Protein 8ITN (pdb70)

InterPro domains:
  IPR001394 Peptidase C19, ubiquitin carboxyl-terminal hydrolase [PF00443] (88-472)
  IPR018200 Ubiquitin specific protease, conserved site [PS00972] (89-104)
  IPR018200 Ubiquitin specific protease, conserved site [PS00973] (404-421)
  IPR028889 Ubiquitin specific protease UPS, catalytic domain [PS50235] (88-475)
  IPR038765 Papain-like cysteine peptidase superfamily [SSF54001] (84-478)
  IPR045578 Ubiquitin carboxyl-terminal hydrolase 47, C-terminal [PF19718] (1084-1318)
  IPR050164 Ubiquitin carboxyl-terminal hydrolases [PTHR24006] (61-478)

Solvent-accessible surface area: 49089 Å² total; per-residue (Å²): 230,46,66,22,6,4,23,3,5,13,59,18,3,1,1,30,105,28,82,88,20,8,6,0,8,2,0,0,5,0,2,4,0,1,0,21,0,3,35,6,8,26,137,261,147,76,73,99,37,16,6,66,31,0,55,121,11,0,40,58,1,2,55,20,43,94,91,42,14,113,8,138,73,4,26,78,12,14,50,31,116,68,109,84,5,8,47,135,49,74,11,68,89,0,21,135,61,0,12,58,23,0,60,134,107,7,136,68,70,168,46,78,109,30,4,50,80,8,7,58,0,21,12,38,28,16,23,16,4,90,147,51,52,160,81,61,78,124,90,44,126,22,56,35,0,50,2,30,0,77,41,209,65,36,162,150,29,47,133,13,0,53,74,3,1,69,41,46,32,115,52,87,91,19,54,63,112,79,62,61,110,5,124,80,31,150,45,106,37,51,0,61,94,14,46,78,5,66,100,6,1,9,5,1,10,0,10,6,109,0,52,87,79,42,167,142,77,112,101,41,75,29,44,25,19,120,0,20,6,22,4,39,2,66,0,28,142,31,91,114,97,17,12,55,68,28,115,84,60,63,15,81,107,25,78,123,81,27,85,23,0,0,24,6,2,1,0,1,0,0,19,23,77,8,55,25,40,70,8,20,0,15,0,0,1,18,35,16,26,64,17,7,21,7,28,16,47,153,17,72,53,11,60,58,118,63,3,51,132,0,7,24,28,126,47,112,29,238,123,41,106,20,49,2,0,14,0,0,11,0,16,39,28,33,106,184,123,31,34,119,6,68,31,26,38,88,35,105,143,200,262,89,113,18,48,8,44,30,56,55,114,20,3,1,0,29,109,32,91,85,10,8,6,0,5,1,0,0,2,0,2,3,1,1,0,21,1,6,34,8,10,48,153,264,163,77,88,114,32,20,7,49,27,1,75,106,11,0,51,71,1,3,52,24,89,97,91,47,14,107,10,142,74,4,30,122,17,15,55,37,126,58,105,81,3,9,48,125,58,32,6,22,49,0,13,86,59,2,8,65,30,1,51,128,111,12,132,65,71,167,39,63,114,30,6,52,82,9,7,87,0,25,14,31,41,35,62,18,45,116,204,97,60,192,101,74,79,130,72,66,98,2,29,8,0,51,0,6,0,67,12,48,28,22,79,94,13,24,102,15,0,57,78,0,2,66,16,30,32,81,46,38,135,54,83,75,10,50,138,2,60,110,6,2,8,5,1,10,0,14,5,110,0,31,62,106,36,61,31,79,69,108,40,80,22,32,20,0,53,0,17,4,25,5,40,1,63,0,24,140,37,84,147,121,15,5,50,111,45,130,69,70,65,11,81,109,29,68,122,84,25,93,16,0,0,19,0,3,0,0,0,1,0,17,43,103,17,39,30,40,69,8,24,0,17,0,3,0,22,51,57,44,120,18,4,18,4,54,10,42,168,19,69,70,17,77,49,118,66,1,74,139,1,10,20,15,9,42,94,138,29,61,2,0,15,0,0,10,0,17,40,31,32,107,188,114,32,34,182,7,56,80,44,141,137,32,108,140,182,171,41,82,25,3,2,24,21,3,10,116,20,3,1,1,33,103,25,77,86,19,7,10,1,6,1,1,1,5,0,6,5,0,2,0,21,0,4,28,5,3,43,130,220,69,106,97,42,13,1,54,22,4,62,110,10,1,55,77,3,7,72,18,51,100,97,37,12,118,8,141,63,5,24,103,18,19,54,30,128,67,101,86,5,6,33,133,56,50,15,22,53,0,22,77,69,3,12,66,28,0,57,148,84,8,150,71,74,162,43,55,121,33,10,52,87,9,15,79,0,31,12,31,37,19,23,25,7,99,148,43,58,142,88,55,76,125,90,60,110,1,29,16,1,51,0,6,0,64,10,55,28,26,93,88,9,27,130,24,2,59,77,0,8,60,16,28,28,75,47,6,47,0,42,55,35,10,52,14,87,5,110,69,28,141,49,86,44,53,0,69,46,10,52,85,5,66,99,5,2,6,4,1,15,1,14,7,111,2,41,66,87,50,68,38,81,65,109,57,94,20,41,35,17,123,1,24,2,21,2,41,6,60,4,24,133,48,100,107,105,11,1,47,61,28,126,62,71,60,8,74,109,28,70,116,86,21,100,18,0,0,13,0,4,0,0,0,0,0,20,46,102,8,45,34,42,60,6,23,0,14,0,1,0,19,40,2,20,63,19,1,20,8,54,14,52,168,16,59,63,10,61,49,116,67,0,61,144,1,6,18,24,111,63,166,140,37,49,1,0,13,0,0,15,0,15,50,31,40,103,186,114,29,37,121,6,71,30,50,34,92,38,107,147,191

Secondary structure (DSSP, 8-state):
----B-TTS-B--EE---SS-TTHHHHHHHHHT-HHHHHHTT----TT-HHHHHHHHHHHHHH--SSEE--HHHHHHHT--STTTTTSS-HHHHHHHHHHHHHHHSTTSTTTTHHHHHH-EEEEEEEEETTT--EEEEEEEES-EEEESS-TT-SS--SBHHHHHHHHTPPEEE-GGG-EEETTTTEEE-EEEEEEEEE--SEEEEEEETEEE-TTT-SEEE-----B--SEEE-GGG----SSPPPHHHHHHHHHT-S-EEEEEEEEEEES-SSS-EEEEEEEETTTTEEEEEETTEEEE--HHHHHGGG----SSSS---EEEEEEEEEE--TTTPPPPPPGGG----/----B-TTS-B--EE---SS-TTHHHHHHHHHT-HHHHHHTT----TTSHHHHHHHHHHHHHH--SSEE--HHHHHHHT--STTTTTTS-HHHHHHHHHHHHHHHTTTSTTTTHHHHHH-EEEEEEEEETTTTEEEEEEEEESSEEEESS-TT-SS--SBHHHHHHHHTPPB--EEEEEEEE--SEEEEEEE-EEE-SSS-SEEE-----B--SEEE-GGG----SS---HHHHHHHHHT-S-EEEEEEEEEEES-SSS-EEEEEEEETTTTEEEEE-SS-EEE--HHHHHGGG-------EEEEEEEEEE--TTTPPP---GGG-S--/----B-TTS-B--EE---SS-TTHHHHHHHHHT-HHHHHHT---TTTSHHHHHHHHHHHHHH--SSEE--HHHHHHHT--STTSTTSS-HHHHHHHHHHHHHHHSTTSSSTTHHHHHT-EEEEEEEEETTT--EEEEEEEES-EEEESS-TT-SS--SBHHHHHHHHTPPEEE-TTS-EE-TTT-SEE-EEEEEEEEE--SEEEEEEE-EEE-TTT-SEEE-----B--SEEE-STT----SSPPPHHHHHHHHHT-S-EEEEEEEEEEES-SSS-EEEEEEEETTTTEEEEEETTEEEE--HHHHHGGG-------EEEEEEEEEE--TTT-PPP--TTS----

GO terms:
  GO:0005737 cytoplasm (C, IDA)
  GO:0008595 anterior/posterior axis specification, embryo (P, IGI)

B-factor: mean 77.66, std 33.51, range [14.38, 316.51]

Structure (mmCIF, N/CA/C/O backbone):
data_8ITN
#
_entry.id   8ITN
#
_cell.length_a   94.077
_cell.length_b   58.908
_cell.length_c   251.932
_cell.angle_alpha   90.00
_cell.angle_beta   96.69
_cell.angle_gamma   90.00
#
_symmetry.space_group_name_H-M   'C 1 2 1'
#
loop_
_entity.id
_entity.type
_entity.pdbx_description
1 polymer 'Ubiquitin carboxyl-terminal hydrolase 47'
2 non-polymer 'ZINC ION'
3 water water
#
loop_
_atom_site.group_PDB
_atom_site.id
_atom_site.type_symbol
_atom_site.label_atom_id
_atom_site.label_alt_id
_atom_site.label_comp_id
_atom_site.label_asym_id
_atom_site.label_entity_id
_atom_site.label_seq_id
_atom_site.pdbx_PDB_ins_code
_atom_site.Cartn_x
_atom_site.Cartn_y
_atom_site.Cartn_z
_atom_site.occupancy
_atom_site.B_iso_or_equiv
_atom_site.auth_seq_id
_atom_site.auth_comp_id
_atom_site.auth_asym_id
_atom_site.auth_atom_id
_atom_site.pdbx_PDB_model_num
ATOM 1 N N . TYR A 1 76 ? 11.595 0.102 88.039 1.00 118.15 76 TYR A N 1
ATOM 2 C CA . TYR A 1 76 ? 11.937 1.467 87.654 1.00 128.03 76 TYR A CA 1
ATOM 3 C C . TYR A 1 76 ? 10.680 2.324 87.536 1.00 118.78 76 TYR A C 1
ATOM 4 O O . TYR A 1 76 ? 10.758 3.528 87.291 1.00 114.46 76 TYR A O 1
ATOM 13 N N . ALA A 1 77 ? 9.522 1.694 87.712 1.00 112.94 77 ALA A N 1
ATOM 14 C CA . ALA A 1 77 ? 8.248 2.371 87.532 1.00 102.63 77 ALA A CA 1
ATOM 15 C C . ALA A 1 77 ? 7.882 3.182 88.775 1.00 97.90 77 ALA A C 1
ATOM 16 O O . ALA A 1 77 ? 8.530 3.103 89.823 1.00 96.55 77 ALA A O 1
ATOM 18 N N . ILE A 1 78 ? 6.821 3.974 88.645 1.00 73.84 78 ILE A N 1
ATOM 19 C CA . ILE A 1 78 ? 6.341 4.826 89.731 1.00 71.93 78 ILE A CA 1
ATOM 20 C C . ILE A 1 78 ? 4.836 4.635 89.894 1.00 66.46 78 ILE A C 1
ATOM 21 O O . ILE A 1 78 ? 4.133 4.379 88.905 1.00 66.29 78 ILE A O 1
ATOM 26 N N . PRO A 1 79 ? 4.301 4.742 91.112 1.00 68.93 79 PRO A N 1
ATOM 27 C CA . PRO A 1 79 ? 2.848 4.595 91.304 1.00 61.59 79 PRO A CA 1
ATOM 28 C C . PRO A 1 79 ? 2.100 5.760 90.674 1.00 60.31 79 PRO A C 1
ATOM 29 O O . PRO A 1 79 ? 2.342 6.923 91.004 1.00 59.35 79 PRO A O 1
ATOM 33 N N . VAL A 1 80 ? 1.183 5.440 89.761 1.00 53.51 80 VAL A N 1
ATOM 34 C CA . VAL A 1 80 ? 0.374 6.441 89.083 1.00 53.85 80 VAL A CA 1
ATOM 35 C C . VAL A 1 80 ? -1.094 6.057 89.207 1.00 52.85 80 VAL A C 1
ATOM 36 O O . VAL A 1 80 ? -1.444 4.898 89.444 1.00 52.21 80 VAL A O 1
ATOM 40 N N . ASP A 1 81 ? -1.957 7.052 89.038 1.00 54.36 81 ASP A N 1
ATOM 41 C CA . ASP A 1 81 ? -3.395 6.839 89.099 1.00 53.61 81 ASP A CA 1
ATOM 42 C C . ASP A 1 81 ? -3.931 6.391 87.745 1.00 55.39 81 ASP A C 1
ATOM 43 O O . ASP A 1 81 ? -3.230 6.456 86.735 1.00 57.13 81 ASP A O 1
ATOM 48 N N . GLU A 1 82 ? -5.174 5.921 87.741 1.00 52.12 82 GLU A N 1
ATOM 49 C CA . GLU A 1 82 ? -5.820 5.472 86.515 1.00 52.40 82 GLU A CA 1
ATOM 50 C C . GLU A 1 82 ? -5.651 6.525 85.431 1.00 55.31 82 GLU A C 1
ATOM 51 O O . GLU A 1 82 ? -5.552 6.203 84.247 1.00 56.99 82 GLU A O 1
ATOM 57 N N . ASN A 1 83 ? -5.614 7.786 85.847 1.00 55.90 83 ASN A N 1
ATOM 58 C CA . ASN A 1 83 ? -5.407 8.886 84.916 1.00 57.73 83 ASN A CA 1
ATOM 59 C C . ASN A 1 83 ? -3.964 8.995 84.445 1.00 59.53 83 ASN A C 1
ATOM 60 O O . ASN A 1 83 ? -3.664 9.863 83.622 1.00 64.81 83 ASN A O 1
ATOM 65 N N . GLY A 1 84 ? -3.069 8.149 84.942 1.00 59.71 84 GLY A N 1
ATOM 66 C CA . GLY A 1 84 ? -1.659 8.325 84.653 1.00 60.68 84 GLY A CA 1
ATOM 67 C C . GLY A 1 84 ? -1.048 9.460 85.444 1.00 60.37 84 GLY A C 1
ATOM 68 O O . GLY A 1 84 ? -0.179 10.176 84.932 1.00 70.08 84 GLY A O 1
ATOM 69 N N . HIS A 1 85 ? -1.491 9.642 86.685 1.00 63.63 85 HIS A N 1
ATOM 70 C CA . HIS A 1 85 ? -1.067 10.737 87.542 1.00 64.07 85 HIS A CA 1
ATOM 71 C C . HIS A 1 85 ? -0.535 10.165 88.847 1.00 63.98 85 HIS A C 1
ATOM 72 O O . HIS A 1 85 ? -1.103 9.215 89.392 1.00 60.09 85 HIS A O 1
ATOM 79 N N . ARG A 1 86 ? 0.559 10.738 89.342 1.00 58.23 86 ARG A N 1
ATOM 80 C CA . ARG A 1 86 ? 1.233 10.176 90.506 1.00 57.74 86 ARG A CA 1
ATOM 81 C C . ARG A 1 86 ? 0.369 10.301 91.756 1.00 56.93 86 ARG A C 1
ATOM 82 O O . ARG A 1 86 ? -0.275 11.327 91.988 1.00 55.12 86 ARG A O 1
ATOM 90 N N . TYR A 1 87 ? 0.352 9.237 92.561 1.00 48.46 87 TYR A N 1
ATOM 91 C CA . TYR A 1 87 ? -0.407 9.249 93.805 1.00 46.59 87 TYR A CA 1
ATOM 92 C C . TYR A 1 87 ? 0.143 10.303 94.756 1.00 46.39 87 TYR A C 1
ATOM 93 O O . TYR A 1 87 ? 1.357 10.496 94.864 1.00 47.20 87 TYR A O 1
ATOM 102 N N . VAL A 1 88 ? -0.760 10.985 95.454 1.00 51.00 88 VAL A N 1
ATOM 103 C CA . VAL A 1 88 ? -0.409 12.078 96.352 1.00 53.01 88 VAL A CA 1
ATOM 104 C C . VAL A 1 88 ? -0.628 11.627 97.789 1.00 48.87 88 VAL A C 1
ATOM 105 O O . VAL A 1 88 ? -1.651 11.012 98.110 1.00 45.29 88 VAL A O 1
ATOM 109 N N . GLY A 1 89 ? 0.339 11.937 98.655 1.00 47.40 89 GLY A N 1
ATOM 110 C CA . GLY A 1 89 ? 0.272 11.580 100.054 1.00 46.18 89 GLY A CA 1
ATOM 111 C C . GLY A 1 89 ? -0.254 12.713 100.920 1.00 46.04 89 GLY A C 1
ATOM 112 O O . GLY A 1 89 ? -0.667 13.770 100.441 1.00 47.03 89 GLY A O 1
ATOM 113 N N . LEU A 1 90 ? -0.234 12.472 102.229 1.00 42.93 90 LEU A N 1
ATOM 114 C CA . LEU A 1 90 ? -0.723 13.416 103.226 1.00 42.63 90 LEU A CA 1
ATOM 115 C C . LEU A 1 90 ? 0.411 13.808 104.165 1.00 44.17 90 LEU A C 1
ATOM 116 O O . LEU A 1 90 ? 1.482 13.201 104.170 1.00 43.40 90 LEU A O 1
ATOM 121 N N . VAL A 1 91 ? 0.163 14.836 104.976 1.00 50.17 91 VAL A N 1
ATOM 122 C CA . VAL A 1 91 ? 1.175 15.345 105.896 1.00 51.22 91 VAL A CA 1
ATOM 123 C C . VAL A 1 91 ? 1.462 14.319 106.983 1.00 49.97 91 VAL A C 1
ATOM 124 O O . VAL A 1 91 ? 0.752 13.314 107.109 1.00 45.54 91 VAL A O 1
ATOM 128 N N . ASN A 1 92 ? 2.507 14.567 107.770 1.00 52.48 92 ASN A N 1
ATOM 129 C CA . ASN A 1 92 ? 2.877 13.653 108.842 1.00 51.85 92 ASN A CA 1
ATOM 130 C C . ASN A 1 92 ? 1.779 13.589 109.896 1.00 51.37 92 ASN A C 1
ATOM 131 O O . ASN A 1 92 ? 1.130 14.592 110.207 1.00 51.18 92 ASN A O 1
ATOM 136 N N . GLN A 1 93 ? 1.578 12.394 110.452 1.00 56.57 93 GLN A N 1
ATOM 137 C CA . GLN A 1 93 ? 0.509 12.146 111.420 1.00 51.39 93 GLN A CA 1
ATOM 138 C C . GLN A 1 93 ? 0.903 12.700 112.791 1.00 57.17 93 GLN A C 1
ATOM 139 O O . GLN A 1 93 ? 1.186 11.975 113.747 1.00 58.83 93 GLN A O 1
ATOM 145 N N . ALA A 1 94 ? 0.913 14.031 112.877 1.00 56.63 94 ALA A N 1
ATOM 146 C CA . ALA A 1 94 ? 1.189 14.727 114.133 1.00 58.88 94 ALA A CA 1
ATOM 147 C C . ALA A 1 94 ? -0.006 14.525 115.064 1.00 61.30 94 ALA A C 1
ATOM 148 O O . ALA A 1 94 ? -0.900 15.366 115.182 1.00 58.65 94 ALA A O 1
ATOM 150 N N . MET A 1 95 ? -0.017 13.364 115.723 1.00 49.16 95 MET A N 1
ATOM 151 C CA . MET A 1 95 ? -1.047 12.901 116.655 1.00 48.39 95 MET A CA 1
ATOM 152 C C . MET A 1 95 ? -2.418 12.728 116.007 1.00 46.21 95 MET A C 1
ATOM 153 O O . MET A 1 95 ? -3.418 12.595 116.723 1.00 41.98 95 MET A O 1
ATOM 158 N N . THR A 1 96 ? -2.501 12.716 114.674 1.00 39.21 96 THR A N 1
ATOM 159 C CA . THR A 1 96 ? -3.777 12.506 114.000 1.00 37.16 96 THR A CA 1
ATOM 160 C C . THR A 1 96 ? -4.159 11.036 113.901 1.00 35.79 96 THR A C 1
ATOM 161 O O . THR A 1 96 ? -5.322 10.739 113.608 1.00 35.29 96 THR A O 1
ATOM 165 N N . CYS A 1 97 ? -3.211 10.124 114.118 1.00 35.98 97 CYS A N 1
ATOM 166 C CA . CYS A 1 97 ? -3.468 8.685 114.237 1.00 31.97 97 CYS A CA 1
ATOM 167 C C . CYS A 1 97 ? -4.107 8.180 112.949 1.00 32.10 97 CYS A C 1
ATOM 168 O O . CYS A 1 97 ? -3.490 8.304 111.877 1.00 32.86 97 CYS A O 1
ATOM 171 N N . TYR A 1 98 ? -5.314 7.621 112.995 1.00 29.96 98 TYR A N 1
ATOM 172 C CA . TYR A 1 98 ? -5.932 6.949 111.862 1.00 29.72 98 TYR A CA 1
ATOM 173 C C . TYR A 1 98 ? -6.399 7.904 110.776 1.00 30.32 98 TYR A C 1
ATOM 174 O O . TYR A 1 98 ? -6.854 7.430 109.729 1.00 30.74 98 TYR A O 1
ATOM 183 N N . LEU A 1 99 ? -6.294 9.218 110.997 1.00 28.18 99 LEU A N 1
ATOM 184 C CA . LEU A 1 99 ? -6.908 10.195 110.102 1.00 28.83 99 LEU A CA 1
ATOM 185 C C . LEU A 1 99 ? -6.475 9.989 108.653 1.00 29.69 99 LEU A C 1
ATOM 186 O O . LEU A 1 99 ? -7.311 9.807 107.761 1.00 29.62 99 LEU A O 1
ATOM 191 N N . ASN A 1 100 ? -5.164 10.011 108.402 1.00 30.96 100 ASN A N 1
ATOM 192 C CA . ASN A 1 100 ? -4.661 9.869 107.038 1.00 31.84 100 ASN A CA 1
ATOM 193 C C . ASN A 1 100 ? -5.097 8.545 106.421 1.00 31.38 100 ASN A C 1
ATOM 194 O O . ASN A 1 100 ? -5.567 8.505 105.278 1.00 31.84 100 ASN A O 1
ATOM 199 N N . SER A 1 101 ? -4.944 7.445 107.165 1.00 32.81 101 SER A N 1
ATOM 200 C CA . SER A 1 101 ? -5.351 6.141 106.652 1.00 33.50 101 SER A CA 1
ATOM 201 C C . SER A 1 101 ? -6.841 6.103 106.342 1.00 32.66 101 SER A C 1
ATOM 202 O O . SER A 1 101 ? -7.264 5.418 105.403 1.00 32.71 101 SER A O 1
ATOM 205 N N . LEU A 1 102 ? -7.650 6.837 107.108 1.00 30.18 102 LEU A N 1
ATOM 206 C CA . LEU A 1 102 ? -9.086 6.865 106.850 1.00 29.21 102 LEU A CA 1
ATOM 207 C C . LEU A 1 102 ? -9.405 7.703 105.619 1.00 30.12 102 LEU A C 1
ATOM 208 O O . LEU A 1 102 ? -10.230 7.311 104.784 1.00 29.58 102 LEU A O 1
ATOM 213 N N . VAL A 1 103 ? -8.751 8.858 105.487 1.00 30.21 103 VAL A N 1
ATOM 214 C CA . VAL A 1 103 ? -9.004 9.736 104.347 1.00 31.57 103 VAL A CA 1
ATOM 215 C C . VAL A 1 103 ? -8.655 9.028 103.044 1.00 31.63 103 VAL A C 1
ATOM 216 O O . VAL A 1 103 ? -9.450 9.006 102.097 1.00 31.68 103 VAL A O 1
ATOM 220 N N . GLN A 1 104 ? -7.462 8.430 102.982 1.00 32.88 104 GLN A N 1
ATOM 221 C CA . GLN A 1 104 ? -7.033 7.758 101.759 1.00 33.07 104 GLN A CA 1
ATOM 222 C C . GLN A 1 104 ? -7.934 6.575 101.431 1.00 31.52 104 GLN A C 1
ATOM 223 O O . GLN A 1 104 ? -8.275 6.351 100.263 1.00 32.15 104 GLN A O 1
ATOM 229 N N . SER A 1 105 ? -8.336 5.811 102.450 1.00 33.98 105 SER A N 1
ATOM 230 C CA . SER A 1 105 ? -9.212 4.667 102.219 1.00 35.57 105 SER A CA 1
ATOM 231 C C . SER A 1 105 ? -10.554 5.105 101.647 1.00 36.11 105 SER A C 1
ATOM 232 O O . SER A 1 105 ? -11.122 4.422 100.787 1.00 36.64 105 SER A O 1
ATOM 235 N N . LEU A 1 106 ? -11.079 6.239 102.114 1.00 31.40 106 LEU A N 1
ATOM 236 C CA . LEU A 1 106 ? -12.311 6.769 101.539 1.00 31.67 106 LEU A CA 1
ATOM 237 C C . LEU A 1 106 ? -12.062 7.357 100.157 1.00 34.02 106 LEU A C 1
ATOM 238 O O . LEU A 1 106 ? -12.900 7.221 99.258 1.00 34.83 106 LEU A O 1
ATOM 243 N N . TYR A 1 107 ? -10.916 8.016 99.970 1.00 31.28 107 TYR A N 1
ATOM 244 C CA . TYR A 1 107 ? -10.583 8.565 98.660 1.00 33.82 107 TYR A CA 1
ATOM 245 C C . TYR A 1 107 ? -10.391 7.467 97.622 1.00 36.02 107 TYR A C 1
ATOM 246 O O . TYR A 1 107 ? -10.638 7.692 96.431 1.00 39.93 107 TYR A O 1
ATOM 255 N N . MET A 1 108 ? -9.959 6.282 98.046 1.00 36.28 108 MET A N 1
ATOM 256 C CA . MET A 1 108 ? -9.762 5.154 97.148 1.00 36.61 108 MET A CA 1
ATOM 257 C C . MET A 1 108 ? -10.997 4.270 97.032 1.00 37.33 108 MET A C 1
ATOM 258 O O . MET A 1 108 ? -10.899 3.156 96.506 1.00 36.80 108 MET A O 1
ATOM 263 N N . THR A 1 109 ? -12.146 4.730 97.519 1.00 32.86 109 THR A N 1
ATOM 264 C CA . THR A 1 109 ? -13.400 4.023 97.307 1.00 32.63 109 THR A CA 1
ATOM 265 C C . THR A 1 109 ? -14.097 4.608 96.086 1.00 32.91 109 THR A C 1
ATOM 266 O O . THR A 1 109 ? -14.424 5.803 96.090 1.00 33.56 109 THR A O 1
ATOM 270 N N . PRO A 1 110 ? -14.332 3.822 95.031 1.00 38.93 110 PRO A N 1
ATOM 271 C CA . PRO A 1 110 ? -14.864 4.413 93.786 1.00 40.72 110 PRO A CA 1
ATOM 272 C C . PRO A 1 110 ? -16.208 5.101 93.957 1.00 41.72 110 PRO A C 1
ATOM 273 O O . PRO A 1 110 ? -16.361 6.260 93.549 1.00 44.84 110 PRO A O 1
ATOM 277 N N . GLU A 1 111 ? -17.191 4.420 94.551 1.00 39.57 111 GLU A N 1
ATOM 278 C CA . GLU A 1 111 ? -18.508 5.025 94.723 1.00 38.56 111 GLU A CA 1
ATOM 279 C C . GLU A 1 111 ? -18.442 6.263 95.610 1.00 39.18 111 GLU A C 1
ATOM 280 O O . GLU A 1 111 ? -19.153 7.246 95.369 1.00 40.11 111 GLU A O 1
ATOM 286 N N . PHE A 1 112 ? -17.595 6.236 96.639 1.00 38.08 112 PHE A N 1
ATOM 287 C CA . PHE A 1 112 ? -17.510 7.371 97.553 1.00 38.41 112 PHE A CA 1
ATOM 288 C C . PHE A 1 112 ? -16.903 8.586 96.864 1.00 39.98 112 PHE A C 1
ATOM 289 O O . PHE A 1 112 ? -17.464 9.686 96.917 1.00 41.33 112 PHE A O 1
ATOM 297 N N . ARG A 1 113 ? -15.758 8.403 96.199 1.00 40.78 113 ARG A N 1
ATOM 298 C CA . ARG A 1 113 ? -15.109 9.525 95.527 1.00 42.46 113 ARG A CA 1
ATOM 299 C C . ARG A 1 113 ? -15.965 10.054 94.384 1.00 43.25 113 ARG A C 1
ATOM 300 O O . ARG A 1 113 ? -16.007 11.266 94.140 1.00 45.00 113 ARG A O 1
ATOM 308 N N . ASN A 1 114 ? -16.653 9.160 93.669 1.00 42.38 114 ASN A N 1
ATOM 309 C CA . ASN A 1 114 ? -17.512 9.598 92.573 1.00 44.30 114 ASN A CA 1
ATOM 310 C C . ASN A 1 114 ? -18.680 10.431 93.083 1.00 45.66 114 ASN A C 1
ATOM 311 O O . ASN A 1 114 ? -19.120 11.371 92.410 1.00 47.63 114 ASN A O 1
ATOM 316 N N . ALA A 1 115 ? -19.198 10.103 94.268 1.00 47.71 115 ALA A N 1
ATOM 317 C CA . ALA A 1 115 ? -20.302 10.865 94.835 1.00 47.85 115 ALA A CA 1
ATOM 318 C C . ALA A 1 115 ? -19.850 12.181 95.453 1.00 49.15 115 ALA A C 1
ATOM 319 O O . ALA A 1 115 ? -20.689 13.055 95.693 1.00 49.81 115 ALA A O 1
ATOM 321 N N . MET A 1 116 ? -18.552 12.346 95.709 1.00 50.35 116 MET A N 1
ATOM 322 C CA . MET A 1 116 ? -18.049 13.554 96.355 1.00 53.42 116 MET A CA 1
ATOM 323 C C . MET A 1 116 ? -17.973 14.751 95.418 1.00 56.73 116 MET A C 1
ATOM 324 O O . MET A 1 116 ? -17.634 15.847 95.877 1.00 56.39 116 MET A O 1
ATOM 329 N N . TYR A 1 117 ? -18.276 14.580 94.134 1.00 77.09 117 TYR A N 1
ATOM 330 C CA . TYR A 1 117 ? -18.150 15.673 93.162 1.00 80.63 117 TYR A CA 1
ATOM 331 C C . TYR A 1 117 ? -19.434 16.497 93.110 1.00 88.77 117 TYR A C 1
ATOM 332 O O . TYR A 1 117 ? -19.460 17.650 93.549 1.00 93.51 117 TYR A O 1
ATOM 341 N N . ASP A 1 118 ? -20.501 15.917 92.572 1.00 75.57 118 ASP A N 1
ATOM 342 C CA . ASP A 1 118 ? -21.781 16.612 92.492 1.00 79.94 118 ASP A CA 1
ATOM 343 C C . ASP A 1 118 ? -22.749 16.100 93.555 1.00 84.79 118 ASP A C 1
ATOM 344 O O . ASP A 1 118 ? -22.411 16.034 94.737 1.00 79.78 118 ASP A O 1
ATOM 349 N N . LYS A 1 133 ? -22.479 34.584 104.153 1.00 89.52 133 LYS A N 1
ATOM 350 C CA . LYS A 1 133 ? -21.770 33.764 105.127 1.00 86.29 133 LYS A CA 1
ATOM 351 C C . LYS A 1 133 ? -20.855 32.774 104.412 1.00 85.82 133 LYS A C 1
ATOM 352 O O . LYS A 1 133 ? -20.985 32.559 103.207 1.00 90.79 133 LYS A O 1
ATOM 358 N N . LYS A 1 134 ? -19.927 32.174 105.155 1.00 94.36 134 LYS A N 1
ATOM 359 C CA . LYS A 1 134 ? -18.976 31.212 104.607 1.00 97.60 134 LYS A CA 1
ATOM 360 C C . LYS A 1 134 ? -19.188 29.871 105.296 1.00 95.41 134 LYS A C 1
ATOM 361 O O . LYS A 1 134 ? -18.959 29.745 106.505 1.00 90.44 134 LYS A O 1
ATOM 367 N N . ALA A 1 135 ? -19.620 28.873 104.529 1.00 86.80 135 ALA A N 1
ATOM 368 C CA . ALA A 1 135 ? -19.820 27.518 105.040 1.00 82.14 135 ALA A CA 1
ATOM 369 C C . ALA A 1 135 ? -18.553 26.680 104.958 1.00 79.66 135 ALA A C 1
ATOM 370 O O . ALA A 1 135 ? -18.612 25.483 104.658 1.00 80.40 135 ALA A O 1
ATOM 372 N N . GLU A 1 136 ? -17.390 27.283 105.219 1.00 77.98 136 GLU A N 1
ATOM 373 C CA . GLU A 1 136 ? -16.137 26.538 105.183 1.00 75.31 136 GLU A CA 1
ATOM 374 C C . GLU A 1 136 ? -16.046 25.509 106.300 1.00 73.04 136 GLU A C 1
ATOM 375 O O . GLU A 1 136 ? -15.222 24.592 106.215 1.00 72.22 136 GLU A O 1
ATOM 381 N N . GLN A 1 137 ? -16.867 25.640 107.342 1.00 71.96 137 GLN A N 1
ATOM 382 C CA . GLN A 1 137 ? -16.873 24.672 108.429 1.00 68.75 137 GLN A CA 1
ATOM 383 C C . GLN A 1 137 ? -17.580 23.376 108.059 1.00 59.53 137 GLN A C 1
ATOM 384 O O . GLN A 1 137 ? -17.576 22.439 108.863 1.00 54.35 137 GLN A O 1
ATOM 390 N N . SER A 1 138 ? -18.179 23.296 106.875 1.00 60.67 138 SER A N 1
ATOM 391 C CA . SER A 1 138 ? -18.870 22.081 106.472 1.00 54.95 138 SER A CA 1
ATOM 392 C C . SER A 1 138 ? -17.867 20.964 106.216 1.00 53.18 138 SER A C 1
ATOM 393 O O . SER A 1 138 ? -16.898 21.140 105.470 1.00 56.04 138 SER A O 1
ATOM 396 N N . ILE A 1 139 ? -18.105 19.812 106.850 1.00 46.87 139 ILE A N 1
ATOM 397 C CA . ILE A 1 139 ? -17.279 18.636 106.571 1.00 45.80 139 ILE A CA 1
ATOM 398 C C . ILE A 1 139 ? -17.313 18.252 105.096 1.00 45.87 139 ILE A C 1
ATOM 399 O O . ILE A 1 139 ? -16.244 17.963 104.536 1.00 45.78 139 ILE A O 1
ATOM 404 N N . PRO A 1 140 ? -18.462 18.238 104.399 1.00 47.96 140 PRO A N 1
ATOM 405 C CA . PRO A 1 140 ? -18.422 17.823 102.982 1.00 46.61 140 PRO A CA 1
ATOM 406 C C . PRO A 1 140 ? -17.542 18.689 102.094 1.00 49.09 140 PRO A C 1
ATOM 407 O O . PRO A 1 140 ? -16.858 18.153 101.212 1.00 50.18 140 PRO A O 1
ATOM 411 N N . CYS A 1 141 ? -17.538 20.009 102.289 1.00 54.01 141 CYS A N 1
ATOM 412 C CA . CYS A 1 141 ? -16.782 20.879 101.391 1.00 54.00 141 CYS A CA 1
ATOM 413 C C . CYS A 1 141 ? -15.279 20.695 101.568 1.00 51.36 141 CYS A C 1
ATOM 414 O O . CYS A 1 141 ? -14.526 20.724 100.587 1.00 50.90 141 CYS A O 1
ATOM 417 N N . GLN A 1 142 ? -14.822 20.504 102.808 1.00 53.36 142 GLN A N 1
ATOM 418 C CA . GLN A 1 142 ? -13.401 20.256 103.035 1.00 49.91 142 GLN A CA 1
ATOM 419 C C . GLN A 1 142 ? -12.988 18.893 102.495 1.00 49.68 142 GLN A C 1
ATOM 420 O O . GLN A 1 142 ? -11.886 18.740 101.956 1.00 52.69 142 GLN A O 1
ATOM 426 N N . LEU A 1 143 ? -13.860 17.892 102.629 1.00 46.56 143 LEU A N 1
ATOM 427 C CA . LEU A 1 143 ? -13.570 16.579 102.062 1.00 45.76 143 LEU A CA 1
ATOM 428 C C . LEU A 1 143 ? -13.553 16.633 100.540 1.00 47.28 143 LEU A C 1
ATOM 429 O O . LEU A 1 143 ? -12.773 15.921 99.896 1.00 48.42 143 LEU A O 1
ATOM 434 N N . GLN A 1 144 ? -14.402 17.476 99.949 1.00 49.94 144 GLN A N 1
ATOM 435 C CA . GLN A 1 144 ? -14.425 17.610 98.496 1.00 50.11 144 GLN A CA 1
ATOM 436 C C . GLN A 1 144 ? -13.181 18.330 97.988 1.00 49.68 144 GLN A C 1
ATOM 437 O O . GLN A 1 144 ? -12.611 17.945 96.960 1.00 50.56 144 GLN A O 1
ATOM 443 N N . LYS A 1 145 ? -12.747 19.376 98.695 1.00 48.86 145 LYS A N 1
ATOM 444 C CA . LYS A 1 145 ? -11.531 20.082 98.306 1.00 49.76 145 LYS A CA 1
ATOM 445 C C . LYS A 1 145 ? -10.312 19.175 98.408 1.00 49.27 145 LYS A C 1
ATOM 446 O O . LYS A 1 145 ? -9.447 19.181 97.524 1.00 49.96 145 LYS A O 1
ATOM 452 N N . LEU A 1 146 ? -10.232 18.377 99.476 1.00 47.16 146 LEU A N 1
ATOM 453 C CA . LEU A 1 146 ? -9.084 17.495 99.655 1.00 46.75 146 LEU A CA 1
ATOM 454 C C . LEU A 1 146 ? -9.083 16.372 98.624 1.00 46.51 146 LEU A C 1
ATOM 455 O O . LEU A 1 146 ? -8.018 15.966 98.145 1.00 46.80 146 LEU A O 1
ATOM 460 N N . PHE A 1 147 ? -10.265 15.859 98.270 1.00 48.13 147 PHE A N 1
ATOM 461 C CA . PHE A 1 147 ? -10.337 14.800 97.268 1.00 48.13 147 PHE A CA 1
ATOM 462 C C . PHE A 1 147 ? -9.932 15.311 95.891 1.00 49.90 147 PHE A C 1
ATOM 463 O O . PHE A 1 147 ? -9.202 14.630 95.160 1.00 50.12 147 PHE A O 1
ATOM 471 N N . LEU A 1 148 ? -10.399 16.505 95.516 1.00 51.36 148 LEU A N 1
ATOM 472 C CA . LEU A 1 148 ? -10.027 17.068 94.222 1.00 51.91 148 LEU A CA 1
ATOM 473 C C . LEU A 1 148 ? -8.531 17.343 94.158 1.00 53.62 148 LEU A C 1
ATOM 474 O O . LEU A 1 148 ? -7.893 17.109 93.124 1.00 55.30 148 LEU A O 1
ATOM 479 N N . LEU A 1 149 ? -7.951 17.838 95.254 1.00 51.91 149 LEU A N 1
ATOM 480 C CA . LEU A 1 149 ? -6.509 18.053 95.290 1.00 52.49 149 LEU A CA 1
ATOM 481 C C . LEU A 1 149 ? -5.756 16.731 95.190 1.00 52.02 149 LEU A C 1
ATOM 482 O O . LEU A 1 149 ? -4.788 16.612 94.432 1.00 52.89 149 LEU A O 1
ATOM 487 N N . LEU A 1 150 ? -6.201 15.718 95.934 1.00 49.21 150 LEU A N 1
ATOM 488 C CA . LEU A 1 150 ? -5.561 14.408 95.873 1.00 48.77 150 LEU A CA 1
ATOM 489 C C . LEU A 1 150 ? -5.633 13.790 94.483 1.00 49.32 150 LEU A C 1
ATOM 490 O O . LEU A 1 150 ? -4.802 12.937 94.148 1.00 49.48 150 LEU A O 1
ATOM 495 N N . GLN A 1 151 ? -6.593 14.210 93.662 1.00 51.63 151 GLN A N 1
ATOM 496 C CA . GLN A 1 151 ? -6.760 13.624 92.339 1.00 51.76 151 GLN A CA 1
ATOM 497 C C . GLN A 1 151 ? -6.047 14.408 91.248 1.00 57.58 151 GLN A C 1
ATOM 498 O O . GLN A 1 151 ? -5.631 13.815 90.244 1.00 53.50 151 GLN A O 1
ATOM 504 N N . THR A 1 152 ? -5.883 15.720 91.421 1.00 64.41 152 THR A N 1
ATOM 505 C CA . THR A 1 152 ? -5.332 16.573 90.376 1.00 68.93 152 THR A CA 1
ATOM 506 C C . THR A 1 152 ? -3.974 17.171 90.709 1.00 68.06 152 THR A C 1
ATOM 507 O O . THR A 1 152 ? -3.196 17.436 89.790 1.00 70.71 152 THR A O 1
ATOM 511 N N . SER A 1 153 ? -3.664 17.390 91.986 1.00 69.98 153 SER A N 1
ATOM 512 C CA . SER A 1 153 ? -2.409 18.040 92.341 1.00 70.18 153 SER A CA 1
ATOM 513 C C . SER A 1 153 ? -1.220 17.138 92.026 1.00 73.55 153 SER A C 1
ATOM 514 O O . SER A 1 153 ? -1.314 15.909 92.052 1.00 73.21 153 SER A O 1
ATOM 517 N N . GLU A 1 154 ? -0.090 17.767 91.718 1.00 90.53 154 GLU A N 1
ATOM 518 C CA . GLU A 1 154 ? 1.142 17.058 91.413 1.00 92.31 154 GLU A CA 1
ATOM 519 C C . GLU A 1 154 ? 2.126 17.070 92.572 1.00 92.97 154 GLU A C 1
ATOM 520 O O . GLU A 1 154 ? 3.228 16.526 92.438 1.00 97.30 154 GLU A O 1
ATOM 526 N N . ASN A 1 155 ? 1.761 17.680 93.697 1.00 86.03 155 ASN A N 1
ATOM 527 C CA . ASN A 1 155 ? 2.630 17.707 94.861 1.00 91.27 155 ASN A CA 1
ATOM 528 C C . ASN A 1 155 ? 2.765 16.302 95.445 1.00 90.61 155 ASN A C 1
ATOM 529 O O . ASN A 1 155 ? 2.177 15.336 94.961 1.00 88.72 155 ASN A O 1
ATOM 534 N N . ASP A 1 156 ? 3.563 16.185 96.502 1.00 68.55 156 ASP A N 1
ATOM 535 C CA . ASP A 1 156 ? 3.798 14.912 97.175 1.00 63.93 156 ASP A CA 1
ATOM 536 C C . ASP A 1 156 ? 2.933 14.726 98.415 1.00 61.91 156 ASP A C 1
ATOM 537 O O . ASP A 1 156 ? 2.433 13.623 98.651 1.00 58.46 156 ASP A O 1
ATOM 542 N N . SER A 1 157 ? 2.741 15.776 99.210 1.00 59.76 157 SER A N 1
ATOM 543 C CA . SER A 1 157 ? 1.968 15.688 100.439 1.00 56.97 157 SER A CA 1
ATOM 544 C C . SER A 1 157 ? 0.958 16.824 100.509 1.00 59.88 157 SER A C 1
ATOM 545 O O . SER A 1 157 ? 1.177 17.910 99.963 1.00 57.08 157 SER A O 1
ATOM 548 N N . LEU A 1 158 ? -0.151 16.562 101.198 1.00 54.34 158 LEU A N 1
ATOM 549 C CA . LEU A 1 158 ? -1.237 17.517 101.358 1.00 52.80 158 LEU A CA 1
ATOM 550 C C . LEU A 1 158 ? -1.516 17.754 102.836 1.00 51.58 158 LEU A C 1
ATOM 551 O O . LEU A 1 158 ? -1.300 16.875 103.675 1.00 53.62 158 LEU A O 1
ATOM 556 N N . GLU A 1 159 ? -2.014 18.950 103.142 1.00 52.98 159 GLU A N 1
ATOM 557 C CA . GLU A 1 159 ? -2.324 19.337 104.509 1.00 54.24 159 GLU A CA 1
ATOM 558 C C . GLU A 1 159 ? -3.720 18.867 104.903 1.00 50.29 159 GLU A C 1
ATOM 559 O O . GLU A 1 159 ? -4.633 18.805 104.075 1.00 53.19 159 GLU A O 1
ATOM 565 N N . THR A 1 160 ? -3.875 18.535 106.187 1.00 49.83 160 THR A N 1
ATOM 566 C CA . THR A 1 160 ? -5.157 18.116 106.743 1.00 49.03 160 THR A CA 1
ATOM 567 C C . THR A 1 160 ? -5.604 19.017 107.889 1.00 49.79 160 THR A C 1
ATOM 568 O O . THR A 1 160 ? -6.385 18.586 108.743 1.00 48.98 160 THR A O 1
ATOM 572 N N . LYS A 1 161 ? -5.125 20.262 107.927 1.00 56.11 161 LYS A N 1
ATOM 573 C CA . LYS A 1 161 ? -5.501 21.165 109.011 1.00 55.48 161 LYS A CA 1
ATOM 574 C C . LYS A 1 161 ? -6.930 21.669 108.844 1.00 57.08 161 LYS A C 1
ATOM 575 O O . LYS A 1 161 ? -7.648 21.852 109.834 1.00 56.29 161 LYS A O 1
ATOM 581 N N . ASP A 1 162 ? -7.360 21.903 107.603 1.00 63.06 162 ASP A N 1
ATOM 582 C CA . ASP A 1 162 ? -8.715 22.392 107.378 1.00 60.84 162 ASP A CA 1
ATOM 583 C C . ASP A 1 162 ? -9.747 21.289 107.565 1.00 62.39 162 ASP A C 1
ATOM 584 O O . ASP A 1 162 ? -10.887 21.567 107.954 1.00 63.30 162 ASP A O 1
ATOM 589 N N . LEU A 1 163 ? -9.370 20.037 107.298 1.00 51.62 163 LEU A N 1
ATOM 590 C CA . LEU A 1 163 ? -10.299 18.930 107.493 1.00 49.85 163 LEU A CA 1
ATOM 591 C C . LEU A 1 163 ? -10.547 18.681 108.976 1.00 49.87 163 LEU A C 1
ATOM 592 O O . LEU A 1 163 ? -11.697 18.547 109.409 1.00 49.47 163 LEU A O 1
ATOM 597 N N . THR A 1 164 ? -9.476 18.618 109.773 1.00 56.71 164 THR A N 1
ATOM 598 C CA . THR A 1 164 ? -9.639 18.464 111.214 1.00 55.19 164 THR A CA 1
ATOM 599 C C . THR A 1 164 ? -10.279 19.692 111.847 1.00 57.34 164 THR A C 1
ATOM 600 O O . THR A 1 164 ? -10.870 19.581 112.927 1.00 55.80 164 THR A O 1
ATOM 604 N N . GLN A 1 165 ? -10.179 20.854 111.198 1.00 53.76 165 GLN A N 1
ATOM 605 C CA . GLN A 1 165 ? -10.912 22.026 111.662 1.00 56.24 165 GLN A CA 1
ATOM 606 C C . GLN A 1 165 ? -12.403 21.879 111.385 1.00 55.28 165 GLN A C 1
ATOM 607 O O . GLN A 1 165 ? -13.236 22.252 112.219 1.00 51.06 165 GLN A O 1
ATOM 613 N N . SER A 1 166 ? -12.758 21.337 110.216 1.00 51.77 166 SER A N 1
ATOM 614 C CA . SER A 1 166 ? -14.164 21.110 109.899 1.00 46.10 166 SER A CA 1
ATOM 615 C C . SER A 1 166 ? -14.788 20.077 110.827 1.00 49.77 166 SER A C 1
ATOM 616 O O . SER A 1 166 ? -15.994 20.130 111.089 1.00 53.39 166 SER A O 1
ATOM 619 N N . PHE A 1 167 ? -13.992 19.129 111.329 1.00 46.04 167 PHE A N 1
ATOM 620 C CA . PHE A 1 167 ? -14.499 18.187 112.318 1.00 44.89 167 PHE A CA 1
ATOM 621 C C . PHE A 1 167 ? -14.797 18.863 113.648 1.00 45.64 167 PHE A C 1
ATOM 622 O O . PHE A 1 167 ? -15.611 18.351 114.424 1.00 45.94 167 PHE A O 1
ATOM 630 N N . GLY A 1 168 ? -14.167 20.004 113.920 1.00 46.05 168 GLY A N 1
ATOM 631 C CA . GLY A 1 168 ? -14.217 20.600 115.236 1.00 46.68 168 GLY A CA 1
ATOM 632 C C . GLY A 1 168 ? -13.237 20.019 116.228 1.00 46.65 168 GLY A C 1
ATOM 633 O O . GLY A 1 168 ? -13.316 20.347 117.417 1.00 47.03 168 GLY A O 1
ATOM 634 N N . TRP A 1 169 ? -12.315 19.167 115.780 1.00 51.69 169 TRP A N 1
ATOM 635 C CA . TRP A 1 169 ? -11.361 18.508 116.674 1.00 50.97 169 TRP A CA 1
ATOM 636 C C . TRP A 1 169 ? -10.075 19.334 116.742 1.00 51.94 169 TRP A C 1
ATOM 637 O O . TRP A 1 169 ? -9.023 18.973 116.212 1.00 53.44 169 TRP A O 1
ATOM 648 N N . THR A 1 170 ? -10.185 20.478 117.421 1.00 67.94 170 THR A N 1
ATOM 649 C CA . THR A 1 170 ? -9.061 21.402 117.518 1.00 68.37 170 THR A CA 1
ATOM 650 C C . THR A 1 170 ? -8.016 20.934 118.522 1.00 64.99 170 THR A C 1
ATOM 651 O O . THR A 1 170 ? -6.841 21.299 118.401 1.00 68.36 170 THR A O 1
ATOM 655 N N . SER A 1 171 ? -8.420 20.138 119.510 1.00 57.64 171 SER A N 1
ATOM 656 C CA . SER A 1 171 ? -7.496 19.698 120.546 1.00 57.36 171 SER A CA 1
ATOM 657 C C . SER A 1 171 ? -6.383 18.843 119.951 1.00 55.29 171 SER A C 1
ATOM 658 O O . SER A 1 171 ? -6.567 18.153 118.944 1.00 54.60 171 SER A O 1
ATOM 661 N N . ASN A 1 172 ? -5.209 18.902 120.584 1.00 51.51 172 ASN A N 1
ATOM 662 C CA . ASN A 1 172 ? -4.081 18.103 120.116 1.00 53.61 172 ASN A CA 1
ATOM 663 C C . ASN A 1 172 ? -4.315 16.616 120.353 1.00 50.00 172 ASN A C 1
ATOM 664 O O . ASN A 1 172 ? -3.908 15.782 119.537 1.00 49.46 172 ASN A O 1
ATOM 669 N N . GLU A 1 173 ? -4.976 16.265 121.458 1.00 49.19 173 GLU A N 1
ATOM 670 C CA . GLU A 1 173 ? -5.299 14.880 121.784 1.00 53.82 173 GLU A CA 1
ATOM 671 C C . GLU A 1 173 ? -6.671 14.462 121.266 1.00 50.81 173 GLU A C 1
ATOM 672 O O . GLU A 1 173 ? -7.297 13.557 121.834 1.00 46.52 173 GLU A O 1
ATOM 678 N N . ALA A 1 174 ? -7.154 15.094 120.195 1.00 48.43 174 ALA A N 1
ATOM 679 C CA . ALA A 1 174 ? -8.500 14.812 119.709 1.00 47.83 174 ALA A CA 1
ATOM 680 C C . ALA A 1 174 ? -8.608 13.393 119.169 1.00 43.62 174 ALA A C 1
ATOM 681 O O . ALA A 1 174 ? -9.516 12.643 119.545 1.00 44.30 174 ALA A O 1
ATOM 683 N N . TYR A 1 175 ? -7.684 13.004 118.289 1.00 43.16 175 TYR A N 1
ATOM 684 C CA . TYR A 1 175 ? -7.701 11.668 117.708 1.00 43.35 175 TYR A CA 1
ATOM 685 C C . TYR A 1 175 ? -7.250 10.592 118.686 1.00 41.99 175 TYR A C 1
ATOM 686 O O . TYR A 1 175 ? -7.543 9.412 118.464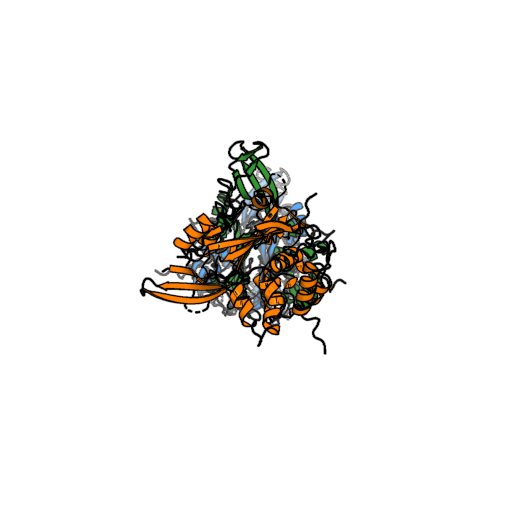 1.00 43.04 175 TYR A O 1
ATOM 695 N N . ASP A 1 176 ? -6.541 10.964 119.754 1.00 39.92 176 ASP A N 1
ATOM 696 C CA . ASP A 1 176 ? -6.189 9.984 120.776 1.00 39.34 176 ASP A CA 1
ATOM 697 C C . ASP A 1 176 ? -7.393 9.604 121.627 1.00 39.44 176 ASP A C 1
ATOM 698 O O . ASP A 1 176 ? -7.437 8.497 122.177 1.00 38.94 176 ASP A O 1
ATOM 703 N N . GLN A 1 177 ? -8.373 10.498 121.745 1.00 42.22 177 GLN A N 1
ATOM 704 C CA . GLN A 1 177 ? -9.539 10.282 122.589 1.00 40.12 177 GLN A CA 1
ATOM 705 C C . GLN A 1 177 ? -10.767 9.833 121.809 1.00 39.01 177 GLN A C 1
ATOM 706 O O . GLN A 1 177 ? -11.839 9.680 122.403 1.00 42.66 177 GLN A O 1
ATOM 712 N N . HIS A 1 178 ? -10.643 9.621 120.503 1.00 37.75 178 HIS A N 1
ATOM 713 C CA . HIS A 1 178 ? -11.747 9.166 119.671 1.00 37.44 178 HIS A CA 1
ATOM 714 C C . HIS A 1 178 ? -11.354 7.891 118.942 1.00 36.19 178 HIS A C 1
ATOM 715 O O . HIS A 1 178 ? -10.216 7.754 118.481 1.00 35.69 178 HIS A O 1
ATOM 722 N N . ASP A 1 179 ? -12.297 6.960 118.841 1.00 37.54 179 ASP A N 1
ATOM 723 C CA . ASP A 1 179 ? -12.107 5.822 117.960 1.00 38.75 179 ASP A CA 1
ATOM 724 C C . ASP A 1 179 ? -12.344 6.244 116.514 1.00 37.11 179 ASP A C 1
ATOM 725 O O . ASP A 1 179 ? -13.035 7.226 116.230 1.00 38.76 179 ASP A O 1
ATOM 730 N N . VAL A 1 180 ? -11.745 5.489 115.592 1.00 32.36 180 VAL A N 1
ATOM 731 C CA . VAL A 1 180 ? -11.899 5.793 114.172 1.00 32.32 180 VAL A CA 1
ATOM 732 C C . VAL A 1 180 ? -13.355 5.663 113.748 1.00 32.12 180 VAL A C 1
ATOM 733 O O . VAL A 1 180 ? -13.817 6.380 112.850 1.00 32.40 180 VAL A O 1
ATOM 737 N N . GLN A 1 181 ? -14.107 4.770 114.396 1.00 34.79 181 GLN A N 1
ATOM 738 C CA . GLN A 1 181 ? -15.520 4.607 114.073 1.00 37.54 181 GLN A CA 1
ATOM 739 C C . GLN A 1 181 ? -16.313 5.868 114.384 1.00 35.30 181 GLN A C 1
ATOM 740 O O . GLN A 1 181 ? -17.303 6.161 113.704 1.00 34.51 181 GLN A O 1
ATOM 746 N N . GLU A 1 182 ? -15.896 6.626 115.401 1.00 34.90 182 GLU A N 1
ATOM 747 C CA . GLU A 1 182 ? -16.562 7.890 115.696 1.00 35.77 182 GLU A CA 1
ATOM 748 C C . GLU A 1 182 ? -16.309 8.914 114.596 1.00 35.95 182 GLU A C 1
ATOM 749 O O . GLU A 1 182 ? -17.205 9.691 114.245 1.00 35.89 182 GLU A O 1
ATOM 755 N N . LEU A 1 183 ? -15.094 8.930 114.042 1.00 37.47 183 LEU A N 1
ATOM 756 C CA . LEU A 1 183 ? -14.791 9.860 112.959 1.00 38.35 183 LEU A CA 1
ATOM 757 C C . LEU A 1 183 ? -15.537 9.483 111.685 1.00 37.47 183 LEU A C 1
ATOM 758 O O . LEU A 1 183 ? -16.016 10.361 110.958 1.00 40.43 183 LEU A O 1
ATOM 763 N N . CYS A 1 184 ? -15.645 8.182 111.399 1.00 35.87 184 CYS A N 1
ATOM 764 C CA . CYS A 1 184 ? -16.432 7.739 110.252 1.00 36.48 184 CYS A CA 1
ATOM 765 C C . CYS A 1 184 ? -17.890 8.153 110.398 1.00 35.34 184 CYS A C 1
ATOM 766 O O . CYS A 1 184 ? -18.531 8.556 109.421 1.00 36.89 184 CYS A O 1
ATOM 769 N N . ARG A 1 185 ? -18.428 8.064 111.616 1.00 36.05 185 ARG A N 1
ATOM 770 C CA . ARG A 1 185 ? -19.818 8.448 111.839 1.00 37.71 185 ARG A CA 1
ATOM 771 C C . ARG A 1 185 ? -20.002 9.956 111.712 1.00 37.54 185 ARG A C 1
ATOM 772 O O . ARG A 1 185 ? -21.020 10.419 111.186 1.00 36.53 185 ARG A O 1
ATOM 780 N N . LEU A 1 186 ? -19.026 10.737 112.182 1.00 35.30 186 LEU A N 1
ATOM 781 C CA . LEU A 1 186 ? -19.127 12.189 112.070 1.00 36.89 186 LEU A CA 1
ATOM 782 C C . LEU A 1 186 ? -19.110 12.630 110.612 1.00 37.85 186 LEU A C 1
ATOM 783 O O . LEU A 1 186 ? -19.871 13.519 110.213 1.00 38.30 186 LEU A O 1
ATOM 788 N N . MET A 1 187 ? -18.246 12.018 109.800 1.00 37.52 187 MET A N 1
ATOM 789 C CA . MET A 1 187 ? -18.189 12.373 108.386 1.00 38.10 187 MET A CA 1
ATOM 790 C C . MET A 1 187 ? -19.449 11.925 107.654 1.00 38.00 187 MET A C 1
ATOM 791 O O . MET A 1 187 ? -19.985 12.665 106.821 1.00 38.83 187 MET A O 1
ATOM 796 N N . PHE A 1 188 ? -19.938 10.721 107.956 1.00 37.53 188 PHE A N 1
ATOM 797 C CA . PHE A 1 188 ? -21.129 10.218 107.278 1.00 37.65 188 PHE A CA 1
ATOM 798 C C . PHE A 1 188 ? -22.377 10.987 107.693 1.00 38.21 188 PHE A C 1
ATOM 799 O O . PHE A 1 188 ? -23.285 11.174 106.874 1.00 38.83 188 PHE A O 1
ATOM 807 N N . ASP A 1 189 ? -22.446 11.436 108.949 1.00 39.47 189 ASP A N 1
ATOM 808 C CA . ASP A 1 189 ? -23.595 12.226 109.381 1.00 40.24 189 ASP A CA 1
ATOM 809 C C . ASP A 1 189 ? -23.642 13.567 108.661 1.00 43.24 189 ASP A C 1
ATOM 810 O O . ASP A 1 189 ? -24.716 14.026 108.254 1.00 49.50 189 ASP A O 1
ATOM 815 N N . ALA A 1 190 ? -22.483 14.208 108.490 1.00 43.29 190 ALA A N 1
ATOM 816 C CA . ALA A 1 190 ? -22.433 15.489 107.795 1.00 44.14 190 ALA A CA 1
ATOM 817 C C . ALA A 1 190 ? -22.777 15.330 106.321 1.00 45.46 190 ALA A C 1
ATOM 818 O O . ALA A 1 190 ? -23.492 16.162 105.751 1.00 48.45 190 ALA A O 1
ATOM 820 N N . LEU A 1 191 ? -22.279 14.266 105.688 1.00 46.18 191 LEU A N 1
ATOM 821 C CA . LEU A 1 191 ? -22.583 14.034 104.280 1.00 46.23 191 LEU A CA 1
ATOM 822 C C . LEU A 1 191 ? -24.060 13.719 104.080 1.00 46.78 191 LEU A C 1
ATOM 823 O O . LEU A 1 191 ? -24.684 14.218 103.136 1.00 50.32 191 LEU A O 1
ATOM 828 N N . GLU A 1 192 ? -24.636 12.889 104.955 1.00 46.24 192 GLU A N 1
ATOM 829 C CA . GLU A 1 192 ? -26.066 12.608 104.868 1.00 47.68 192 GLU A CA 1
ATOM 830 C C . GLU A 1 192 ? -26.893 13.866 105.101 1.00 47.12 192 GLU A C 1
ATOM 831 O O . GLU A 1 192 ? -27.923 14.073 104.447 1.00 47.33 192 GLU A O 1
ATOM 837 N N . HIS A 1 193 ? -26.458 14.720 106.030 1.00 44.68 193 HIS A N 1
ATOM 838 C CA . HIS A 1 193 ? -27.217 15.929 106.331 1.00 51.16 193 HIS A CA 1
ATOM 839 C C . HIS A 1 193 ? -27.192 16.909 105.166 1.00 52.96 193 HIS A C 1
ATOM 840 O O . HIS A 1 193 ? -28.173 17.627 104.941 1.00 57.48 193 HIS A O 1
ATOM 847 N N . LYS A 1 194 ? -26.091 16.950 104.413 1.00 52.30 194 LYS A N 1
ATOM 848 C CA . LYS A 1 194 ? -26.026 17.830 103.253 1.00 53.95 194 LYS A CA 1
ATOM 849 C C . LYS A 1 194 ? -26.719 17.212 102.046 1.00 56.25 194 LYS A C 1
ATOM 850 O O . LYS A 1 194 ? -27.345 17.925 101.255 1.00 66.02 194 LYS A O 1
ATOM 856 N N . TRP A 1 195 ? -26.614 15.894 101.886 1.00 52.44 195 TRP A N 1
ATOM 857 C CA . TRP A 1 195 ? -27.206 15.197 100.752 1.00 53.03 195 TRP A CA 1
ATOM 858 C C . TRP A 1 195 ? -28.707 14.987 100.892 1.00 53.53 195 TRP A C 1
ATOM 859 O O . TRP A 1 195 ? -29.312 14.384 100.000 1.00 54.19 195 TRP A O 1
ATOM 870 N N . LYS A 1 196 ? -29.318 15.464 101.974 1.00 60.02 196 LYS A N 1
ATOM 871 C CA . LYS A 1 196 ? -30.748 15.275 102.181 1.00 62.83 196 LYS A CA 1
ATOM 872 C C . LYS A 1 196 ? -31.541 15.968 101.080 1.00 68.03 196 LYS A C 1
ATOM 873 O O . LYS A 1 196 ? -31.408 17.179 100.874 1.00 66.40 196 LYS A O 1
ATOM 879 N N . GLY A 1 197 ? -32.361 15.197 100.369 1.00 58.73 197 GLY A N 1
ATOM 880 C CA . GLY A 1 197 ? -33.168 15.726 99.292 1.00 61.29 197 GLY A CA 1
ATOM 881 C C . GLY A 1 197 ? -32.538 15.662 97.918 1.00 62.55 197 GLY A C 1
ATOM 882 O O . GLY A 1 197 ? -33.207 16.001 96.933 1.00 64.39 197 GLY A O 1
ATOM 883 N N . THR A 1 198 ? -31.280 15.248 97.816 1.00 66.07 198 THR A N 1
ATOM 884 C CA . THR A 1 198 ? -30.600 15.120 96.540 1.00 65.99 198 THR A CA 1
ATOM 885 C C . THR A 1 198 ? -30.701 13.676 96.054 1.00 64.42 198 THR A C 1
ATOM 886 O O . THR A 1 198 ? -31.487 12.876 96.568 1.00 63.69 198 THR A O 1
ATOM 890 N N . GLU A 1 199 ? -29.898 13.334 95.050 1.00 65.39 199 GLU A N 1
ATOM 891 C CA . GLU A 1 199 ? -29.789 11.961 94.579 1.00 70.41 199 GLU A CA 1
ATOM 892 C C . GLU A 1 199 ? -28.727 11.173 95.335 1.00 67.82 199 GLU A C 1
ATOM 893 O O . GLU A 1 199 ? -28.364 10.072 94.907 1.00 66.34 199 GLU A O 1
ATOM 899 N N . HIS A 1 200 ? -28.224 11.715 96.446 1.00 68.57 200 HIS A N 1
ATOM 900 C CA . HIS A 1 200 ? -27.260 11.032 97.300 1.00 62.69 200 HIS A CA 1
ATOM 901 C C . HIS A 1 200 ? -27.758 10.912 98.738 1.00 59.34 200 HIS A C 1
ATOM 902 O O . HIS A 1 200 ? -26.966 10.621 99.640 1.00 58.90 200 HIS A O 1
ATOM 909 N N . GLU A 1 201 ? -29.055 11.137 98.975 1.00 64.16 201 GLU A N 1
ATOM 910 C CA . GLU A 1 201 ? -29.562 11.108 100.345 1.00 63.82 201 GLU A CA 1
ATOM 911 C C . GLU A 1 201 ? -29.602 9.692 100.904 1.00 58.34 201 GLU A C 1
ATOM 912 O O . GLU A 1 201 ? -29.521 9.508 102.124 1.00 57.18 201 GLU A O 1
ATOM 918 N N . LYS A 1 202 ? -29.729 8.687 100.041 1.00 54.76 202 LYS A N 1
ATOM 919 C CA . LYS A 1 202 ? -29.651 7.292 100.447 1.00 49.16 202 LYS A CA 1
ATOM 920 C C . LYS A 1 202 ? -28.310 6.664 100.095 1.00 49.63 202 LYS A C 1
ATOM 921 O O . LYS A 1 202 ? -28.144 5.451 100.253 1.00 47.87 202 LYS A O 1
ATOM 927 N N . LEU A 1 203 ? -27.349 7.470 99.634 1.00 44.01 203 LEU A N 1
ATOM 928 C CA . LEU A 1 203 ? -26.077 6.932 99.164 1.00 43.51 203 LEU A CA 1
ATOM 929 C C . LEU A 1 203 ? -25.286 6.295 100.300 1.00 41.27 203 LEU A C 1
ATOM 930 O O . LEU A 1 203 ? -24.724 5.206 100.135 1.00 40.40 203 LEU A O 1
ATOM 935 N N . ILE A 1 204 ? -25.232 6.955 101.460 1.00 39.83 204 ILE A N 1
ATOM 936 C CA . ILE A 1 204 ? -24.416 6.451 102.564 1.00 38.04 204 ILE A CA 1
ATOM 937 C C . ILE A 1 204 ? -24.951 5.110 103.055 1.00 36.62 204 ILE A C 1
ATOM 938 O O . ILE A 1 204 ? -24.189 4.159 103.272 1.00 35.49 204 ILE A O 1
ATOM 943 N N . GLN A 1 205 ? -26.270 5.006 103.227 1.00 44.68 205 GLN A N 1
ATOM 944 C CA . GLN A 1 205 ? -26.852 3.763 103.715 1.00 39.92 205 GLN A CA 1
ATOM 945 C C . GLN A 1 205 ? -26.964 2.700 102.629 1.00 40.84 205 GLN A C 1
ATOM 946 O O . GLN A 1 205 ? -27.024 1.510 102.954 1.00 42.26 205 GLN A O 1
ATOM 952 N N . ASP A 1 206 ? -26.989 3.093 101.353 1.00 40.10 206 ASP A N 1
ATOM 953 C CA . ASP A 1 206 ? -26.966 2.094 100.290 1.00 38.71 206 ASP A CA 1
ATOM 954 C C . ASP A 1 206 ? -25.600 1.435 100.174 1.00 38.42 206 ASP A C 1
ATOM 955 O O . ASP A 1 206 ? -25.504 0.287 99.724 1.00 37.20 206 ASP A O 1
ATOM 960 N N . LEU A 1 207 ? -24.540 2.134 100.577 1.00 36.11 207 LEU A N 1
ATOM 961 C CA . LEU A 1 207 ? -23.186 1.618 100.429 1.00 36.90 207 LEU A CA 1
ATOM 962 C C . LEU A 1 207 ? -22.689 0.904 101.682 1.00 33.50 207 LEU A C 1
ATOM 963 O O . LEU A 1 207 ? -22.122 -0.188 101.590 1.00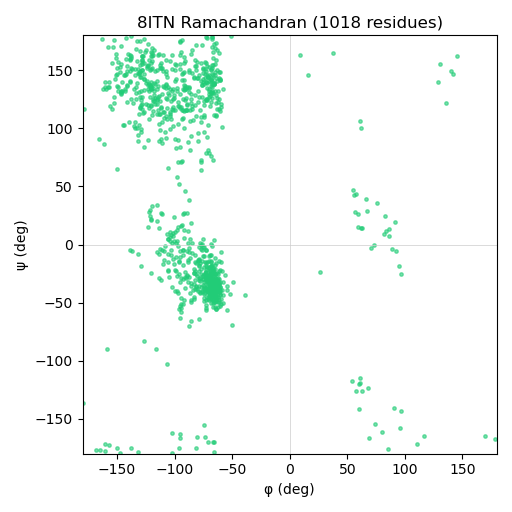 32.30 207 LEU A O 1
ATOM 968 N N . TYR A 1 208 ? -22.895 1.501 102.856 1.00 31.82 208 TYR A N 1
ATOM 969 C CA . TYR A 1 208 ? -22.210 1.078 104.070 1.00 29.99 208 TYR A CA 1
ATOM 970 C C . TYR A 1 208 ? -23.102 0.376 105.085 1.00 29.08 208 TYR A C 1
ATOM 971 O O . TYR A 1 208 ? -22.588 -0.107 106.099 1.00 27.77 208 TYR A O 1
ATOM 980 N N . ARG A 1 209 ? -24.410 0.304 104.860 1.00 37.03 209 ARG A N 1
ATOM 981 C CA . ARG A 1 209 ? -25.332 -0.200 105.871 1.00 33.01 209 ARG A CA 1
ATOM 982 C C . ARG A 1 209 ? -25.721 -1.640 105.559 1.00 31.90 209 ARG A C 1
ATOM 983 O O . ARG A 1 209 ? -26.201 -1.937 104.461 1.00 31.44 209 ARG A O 1
ATOM 991 N N . GLY A 1 210 ? -25.511 -2.525 106.529 1.00 32.36 210 GLY A N 1
ATOM 992 C CA . GLY A 1 210 ? -26.029 -3.875 106.461 1.00 30.64 210 GLY A CA 1
ATOM 993 C C . GLY A 1 210 ? -27.134 -4.070 107.477 1.00 32.29 210 GLY A C 1
ATOM 994 O O . GLY A 1 210 ? -27.266 -3.269 108.407 1.00 32.83 210 GLY A O 1
ATOM 995 N N . THR A 1 211 ? -27.937 -5.117 107.320 1.00 30.27 211 THR A N 1
ATOM 996 C CA . THR A 1 211 ? -29.044 -5.388 108.226 1.00 29.95 211 THR A CA 1
ATOM 997 C C . THR A 1 211 ? -28.859 -6.756 108.863 1.00 28.95 211 THR A C 1
ATOM 998 O O . THR A 1 211 ? -28.552 -7.733 108.173 1.00 28.77 211 THR A O 1
ATOM 1002 N N . MET A 1 212 ? -29.047 -6.818 110.177 1.00 33.94 212 MET A N 1
ATOM 1003 C CA . MET A 1 212 ? -29.078 -8.066 110.923 1.00 33.95 212 MET A CA 1
ATOM 1004 C C . MET A 1 212 ? -30.306 -8.059 111.822 1.00 32.82 212 MET A C 1
ATOM 1005 O O . MET A 1 212 ? -31.102 -7.115 111.818 1.00 36.15 212 MET A O 1
ATOM 1010 N N . GLU A 1 213 ? -30.461 -9.127 112.599 1.00 30.34 213 GLU A N 1
ATOM 1011 C CA . GLU A 1 213 ? -31.537 -9.203 113.576 1.00 30.59 213 GLU A CA 1
ATOM 1012 C C . GLU A 1 213 ? -31.048 -9.994 114.779 1.00 28.61 213 GLU A C 1
ATOM 1013 O O . GLU A 1 213 ? -30.442 -11.059 114.620 1.00 28.38 213 GLU A O 1
ATOM 1019 N N . ASP A 1 214 ? -31.279 -9.456 115.973 1.00 30.04 214 ASP A N 1
ATOM 1020 C CA . ASP A 1 214 ? -30.972 -10.160 117.209 1.00 30.17 214 ASP A CA 1
ATOM 1021 C C . ASP A 1 214 ? -32.253 -10.738 117.787 1.00 30.93 214 ASP A C 1
ATOM 1022 O O . ASP A 1 214 ? -33.282 -10.060 117.855 1.00 32.98 214 ASP A O 1
ATOM 1027 N N . PHE A 1 215 ? -32.179 -11.998 118.202 1.00 27.23 215 PHE A N 1
ATOM 1028 C CA . PHE A 1 215 ? -33.351 -12.785 118.536 1.00 29.34 215 PHE A CA 1
ATOM 1029 C C . PHE A 1 215 ? -33.191 -13.413 119.912 1.00 28.79 215 PHE A C 1
ATOM 1030 O O . PHE A 1 215 ? -32.086 -13.519 120.451 1.00 29.46 215 PHE A O 1
ATOM 1038 N N . VAL A 1 216 ? -34.322 -13.830 120.474 1.00 27.91 216 VAL A N 1
ATOM 1039 C CA . VAL A 1 216 ? -34.362 -14.712 121.633 1.00 29.10 216 VAL A CA 1
ATOM 1040 C C . VAL A 1 216 ? -35.338 -15.828 121.291 1.00 29.87 216 VAL A C 1
ATOM 1041 O O . VAL A 1 216 ? -36.540 -15.579 121.144 1.00 30.05 216 VAL A O 1
ATOM 1045 N N . ALA A 1 217 ? -34.828 -17.046 121.142 1.00 30.30 217 ALA A N 1
ATOM 1046 C CA . ALA A 1 217 ? -35.632 -18.197 120.747 1.00 31.05 217 ALA A CA 1
ATOM 1047 C C . ALA A 1 217 ? -35.754 -19.135 121.940 1.00 31.37 217 ALA A C 1
ATOM 1048 O O . ALA A 1 217 ? -34.758 -19.720 122.378 1.00 31.36 217 ALA A O 1
ATOM 1050 N N . CYS A 1 218 ? -36.973 -19.284 122.456 1.00 40.60 218 CYS A N 1
ATOM 1051 C CA . CYS A 1 218 ? -37.214 -20.230 123.537 1.00 40.04 218 CYS A CA 1
ATOM 1052 C C . CYS A 1 218 ? -37.036 -21.654 123.027 1.00 41.48 218 CYS A C 1
ATOM 1053 O O . CYS A 1 218 ? -37.597 -22.028 121.992 1.00 40.55 218 CYS A O 1
ATOM 1056 N N . LEU A 1 219 ? -36.251 -22.449 123.752 1.00 32.28 219 LEU A N 1
ATOM 1057 C CA . LEU A 1 219 ? -35.987 -23.821 123.337 1.00 30.99 219 LEU A CA 1
ATOM 1058 C C . LEU A 1 219 ? -37.122 -24.780 123.669 1.00 34.81 219 LEU A C 1
ATOM 1059 O O . LEU A 1 219 ? -37.125 -25.904 123.156 1.00 34.62 219 LEU A O 1
ATOM 1064 N N . LYS A 1 220 ? -38.074 -24.381 124.511 1.00 33.01 220 LYS A N 1
ATOM 1065 C CA . LYS A 1 220 ? -39.201 -25.267 124.805 1.00 34.18 220 LYS A CA 1
ATOM 1066 C C . LYS A 1 220 ? -40.307 -25.098 123.768 1.00 34.72 220 LYS A C 1
ATOM 1067 O O . LYS A 1 220 ? -40.591 -26.015 122.993 1.00 36.35 220 LYS A O 1
ATOM 1073 N N . CYS A 1 221 ? -40.929 -23.916 123.725 1.00 33.99 221 CYS A N 1
ATOM 1074 C CA . CYS A 1 221 ? -42.062 -23.693 122.834 1.00 32.72 221 CYS A CA 1
ATOM 1075 C C . CYS A 1 221 ? -41.645 -23.354 121.409 1.00 34.25 221 CYS A C 1
ATOM 1076 O O . CYS A 1 221 ? -42.446 -23.542 120.488 1.00 34.14 221 CYS A O 1
ATOM 1079 N N . GLY A 1 222 ? -40.426 -22.856 121.205 1.00 31.58 222 GLY A N 1
ATOM 1080 C CA . GLY A 1 222 ? -39.950 -22.522 119.879 1.00 30.64 222 GLY A CA 1
ATOM 1081 C C . GLY A 1 222 ? -40.250 -21.113 119.414 1.00 30.42 222 GLY A C 1
ATOM 1082 O O . GLY A 1 222 ? -39.806 -20.732 118.323 1.00 30.43 222 GLY A O 1
ATOM 1083 N N . ARG A 1 223 ? -40.985 -20.330 120.199 1.00 33.64 223 ARG A N 1
ATOM 1084 C CA . ARG A 1 223 ? -41.324 -18.972 119.799 1.00 33.43 223 ARG A CA 1
ATOM 1085 C C . ARG A 1 223 ? -40.108 -18.059 119.893 1.00 32.57 223 ARG A C 1
ATOM 1086 O O . ARG A 1 223 ? -39.217 -18.252 120.726 1.00 32.27 223 ARG A O 1
ATOM 1094 N N . GLU A 1 224 ? -40.081 -17.051 119.026 1.00 34.03 224 GLU A N 1
ATOM 1095 C CA . GLU A 1 224 ? -38.981 -16.104 118.948 1.00 34.58 224 GLU A CA 1
ATOM 1096 C C . GLU A 1 224 ? -39.475 -14.687 119.198 1.00 31.88 224 GLU A C 1
ATOM 1097 O O . GLU A 1 224 ? -40.628 -14.351 118.913 1.00 35.32 224 GLU A O 1
ATOM 1103 N N . SER A 1 225 ? -38.582 -13.860 119.733 1.00 34.01 225 SER A N 1
ATOM 1104 C CA . SER A 1 225 ? -38.762 -12.414 119.791 1.00 36.05 225 SER A CA 1
ATOM 1105 C C . SER A 1 225 ? -37.571 -11.793 119.073 1.00 34.61 225 SER A C 1
ATOM 1106 O O . SER A 1 225 ? -36.446 -11.830 119.582 1.00 35.03 225 SER A O 1
ATOM 1109 N N . VAL A 1 226 ? -37.812 -11.240 117.889 1.00 32.50 226 VAL A N 1
ATOM 1110 C CA . VAL A 1 226 ? -36.751 -10.708 117.047 1.00 32.42 226 VAL A CA 1
ATOM 1111 C C . VAL A 1 226 ? -36.935 -9.205 116.906 1.00 32.85 226 VAL A C 1
ATOM 1112 O O . VAL A 1 226 ? -38.054 -8.686 116.972 1.00 33.55 226 VAL A O 1
ATOM 1116 N N . LYS A 1 227 ? -35.819 -8.502 116.729 1.00 39.81 227 LYS A N 1
ATOM 1117 C CA . LYS A 1 227 ? -35.849 -7.091 116.372 1.00 40.68 227 LYS A CA 1
ATOM 1118 C C . LYS A 1 227 ? -34.727 -6.822 115.380 1.00 38.31 227 LYS A C 1
ATOM 1119 O O . LYS A 1 227 ? -33.615 -7.334 115.531 1.00 36.48 227 LYS A O 1
ATOM 1125 N N . THR A 1 228 ? -35.040 -6.041 114.350 1.00 43.69 228 THR A N 1
ATOM 1126 C CA . THR A 1 228 ? -34.126 -5.811 113.240 1.00 44.41 228 THR A CA 1
ATOM 1127 C C . THR A 1 228 ? -33.178 -4.664 113.567 1.00 43.94 228 THR A C 1
ATOM 1128 O O . THR A 1 228 ? -33.616 -3.587 113.983 1.00 41.58 228 THR A O 1
ATOM 1132 N N . ASP A 1 229 ? -31.882 -4.902 113.377 1.00 43.92 229 ASP A N 1
ATOM 1133 C CA . ASP A 1 229 ? -30.850 -3.909 113.627 1.00 43.08 229 ASP A CA 1
ATOM 1134 C C . ASP A 1 229 ? -30.085 -3.610 112.344 1.00 43.53 229 ASP A C 1
ATOM 1135 O O . ASP A 1 229 ? -29.975 -4.456 111.451 1.00 42.36 229 ASP A O 1
ATOM 1140 N N . TYR A 1 230 ? -29.559 -2.392 112.265 1.00 43.15 230 TYR A N 1
ATOM 1141 C CA . TYR A 1 230 ? -28.660 -1.977 111.202 1.00 41.47 230 TYR A CA 1
ATOM 1142 C C . TYR A 1 230 ? -27.248 -1.857 111.757 1.00 39.97 230 TYR A C 1
ATOM 1143 O O . TYR A 1 230 ? -27.045 -1.714 112.966 1.00 41.94 230 TYR A O 1
ATOM 1152 N N . PHE A 1 231 ? -26.264 -1.922 110.863 1.00 33.55 231 PHE A N 1
ATOM 1153 C CA . PHE A 1 231 ? -24.876 -1.794 111.281 1.00 33.60 231 PHE A CA 1
ATOM 1154 C C . PHE A 1 231 ? -24.042 -1.225 110.144 1.00 33.96 231 PHE A C 1
ATOM 1155 O O . PHE A 1 231 ? -24.270 -1.540 108.973 1.00 34.08 231 PHE A O 1
ATOM 1163 N N . LEU A 1 232 ? -23.082 -0.372 110.506 1.00 36.85 232 LEU A N 1
ATOM 1164 C CA . LEU A 1 232 ? -22.089 0.143 109.576 1.00 37.99 232 LEU A CA 1
ATOM 1165 C C . LEU A 1 232 ? -20.719 -0.491 109.768 1.00 39.54 232 LEU A C 1
ATOM 1166 O O . LEU A 1 232 ? -19.825 -0.254 108.948 1.00 40.15 232 LEU A O 1
ATOM 1171 N N . ASP A 1 233 ? -20.534 -1.280 110.823 1.00 32.97 233 ASP A N 1
ATOM 1172 C CA . ASP A 1 233 ? -19.281 -1.959 111.103 1.00 32.86 233 ASP A CA 1
ATOM 1173 C C . ASP A 1 233 ? -19.560 -3.418 111.431 1.00 32.28 233 ASP A C 1
ATOM 1174 O O . ASP A 1 233 ? -20.666 -3.791 111.832 1.00 31.12 233 ASP A O 1
ATOM 1179 N N . LEU A 1 234 ? -18.530 -4.246 111.257 1.00 28.83 234 LEU A N 1
ATOM 1180 C CA . LEU A 1 234 ? -18.542 -5.626 111.733 1.00 27.26 234 LEU A CA 1
ATOM 1181 C C . LEU A 1 234 ? -17.522 -5.732 112.860 1.00 26.29 234 LEU A C 1
ATOM 1182 O O . LEU A 1 234 ? -16.334 -5.989 112.613 1.00 25.92 234 LEU A O 1
ATOM 1187 N N . PRO A 1 235 ? -17.927 -5.515 114.113 1.00 25.62 235 PRO A N 1
ATOM 1188 C CA . PRO A 1 235 ? -16.957 -5.477 115.216 1.00 26.51 235 PRO A CA 1
ATOM 1189 C C . PRO A 1 235 ? -16.535 -6.863 115.677 1.00 25.78 235 PRO A C 1
ATOM 1190 O O . PRO A 1 235 ? -17.218 -7.492 116.492 1.00 27.02 235 PRO A O 1
ATOM 1194 N N . LEU A 1 236 ? -15.408 -7.346 115.164 1.00 23.33 236 LEU A N 1
ATOM 1195 C CA . LEU A 1 236 ? -14.918 -8.682 115.469 1.00 23.33 236 LEU A CA 1
ATOM 1196 C C . LEU A 1 236 ? -13.785 -8.597 116.481 1.00 23.32 236 LEU A C 1
ATOM 1197 O O . LEU A 1 236 ? -12.861 -7.791 116.323 1.00 23.40 236 LEU A O 1
ATOM 1202 N N . ALA A 1 237 ? -13.862 -9.426 117.517 1.00 21.32 237 ALA A N 1
ATOM 1203 C CA . ALA A 1 237 ? -12.806 -9.493 118.513 1.00 21.16 237 ALA A CA 1
ATOM 1204 C C . ALA A 1 237 ? -11.664 -10.371 118.019 1.00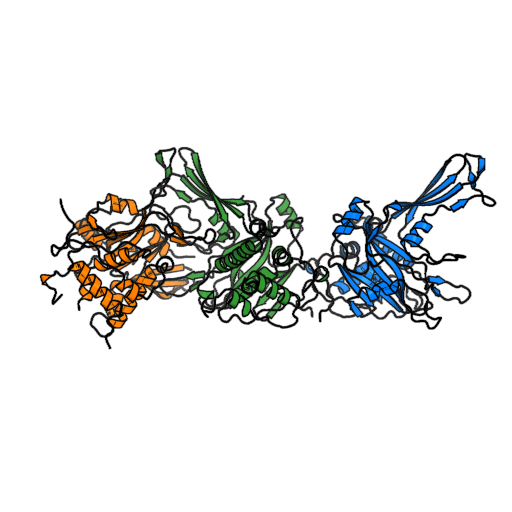 21.52 237 ALA A C 1
ATOM 1205 O O . ALA A 1 237 ? -11.853 -11.269 117.193 1.00 21.59 237 ALA A O 1
ATOM 1207 N N . VAL A 1 238 ? -10.469 -10.096 118.528 1.00 21.53 238 VAL A N 1
ATOM 1208 C CA . VAL A 1 238 ? -9.287 -10.900 118.240 1.00 21.83 238 VAL A CA 1
ATOM 1209 C C . VAL A 1 238 ? -9.051 -11.942 119.324 1.00 22.19 238 VAL A C 1
ATOM 1210 O O . VAL A 1 238 ? -8.919 -13.131 119.035 1.00 22.49 238 VAL A O 1
ATOM 1214 N N . LYS A 1 239 ? -8.999 -11.508 120.581 1.00 21.99 239 LYS A N 1
ATOM 1215 C CA . LYS A 1 239 ? -8.872 -12.407 121.727 1.00 21.79 239 LYS A CA 1
ATOM 1216 C C . LYS A 1 239 ? -9.899 -11.997 122.774 1.00 21.75 239 LYS A C 1
ATOM 1217 O O . LYS A 1 239 ? -9.680 -11.022 123.515 1.00 21.22 239 LYS A O 1
ATOM 1223 N N . PRO A 1 240 ? -11.025 -12.700 122.864 1.00 21.39 240 PRO A N 1
ATOM 1224 C CA . PRO A 1 240 ? -12.044 -12.338 123.852 1.00 21.09 240 PRO A CA 1
ATOM 1225 C C . PRO A 1 240 ? -11.553 -12.553 125.276 1.00 21.52 240 PRO A C 1
ATOM 1226 O O . PRO A 1 240 ? -10.542 -13.212 125.529 1.00 21.88 240 PRO A O 1
ATOM 1230 N N . PHE A 1 241 ? -12.296 -11.968 126.212 1.00 18.87 241 PHE A N 1
ATOM 1231 C CA . PHE A 1 241 ? -12.004 -12.137 127.629 1.00 18.94 241 PHE A CA 1
ATOM 1232 C C . PHE A 1 241 ? -12.036 -13.615 127.999 1.00 19.11 241 PHE A C 1
ATOM 1233 O O . PHE A 1 241 ? -12.950 -14.347 127.608 1.00 19.08 241 PHE A O 1
ATOM 1241 N N . GLY A 1 242 ? -11.029 -14.054 128.750 1.00 17.48 242 GLY A N 1
ATOM 1242 C CA . GLY A 1 242 ? -10.960 -15.424 129.217 1.00 17.75 242 GLY A CA 1
ATOM 1243 C C . GLY A 1 242 ? -10.622 -16.459 128.169 1.00 18.02 242 GLY A C 1
ATOM 1244 O O . GLY A 1 242 ? -10.528 -17.644 128.506 1.00 18.33 242 GLY A O 1
ATOM 1245 N N . ALA A 1 243 ? -10.426 -16.058 126.916 1.00 19.29 243 ALA A N 1
ATOM 1246 C CA . ALA A 1 243 ? -10.179 -17.017 125.849 1.00 19.62 243 ALA A CA 1
ATOM 1247 C C . ALA A 1 243 ? -8.809 -17.664 125.999 1.00 20.13 243 ALA A C 1
ATOM 1248 O O . ALA A 1 243 ? -7.828 -17.011 126.367 1.00 20.16 243 ALA A O 1
ATOM 1250 N N . ILE A 1 244 ? -8.747 -18.962 125.712 1.00 25.33 244 ILE A N 1
ATOM 1251 C CA . ILE A 1 244 ? -7.477 -19.681 125.717 1.00 26.33 244 ILE A CA 1
ATOM 1252 C C . ILE A 1 244 ? -6.764 -19.542 124.378 1.00 26.71 244 ILE A C 1
ATOM 1253 O O . ILE A 1 244 ? -5.535 -19.451 124.328 1.00 27.64 244 ILE A O 1
ATOM 1258 N N . HIS A 1 245 ? -7.517 -19.511 123.284 1.00 23.46 245 HIS A N 1
ATOM 1259 C CA . HIS A 1 245 ? -6.970 -19.294 121.954 1.00 23.65 245 HIS A CA 1
ATOM 1260 C C . HIS A 1 245 ? -7.606 -18.057 121.339 1.00 23.27 245 HIS A C 1
ATOM 1261 O O . HIS A 1 245 ? -8.818 -17.851 121.452 1.00 22.93 245 HIS A O 1
ATOM 1268 N N . ALA A 1 246 ? -6.785 -17.235 120.696 1.00 21.13 246 ALA A N 1
ATOM 1269 C CA . ALA A 1 246 ? -7.300 -16.125 119.915 1.00 20.73 246 ALA A CA 1
ATOM 1270 C C . ALA A 1 246 ? -7.728 -16.619 118.540 1.00 21.04 246 ALA A C 1
ATOM 1271 O O . ALA A 1 246 ? -7.228 -17.629 118.037 1.00 21.67 246 ALA A O 1
ATOM 1273 N N . TYR A 1 247 ? -8.677 -15.904 117.940 1.00 24.61 247 TYR A N 1
ATOM 1274 C CA . TYR A 1 247 ? -9.167 -16.281 116.622 1.00 24.93 247 TYR A CA 1
ATOM 1275 C C . TYR A 1 247 ? -8.049 -16.165 115.595 1.00 25.36 247 TYR A C 1
ATOM 1276 O O . TYR A 1 247 ? -7.376 -15.135 115.501 1.00 25.13 247 TYR A O 1
ATOM 1285 N N . LYS A 1 248 ? -7.845 -17.237 114.830 1.00 29.26 248 LYS A N 1
ATOM 1286 C CA . LYS A 1 248 ? -6.770 -17.278 113.849 1.00 29.59 248 LYS A CA 1
ATOM 1287 C C . LYS A 1 248 ? -7.107 -16.542 112.561 1.00 29.37 248 LYS A C 1
ATOM 1288 O O . LYS A 1 248 ? -6.199 -16.277 111.766 1.00 29.67 248 LYS A O 1
ATOM 1294 N N . SER A 1 249 ? -8.374 -16.199 112.337 1.00 30.29 249 SER A N 1
ATOM 1295 C CA . SER A 1 249 ? -8.773 -15.559 111.094 1.00 30.81 249 SER A CA 1
ATOM 1296 C C . SER A 1 249 ? -9.980 -14.668 111.342 1.00 28.53 249 SER A C 1
ATOM 1297 O O . SER A 1 249 ? -10.655 -14.771 112.370 1.00 28.17 249 SER A O 1
ATOM 1300 N N . VAL A 1 250 ? -10.239 -13.780 110.380 1.00 26.15 250 VAL A N 1
ATOM 1301 C CA . VAL A 1 250 ? -11.446 -12.959 110.429 1.00 25.78 250 VAL A CA 1
ATOM 1302 C C . VAL A 1 250 ? -12.686 -13.836 110.303 1.00 25.82 250 VAL A C 1
ATOM 1303 O O . VAL A 1 250 ? -13.710 -13.588 110.953 1.00 25.27 250 VAL A O 1
ATOM 1307 N N . GLU A 1 251 ? -12.608 -14.885 109.478 1.00 28.07 251 GLU A N 1
ATOM 1308 C CA . GLU A 1 251 ? -13.743 -15.789 109.317 1.00 28.13 251 GLU A CA 1
ATOM 1309 C C . GLU A 1 251 ? -14.102 -16.467 110.632 1.00 27.43 251 GLU A C 1
ATOM 1310 O O . GLU A 1 251 ? -15.285 -16.628 110.954 1.00 27.72 251 GLU A O 1
ATOM 1316 N N . GLU A 1 252 ? -13.093 -16.874 111.405 1.00 26.20 252 GLU A N 1
ATOM 1317 C CA . GLU A 1 252 ? -13.360 -17.542 112.675 1.00 26.81 252 GLU A CA 1
ATOM 1318 C C . GLU A 1 252 ? -14.005 -16.587 113.673 1.00 25.51 252 GLU A C 1
ATOM 1319 O O . GLU A 1 252 ? -14.898 -16.982 114.432 1.00 25.43 252 GLU A O 1
ATOM 1325 N N . ALA A 1 253 ? -13.570 -15.325 113.681 1.00 24.04 253 ALA A N 1
ATOM 1326 C CA . ALA A 1 253 ? -14.176 -14.344 114.573 1.00 23.41 253 ALA A CA 1
ATOM 1327 C C . ALA A 1 253 ? -15.597 -14.008 114.138 1.00 23.17 253 ALA A C 1
ATOM 1328 O O . ALA A 1 253 ? -16.476 -13.787 114.980 1.00 22.84 253 ALA A O 1
ATOM 1330 N N . LEU A 1 254 ? -15.842 -13.965 112.826 1.00 25.01 254 LEU A N 1
ATOM 1331 C CA . LEU A 1 254 ? -17.192 -13.704 112.337 1.00 25.06 254 LEU A CA 1
ATOM 1332 C C . LEU A 1 254 ? -18.126 -14.864 112.655 1.00 25.07 254 LEU A C 1
ATOM 1333 O O . LEU A 1 254 ? -19.309 -14.654 112.949 1.00 24.94 254 LEU A O 1
ATOM 1338 N N . THR A 1 255 ? -17.615 -16.096 112.604 1.00 25.45 255 THR A N 1
ATOM 1339 C CA . THR A 1 255 ? -18.426 -17.251 112.976 1.00 25.75 255 THR A CA 1
ATOM 1340 C C . THR A 1 255 ? -18.822 -17.184 114.446 1.00 25.03 255 THR A C 1
ATOM 1341 O O . THR A 1 255 ? -19.986 -17.403 114.801 1.00 28.47 255 THR A O 1
ATOM 1345 N N . ALA A 1 256 ? -17.860 -16.875 115.319 1.00 24.02 256 ALA A N 1
ATOM 1346 C CA . ALA A 1 256 ? -18.164 -16.666 116.730 1.00 23.60 256 ALA A CA 1
ATOM 1347 C C . ALA A 1 256 ? -19.050 -15.448 116.951 1.00 23.16 256 ALA A C 1
ATOM 1348 O O . ALA A 1 256 ? -19.758 -15.386 117.961 1.00 23.07 256 ALA A O 1
ATOM 1350 N N . PHE A 1 257 ? -19.024 -14.484 116.029 1.00 21.67 257 PHE A N 1
ATOM 1351 C CA . PHE A 1 257 ? -19.862 -13.297 116.159 1.00 21.31 257 PHE A CA 1
ATOM 1352 C C . PHE A 1 257 ? -21.338 -13.632 115.984 1.00 21.62 257 PHE A C 1
ATOM 1353 O O . PHE A 1 257 ? -22.195 -13.006 116.621 1.00 21.49 257 PHE A O 1
ATOM 1361 N N . VAL A 1 258 ? -21.654 -14.613 115.138 1.00 19.33 258 VAL A N 1
ATOM 1362 C CA . VAL A 1 258 ? -23.029 -15.055 114.937 1.00 19.42 258 VAL A CA 1
ATOM 1363 C C . VAL A 1 258 ? -23.348 -16.304 115.755 1.00 19.57 258 VAL A C 1
ATOM 1364 O O . VAL A 1 258 ? -24.379 -16.943 115.525 1.00 19.73 258 VAL A O 1
ATOM 1368 N N . GLN A 1 259 ? -22.485 -16.664 116.708 1.00 22.49 259 GLN A N 1
ATOM 1369 C CA . GLN A 1 259 ? -22.684 -17.849 117.537 1.00 22.65 259 GLN A CA 1
ATOM 1370 C C . GLN A 1 259 ? -23.808 -17.605 118.538 1.00 22.42 259 GLN A C 1
ATOM 1371 O O . GLN A 1 259 ? -23.751 -16.634 119.300 1.00 22.13 259 GLN A O 1
ATOM 1377 N N . PRO A 1 260 ? -24.833 -18.454 118.569 1.00 23.82 260 PRO A N 1
ATOM 1378 C CA . PRO A 1 260 ? -25.933 -18.249 119.521 1.00 23.26 260 PRO A CA 1
ATOM 1379 C C . PRO A 1 260 ? -25.482 -18.524 120.948 1.00 23.44 260 PRO A C 1
ATOM 1380 O O . PRO A 1 260 ? -24.895 -19.567 121.239 1.00 23.65 260 PRO A O 1
ATOM 1384 N N . GLU A 1 261 ? -25.762 -17.577 121.838 1.00 23.12 261 GLU A N 1
ATOM 1385 C CA . GLU A 1 261 ? -25.539 -17.788 123.261 1.00 23.11 261 GLU A CA 1
ATOM 1386 C C . GLU A 1 261 ? -26.634 -18.682 123.829 1.00 23.44 261 GLU A C 1
ATOM 1387 O O . GLU A 1 261 ? -27.815 -18.519 123.512 1.00 23.39 261 GLU A O 1
ATOM 1393 N N . LEU A 1 262 ? -26.235 -19.634 124.666 1.00 24.21 262 LEU A N 1
ATOM 1394 C CA . LEU A 1 262 ? -27.164 -20.571 125.282 1.00 24.56 262 LEU A CA 1
ATOM 1395 C C . LEU A 1 262 ? -27.549 -20.054 126.663 1.00 24.82 262 LEU A C 1
ATOM 1396 O O . LEU A 1 262 ? -26.691 -19.926 127.544 1.00 24.55 262 LEU A O 1
ATOM 1401 N N . LEU A 1 263 ? -28.834 -19.757 126.846 1.00 28.02 263 LEU A N 1
ATOM 1402 C CA . LEU A 1 263 ? -29.354 -19.236 128.111 1.00 29.42 263 LEU A CA 1
ATOM 1403 C C . LEU A 1 263 ? -29.995 -20.390 128.877 1.00 29.21 263 LEU A C 1
ATOM 1404 O O . LEU A 1 263 ? -31.184 -20.673 128.729 1.00 29.62 263 LEU A O 1
ATOM 1409 N N . ASP A 1 264 ? -29.197 -21.057 129.712 1.00 36.58 264 ASP A N 1
ATOM 1410 C CA . ASP A 1 264 ? -29.671 -22.166 130.530 1.00 37.59 264 ASP A CA 1
ATOM 1411 C C . ASP A 1 264 ? -29.078 -22.039 131.931 1.00 37.77 264 ASP A C 1
ATOM 1412 O O . ASP A 1 264 ? -28.401 -21.057 132.255 1.00 38.38 264 ASP A O 1
ATOM 1417 N N . GLY A 1 265 ? -29.346 -23.044 132.768 1.00 31.28 265 GLY A N 1
ATOM 1418 C CA . GLY A 1 265 ? -28.852 -23.075 134.134 1.00 31.34 265 GLY A CA 1
ATOM 1419 C C . GLY A 1 265 ? -29.318 -21.922 135.006 1.00 32.14 265 GLY A C 1
ATOM 1420 O O . GLY A 1 265 ? -30.505 -21.788 135.320 1.00 31.92 265 GLY A O 1
ATOM 1421 N N . SER A 1 266 ? -28.363 -21.085 135.419 1.00 33.11 266 SER A N 1
ATOM 1422 C CA . SER A 1 266 ? -28.650 -19.957 136.296 1.00 31.13 266 SER A CA 1
ATOM 1423 C C . SER A 1 266 ? -29.307 -18.799 135.544 1.00 32.16 266 SER A C 1
ATOM 1424 O O . SER A 1 266 ? -30.227 -18.170 136.078 1.00 31.75 266 SER A O 1
ATOM 1427 N N . ASN A 1 267 ? -28.884 -18.488 134.314 1.00 34.38 267 ASN A N 1
ATOM 1428 C CA . ASN A 1 267 ? -29.563 -17.382 133.637 1.00 36.10 267 ASN A CA 1
ATOM 1429 C C . ASN A 1 267 ? -30.502 -17.878 132.541 1.00 36.24 267 ASN A C 1
ATOM 1430 O O . ASN A 1 267 ? -30.276 -17.609 131.360 1.00 34.44 267 ASN A O 1
ATOM 1435 N N . GLN A 1 268 ? -31.567 -18.588 132.903 1.00 40.78 268 GLN A N 1
ATOM 1436 C CA . GLN A 1 268 ? -32.571 -18.968 131.916 1.00 41.97 268 GLN A CA 1
ATOM 1437 C C . GLN A 1 268 ? -33.299 -17.722 131.416 1.00 41.49 268 GLN A C 1
ATOM 1438 O O . GLN A 1 268 ? -33.064 -16.601 131.873 1.00 40.85 268 GLN A O 1
ATOM 1444 N N . TYR A 1 269 ? -34.197 -17.924 130.460 1.00 31.74 269 TYR A N 1
ATOM 1445 C CA . TYR A 1 269 ? -34.931 -16.837 129.830 1.00 32.96 269 TYR A CA 1
ATOM 1446 C C . TYR A 1 269 ? -36.396 -16.906 130.233 1.00 35.52 269 TYR A C 1
ATOM 1447 O O . TYR A 1 269 ? -37.021 -17.966 130.130 1.00 35.31 269 TYR A O 1
ATOM 1456 N N . MET A 1 270 ? -36.935 -15.780 130.695 1.00 31.64 270 MET A N 1
ATOM 1457 C CA . MET A 1 270 ? -38.346 -15.687 131.066 1.00 32.18 270 MET A CA 1
ATOM 1458 C C . MET A 1 270 ? -39.181 -15.653 129.794 1.00 32.44 270 MET A C 1
ATOM 1459 O O . MET A 1 270 ? -39.350 -14.601 129.174 1.00 32.02 270 MET A O 1
ATOM 1464 N N . CYS A 1 271 ? -39.692 -16.810 129.386 1.00 32.81 271 CYS A N 1
ATOM 1465 C CA . CYS A 1 271 ? -40.523 -16.887 128.195 1.00 33.18 271 CYS A CA 1
ATOM 1466 C C . CYS A 1 271 ? -41.937 -16.434 128.525 1.00 33.97 271 CYS A C 1
ATOM 1467 O O . CYS A 1 271 ? -42.516 -16.858 129.530 1.00 34.45 271 CYS A O 1
ATOM 1470 N N . GLU A 1 272 ? -42.486 -15.558 127.683 1.00 36.83 272 GLU A N 1
ATOM 1471 C CA . GLU A 1 272 ? -43.846 -15.082 127.903 1.00 38.69 272 GLU A CA 1
ATOM 1472 C C . GLU A 1 272 ? -44.877 -16.108 127.445 1.00 41.82 272 GLU A C 1
ATOM 1473 O O . GLU A 1 272 ? -45.931 -16.254 128.074 1.00 43.39 272 GLU A O 1
ATOM 1479 N N . ASN A 1 273 ? -44.584 -16.836 126.366 1.00 36.21 273 ASN A N 1
ATOM 1480 C CA . ASN A 1 273 ? -45.487 -17.889 125.920 1.00 37.58 273 ASN A CA 1
ATOM 1481 C C . ASN A 1 273 ? -45.501 -19.052 126.903 1.00 40.56 273 ASN A C 1
ATOM 1482 O O . ASN A 1 273 ? -46.567 -19.595 127.213 1.00 40.57 273 ASN A O 1
ATOM 1487 N N . CYS A 1 274 ? -44.328 -19.451 127.398 1.00 47.00 274 CYS A N 1
ATOM 1488 C CA . CYS A 1 274 ? -44.247 -20.486 128.419 1.00 48.02 274 CYS A CA 1
ATOM 1489 C C . CYS A 1 274 ? -44.574 -19.968 129.813 1.00 49.98 274 CYS A C 1
ATOM 1490 O O . CYS A 1 274 ? -44.767 -20.780 130.724 1.00 52.67 274 CYS A O 1
ATOM 1493 N N . LYS A 1 275 ? -44.636 -18.646 129.995 1.00 40.22 275 LYS A N 1
ATOM 1494 C CA . LYS A 1 275 ? -44.987 -18.028 131.276 1.00 37.86 275 LYS A CA 1
ATOM 1495 C C . LYS A 1 275 ? -44.057 -18.472 132.402 1.00 39.84 275 LYS A C 1
ATOM 1496 O O . LYS A 1 275 ? -44.448 -18.492 133.572 1.00 43.69 275 LYS A O 1
ATOM 1502 N N . SER A 1 276 ? -42.821 -18.823 132.064 1.00 39.31 276 SER A N 1
ATOM 1503 C CA . SER A 1 276 ? -41.861 -19.304 133.048 1.00 36.94 276 SER A CA 1
ATOM 1504 C C . SER A 1 276 ? -40.465 -19.211 132.447 1.00 36.85 276 SER A C 1
ATOM 1505 O O . SER A 1 276 ? -40.289 -18.855 131.279 1.00 34.85 276 SER A O 1
ATOM 1508 N N . LYS A 1 277 ? -39.470 -19.552 133.262 1.00 41.32 277 LYS A N 1
ATOM 1509 C CA . LYS A 1 277 ? -38.081 -19.536 132.829 1.00 37.40 277 LYS A CA 1
ATOM 1510 C C . LYS A 1 277 ? -37.756 -20.822 132.082 1.00 37.67 277 LYS A C 1
ATOM 1511 O O . LYS A 1 277 ? -38.017 -21.923 132.578 1.00 37.81 277 LYS A O 1
ATOM 1517 N N . GLN A 1 278 ? -37.187 -20.681 130.886 1.00 31.87 278 GLN A N 1
ATOM 1518 C CA . GLN A 1 278 ? -36.847 -21.819 130.045 1.00 31.20 278 GLN A CA 1
ATOM 1519 C C . GLN A 1 278 ? -35.488 -21.583 129.404 1.00 32.29 278 GLN A C 1
ATOM 1520 O O . GLN A 1 278 ? -35.012 -20.449 129.306 1.00 32.62 278 GLN A O 1
ATOM 1526 N N . ASP A 1 279 ? -34.864 -22.673 128.964 1.00 32.00 279 ASP A N 1
ATOM 1527 C CA . ASP A 1 279 ? -33.653 -22.561 128.167 1.00 30.64 279 ASP A CA 1
ATOM 1528 C C . ASP A 1 279 ? -33.970 -21.898 126.832 1.00 30.87 279 ASP A C 1
ATOM 1529 O O . ASP A 1 279 ? -35.053 -22.074 126.269 1.00 31.83 279 ASP A O 1
ATOM 1534 N N . ALA A 1 280 ? -33.018 -21.116 126.326 1.00 29.95 280 ALA A N 1
ATOM 1535 C CA . ALA A 1 280 ? -33.265 -20.335 125.125 1.00 29.36 280 ALA A CA 1
ATOM 1536 C C . ALA A 1 280 ? -31.959 -20.073 124.390 1.00 28.89 280 ALA A C 1
ATOM 1537 O O . ALA A 1 280 ? -30.866 -20.335 124.897 1.00 28.82 280 ALA A O 1
ATOM 1539 N N . HIS A 1 281 ? -32.095 -19.549 123.173 1.00 29.67 281 HIS A N 1
ATOM 1540 C CA . HIS A 1 281 ? -30.974 -19.117 122.351 1.00 29.12 281 HIS A CA 1
ATOM 1541 C C . HIS A 1 281 ? -31.097 -17.622 122.102 1.00 30.45 281 HIS A C 1
ATOM 1542 O O . HIS A 1 281 ? -32.174 -17.136 121.739 1.00 29.92 281 HIS A O 1
ATOM 1549 N N . LYS A 1 282 ? -29.997 -16.900 122.298 1.00 25.03 282 LYS A N 1
ATOM 1550 C CA . LYS A 1 282 ? -29.960 -15.460 122.090 1.00 24.89 282 LYS A CA 1
ATOM 1551 C C . LYS A 1 282 ? -28.696 -15.116 121.322 1.00 24.70 282 LYS A C 1
ATOM 1552 O O . LYS A 1 282 ? -27.615 -15.614 121.650 1.00 24.63 282 LYS A O 1
ATOM 1558 N N . GLY A 1 283 ? -28.829 -14.276 120.302 1.00 22.88 283 GLY A N 1
ATOM 1559 C CA . GLY A 1 283 ? -27.673 -13.893 119.516 1.00 22.68 283 GLY A CA 1
ATOM 1560 C C . GLY A 1 283 ? -28.089 -13.135 118.271 1.00 22.79 283 GLY A C 1
ATOM 1561 O O . GLY A 1 283 ? -29.222 -12.663 118.161 1.00 23.04 283 GLY A O 1
ATOM 1562 N N . LEU A 1 284 ? -27.148 -13.030 117.342 1.00 26.65 284 LEU A N 1
ATOM 1563 C CA . LEU A 1 284 ? -27.328 -12.287 116.107 1.00 27.28 284 LEU A CA 1
ATOM 1564 C C . LEU A 1 284 ? -27.363 -13.241 114.921 1.00 27.22 284 LEU A C 1
ATOM 1565 O O . LEU A 1 284 ? -26.843 -14.358 114.975 1.00 27.85 284 LEU A O 1
ATOM 1570 N N . ARG A 1 285 ? -27.994 -12.783 113.843 1.00 23.42 285 ARG A N 1
ATOM 1571 C CA . ARG A 1 285 ? -27.918 -13.464 112.558 1.00 23.68 285 ARG A CA 1
ATOM 1572 C C . ARG A 1 285 ? -28.030 -12.413 111.465 1.00 24.27 285 ARG A C 1
ATOM 1573 O O . ARG A 1 285 ? -28.908 -11.546 111.519 1.00 24.20 285 ARG A O 1
ATOM 1581 N N . ILE A 1 286 ? -27.127 -12.480 110.497 1.00 25.16 286 ILE A N 1
ATOM 1582 C CA . ILE A 1 286 ? -27.005 -11.456 109.469 1.00 25.90 286 ILE A CA 1
ATOM 1583 C C . ILE A 1 286 ? -27.951 -11.788 108.325 1.00 27.18 286 ILE A C 1
ATOM 1584 O O . ILE A 1 286 ? -27.978 -12.924 107.836 1.00 28.33 286 ILE A O 1
ATOM 1589 N N . THR A 1 287 ? -28.734 -10.796 107.900 1.00 25.52 287 THR A N 1
ATOM 1590 C CA . THR A 1 287 ? -29.654 -10.953 106.783 1.00 26.97 287 THR A CA 1
ATOM 1591 C C . THR A 1 287 ? -29.183 -10.276 105.506 1.00 26.87 287 THR A C 1
ATOM 1592 O O . THR A 1 287 ? -29.543 -10.727 104.417 1.00 27.14 287 THR A O 1
ATOM 1596 N N . GLN A 1 288 ? -28.385 -9.215 105.611 1.00 30.89 288 GLN A N 1
ATOM 1597 C CA . GLN A 1 288 ? -27.877 -8.516 104.435 1.00 30.99 288 GLN A CA 1
ATOM 1598 C C . GLN A 1 288 ? -26.572 -7.828 104.800 1.00 29.95 288 GLN A C 1
ATOM 1599 O O . GLN A 1 288 ? -26.562 -6.931 105.647 1.00 27.76 288 GLN A O 1
ATOM 1605 N N . PHE A 1 289 ? -25.478 -8.248 104.165 1.00 26.56 289 PHE A N 1
ATOM 1606 C CA . PHE A 1 289 ? -24.197 -7.587 104.355 1.00 26.28 289 PHE A CA 1
ATOM 1607 C C . PHE A 1 289 ? -24.166 -6.257 103.603 1.00 26.60 289 PHE A C 1
ATOM 1608 O O . PHE A 1 289 ? -24.842 -6.097 102.584 1.00 26.77 289 PHE A O 1
ATOM 1616 N N . PRO A 1 290 ? -23.395 -5.286 104.088 1.00 25.73 290 PRO A N 1
ATOM 1617 C CA . PRO A 1 290 ? -23.279 -4.014 103.371 1.00 26.35 290 PRO A CA 1
ATOM 1618 C C . PRO A 1 290 ? -22.605 -4.203 102.022 1.00 26.08 290 PRO A C 1
ATOM 1619 O O . PRO A 1 290 ? -21.851 -5.151 101.800 1.00 25.26 290 PRO A O 1
ATOM 1623 N N . TYR A 1 291 ? -22.900 -3.279 101.104 1.00 29.88 291 TYR A N 1
ATOM 1624 C CA . TYR A 1 291 ? -22.190 -3.262 99.829 1.00 29.96 291 TYR A CA 1
ATOM 1625 C C . TYR A 1 291 ? -20.716 -2.937 100.035 1.00 29.25 291 TYR A C 1
ATOM 1626 O O . TYR A 1 291 ? -19.847 -3.487 99.348 1.00 29.40 291 TYR A O 1
ATOM 1635 N N . LEU A 1 292 ? -20.420 -2.044 100.976 1.00 31.22 292 LEU A N 1
ATOM 1636 C CA . LEU A 1 292 ? -19.060 -1.751 101.410 1.00 29.59 292 LEU A CA 1
ATOM 1637 C C . LEU A 1 292 ? -18.910 -2.276 102.833 1.00 29.10 292 LEU A C 1
ATOM 1638 O O . LEU A 1 292 ? -19.439 -1.683 103.779 1.00 28.60 292 LEU A O 1
ATOM 1643 N N . LEU A 1 293 ? -18.198 -3.389 102.978 1.00 32.17 293 LEU A N 1
ATOM 1644 C CA . LEU A 1 293 ? -18.069 -4.074 104.257 1.00 30.08 293 LEU A CA 1
ATOM 1645 C C . LEU A 1 293 ? -16.876 -3.517 105.024 1.00 30.49 293 LEU A C 1
ATOM 1646 O O . LEU A 1 293 ? -15.740 -3.564 104.539 1.00 31.36 293 LEU A O 1
ATOM 1651 N N . THR A 1 294 ? -17.135 -2.991 106.217 1.00 26.78 294 THR A N 1
ATOM 1652 C CA . THR A 1 294 ? -16.096 -2.543 107.134 1.00 26.03 294 THR A CA 1
ATOM 1653 C C . THR A 1 294 ? -15.976 -3.547 108.272 1.00 25.43 294 THR A C 1
ATOM 1654 O O . THR A 1 294 ? -16.983 -3.927 108.878 1.00 25.25 294 THR A O 1
ATOM 1658 N N . ILE A 1 295 ? -14.750 -3.980 108.554 1.00 24.79 295 ILE A N 1
ATOM 1659 C CA . ILE A 1 295 ? -14.473 -4.941 109.615 1.00 24.40 295 ILE A CA 1
ATOM 1660 C C . ILE A 1 295 ? -13.521 -4.290 110.608 1.00 24.67 295 ILE A C 1
ATOM 1661 O O . ILE A 1 295 ? -12.404 -3.900 110.243 1.00 24.50 295 ILE A O 1
ATOM 1666 N N . GLN A 1 296 ? -13.962 -4.170 111.856 1.00 31.80 296 GLN A N 1
ATOM 1667 C CA . GLN A 1 296 ? -13.140 -3.644 112.935 1.00 29.68 296 GLN A CA 1
ATOM 1668 C C . GLN A 1 296 ? -12.534 -4.816 113.694 1.00 30.45 296 GLN A C 1
ATOM 1669 O O . GLN A 1 296 ? -13.264 -5.645 114.247 1.00 29.99 296 GLN A O 1
ATOM 1675 N N . LEU A 1 297 ? -11.207 -4.892 113.706 1.00 23.92 297 LEU A N 1
ATOM 1676 C CA . LEU A 1 297 ? -10.497 -5.895 114.490 1.00 23.77 297 LEU A CA 1
ATOM 1677 C C . LEU A 1 297 ? -10.179 -5.290 115.853 1.00 23.75 297 LEU A C 1
ATOM 1678 O O . LEU A 1 297 ? -9.415 -4.325 115.951 1.00 23.96 297 LEU A O 1
ATOM 1683 N N . LYS A 1 298 ? -10.772 -5.853 116.906 1.00 21.68 298 LYS A N 1
ATOM 1684 C CA . LYS A 1 298 ? -10.649 -5.306 118.258 1.00 21.67 298 LYS A CA 1
ATOM 1685 C C . LYS A 1 298 ? -9.291 -5.657 118.870 1.00 21.77 298 LYS A C 1
ATOM 1686 O O . LYS A 1 298 ? -9.178 -6.384 119.857 1.00 21.71 298 LYS A O 1
ATOM 1692 N N . ARG A 1 299 ? -8.239 -5.123 118.250 1.00 21.63 299 ARG A N 1
ATOM 1693 C CA . ARG A 1 299 ? -6.917 -5.201 118.857 1.00 21.77 299 ARG A CA 1
ATOM 1694 C C . ARG A 1 299 ? -6.735 -4.105 119.897 1.00 21.93 299 ARG A C 1
ATOM 1695 O O . ARG A 1 299 ? -6.123 -4.336 120.945 1.00 22.14 299 ARG A O 1
ATOM 1703 N N . PHE A 1 300 ? -7.263 -2.914 119.624 1.00 21.33 300 PHE A N 1
ATOM 1704 C CA . PHE A 1 300 ? -7.119 -1.782 120.529 1.00 21.79 300 PHE A CA 1
ATOM 1705 C C . PHE A 1 300 ? -8.163 -1.855 121.636 1.00 21.86 300 PHE A C 1
ATOM 1706 O O . PHE A 1 300 ? -9.369 -1.852 121.366 1.00 21.65 300 PHE A O 1
ATOM 1714 N N . ASP A 1 301 ? -7.697 -1.924 122.876 1.00 31.82 301 ASP A N 1
ATOM 1715 C CA . ASP A 1 301 ? -8.524 -1.764 124.059 1.00 33.30 301 ASP A CA 1
ATOM 1716 C C . ASP A 1 301 ? -7.988 -0.583 124.856 1.00 37.15 301 ASP A C 1
ATOM 1717 O O . ASP A 1 301 ? -6.878 -0.100 124.616 1.00 37.20 301 ASP A O 1
ATOM 1722 N N . PHE A 1 302 ? -8.782 -0.101 125.807 1.00 50.05 302 PHE A N 1
ATOM 1723 C CA . PHE A 1 302 ? -8.366 1.007 126.661 1.00 53.22 302 PHE A CA 1
ATOM 1724 C C . PHE A 1 302 ? -8.263 0.510 128.096 1.00 54.07 302 PHE A C 1
ATOM 1725 O O . PHE A 1 302 ? -9.276 0.170 128.717 1.00 54.96 302 PHE A O 1
ATOM 1733 N N . ASP A 1 303 ? -7.040 0.467 128.615 1.00 61.09 303 ASP A N 1
ATOM 1734 C CA . ASP A 1 303 ? -6.809 0.161 130.019 1.00 63.46 303 ASP A CA 1
ATOM 1735 C C . ASP A 1 303 ? -7.078 1.415 130.842 1.00 65.59 303 ASP A C 1
ATOM 1736 O O . ASP A 1 303 ? -6.465 2.460 130.604 1.00 63.00 303 ASP A O 1
ATOM 1741 N N . TYR A 1 304 ? -8.004 1.320 131.796 1.00 66.23 304 TYR A N 1
ATOM 1742 C CA . TYR A 1 304 ? -8.308 2.454 132.659 1.00 65.17 304 TYR A CA 1
ATOM 1743 C C . TYR A 1 304 ? -7.330 2.597 133.816 1.00 68.22 304 TYR A C 1
ATOM 1744 O O . TYR A 1 304 ? -7.369 3.615 134.516 1.00 68.31 304 TYR A O 1
ATOM 1753 N N . ASN A 1 305 ? -6.450 1.619 134.021 1.00 71.37 305 ASN A N 1
ATOM 1754 C CA . ASN A 1 305 ? -5.488 1.676 135.128 1.00 71.12 305 ASN A CA 1
ATOM 1755 C C . ASN A 1 305 ? -4.141 2.298 134.745 1.00 73.32 305 ASN A C 1
ATOM 1756 O O . ASN A 1 305 ? -3.298 2.572 135.598 1.00 69.36 305 ASN A O 1
ATOM 1761 N N . THR A 1 306 ? -3.964 2.512 133.448 1.00 93.50 306 THR A N 1
ATOM 1762 C CA . THR A 1 306 ? -2.765 3.077 132.860 1.00 93.70 306 THR A CA 1
ATOM 1763 C C . THR A 1 306 ? -2.732 4.584 133.023 1.00 92.43 306 THR A C 1
ATOM 1764 O O . THR A 1 306 ? -1.847 5.100 133.706 1.00 102.34 306 THR A O 1
ATOM 1768 N N . MET A 1 307 ? -3.668 5.315 132.416 1.00 65.35 307 MET A N 1
ATOM 1769 C CA . MET A 1 307 ? -4.776 4.852 131.585 1.00 64.48 307 MET A CA 1
ATOM 1770 C C . MET A 1 307 ? -4.520 5.185 130.115 1.00 62.34 307 MET A C 1
ATOM 1771 O O . MET A 1 307 ? -4.870 6.265 129.635 1.00 59.35 307 MET A O 1
ATOM 1776 N N . HIS A 1 308 ? -3.900 4.245 129.407 1.00 48.37 308 HIS A N 1
ATOM 1777 C CA . HIS A 1 308 ? -3.540 4.404 128.007 1.00 46.35 308 HIS A CA 1
ATOM 1778 C C . HIS A 1 308 ? -4.168 3.292 127.177 1.00 43.97 308 HIS A C 1
ATOM 1779 O O . HIS A 1 308 ? -4.755 2.342 127.701 1.00 38.99 308 HIS A O 1
ATOM 1786 N N . ARG A 1 309 ? -4.028 3.421 125.861 1.00 31.84 309 ARG A N 1
ATOM 1787 C CA . ARG A 1 309 ? -4.468 2.371 124.954 1.00 29.84 309 ARG A CA 1
ATOM 1788 C C . ARG A 1 309 ? -3.512 1.184 125.011 1.00 27.83 309 ARG A C 1
ATOM 1789 O O . ARG A 1 309 ? -2.307 1.336 125.225 1.00 27.52 309 ARG A O 1
ATOM 1797 N N . ILE A 1 310 ? -4.069 -0.013 124.826 1.00 25.76 310 ILE A N 1
ATOM 1798 C CA . ILE A 1 310 ? -3.296 -1.242 124.717 1.00 25.55 310 ILE A CA 1
ATOM 1799 C C . ILE A 1 310 ? -3.736 -1.961 123.449 1.00 25.20 310 ILE A C 1
ATOM 1800 O O . ILE A 1 310 ? -4.798 -1.684 122.888 1.00 25.00 310 ILE A O 1
ATOM 1805 N N . LYS A 1 311 ? -2.903 -2.897 122.995 1.00 23.82 311 LYS A N 1
ATOM 1806 C CA . LYS A 1 311 ? -3.156 -3.569 121.727 1.00 23.58 311 LYS A CA 1
ATOM 1807 C C . LYS A 1 311 ? -2.764 -5.036 121.806 1.00 23.64 311 LYS A C 1
ATOM 1808 O O . LYS A 1 311 ? -1.684 -5.369 122.302 1.00 24.16 311 LYS A O 1
ATOM 1814 N N . LEU A 1 312 ? -3.646 -5.906 121.315 1.00 22.04 312 LEU A N 1
ATOM 1815 C CA . LEU A 1 312 ? -3.323 -7.317 121.162 1.00 22.10 312 LEU A CA 1
ATOM 1816 C C . LEU A 1 312 ? -2.497 -7.526 119.900 1.00 22.35 312 LEU A C 1
ATOM 1817 O O . LEU A 1 312 ? -2.722 -6.871 118.877 1.00 22.32 312 LEU A O 1
ATOM 1822 N N . ASN A 1 313 ? -1.540 -8.450 119.974 1.00 22.14 313 ASN A N 1
ATOM 1823 C CA . ASN A 1 313 ? -0.658 -8.755 118.854 1.00 22.48 313 ASN A CA 1
ATOM 1824 C C . ASN A 1 313 ? -0.874 -10.156 118.295 1.00 22.71 313 ASN A C 1
ATOM 1825 O O . ASN A 1 313 ? -0.040 -10.638 117.523 1.00 23.13 313 ASN A O 1
ATOM 1830 N N . ASP A 1 314 ? -1.972 -10.815 118.660 1.00 22.58 314 ASP A N 1
ATOM 1831 C CA . ASP A 1 314 ? -2.245 -12.161 118.173 1.00 22.87 314 ASP A CA 1
ATOM 1832 C C . ASP A 1 314 ? -2.385 -12.171 116.656 1.00 23.05 314 ASP A C 1
ATOM 1833 O O . ASP A 1 314 ? -2.922 -11.234 116.059 1.00 22.94 314 ASP A O 1
ATOM 1838 N N . LYS A 1 315 ? -1.893 -13.238 116.030 1.00 29.40 315 LYS A N 1
ATOM 1839 C CA . LYS A 1 315 ? -1.945 -13.354 114.580 1.00 29.12 315 LYS A CA 1
ATOM 1840 C C . LYS A 1 315 ? -3.352 -13.721 114.128 1.00 29.33 315 LYS A C 1
ATOM 1841 O O . LYS A 1 315 ? -3.933 -14.700 114.605 1.00 30.99 315 LYS A O 1
ATOM 1847 N N . MET A 1 316 ? -3.896 -12.929 113.205 1.00 24.57 316 MET A N 1
ATOM 1848 C CA . MET A 1 316 ? -5.212 -13.180 112.628 1.00 24.38 316 MET A CA 1
ATOM 1849 C C . MET A 1 316 ? -5.142 -12.925 111.131 1.00 24.81 316 MET A C 1
ATOM 1850 O O . MET A 1 316 ? -4.738 -11.840 110.703 1.00 25.00 316 MET A O 1
ATOM 1855 N N . THR A 1 317 ? -5.540 -13.917 110.342 1.00 28.13 317 THR A N 1
ATOM 1856 C CA . THR A 1 317 ? -5.471 -13.822 108.893 1.00 28.42 317 THR A CA 1
ATOM 1857 C C . THR A 1 317 ? -6.777 -13.279 108.321 1.00 27.93 317 THR A C 1
ATOM 1858 O O . THR A 1 317 ? -7.827 -13.298 108.967 1.00 27.20 317 THR A O 1
ATOM 1862 N N . PHE A 1 318 ? -6.692 -12.784 107.083 1.00 28.50 318 PHE A N 1
ATOM 1863 C CA . PHE A 1 318 ? -7.860 -12.327 106.342 1.00 28.35 318 PHE A CA 1
ATOM 1864 C C . PHE A 1 318 ? -7.529 -12.375 104.862 1.00 29.76 318 PHE A C 1
ATOM 1865 O O . PHE A 1 318 ? -6.399 -12.039 104.484 1.00 30.37 318 PHE A O 1
ATOM 1873 N N . PRO A 1 319 ? -8.462 -12.792 104.007 1.00 33.10 319 PRO A N 1
ATOM 1874 C CA . PRO A 1 319 ? -8.137 -12.965 102.586 1.00 34.33 319 PRO A CA 1
ATOM 1875 C C . PRO A 1 319 ? -8.494 -11.759 101.734 1.00 36.50 319 PRO A C 1
ATOM 1876 O O . PRO A 1 319 ? -9.091 -10.791 102.217 1.00 36.78 319 PRO A O 1
ATOM 1880 N N . ASP A 1 320 ? -8.123 -11.813 100.454 1.00 40.77 320 ASP A N 1
ATOM 1881 C CA . ASP A 1 320 ? -8.578 -10.810 99.499 1.00 43.13 320 ASP A CA 1
ATOM 1882 C C . ASP A 1 320 ? -9.983 -11.129 99.006 1.00 39.24 320 ASP A C 1
ATOM 1883 O O . ASP A 1 320 ? -10.788 -10.220 98.778 1.00 40.32 320 ASP A O 1
ATOM 1888 N N . VAL A 1 321 ? -10.289 -12.412 98.843 1.00 33.05 321 VAL A N 1
ATOM 1889 C CA . VAL A 1 321 ? -11.615 -12.877 98.456 1.00 32.80 321 VAL A CA 1
ATOM 1890 C C . VAL A 1 321 ? -12.255 -13.493 99.692 1.00 33.07 321 VAL A C 1
ATOM 1891 O O . VAL A 1 321 ? -11.860 -14.580 100.132 1.00 34.23 321 VAL A O 1
ATOM 1895 N N . LEU A 1 322 ? -13.240 -12.800 100.256 1.00 30.65 322 LEU A N 1
ATOM 1896 C CA . LEU A 1 322 ? -13.930 -13.250 101.457 1.00 30.84 322 LEU A CA 1
ATOM 1897 C C . LEU A 1 322 ? -15.289 -13.814 101.060 1.00 30.69 322 LEU A C 1
ATOM 1898 O O . LEU A 1 322 ? -16.088 -13.124 100.417 1.00 29.07 322 LEU A O 1
ATOM 1903 N N . ASP A 1 323 ? -15.540 -15.067 101.432 1.00 31.47 323 ASP A N 1
ATOM 1904 C CA . ASP A 1 323 ? -16.772 -15.769 101.086 1.00 32.59 323 ASP A CA 1
ATOM 1905 C C . ASP A 1 323 ? -17.674 -15.790 102.316 1.00 31.19 323 ASP A C 1
ATOM 1906 O O . ASP A 1 323 ? -17.410 -16.521 103.276 1.00 29.91 323 ASP A O 1
ATOM 1911 N N . LEU A 1 324 ? -18.744 -14.996 102.278 1.00 32.50 324 LEU A N 1
ATOM 1912 C CA . LEU A 1 324 ? -19.652 -14.837 103.407 1.00 31.28 324 LEU A CA 1
ATOM 1913 C C . LEU A 1 324 ? -21.028 -15.437 103.129 1.00 31.61 324 LEU A C 1
ATOM 1914 O O . LEU A 1 324 ? -22.024 -14.996 103.704 1.00 30.10 324 LEU A O 1
ATOM 1919 N N . ASN A 1 325 ? -21.097 -16.442 102.251 1.00 34.58 325 ASN A N 1
ATOM 1920 C CA . ASN A 1 325 ? -22.378 -17.067 101.930 1.00 34.18 325 ASN A CA 1
ATOM 1921 C C . ASN A 1 325 ? -22.973 -17.769 103.142 1.00 34.29 325 ASN A C 1
ATOM 1922 O O . ASN A 1 325 ? -24.189 -17.723 103.360 1.00 34.36 325 ASN A O 1
ATOM 1927 N N . ASP A 1 326 ? -22.132 -18.431 103.939 1.00 36.70 326 ASP A N 1
ATOM 1928 C CA . ASP A 1 326 ? -22.625 -19.220 105.060 1.00 37.94 326 ASP A CA 1
ATOM 1929 C C . ASP A 1 326 ? -23.223 -18.365 106.169 1.00 34.81 326 ASP A C 1
ATOM 1930 O O . ASP A 1 326 ? -23.930 -18.900 107.030 1.00 37.89 326 ASP A O 1
ATOM 1935 N N . TYR A 1 327 ? -22.965 -17.061 106.168 1.00 44.94 327 TYR A N 1
ATOM 1936 C CA . TYR A 1 327 ? -23.420 -16.183 107.239 1.00 43.51 327 TYR A CA 1
ATOM 1937 C C . TYR A 1 327 ? -24.766 -15.531 106.950 1.00 41.44 327 TYR A C 1
ATOM 1938 O O . TYR A 1 327 ? -25.302 -14.842 107.825 1.00 38.59 327 TYR A O 1
ATOM 1947 N N . VAL A 1 328 ? -25.325 -15.727 105.761 1.00 34.21 328 VAL A N 1
ATOM 1948 C CA . VAL A 1 328 ? -26.625 -15.155 105.434 1.00 36.69 328 VAL A CA 1
ATOM 1949 C C . VAL A 1 328 ? -27.733 -16.156 105.742 1.00 40.09 328 VAL A C 1
ATOM 1950 O O . VAL A 1 328 ? -27.843 -17.195 105.092 1.00 45.77 328 VAL A O 1
ATOM 1954 N N . CYS A 1 382 ? -3.165 -20.093 103.033 1.00 63.05 382 CYS A N 1
ATOM 1955 C CA . CYS A 1 382 ? -3.938 -18.866 103.191 1.00 64.36 382 CYS A CA 1
ATOM 1956 C C . CYS A 1 382 ? -3.133 -17.650 102.741 1.00 64.22 382 CYS A C 1
ATOM 1957 O O . CYS A 1 382 ? -2.461 -17.002 103.545 1.00 62.76 382 CYS A O 1
ATOM 1960 N N . VAL A 1 383 ? -3.199 -17.351 101.444 1.00 72.47 383 VAL A N 1
ATOM 1961 C CA . VAL A 1 383 ? -2.460 -16.243 100.844 1.00 79.74 383 VAL A CA 1
ATOM 1962 C C . VAL A 1 383 ? -3.388 -15.566 99.842 1.00 74.66 383 VAL A C 1
ATOM 1963 O O . VAL A 1 383 ? -3.634 -16.107 98.758 1.00 76.15 383 VAL A O 1
ATOM 1967 N N . GLY A 1 384 ? -3.902 -14.390 100.199 1.00 62.73 384 GLY A N 1
ATOM 1968 C CA . GLY A 1 384 ? -4.772 -13.644 99.312 1.00 63.76 384 GLY A CA 1
ATOM 1969 C C . GLY A 1 384 ? -4.162 -12.340 98.840 1.00 69.18 384 GLY A C 1
ATOM 1970 O O . GLY A 1 384 ? -4.710 -11.669 97.957 1.00 69.27 384 GLY A O 1
ATOM 1971 N N . GLN A 1 385 ? -3.019 -11.978 99.423 1.00 52.71 385 GLN A N 1
ATOM 1972 C CA . GLN A 1 385 ? -2.350 -10.737 99.038 1.00 53.76 385 GLN A CA 1
ATOM 1973 C C . GLN A 1 385 ? -2.065 -10.625 97.540 1.00 64.55 385 GLN A C 1
ATOM 1974 O O . GLN A 1 385 ? -2.213 -9.514 97.000 1.00 60.02 385 GLN A O 1
ATOM 1980 N N . PRO A 1 386 ? -1.663 -11.692 96.807 1.00 61.09 386 PRO A N 1
ATOM 1981 C CA . PRO A 1 386 ? -1.422 -11.516 95.368 1.00 60.23 386 PRO A CA 1
ATOM 1982 C C . PRO A 1 386 ? -2.671 -11.211 94.554 1.00 61.29 386 PRO A C 1
ATOM 1983 O O . PRO A 1 386 ? -3.752 -10.956 95.095 1.00 60.90 386 PRO A O 1
ATOM 1987 N N . ILE A 1 387 ? -2.515 -11.258 93.231 1.00 70.13 387 ILE A N 1
ATOM 1988 C CA . ILE A 1 387 ? -3.552 -10.800 92.316 1.00 69.20 387 ILE A CA 1
ATOM 1989 C C . ILE A 1 387 ? -4.733 -11.767 92.330 1.00 68.94 387 ILE A C 1
ATOM 1990 O O . ILE A 1 387 ? -4.571 -12.989 92.457 1.00 70.71 387 ILE A O 1
ATOM 1995 N N . ASP A 1 388 ? -5.936 -11.206 92.209 1.00 65.49 388 ASP A N 1
ATOM 1996 C CA . ASP A 1 388 ? -7.165 -11.973 92.335 1.00 69.56 388 ASP A CA 1
ATOM 1997 C C . ASP A 1 388 ? -7.371 -12.913 91.154 1.00 69.12 388 ASP A C 1
ATOM 1998 O O . ASP A 1 388 ? -7.013 -12.610 90.013 1.00 72.01 388 ASP A O 1
ATOM 2003 N N . HIS A 1 389 ? -7.970 -14.063 91.447 1.00 71.01 389 HIS A N 1
ATOM 2004 C CA . HIS A 1 389 ? -8.529 -14.921 90.413 1.00 71.42 389 HIS A CA 1
ATOM 2005 C C . HIS A 1 389 ? -9.794 -14.282 89.856 1.00 69.07 389 HIS A C 1
ATOM 2006 O O . HIS A 1 389 ? -10.731 -13.994 90.609 1.00 68.53 389 HIS A O 1
ATOM 2013 N N . ALA A 1 390 ? -9.835 -14.072 88.540 1.00 69.28 390 ALA A N 1
ATOM 2014 C CA . ALA A 1 390 ? -11.110 -13.773 87.902 1.00 68.22 390 ALA A CA 1
ATOM 2015 C C . ALA A 1 390 ? -11.992 -15.011 87.818 1.00 68.42 390 ALA A C 1
ATOM 2016 O O . ALA A 1 390 ? -13.218 -14.884 87.723 1.00 70.36 390 ALA A O 1
ATOM 2018 N N . ALA A 1 391 ? -11.398 -16.202 87.885 1.00 66.85 391 ALA A N 1
ATOM 2019 C CA . ALA A 1 391 ? -12.132 -17.447 87.705 1.00 67.78 391 ALA A CA 1
ATOM 2020 C C . ALA A 1 391 ? -12.636 -18.022 89.025 1.00 65.88 391 ALA A C 1
ATOM 2021 O O . ALA A 1 391 ? -13.807 -18.398 89.127 1.00 66.31 391 ALA A O 1
ATOM 2023 N N . VAL A 1 392 ? -11.771 -18.095 90.042 1.00 70.59 392 VAL A N 1
ATOM 2024 C CA . VAL A 1 392 ? -12.186 -18.656 91.328 1.00 67.41 392 VAL A CA 1
ATOM 2025 C C . VAL A 1 392 ? -13.325 -17.840 91.921 1.00 64.71 392 VAL A C 1
ATOM 2026 O O . VAL A 1 392 ? -14.248 -18.390 92.535 1.00 63.74 392 VAL A O 1
ATOM 2030 N N . ASP A 1 393 ? -13.292 -16.519 91.732 1.00 62.44 393 ASP A N 1
ATOM 2031 C CA . ASP A 1 393 ? -14.409 -15.683 92.157 1.00 61.27 393 ASP A CA 1
ATOM 2032 C C . ASP A 1 393 ? -15.703 -16.102 91.470 1.00 64.58 393 ASP A C 1
ATOM 2033 O O . ASP A 1 393 ? -16.772 -16.107 92.091 1.00 63.61 393 ASP A O 1
ATOM 2038 N N . ASP A 1 394 ? -15.627 -16.459 90.185 1.00 64.14 394 ASP A N 1
ATOM 2039 C CA . ASP A 1 394 ? -16.800 -16.980 89.493 1.00 64.38 394 ASP A CA 1
ATOM 2040 C C . ASP A 1 394 ? -17.218 -18.332 90.053 1.00 61.28 394 ASP A C 1
ATOM 2041 O O . ASP A 1 394 ? -18.414 -18.644 90.089 1.00 63.19 394 ASP A O 1
ATOM 2046 N N . ILE A 1 395 ? -16.253 -19.146 90.488 1.00 58.97 395 ILE A N 1
ATOM 2047 C CA . ILE A 1 395 ? -16.589 -20.419 91.118 1.00 63.39 395 ILE A CA 1
ATOM 2048 C C . ILE A 1 395 ? -17.340 -20.176 92.420 1.00 60.48 395 ILE A C 1
ATOM 2049 O O . ILE A 1 395 ? -18.363 -20.814 92.699 1.00 61.28 395 ILE A O 1
ATOM 2054 N N . VAL A 1 396 ? -16.846 -19.237 93.232 1.00 65.76 396 VAL A N 1
ATOM 2055 C CA . VAL A 1 396 ? -17.532 -18.892 94.470 1.00 65.69 396 VAL A CA 1
ATOM 2056 C C . VAL A 1 396 ? -18.886 -18.262 94.168 1.00 64.40 396 VAL A C 1
ATOM 2057 O O . VAL A 1 396 ? -19.854 -18.470 94.911 1.00 64.92 396 VAL A O 1
ATOM 2061 N N . LYS A 1 397 ? -18.988 -17.495 93.078 1.00 57.15 397 LYS A N 1
ATOM 2062 C CA . LYS A 1 397 ? -20.286 -16.948 92.696 1.00 55.21 397 LYS A CA 1
ATOM 2063 C C . LYS A 1 397 ? -21.266 -18.057 92.335 1.00 57.89 397 LYS A C 1
ATOM 2064 O O . LYS A 1 397 ? -22.464 -17.958 92.623 1.00 56.08 397 LYS A O 1
ATOM 2070 N N . THR A 1 398 ? -20.773 -19.128 91.712 1.00 59.40 398 THR A N 1
ATOM 2071 C CA . THR A 1 398 ? -21.616 -20.285 91.443 1.00 61.42 398 THR A CA 1
ATOM 2072 C C . THR A 1 398 ? -21.967 -21.041 92.719 1.00 59.85 398 THR A C 1
ATOM 2073 O O . THR A 1 398 ? -22.882 -21.868 92.709 1.00 58.55 398 THR A O 1
ATOM 2077 N N . SER A 1 399 ? -21.268 -20.763 93.819 1.00 69.23 399 SER A N 1
ATOM 2078 C CA . SER A 1 399 ? -21.548 -21.358 95.119 1.00 66.27 399 SER A CA 1
ATOM 2079 C C . SER A 1 399 ? -22.004 -20.318 96.140 1.00 61.36 399 SER A C 1
ATOM 2080 O O . SER A 1 399 ? -21.689 -20.427 97.324 1.00 59.44 399 SER A O 1
ATOM 2083 N N . GLY A 1 400 ? -22.735 -19.304 95.695 1.00 52.00 400 GLY A N 1
ATOM 2084 C CA . GLY A 1 400 ? -23.231 -18.257 96.569 1.00 48.96 400 GLY A CA 1
ATOM 2085 C C . GLY A 1 400 ? -22.930 -16.881 96.002 1.00 47.61 400 GLY A C 1
ATOM 2086 O O . GLY A 1 400 ? -21.987 -16.683 95.235 1.00 48.45 400 GLY A O 1
ATOM 2087 N N . ASP A 1 401 ? -23.732 -15.907 96.400 1.00 48.97 401 ASP A N 1
ATOM 2088 C CA . ASP A 1 401 ? -23.691 -14.578 95.802 1.00 49.01 401 ASP A CA 1
ATOM 2089 C C . ASP A 1 401 ? -22.905 -13.552 96.610 1.00 46.48 401 ASP A C 1
ATOM 2090 O O . ASP A 1 401 ? -22.466 -12.548 96.037 1.00 47.97 401 ASP A O 1
ATOM 2095 N N . ASN A 1 402 ? -22.716 -13.772 97.910 1.00 43.39 402 ASN A N 1
ATOM 2096 C CA . ASN A 1 402 ? -22.046 -12.802 98.776 1.00 39.03 402 ASN A CA 1
ATOM 2097 C C . ASN A 1 402 ? -20.545 -13.064 98.761 1.00 39.39 402 ASN A C 1
ATOM 2098 O O . ASN A 1 402 ? -20.011 -13.804 99.589 1.00 35.85 402 ASN A O 1
ATOM 2103 N N . VAL A 1 403 ? -19.854 -12.450 97.803 1.00 42.12 403 VAL A N 1
ATOM 2104 C CA . VAL A 1 403 ? -18.401 -12.513 97.703 1.00 36.55 403 VAL A CA 1
ATOM 2105 C C . VAL A 1 403 ? -17.858 -11.095 97.793 1.00 37.52 403 VAL A C 1
ATOM 2106 O O . VAL A 1 403 ? -18.398 -10.175 97.168 1.00 37.16 403 VAL A O 1
ATOM 2110 N N . TYR A 1 404 ? -16.788 -10.917 98.568 1.00 31.29 404 TYR A N 1
ATOM 2111 C CA . TYR A 1 404 ? -16.251 -9.594 98.847 1.00 29.96 404 TYR A CA 1
ATOM 2112 C C . TYR A 1 404 ? -14.768 -9.534 98.512 1.00 30.83 404 TYR A C 1
ATOM 2113 O O . TYR A 1 404 ? -14.035 -10.514 98.665 1.00 32.25 404 TYR A O 1
ATOM 2122 N N . GLU A 1 405 ? -14.339 -8.360 98.054 1.00 34.51 405 GLU A N 1
ATOM 2123 C CA . GLU A 1 405 ? -12.979 -8.124 97.588 1.00 34.82 405 GLU A CA 1
ATOM 2124 C C . GLU A 1 405 ? -12.300 -7.123 98.513 1.00 35.09 405 GLU A C 1
ATOM 2125 O O . GLU A 1 405 ? -12.777 -5.994 98.669 1.00 35.83 405 GLU A O 1
ATOM 2131 N N . LEU A 1 406 ? -11.190 -7.537 99.119 1.00 29.96 406 LEU A N 1
ATOM 2132 C CA . LEU A 1 406 ? -10.449 -6.669 100.026 1.00 29.92 406 LEU A CA 1
ATOM 2133 C C . LEU A 1 406 ? -9.728 -5.576 99.248 1.00 29.36 406 LEU A C 1
ATOM 2134 O O . LEU A 1 406 ? -9.091 -5.845 98.226 1.00 29.87 406 LEU A O 1
ATOM 2139 N N . PHE A 1 407 ? -9.823 -4.337 99.734 1.00 28.82 407 PHE A N 1
ATOM 2140 C CA . PHE A 1 407 ? -9.092 -3.243 99.104 1.00 29.10 407 PHE A CA 1
ATOM 2141 C C . PHE A 1 407 ? -8.459 -2.260 100.078 1.00 29.35 407 PHE A C 1
ATOM 2142 O O . PHE A 1 407 ? -7.746 -1.362 99.619 1.00 29.84 407 PHE A O 1
ATOM 2150 N N . SER A 1 408 ? -8.678 -2.383 101.387 1.00 26.77 408 SER A N 1
ATOM 2151 C CA . SER A 1 408 ? -8.030 -1.507 102.356 1.00 28.09 408 SER A CA 1
ATOM 2152 C C . SER A 1 408 ? -7.675 -2.294 103.606 1.00 28.53 408 SER A C 1
ATOM 2153 O O . SER A 1 408 ? -8.510 -3.032 104.138 1.00 27.95 408 SER A O 1
ATOM 2156 N N . VAL A 1 409 ? -6.438 -2.128 104.068 1.00 29.53 409 VAL A N 1
ATOM 2157 C CA . VAL A 1 409 ? -5.925 -2.790 105.265 1.00 28.27 409 VAL A CA 1
ATOM 2158 C C . VAL A 1 409 ? -5.243 -1.709 106.097 1.00 28.20 409 VAL A C 1
ATOM 2159 O O . VAL A 1 409 ? -4.066 -1.398 105.877 1.00 29.22 409 VAL A O 1
ATOM 2163 N N . MET A 1 410 ? -5.974 -1.128 107.045 1.00 30.88 410 MET A N 1
ATOM 2164 C CA . MET A 1 410 ? -5.442 -0.073 107.899 1.00 30.67 410 MET A CA 1
ATOM 2165 C C . MET A 1 410 ? -4.719 -0.704 109.083 1.00 29.97 410 MET A C 1
ATOM 2166 O O . MET A 1 410 ? -5.317 -1.470 109.847 1.00 29.61 410 MET A O 1
ATOM 2171 N N . VAL A 1 411 ? -3.433 -0.385 109.229 1.00 22.71 411 VAL A N 1
ATOM 2172 C CA . VAL A 1 411 ? -2.557 -1.056 110.178 1.00 22.67 411 VAL A CA 1
ATOM 2173 C C . VAL A 1 411 ? -1.918 -0.026 111.102 1.00 22.86 411 VAL A C 1
ATOM 2174 O O . VAL A 1 411 ? -1.969 1.181 110.864 1.00 23.17 411 VAL A O 1
ATOM 2178 N N . HIS A 1 412 ? -1.306 -0.531 112.172 1.00 21.37 412 HIS A N 1
ATOM 2179 C CA . HIS A 1 412 ? -0.638 0.297 113.164 1.00 21.59 412 HIS A CA 1
ATOM 2180 C C . HIS A 1 412 ? 0.628 -0.405 113.636 1.00 21.75 412 HIS A C 1
ATOM 2181 O O . HIS A 1 412 ? 0.685 -1.636 113.707 1.00 21.60 412 HIS A O 1
ATOM 2188 N N . SER A 1 413 ? 1.647 0.392 113.951 1.00 23.67 413 SER A N 1
ATOM 2189 C CA . SER A 1 413 ? 2.923 -0.127 114.415 1.00 23.83 413 SER A CA 1
ATOM 2190 C C . SER A 1 413 ? 3.325 0.560 115.710 1.00 23.92 413 SER A C 1
ATOM 2191 O O . SER A 1 413 ? 2.885 1.671 116.013 1.00 24.09 413 SER A O 1
ATOM 2194 N N . GLY A 1 414 ? 4.183 -0.115 116.466 1.00 29.70 414 GLY A N 1
ATOM 2195 C CA . GLY A 1 414 ? 4.708 0.456 117.685 1.00 29.53 414 GLY A CA 1
ATOM 2196 C C . GLY A 1 414 ? 3.742 0.336 118.849 1.00 29.69 414 GLY A C 1
ATOM 2197 O O . GLY A 1 414 ? 2.827 -0.493 118.869 1.00 29.46 414 GLY A O 1
ATOM 2198 N N . ASN A 1 415 ? 3.996 1.169 119.853 1.00 27.65 415 ASN A N 1
ATOM 2199 C CA . ASN A 1 415 ? 3.190 1.201 121.059 1.00 27.48 415 ASN A CA 1
ATOM 2200 C C . ASN A 1 415 ? 1.799 1.719 120.748 1.00 27.21 415 ASN A C 1
ATOM 2201 O O . ASN A 1 415 ? 1.606 2.489 119.807 1.00 27.38 415 ASN A O 1
ATOM 2206 N N . ALA A 1 416 ? 0.830 1.288 121.542 1.00 22.69 416 ALA A N 1
ATOM 2207 C CA . ALA A 1 416 ? -0.535 1.662 121.320 1.00 22.44 416 ALA A CA 1
ATOM 2208 C C . ALA A 1 416 ? -0.879 2.987 121.892 1.00 22.89 416 ALA A C 1
ATOM 2209 O O . ALA A 1 416 ? -1.857 3.540 121.546 1.00 22.91 416 ALA A O 1
ATOM 2211 N N . ALA A 1 417 ? -0.068 3.416 122.855 1.00 27.43 417 ALA A N 1
ATOM 2212 C CA . ALA A 1 417 ? -0.222 4.712 123.484 1.00 27.99 417 ALA A CA 1
ATOM 2213 C C . ALA A 1 417 ? 0.024 5.719 122.389 1.00 28.42 417 ALA A C 1
ATOM 2214 O O . ALA A 1 417 ? -0.477 6.842 122.431 1.00 28.87 417 ALA A O 1
ATOM 2216 N N . GLY A 1 418 ? 0.618 5.274 121.296 1.00 25.73 418 GLY A N 1
ATOM 2217 C CA . GLY A 1 418 ? 0.562 6.069 120.089 1.00 26.12 418 GLY A CA 1
ATOM 2218 C C . GLY A 1 418 ? 0.809 5.221 118.867 1.00 25.70 418 GLY A C 1
ATOM 2219 O O . GLY A 1 418 ? -0.092 4.635 118.268 1.00 25.27 418 GLY A O 1
ATOM 2220 N N . GLY A 1 419 ? 2.086 5.136 118.514 1.00 22.48 419 GLY A N 1
ATOM 2221 C CA . GLY A 1 419 ? 2.517 4.322 117.400 1.00 22.18 419 GLY A CA 1
ATOM 2222 C C . GLY A 1 419 ? 2.415 5.052 116.080 1.00 22.38 419 GLY A C 1
ATOM 2223 O O . GLY A 1 419 ? 2.080 6.235 116.024 1.00 22.89 419 GLY A O 1
ATOM 2224 N N . HIS A 1 420 ? 2.718 4.327 115.008 1.00 23.62 420 HIS A N 1
ATOM 2225 C CA . HIS A 1 420 ? 2.660 4.868 113.658 1.00 23.84 420 HIS A CA 1
ATOM 2226 C C . HIS A 1 420 ? 1.550 4.196 112.857 1.00 23.35 420 HIS A C 1
ATOM 2227 O O . HIS A 1 420 ? 1.522 2.974 112.714 1.00 22.93 420 HIS A O 1
ATOM 2234 N N . TYR A 1 421 ? 0.635 5.009 112.342 1.00 25.74 421 TYR A N 1
ATOM 2235 C CA . TYR A 1 421 ? -0.504 4.520 111.578 1.00 25.37 421 TYR A CA 1
ATOM 2236 C C . TYR A 1 421 ? -0.243 4.673 110.086 1.00 25.64 421 TYR A C 1
ATOM 2237 O O . TYR A 1 421 ? 0.329 5.675 109.646 1.00 26.22 421 TYR A O 1
ATOM 2246 N N . PHE A 1 422 ? -0.673 3.678 109.314 1.00 24.60 422 PHE A N 1
ATOM 2247 C CA . PHE A 1 422 ? -0.680 3.755 107.857 1.00 24.87 422 PHE A CA 1
ATOM 2248 C C . PHE A 1 422 ? -1.573 2.634 107.344 1.00 24.46 422 PHE A C 1
ATOM 2249 O O . PHE A 1 422 ? -2.187 1.902 108.124 1.00 23.99 422 PHE A O 1
ATOM 2257 N N . ALA A 1 423 ? -1.652 2.503 106.021 1.00 28.18 423 ALA A N 1
ATOM 2258 C CA . ALA A 1 423 ? -2.593 1.561 105.435 1.00 28.63 423 ALA A CA 1
ATOM 2259 C C . ALA A 1 423 ? -2.067 1.038 104.108 1.00 30.57 423 ALA A C 1
ATOM 2260 O O . ALA A 1 423 ? -1.302 1.711 103.410 1.00 31.47 423 ALA A O 1
ATOM 2262 N N . TYR A 1 424 ? -2.485 -0.183 103.779 1.00 34.42 424 TYR A N 1
ATOM 2263 C CA . TYR A 1 424 ? -2.286 -0.786 102.467 1.00 36.46 424 TYR A CA 1
ATOM 2264 C C . TYR A 1 424 ? -3.624 -0.732 101.740 1.00 37.77 424 TYR A C 1
ATOM 2265 O O . TYR A 1 424 ? -4.586 -1.387 102.155 1.00 36.04 424 TYR A O 1
ATOM 2274 N N . ILE A 1 425 ? -3.691 0.051 100.668 1.00 32.20 425 ILE A N 1
ATOM 2275 C CA . ILE A 1 425 ? -4.917 0.234 99.903 1.00 32.06 425 ILE A CA 1
ATOM 2276 C C . ILE A 1 425 ? -4.674 -0.221 98.472 1.00 34.19 425 ILE A C 1
ATOM 2277 O O . ILE A 1 425 ? -3.609 0.040 97.900 1.00 34.60 425 ILE A O 1
ATOM 2282 N N . LYS A 1 426 ? -5.660 -0.899 97.893 1.00 39.25 426 LYS A N 1
ATOM 2283 C CA . LYS A 1 426 ? -5.578 -1.394 96.526 1.00 41.10 426 LYS A CA 1
ATOM 2284 C C . LYS A 1 426 ? -6.473 -0.562 95.620 1.00 45.03 426 LYS A C 1
ATOM 2285 O O . LYS A 1 426 ? -7.621 -0.272 95.969 1.00 42.19 426 LYS A O 1
ATOM 2291 N N . ASN A 1 427 ? -5.945 -0.178 94.463 1.00 38.85 427 ASN A N 1
ATOM 2292 C CA . ASN A 1 427 ? -6.754 0.444 93.424 1.00 40.74 427 ASN A CA 1
ATOM 2293 C C . ASN A 1 427 ? -7.543 -0.647 92.710 1.00 42.21 427 ASN A C 1
ATOM 2294 O O . ASN A 1 427 ? -6.954 -1.528 92.071 1.00 43.58 427 ASN A O 1
ATOM 2299 N N . LEU A 1 428 ? -8.872 -0.597 92.830 1.00 35.78 428 LEU A N 1
ATOM 2300 C CA . LEU A 1 428 ? -9.698 -1.694 92.337 1.00 35.95 428 LEU A CA 1
ATOM 2301 C C . LEU A 1 428 ? -9.767 -1.726 90.816 1.00 38.57 428 LEU A C 1
ATOM 2302 O O . LEU A 1 428 ? -9.979 -2.794 90.232 1.00 39.62 428 LEU A O 1
ATOM 2307 N N . ASP A 1 429 ? -9.596 -0.578 90.158 1.00 41.23 429 ASP A N 1
ATOM 2308 C CA . ASP A 1 429 ? -9.655 -0.550 88.700 1.00 45.20 429 ASP A CA 1
ATOM 2309 C C . ASP A 1 429 ? -8.457 -1.262 88.084 1.00 48.65 429 ASP A C 1
ATOM 2310 O O . ASP A 1 429 ? -8.593 -1.940 87.059 1.00 49.65 429 ASP A O 1
ATOM 2315 N N . GLN A 1 430 ? -7.281 -1.128 88.694 1.00 45.43 430 GLN A N 1
ATOM 2316 C CA . GLN A 1 430 ? -6.061 -1.730 88.177 1.00 46.50 430 GLN A CA 1
ATOM 2317 C C . GLN A 1 430 ? -5.571 -2.903 89.016 1.00 45.53 430 GLN A C 1
ATOM 2318 O O . GLN A 1 430 ? -4.554 -3.511 88.664 1.00 48.00 430 GLN A O 1
ATOM 2324 N N . ASP A 1 431 ? -6.263 -3.234 90.107 1.00 48.90 431 ASP A N 1
ATOM 2325 C CA . ASP A 1 431 ? -5.935 -4.391 90.941 1.00 44.73 431 ASP A CA 1
ATOM 2326 C C . ASP A 1 431 ? -4.483 -4.332 91.413 1.00 43.59 431 ASP A C 1
ATOM 2327 O O . ASP A 1 431 ? -3.732 -5.306 91.333 1.00 45.01 431 ASP A O 1
ATOM 2332 N N . ARG A 1 432 ? -4.084 -3.164 91.908 1.00 48.13 432 ARG A N 1
ATOM 2333 C CA . ARG A 1 432 ? -2.705 -2.930 92.309 1.00 49.49 432 ARG A CA 1
ATOM 2334 C C . ARG A 1 432 ? -2.671 -2.411 93.737 1.00 45.30 432 ARG A C 1
ATOM 2335 O O . ARG A 1 432 ? -3.426 -1.499 94.091 1.00 41.59 432 ARG A O 1
ATOM 2343 N N . TRP A 1 433 ? -1.789 -2.990 94.548 1.00 46.88 433 TRP A N 1
ATOM 2344 C CA . TRP A 1 433 ? -1.673 -2.641 95.955 1.00 42.61 433 TRP A CA 1
ATOM 2345 C C . TRP A 1 433 ? -0.614 -1.567 96.160 1.00 44.02 433 TRP A C 1
ATOM 2346 O O . TRP A 1 433 ? 0.433 -1.574 95.507 1.00 49.54 433 TRP A O 1
ATOM 2357 N N . TYR A 1 434 ? -0.896 -0.646 97.080 1.00 36.61 434 TYR A N 1
ATOM 2358 C CA . TYR A 1 434 ? 0.012 0.441 97.408 1.00 36.44 434 TYR A CA 1
ATOM 2359 C C . TYR A 1 434 ? -0.017 0.690 98.909 1.00 35.52 434 TYR A C 1
ATOM 2360 O O . TYR A 1 434 ? -1.042 0.488 99.566 1.00 34.93 434 TYR A O 1
ATOM 2369 N N . VAL A 1 435 ? 1.115 1.134 99.447 1.00 30.99 435 VAL A N 1
ATOM 2370 C CA . VAL A 1 435 ? 1.228 1.463 100.861 1.00 31.80 435 VAL A CA 1
ATOM 2371 C C . VAL A 1 435 ? 1.110 2.975 101.003 1.00 32.81 435 VAL A C 1
ATOM 2372 O O . VAL A 1 435 ? 1.951 3.727 100.494 1.00 33.51 435 VAL A O 1
ATOM 2376 N N . PHE A 1 436 ? 0.056 3.421 101.682 1.00 37.04 436 PHE A N 1
ATOM 2377 C CA . PHE A 1 436 ? -0.174 4.840 101.948 1.00 35.04 436 PHE A CA 1
ATOM 2378 C C . PHE A 1 436 ? 0.346 5.148 103.348 1.00 34.54 436 PHE A C 1
ATOM 2379 O O . PHE A 1 436 ? -0.299 4.821 104.347 1.00 33.34 436 PHE A O 1
ATOM 2387 N N . ASN A 1 437 ? 1.517 5.784 103.419 1.00 37.50 437 ASN A N 1
ATOM 2388 C CA . ASN A 1 437 ? 2.183 6.101 104.685 1.00 35.84 437 ASN A CA 1
ATOM 2389 C C . ASN A 1 437 ? 2.609 7.566 104.660 1.00 37.94 437 ASN A C 1
ATOM 2390 O O . ASN A 1 437 ? 3.725 7.890 104.241 1.00 42.14 437 ASN A O 1
ATOM 2395 N N . ASP A 1 438 ? 1.713 8.440 105.111 1.00 36.44 438 ASP A N 1
ATOM 2396 C CA . ASP A 1 438 ? 1.969 9.880 105.238 1.00 38.04 438 ASP A CA 1
ATOM 2397 C C . ASP A 1 438 ? 2.364 10.419 103.863 1.00 39.50 438 ASP A C 1
ATOM 2398 O O . ASP A 1 438 ? 1.621 10.207 102.891 1.00 38.63 438 ASP A O 1
ATOM 2403 N N . THR A 1 439 ? 3.498 11.102 103.727 1.00 41.06 439 THR A N 1
ATOM 2404 C CA . THR A 1 439 ? 3.918 11.746 102.488 1.00 42.98 439 THR A CA 1
ATOM 2405 C C . THR A 1 439 ? 4.431 10.766 101.436 1.00 43.03 439 THR A C 1
ATOM 2406 O O . THR A 1 439 ? 4.893 11.210 100.379 1.00 44.52 439 THR A O 1
ATOM 2410 N N . ARG A 1 440 ? 4.363 9.460 101.690 1.00 39.63 440 ARG A N 1
ATOM 2411 C CA . ARG A 1 440 ? 4.993 8.456 100.837 1.00 44.38 440 ARG A CA 1
ATOM 2412 C C . ARG A 1 440 ? 3.962 7.414 100.428 1.00 41.08 440 ARG A C 1
ATOM 2413 O O . ARG A 1 440 ? 3.465 6.660 101.272 1.00 40.18 440 ARG A O 1
ATOM 2421 N N . VAL A 1 441 ? 3.650 7.369 99.135 1.00 39.12 441 VAL A N 1
ATOM 2422 C CA . VAL A 1 441 ? 2.826 6.322 98.543 1.00 37.19 441 VAL A CA 1
ATOM 2423 C C . VAL A 1 441 ? 3.728 5.492 97.640 1.00 38.36 441 VAL A C 1
ATOM 2424 O O . VAL A 1 441 ? 4.285 6.010 96.664 1.00 40.36 441 VAL A O 1
ATOM 2428 N N . ASP A 1 442 ? 3.880 4.211 97.967 1.00 39.35 442 ASP A N 1
ATOM 2429 C CA . ASP A 1 442 ? 4.771 3.312 97.248 1.00 40.43 442 ASP A CA 1
ATOM 2430 C C . ASP A 1 442 ? 4.028 2.037 96.876 1.00 40.03 442 ASP A C 1
ATOM 2431 O O . ASP A 1 442 ? 2.933 1.759 97.370 1.00 40.60 442 ASP A O 1
ATOM 2436 N N . PHE A 1 443 ? 4.641 1.258 95.989 1.00 46.09 443 PHE A N 1
ATOM 2437 C CA . PHE A 1 443 ? 4.119 -0.062 95.670 1.00 44.36 443 PHE A CA 1
ATOM 2438 C C . PHE A 1 443 ? 4.215 -0.970 96.888 1.00 44.63 443 PHE A C 1
ATOM 2439 O O . PHE A 1 443 ? 5.210 -0.955 97.617 1.00 46.82 443 PHE A O 1
ATOM 2447 N N . ALA A 1 444 ? 3.175 -1.765 97.110 1.00 42.06 444 ALA A N 1
ATOM 2448 C CA . ALA A 1 444 ? 3.127 -2.695 98.227 1.00 39.55 444 ALA A CA 1
ATOM 2449 C C . ALA A 1 444 ? 3.325 -4.118 97.725 1.00 41.56 444 ALA A C 1
ATOM 2450 O O . ALA A 1 444 ? 2.732 -4.520 96.718 1.00 43.13 444 ALA A O 1
ATOM 2452 N N . THR A 1 445 ? 4.179 -4.887 98.442 1.00 39.90 445 THR A N 1
ATOM 2453 C CA . THR A 1 445 ? 4.420 -6.268 98.074 1.00 40.95 445 THR A CA 1
ATOM 2454 C C . THR A 1 445 ? 3.516 -7.194 98.879 1.00 39.43 445 THR A C 1
ATOM 2455 O O . THR A 1 445 ? 3.058 -6.831 99.968 1.00 37.92 445 THR A O 1
ATOM 2459 N N . PRO A 1 446 ? 3.233 -8.391 98.355 1.00 44.66 446 PRO A N 1
ATOM 2460 C CA . PRO A 1 446 ? 2.412 -9.344 99.119 1.00 45.32 446 PRO A CA 1
ATOM 2461 C C . PRO A 1 446 ? 2.988 -9.694 100.480 1.00 46.42 446 PRO A C 1
ATOM 2462 O O . PRO A 1 446 ? 2.215 -9.943 101.413 1.00 45.71 446 PRO A O 1
ATOM 2466 N N . LEU A 1 447 ? 4.316 -9.718 100.630 1.00 43.49 447 LEU A N 1
ATOM 2467 C CA . LEU A 1 447 ? 4.897 -9.991 101.941 1.00 42.12 447 LEU A CA 1
ATOM 2468 C C . LEU A 1 447 ? 4.644 -8.843 102.910 1.00 41.47 447 LEU A C 1
ATOM 2469 O O . LEU A 1 447 ? 4.372 -9.074 104.093 1.00 44.04 447 LEU A O 1
ATOM 2474 N N . GLU A 1 448 ? 4.734 -7.598 102.430 1.00 44.41 448 GLU A N 1
ATOM 2475 C CA . GLU A 1 448 ? 4.492 -6.451 103.301 1.00 40.58 448 GLU A CA 1
ATOM 2476 C C . GLU A 1 448 ? 3.077 -6.477 103.865 1.00 40.65 448 GLU A C 1
ATOM 2477 O O . GLU A 1 448 ? 2.870 -6.222 105.057 1.00 38.96 448 GLU A O 1
ATOM 2483 N N . ILE A 1 449 ? 2.090 -6.799 103.026 1.00 38.77 449 ILE A N 1
ATOM 2484 C CA . ILE A 1 449 ? 0.706 -6.827 103.487 1.00 36.36 449 ILE A CA 1
ATOM 2485 C C . ILE A 1 449 ? 0.453 -8.056 104.351 1.00 36.79 449 ILE A C 1
ATOM 2486 O O . ILE A 1 449 ? -0.275 -7.989 105.349 1.00 35.48 449 ILE A O 1
ATOM 2491 N N . GLU A 1 450 ? 1.054 -9.194 103.991 1.00 36.80 450 GLU A N 1
ATOM 2492 C CA . GLU A 1 450 ? 0.834 -10.423 104.746 1.00 36.94 450 GLU A CA 1
ATOM 2493 C C . GLU A 1 450 ? 1.380 -10.321 106.165 1.00 38.29 450 GLU A C 1
ATOM 2494 O O . GLU A 1 450 ? 0.867 -10.985 107.073 1.00 36.87 450 GLU A O 1
ATOM 2500 N N . LYS A 1 451 ? 2.410 -9.496 106.378 1.00 38.69 451 LYS A N 1
ATOM 2501 C CA . LYS A 1 451 ? 2.936 -9.316 107.727 1.00 38.90 451 LYS A CA 1
ATOM 2502 C C . LYS A 1 451 ? 1.911 -8.671 108.649 1.00 38.34 451 LYS A C 1
ATOM 2503 O O . LYS A 1 451 ? 1.972 -8.857 109.870 1.00 39.69 451 LYS A O 1
ATOM 2509 N N . SER A 1 452 ? 0.961 -7.916 108.091 1.00 29.25 452 SER A N 1
ATOM 2510 C CA . SER A 1 452 ? -0.054 -7.259 108.907 1.00 28.30 452 SER A CA 1
ATOM 2511 C C . SER A 1 452 ? -1.014 -8.242 109.566 1.00 27.97 452 SER A C 1
ATOM 2512 O O . SER A 1 452 ? -1.910 -7.804 110.295 1.00 27.37 452 SER A O 1
ATOM 2515 N N . PHE A 1 453 ? -0.859 -9.546 109.325 1.00 28.98 453 PHE A N 1
ATOM 2516 C CA . PHE A 1 453 ? -1.630 -10.536 110.063 1.00 28.96 453 PHE A CA 1
ATOM 2517 C C . PHE A 1 453 ? -1.283 -10.542 111.544 1.00 29.05 453 PHE A C 1
ATOM 2518 O O . PHE A 1 453 ? -2.084 -11.020 112.355 1.00 28.94 453 PHE A O 1
ATOM 2526 N N . GLY A 1 454 ? -0.115 -10.030 111.912 1.00 23.78 454 GLY A N 1
ATOM 2527 C CA . GLY A 1 454 ? 0.270 -9.959 113.304 1.00 23.56 454 GLY A CA 1
ATOM 2528 C C . GLY A 1 454 ? 1.132 -11.129 113.736 1.00 24.80 454 GLY A C 1
ATOM 2529 O O . GLY A 1 454 ? 1.780 -11.811 112.937 1.00 26.05 454 GLY A O 1
ATOM 2530 N N . GLY A 1 455 ? 1.122 -11.364 115.043 1.00 24.69 455 GLY A N 1
ATOM 2531 C CA . GLY A 1 455 ? 1.980 -12.363 115.647 1.00 26.11 455 GLY A CA 1
ATOM 2532 C C . GLY A 1 455 ? 2.745 -11.780 116.815 1.00 26.02 455 GLY A C 1
ATOM 2533 O O . GLY A 1 455 ? 3.204 -10.635 116.751 1.00 25.79 455 GLY A O 1
ATOM 2534 N N . HIS A 1 456 ? 2.884 -12.547 117.887 1.00 28.33 456 HIS A N 1
ATOM 2535 C CA . HIS A 1 456 ? 3.518 -12.034 119.093 1.00 28.40 456 HIS A CA 1
ATOM 2536 C C . HIS A 1 456 ? 5.026 -11.939 118.899 1.00 30.36 456 HIS A C 1
ATOM 2537 O O . HIS A 1 456 ? 5.673 -12.960 118.637 1.00 32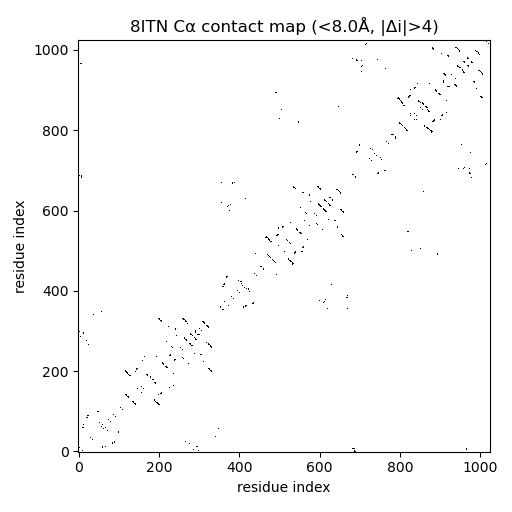.12 456 HIS A O 1
ATOM 2544 N N . PRO A 1 457 ? 5.622 -10.748 119.015 1.00 38.61 457 PRO A N 1
ATOM 2545 C CA . PRO A 1 457 ? 7.082 -10.634 118.898 1.00 40.90 457 PRO A CA 1
ATOM 2546 C C . PRO A 1 457 ? 7.801 -11.167 120.127 1.00 40.66 457 PRO A C 1
ATOM 2547 O O . PRO A 1 457 ? 7.199 -11.857 120.955 1.00 40.62 457 PRO A O 1
ATOM 2551 N N . SER A 1 458 ? 9.090 -10.844 120.258 1.00 47.57 458 SER A N 1
ATOM 2552 C CA . SER A 1 458 ? 9.886 -11.404 121.346 1.00 49.07 458 SER A CA 1
ATOM 2553 C C . SER A 1 458 ? 9.433 -10.893 122.708 1.00 51.79 458 SER A C 1
ATOM 2554 O O . SER A 1 458 ? 9.549 -11.613 123.706 1.00 47.46 458 SER A O 1
ATOM 2557 N N . GLY A 1 459 ? 8.919 -9.669 122.774 1.00 61.82 459 GLY A N 1
ATOM 2558 C CA . GLY A 1 459 ? 8.450 -9.124 124.032 1.00 61.68 459 GLY A CA 1
ATOM 2559 C C . GLY A 1 459 ? 7.886 -7.728 123.885 1.00 60.58 459 GLY A C 1
ATOM 2560 O O . GLY A 1 459 ? 7.135 -7.451 122.944 1.00 59.50 459 GLY A O 1
ATOM 2561 N N . TRP A 1 460 ? 8.233 -6.843 124.811 1.00 74.50 460 TRP A N 1
ATOM 2562 C CA . TRP A 1 460 ? 7.861 -5.431 124.721 1.00 73.81 460 TRP A CA 1
ATOM 2563 C C . TRP A 1 460 ? 8.998 -4.612 124.123 1.00 74.51 460 TRP A C 1
ATOM 2564 O O . TRP A 1 460 ? 9.439 -3.606 124.679 1.00 75.15 460 TRP A O 1
ATOM 2575 N N . ASN A 1 461 ? 9.486 -5.062 122.965 1.00 78.51 461 ASN A N 1
ATOM 2576 C CA . ASN A 1 461 ? 10.607 -4.394 122.310 1.00 79.35 461 ASN A CA 1
ATOM 2577 C C . ASN A 1 461 ? 10.227 -2.997 121.814 1.00 78.93 461 ASN A C 1
ATOM 2578 O O . ASN A 1 461 ? 10.918 -2.021 122.128 1.00 80.02 461 ASN A O 1
ATOM 2583 N N . GLN A 1 462 ? 9.161 -2.866 121.016 1.00 70.41 462 GLN A N 1
ATOM 2584 C CA . GLN A 1 462 ? 8.344 -3.969 120.505 1.00 69.22 462 GLN A CA 1
ATOM 2585 C C . GLN A 1 462 ? 7.742 -3.612 119.130 1.00 68.44 462 GLN A C 1
ATOM 2586 O O . GLN A 1 462 ? 6.527 -3.484 118.977 1.00 67.37 462 GLN A O 1
ATOM 2592 N N . SER A 1 463 ? 8.642 -3.445 118.164 1.00 70.38 463 SER A N 1
ATOM 2593 C CA . SER A 1 463 ? 8.292 -3.090 116.798 1.00 73.60 463 SER A CA 1
ATOM 2594 C C . SER A 1 463 ? 7.501 -4.206 116.140 1.00 81.09 463 SER A C 1
ATOM 2595 O O . SER A 1 463 ? 8.019 -5.293 115.882 1.00 87.37 463 SER A O 1
ATOM 2598 N N . ASN A 1 464 ? 6.228 -3.923 115.881 1.00 62.23 464 ASN A N 1
ATOM 2599 C CA . ASN A 1 464 ? 5.322 -4.880 115.260 1.00 61.20 464 ASN A CA 1
ATOM 2600 C C . ASN A 1 464 ? 4.125 -4.176 114.628 1.00 56.33 464 ASN A C 1
ATOM 2601 O O . ASN A 1 464 ? 3.508 -3.306 115.242 1.00 53.80 464 ASN A O 1
ATOM 2606 N N . THR A 1 465 ? 3.805 -4.559 113.397 1.00 30.12 465 THR A N 1
ATOM 2607 C CA . THR A 1 465 ? 2.713 -3.948 112.653 1.00 29.32 465 THR A CA 1
ATOM 2608 C C . THR A 1 465 ? 1.593 -4.961 112.445 1.00 27.59 465 THR A C 1
ATOM 2609 O O . THR A 1 465 ? 1.833 -6.062 111.937 1.00 27.35 465 THR A O 1
ATOM 2613 N N . ASN A 1 466 ? 0.372 -4.582 112.817 1.00 23.67 466 ASN A N 1
ATOM 2614 C CA . ASN A 1 466 ? -0.797 -5.423 112.595 1.00 22.25 466 ASN A CA 1
ATOM 2615 C C . ASN A 1 466 ? -1.991 -4.553 112.224 1.00 22.02 466 ASN A C 1
ATOM 2616 O O . ASN A 1 466 ? -2.026 -3.352 112.504 1.00 22.78 466 ASN A O 1
ATOM 2621 N N . ALA A 1 467 ? -2.978 -5.181 111.588 1.00 21.88 467 ALA A N 1
ATOM 2622 C CA . ALA A 1 467 ? -4.127 -4.476 111.037 1.00 21.74 467 ALA A CA 1
ATOM 2623 C C . ALA A 1 467 ? -5.263 -4.401 112.047 1.00 21.85 467 ALA A C 1
ATOM 2624 O O . ALA A 1 467 ? -5.592 -5.391 112.706 1.00 21.61 467 ALA A O 1
ATOM 2626 N N . TYR A 1 468 ? -5.878 -3.219 112.149 1.00 20.54 468 TYR A N 1
ATOM 2627 C CA . TYR A 1 468 ? -7.026 -3.022 113.021 1.00 20.39 468 TYR A CA 1
ATOM 2628 C C . TYR A 1 468 ? -8.335 -2.811 112.272 1.00 20.17 468 TYR A C 1
ATOM 2629 O O . TYR A 1 468 ? -9.400 -2.962 112.877 1.00 20.17 468 TYR A O 1
ATOM 2638 N N . MET A 1 469 ? -8.287 -2.482 110.981 1.00 25.63 469 MET A N 1
ATOM 2639 C CA . MET A 1 469 ? -9.498 -2.295 110.195 1.00 25.54 469 MET A CA 1
ATOM 2640 C C . MET A 1 469 ? -9.292 -2.826 108.784 1.00 25.59 469 MET A C 1
ATOM 2641 O O . MET A 1 469 ? -8.198 -2.738 108.221 1.00 25.71 469 MET A O 1
ATOM 2646 N N . LEU A 1 470 ? -10.368 -3.369 108.217 1.00 23.50 470 LEU A N 1
ATOM 2647 C CA . LEU A 1 470 ? -10.386 -3.881 106.856 1.00 22.85 470 LEU A CA 1
ATOM 2648 C C . LEU A 1 470 ? -11.588 -3.308 106.120 1.00 22.58 470 LEU A C 1
ATOM 2649 O O . LEU A 1 470 ? -12.658 -3.127 106.708 1.00 22.94 470 LEU A O 1
ATOM 2654 N N . MET A 1 471 ? -11.411 -3.028 104.832 1.00 29.87 471 MET A N 1
ATOM 2655 C CA . MET A 1 471 ? -12.492 -2.554 103.976 1.00 31.46 471 MET A CA 1
ATOM 2656 C C . MET A 1 471 ? -12.609 -3.475 102.772 1.00 32.74 471 MET A C 1
ATOM 2657 O O . MET A 1 471 ? -11.649 -3.630 102.010 1.00 33.12 471 MET A O 1
ATOM 2662 N N . TYR A 1 472 ? -13.778 -4.082 102.609 1.00 28.91 472 TYR A N 1
ATOM 2663 C CA . TYR A 1 472 ? -14.086 -4.924 101.466 1.00 29.43 472 TYR A CA 1
ATOM 2664 C C . TYR A 1 472 ? -15.164 -4.263 100.619 1.00 29.82 472 TYR A C 1
ATOM 2665 O O . TYR A 1 472 ? -15.967 -3.468 101.116 1.00 29.80 472 TYR A O 1
ATOM 2674 N N . ARG A 1 473 ? -15.179 -4.600 99.332 1.00 33.07 473 ARG A N 1
ATOM 2675 C CA . ARG A 1 473 ? -16.258 -4.210 98.437 1.00 32.20 473 ARG A CA 1
ATOM 2676 C C . ARG A 1 473 ? -16.871 -5.463 97.833 1.00 32.89 473 ARG A C 1
ATOM 2677 O O . ARG A 1 473 ? -16.148 -6.353 97.371 1.00 33.11 473 ARG A O 1
ATOM 2685 N N . ARG A 1 474 ? -18.200 -5.532 97.855 1.00 32.01 474 ARG A N 1
ATOM 2686 C CA . ARG A 1 474 ? -18.908 -6.646 97.243 1.00 32.88 474 ARG A CA 1
ATOM 2687 C C . ARG A 1 474 ? -18.599 -6.710 95.753 1.00 33.49 474 ARG A C 1
ATOM 2688 O O . ARG A 1 474 ? -18.484 -5.682 95.080 1.00 33.52 474 ARG A O 1
ATOM 2696 N N . ILE A 1 475 ? -18.456 -7.929 95.239 1.00 38.17 475 ILE A N 1
ATOM 2697 C CA . ILE A 1 475 ? -18.099 -8.148 93.842 1.00 39.57 475 ILE A CA 1
ATOM 2698 C C . ILE A 1 475 ? -19.395 -8.282 93.051 1.00 41.70 475 ILE A C 1
ATOM 2699 O O . ILE A 1 475 ? -20.025 -9.341 93.034 1.00 43.59 475 ILE A O 1
ATOM 2704 N N . ASP A 1 476 ? -19.792 -7.198 92.388 1.00 51.66 476 ASP A N 1
ATOM 2705 C CA . ASP A 1 476 ? -20.985 -7.183 91.544 1.00 53.37 476 ASP A CA 1
ATOM 2706 C C . ASP A 1 476 ? -20.613 -6.482 90.244 1.00 53.94 476 ASP A C 1
ATOM 2707 O O . ASP A 1 476 ? -20.573 -5.242 90.192 1.00 54.99 476 ASP A O 1
ATOM 2712 N N . PRO A 1 477 ? -20.350 -7.235 89.171 1.00 49.51 477 PRO A N 1
ATOM 2713 C CA . PRO A 1 477 ? -19.933 -6.598 87.908 1.00 49.13 477 PRO A CA 1
ATOM 2714 C C . PRO A 1 477 ? -20.956 -5.621 87.347 1.00 50.99 477 PRO A C 1
ATOM 2715 O O . PRO A 1 477 ? -20.656 -4.939 86.360 1.00 53.02 477 PRO A O 1
ATOM 2719 N N . LYS A 1 478 ? -22.142 -5.528 87.944 1.00 48.51 478 LYS A N 1
ATOM 2720 C CA . LYS A 1 478 ? -23.164 -4.570 87.548 1.00 50.22 478 LYS A CA 1
ATOM 2721 C C . LYS A 1 478 ? -23.190 -3.339 88.442 1.00 48.10 478 LYS A C 1
ATOM 2722 O O . LYS A 1 478 ? -23.343 -2.219 87.944 1.00 52.06 478 LYS A O 1
ATOM 2728 N N . ARG A 1 479 ? -23.023 -3.521 89.754 1.00 52.25 479 ARG A N 1
ATOM 2729 C CA . ARG A 1 479 ? -22.996 -2.392 90.675 1.00 47.50 479 ARG A CA 1
ATOM 2730 C C . ARG A 1 479 ? -21.607 -1.783 90.802 1.00 43.73 479 ARG A C 1
ATOM 2731 O O . ARG A 1 479 ? -21.488 -0.567 90.993 1.00 44.91 479 ARG A O 1
ATOM 2739 N N . ASN A 1 480 ? -20.558 -2.601 90.708 1.00 41.78 480 ASN A N 1
ATOM 2740 C CA . ASN A 1 480 ? -19.201 -2.124 90.952 1.00 39.05 480 ASN A CA 1
ATOM 2741 C C . ASN A 1 480 ? -18.837 -1.012 89.981 1.00 42.27 480 ASN A C 1
ATOM 2742 O O . ASN A 1 480 ? -18.820 -1.215 88.762 1.00 45.86 480 ASN A O 1
ATOM 2747 N N . ALA A 1 481 ? -18.550 0.163 90.527 1.00 42.76 481 ALA A N 1
ATOM 2748 C CA . ALA A 1 481 ? -18.194 1.331 89.741 1.00 43.61 481 ALA A CA 1
ATOM 2749 C C . ALA A 1 481 ? -16.683 1.512 89.715 1.00 43.49 481 ALA A C 1
ATOM 2750 O O . ALA A 1 481 ? -15.966 1.065 90.616 1.00 42.82 481 ALA A O 1
ATOM 2752 N N . ARG A 1 482 ? -16.207 2.167 88.665 1.00 44.51 482 ARG A N 1
ATOM 2753 C CA . ARG A 1 482 ? -14.805 2.523 88.528 1.00 44.30 482 ARG A CA 1
ATOM 2754 C C . ARG A 1 482 ? -14.616 4.006 88.819 1.00 44.40 482 ARG A C 1
ATOM 2755 O O . ARG A 1 482 ? -15.555 4.802 88.743 1.00 44.91 482 ARG A O 1
ATOM 2763 N N . PHE A 1 483 ? -13.386 4.368 89.174 1.00 45.83 483 PHE A N 1
ATOM 2764 C CA . PHE A 1 483 ? -13.049 5.775 89.341 1.00 47.01 483 PHE A CA 1
ATOM 2765 C C . PHE A 1 483 ? -13.280 6.511 88.031 1.00 51.00 483 PHE A C 1
ATOM 2766 O O . PHE A 1 483 ? -12.685 6.164 87.006 1.00 51.02 483 PHE A O 1
ATOM 2774 N N . ILE A 1 484 ? -14.150 7.522 88.052 1.00 47.06 484 ILE A N 1
ATOM 2775 C CA . ILE A 1 484 ? -14.309 8.353 86.869 1.00 48.54 484 ILE A CA 1
ATOM 2776 C C . ILE A 1 484 ? -13.020 9.131 86.646 1.00 50.55 484 ILE A C 1
ATOM 2777 O O . ILE A 1 484 ? -12.373 9.591 87.599 1.00 46.85 484 ILE A O 1
ATOM 2782 N N . LEU A 1 485 ? -12.617 9.247 85.386 1.00 51.66 485 LEU A N 1
ATOM 2783 C CA . LEU A 1 485 ? -11.310 9.799 85.075 1.00 51.11 485 LEU A CA 1
ATOM 2784 C C . LEU A 1 485 ? -11.276 11.300 85.342 1.00 53.21 485 LEU A C 1
ATOM 2785 O O . LEU A 1 485 ? -12.301 11.986 85.307 1.00 56.09 485 LEU A O 1
ATOM 2790 N N . SER A 1 486 ? -10.070 11.806 85.619 1.00 56.04 486 SER A N 1
ATOM 2791 C CA . SER A 1 486 ? -9.918 13.215 85.968 1.00 59.69 486 SER A CA 1
ATOM 2792 C C . SER A 1 486 ? -10.290 14.129 84.810 1.00 64.07 486 SER A C 1
ATOM 2793 O O . SER A 1 486 ? -10.665 15.286 85.031 1.00 65.04 486 SER A O 1
ATOM 2796 N N . ASN A 1 487 ? -10.196 13.638 83.576 1.00 63.17 487 ASN A N 1
ATOM 2797 C CA . ASN A 1 487 ? -10.578 14.434 82.417 1.00 65.12 487 ASN A CA 1
ATOM 2798 C C . ASN A 1 487 ? -12.089 14.530 82.238 1.00 65.30 487 ASN A C 1
ATOM 2799 O O . ASN A 1 487 ? -12.544 15.165 81.280 1.00 67.32 487 ASN A O 1
ATOM 2804 N N . GLN A 1 488 ? -12.870 13.913 83.125 1.00 63.49 488 GLN A N 1
ATOM 2805 C CA . GLN A 1 488 ? -14.320 14.049 83.130 1.00 61.74 488 GLN A CA 1
ATOM 2806 C C . GLN A 1 488 ? -14.811 15.123 84.091 1.00 63.70 488 GLN A C 1
ATOM 2807 O O . GLN A 1 488 ? -16.014 15.403 84.118 1.00 67.83 488 GLN A O 1
ATOM 2813 N N . LEU A 1 489 ? -13.918 15.722 84.874 1.00 77.99 489 LEU A N 1
ATOM 2814 C CA . LEU A 1 489 ? -14.326 16.749 85.821 1.00 78.45 489 LEU A CA 1
ATOM 2815 C C . LEU A 1 489 ? -14.776 18.004 85.075 1.00 87.43 489 LEU A C 1
ATOM 2816 O O . LEU A 1 489 ? -14.180 18.371 84.057 1.00 93.33 489 LEU A O 1
ATOM 2821 N N . PRO A 1 490 ? -15.822 18.680 85.553 1.00 93.63 490 PRO A N 1
ATOM 2822 C CA . PRO A 1 490 ? -16.325 19.861 84.838 1.00 93.85 490 PRO A CA 1
ATOM 2823 C C . PRO A 1 490 ? -15.484 21.108 85.067 1.00 97.79 490 PRO A C 1
ATOM 2824 O O . PRO A 1 490 ? -15.237 21.874 84.130 1.00 98.64 490 PRO A O 1
ATOM 2828 N N . GLN A 1 491 ? -15.038 21.324 86.302 1.00 116.18 491 GLN A N 1
ATOM 2829 C CA . GLN A 1 491 ? -14.317 22.538 86.654 1.00 122.48 491 GLN A CA 1
ATOM 2830 C C . GLN A 1 491 ? -13.301 22.214 87.741 1.00 125.82 49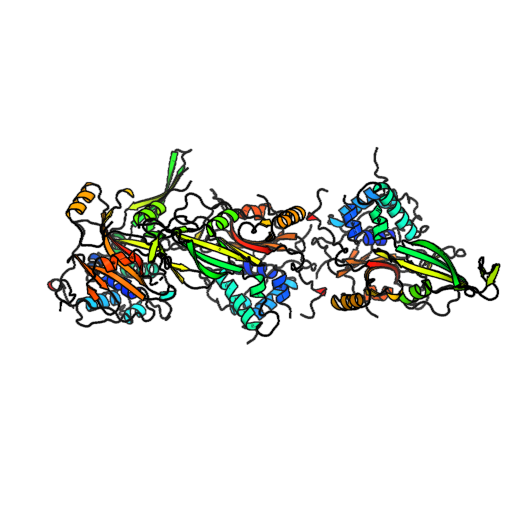1 GLN A C 1
ATOM 2831 O O . GLN A 1 491 ? -13.171 21.068 88.180 1.00 124.21 491 GLN A O 1
ATOM 2837 N N . HIS A 1 492 ? -12.576 23.241 88.173 1.00 118.77 492 HIS A N 1
ATOM 2838 C CA . HIS A 1 492 ? -11.540 23.081 89.186 1.00 117.80 492 HIS A CA 1
ATOM 2839 C C . HIS A 1 492 ? -11.585 24.212 90.211 1.00 113.60 492 HIS A C 1
ATOM 2840 O O . HIS A 1 492 ? -11.443 25.385 89.865 1.00 105.66 492 HIS A O 1
ATOM 2847 N N . TYR B 1 76 ? -9.609 -15.107 1.311 1.00 138.33 76 TYR B N 1
ATOM 2848 C CA . TYR B 1 76 ? -8.404 -15.305 0.515 1.00 137.66 76 TYR B CA 1
ATOM 2849 C C . TYR B 1 76 ? -7.483 -14.094 0.639 1.00 130.96 76 TYR B C 1
ATOM 2850 O O . TYR B 1 76 ? -6.275 -14.191 0.420 1.00 127.85 76 TYR B O 1
ATOM 2859 N N . ALA B 1 77 ? -8.063 -12.950 0.991 1.00 144.04 77 ALA B N 1
ATOM 2860 C CA . ALA B 1 77 ? -7.275 -11.741 1.176 1.00 143.26 77 ALA B CA 1
ATOM 2861 C C . ALA B 1 77 ? -6.381 -11.870 2.403 1.00 138.35 77 ALA B C 1
ATOM 2862 O O . ALA B 1 77 ? -6.703 -12.576 3.363 1.00 139.76 77 ALA B O 1
ATOM 2864 N N . ILE B 1 78 ? -5.246 -11.180 2.365 1.00 106.89 78 ILE B N 1
ATOM 2865 C CA . ILE B 1 78 ? -4.280 -11.229 3.459 1.00 102.28 78 ILE B CA 1
ATOM 2866 C C . ILE B 1 78 ? -3.842 -9.814 3.815 1.00 101.38 78 ILE B C 1
ATOM 2867 O O . ILE B 1 78 ? -3.634 -8.985 2.918 1.00 100.17 78 ILE B O 1
ATOM 2872 N N . PRO B 1 79 ? -3.701 -9.491 5.100 1.00 102.67 79 PRO B N 1
ATOM 2873 C CA . PRO B 1 79 ? -3.177 -8.173 5.478 1.00 99.71 79 PRO B CA 1
ATOM 2874 C C . PRO B 1 79 ? -1.687 -8.088 5.169 1.00 96.01 79 PRO B C 1
ATOM 2875 O O . PRO B 1 79 ? -0.899 -8.928 5.612 1.00 92.55 79 PRO B O 1
ATOM 2879 N N . VAL B 1 80 ? -1.304 -7.064 4.399 1.00 92.66 80 VAL B N 1
ATOM 2880 C CA . VAL B 1 80 ? 0.073 -6.875 3.962 1.00 92.73 80 VAL B CA 1
ATOM 2881 C C . VAL B 1 80 ? 0.449 -5.402 4.054 1.00 92.22 80 VAL B C 1
ATOM 2882 O O . VAL B 1 80 ? -0.405 -4.514 4.039 1.00 91.99 80 VAL B O 1
ATOM 2886 N N . ASP B 1 81 ? 1.757 -5.155 4.107 1.00 90.64 81 ASP B N 1
ATOM 2887 C CA . ASP B 1 81 ? 2.312 -3.820 4.285 1.00 90.66 81 ASP B CA 1
ATOM 2888 C C . ASP B 1 81 ? 1.972 -2.916 3.101 1.00 93.12 81 ASP B C 1
ATOM 2889 O O . ASP B 1 81 ? 1.405 -3.338 2.090 1.00 96.00 81 ASP B O 1
ATOM 2894 N N . GLU B 1 82 ? 2.331 -1.639 3.246 1.00 82.68 82 GLU B N 1
ATOM 2895 C CA . GLU B 1 82 ? 2.355 -0.735 2.104 1.00 83.60 82 GLU B CA 1
ATOM 2896 C C . GLU B 1 82 ? 3.460 -1.104 1.126 1.00 85.27 82 GLU B C 1
ATOM 2897 O O . GLU B 1 82 ? 3.393 -0.718 -0.046 1.00 86.23 82 GLU B O 1
ATOM 2903 N N . ASN B 1 83 ? 4.438 -1.874 1.591 1.00 105.21 83 ASN B N 1
ATOM 2904 C CA . ASN B 1 83 ? 5.504 -2.363 0.727 1.00 105.49 83 ASN B CA 1
ATOM 2905 C C . ASN B 1 83 ? 5.128 -3.674 0.040 1.00 110.66 83 ASN B C 1
ATOM 2906 O O . ASN B 1 83 ? 5.864 -4.171 -0.812 1.00 116.90 83 ASN B O 1
ATOM 2911 N N . GLY B 1 84 ? 3.981 -4.230 0.419 1.00 94.61 84 GLY B N 1
ATOM 2912 C CA . GLY B 1 84 ? 3.512 -5.476 -0.159 1.00 95.12 84 GLY B CA 1
ATOM 2913 C C . GLY B 1 84 ? 3.962 -6.694 0.624 1.00 94.96 84 GLY B C 1
ATOM 2914 O O . GLY B 1 84 ? 3.975 -7.809 0.103 1.00 95.82 84 GLY B O 1
ATOM 2915 N N . HIS B 1 85 ? 4.342 -6.478 1.879 1.00 99.06 85 HIS B N 1
ATOM 2916 C CA . HIS B 1 85 ? 4.789 -7.565 2.742 1.00 99.81 85 HIS B CA 1
ATOM 2917 C C . HIS B 1 85 ? 3.731 -7.888 3.789 1.00 97.52 85 HIS B C 1
ATOM 2918 O O . HIS B 1 85 ? 3.041 -6.995 4.281 1.00 93.72 85 HIS B O 1
ATOM 2925 N N . ARG B 1 86 ? 3.605 -9.167 4.128 1.00 122.15 86 ARG B N 1
ATOM 2926 C CA . ARG B 1 86 ? 2.610 -9.594 5.106 1.00 123.30 86 ARG B CA 1
ATOM 2927 C C . ARG B 1 86 ? 2.923 -9.027 6.488 1.00 122.39 86 ARG B C 1
ATOM 2928 O O . ARG B 1 86 ? 4.078 -9.011 6.922 1.00 124.43 86 ARG B O 1
ATOM 2936 N N . TYR B 1 87 ? 1.904 -8.569 7.200 1.00 111.73 87 TYR B N 1
ATOM 2937 C CA . TYR B 1 87 ? 2.112 -8.090 8.556 1.00 108.53 87 TYR B CA 1
ATOM 2938 C C . TYR B 1 87 ? 2.499 -9.253 9.426 1.00 112.03 87 TYR B C 1
ATOM 2939 O O . TYR B 1 87 ? 1.906 -10.307 9.373 1.00 115.15 87 TYR B O 1
ATOM 2948 N N . VAL B 1 88 ? 3.550 -9.081 10.204 1.00 102.42 88 VAL B N 1
ATOM 2949 C CA . VAL B 1 88 ? 3.874 -10.122 11.153 1.00 103.26 88 VAL B CA 1
ATOM 2950 C C . VAL B 1 88 ? 3.632 -9.659 12.550 1.00 101.03 88 VAL B C 1
ATOM 2951 O O . VAL B 1 88 ? 3.698 -8.483 12.859 1.00 99.10 88 VAL B O 1
ATOM 2955 N N . GLY B 1 89 ? 3.335 -10.616 13.416 1.00 104.16 89 GLY B N 1
ATOM 2956 C CA . GLY B 1 89 ? 3.047 -10.306 14.796 1.00 102.83 89 GLY B CA 1
ATOM 2957 C C . GLY B 1 89 ? 4.204 -10.605 15.721 1.00 104.41 89 GLY B C 1
ATOM 2958 O O . GLY B 1 89 ? 5.352 -10.759 15.303 1.00 105.25 89 GLY B O 1
ATOM 2959 N N . LEU B 1 90 ? 3.871 -10.683 16.999 1.00 99.44 90 LEU B N 1
ATOM 2960 C CA . LEU B 1 90 ? 4.817 -10.955 18.073 1.00 99.74 90 LEU B CA 1
ATOM 2961 C C . LEU B 1 90 ? 4.431 -12.263 18.755 1.00 102.13 90 LEU B C 1
ATOM 2962 O O . LEU B 1 90 ? 3.349 -12.807 18.528 1.00 103.59 90 LEU B O 1
ATOM 2967 N N . VAL B 1 91 ? 5.332 -12.785 19.588 1.00 98.77 91 VAL B N 1
ATOM 2968 C CA . VAL B 1 91 ? 5.082 -14.069 20.237 1.00 103.32 91 VAL B CA 1
ATOM 2969 C C . VAL B 1 91 ? 3.904 -13.955 21.196 1.00 103.55 91 VAL B C 1
ATOM 2970 O O . VAL B 1 91 ? 3.376 -12.860 21.429 1.00 99.43 91 VAL B O 1
ATOM 2974 N N . ASN B 1 92 ? 3.483 -15.096 21.740 1.00 105.42 92 ASN B N 1
ATOM 2975 C CA . ASN B 1 92 ? 2.408 -15.130 22.720 1.00 105.15 92 ASN B CA 1
ATOM 2976 C C . ASN B 1 92 ? 2.789 -14.327 23.957 1.00 104.04 92 ASN B C 1
ATOM 2977 O O . ASN B 1 92 ? 3.960 -14.244 24.338 1.00 99.04 92 ASN B O 1
ATOM 2982 N N . GLN B 1 93 ? 1.782 -13.728 24.593 1.00 103.40 93 GLN B N 1
ATOM 2983 C CA . GLN B 1 93 ? 2.030 -12.859 25.742 1.00 103.52 93 GLN B CA 1
ATOM 2984 C C . GLN B 1 93 ? 2.315 -13.700 26.986 1.00 107.59 93 GLN B C 1
ATOM 2985 O O . GLN B 1 93 ? 1.513 -13.799 27.917 1.00 108.57 93 GLN B O 1
ATOM 2991 N N . ALA B 1 94 ? 3.508 -14.294 27.007 1.00 124.03 94 ALA B N 1
ATOM 2992 C CA . ALA B 1 94 ? 3.944 -15.036 28.186 1.00 126.88 94 ALA B CA 1
ATOM 2993 C C . ALA B 1 94 ? 4.189 -14.077 29.348 1.00 125.31 94 ALA B C 1
ATOM 2994 O O . ALA B 1 94 ? 5.338 -13.765 29.678 1.00 125.28 94 ALA B O 1
ATOM 2996 N N . MET B 1 95 ? 3.106 -13.604 29.969 1.00 113.99 95 MET B N 1
ATOM 2997 C CA . MET B 1 95 ? 3.136 -12.605 31.040 1.00 113.25 95 MET B CA 1
ATOM 2998 C C . MET B 1 95 ? 3.791 -11.297 30.598 1.00 110.67 95 MET B C 1
ATOM 2999 O O . MET B 1 95 ? 4.318 -10.552 31.428 1.00 112.69 95 MET B O 1
ATOM 3004 N N . THR B 1 96 ? 3.757 -10.992 29.301 1.00 120.77 96 THR B N 1
ATOM 3005 C CA . THR B 1 96 ? 4.295 -9.738 28.798 1.00 116.80 96 THR B CA 1
ATOM 3006 C C . THR B 1 96 ? 3.272 -8.610 28.813 1.00 113.46 96 THR B C 1
ATOM 3007 O O . THR B 1 96 ? 3.658 -7.442 28.688 1.00 113.53 96 THR B O 1
ATOM 3011 N N . CYS B 1 97 ? 1.996 -8.944 28.971 1.00 98.35 97 CYS B N 1
ATOM 3012 C CA . CYS B 1 97 ? 0.948 -7.935 29.097 1.00 97.96 97 CYS B CA 1
ATOM 3013 C C . CYS B 1 97 ? 0.826 -7.022 27.877 1.00 92.77 97 CYS B C 1
ATOM 3014 O O . CYS B 1 97 ? 0.537 -7.481 26.772 1.00 93.31 97 CYS B O 1
ATOM 3017 N N . TYR B 1 98 ? 1.037 -5.726 28.091 1.00 89.68 98 TYR B N 1
ATOM 3018 C CA . TYR B 1 98 ? 0.824 -4.726 27.052 1.00 91.61 98 TYR B CA 1
ATOM 3019 C C . TYR B 1 98 ? 2.017 -4.530 26.125 1.00 91.42 98 TYR B C 1
ATOM 3020 O O . TYR B 1 98 ? 1.947 -3.675 25.235 1.00 86.64 98 TYR B O 1
ATOM 3029 N N . LEU B 1 99 ? 3.109 -5.276 26.318 1.00 91.23 99 LEU B N 1
ATOM 3030 C CA . LEU B 1 99 ? 4.328 -5.028 25.552 1.00 89.19 99 LEU B CA 1
ATOM 3031 C C . LEU B 1 99 ? 4.074 -5.129 24.053 1.00 91.80 99 LEU B C 1
ATOM 3032 O O . LEU B 1 99 ? 4.433 -4.227 23.287 1.00 91.80 99 LEU B O 1
ATOM 3037 N N . ASN B 1 100 ? 3.449 -6.224 23.617 1.00 87.23 100 ASN B N 1
ATOM 3038 C CA . ASN B 1 100 ? 3.142 -6.385 22.200 1.00 85.76 100 ASN B CA 1
ATOM 3039 C C . ASN B 1 100 ? 2.232 -5.267 21.709 1.00 83.03 100 ASN B C 1
ATOM 3040 O O . ASN B 1 100 ? 2.451 -4.698 20.633 1.00 83.01 100 ASN B O 1
ATOM 3045 N N . SER B 1 101 ? 1.208 -4.929 22.498 1.00 78.82 101 SER B N 1
ATOM 3046 C CA . SER B 1 101 ? 0.286 -3.868 22.107 1.00 78.21 101 SER B CA 1
ATOM 3047 C C . SER B 1 101 ? 1.010 -2.535 21.951 1.00 77.31 101 SER B C 1
ATOM 3048 O O . SER B 1 101 ? 0.683 -1.742 21.061 1.00 77.31 101 SER B O 1
ATOM 3051 N N . LEU B 1 102 ? 2.004 -2.275 22.801 1.00 77.77 102 LEU B N 1
ATOM 3052 C CA . LEU B 1 102 ? 2.754 -1.028 22.712 1.00 77.44 102 LEU B CA 1
ATOM 3053 C C . LEU B 1 102 ? 3.740 -1.052 21.551 1.00 77.63 102 LEU B C 1
ATOM 3054 O O . LEU B 1 102 ? 3.888 -0.049 20.841 1.00 77.51 102 LEU B O 1
ATOM 3059 N N . VAL B 1 103 ? 4.420 -2.183 21.344 1.00 78.72 103 VAL B N 1
ATOM 3060 C CA . VAL B 1 103 ? 5.415 -2.272 20.275 1.00 79.21 103 VAL B CA 1
ATOM 3061 C C . VAL B 1 103 ? 4.757 -2.050 18.920 1.00 79.08 103 VAL B C 1
ATOM 3062 O O . VAL B 1 103 ? 5.242 -1.267 18.094 1.00 79.13 103 VAL B O 1
ATOM 3066 N N . GLN B 1 104 ? 3.635 -2.730 18.679 1.00 81.20 104 GLN B N 1
ATOM 3067 C CA . GLN B 1 104 ? 2.933 -2.579 17.410 1.00 79.62 104 GLN B CA 1
ATOM 3068 C C . GLN B 1 104 ? 2.420 -1.156 17.229 1.00 80.31 104 GLN B C 1
ATOM 3069 O O . GLN B 1 104 ? 2.506 -0.595 16.131 1.00 81.87 104 GLN B O 1
ATOM 3075 N N . SER B 1 105 ? 1.891 -0.554 18.298 1.00 73.09 105 SER B N 1
ATOM 3076 C CA . SER B 1 105 ? 1.430 0.829 18.217 1.00 72.93 105 SER B CA 1
ATOM 3077 C C . SER B 1 105 ? 2.580 1.776 17.901 1.00 73.14 105 SER B C 1
ATOM 3078 O O . SER B 1 105 ? 2.401 2.763 17.177 1.00 73.39 105 SER B O 1
ATOM 3081 N N . LEU B 1 106 ? 3.768 1.502 18.446 1.00 74.70 106 LEU B N 1
ATOM 3082 C CA . LEU B 1 106 ? 4.950 2.272 18.078 1.00 75.21 106 LEU B CA 1
ATOM 3083 C C . LEU B 1 106 ? 5.504 1.842 16.727 1.00 75.80 106 LEU B C 1
ATOM 3084 O O . LEU B 1 106 ? 6.117 2.653 16.022 1.00 76.42 106 LEU B O 1
ATOM 3089 N N . TYR B 1 107 ? 5.299 0.577 16.351 1.00 75.56 107 TYR B N 1
ATOM 3090 C CA . TYR B 1 107 ? 5.745 0.107 15.045 1.00 76.18 107 TYR B CA 1
ATOM 3091 C C . TYR B 1 107 ? 4.907 0.699 13.921 1.00 76.26 107 TYR B C 1
ATOM 3092 O O . TYR B 1 107 ? 5.409 0.886 12.807 1.00 76.98 107 TYR B O 1
ATOM 3101 N N . MET B 1 108 ? 3.639 1.006 14.192 1.00 75.14 108 MET B N 1
ATOM 3102 C CA . MET B 1 108 ? 2.739 1.574 13.199 1.00 74.09 108 MET B CA 1
ATOM 3103 C C . MET B 1 108 ? 2.688 3.096 13.262 1.00 73.50 108 MET B C 1
ATOM 3104 O O . MET B 1 108 ? 1.766 3.700 12.704 1.00 72.75 108 MET B O 1
ATOM 3109 N N . THR B 1 109 ? 3.655 3.727 13.928 1.00 74.14 109 THR B N 1
ATOM 3110 C CA . THR B 1 109 ? 3.720 5.180 13.979 1.00 73.82 109 THR B CA 1
ATOM 3111 C C . THR B 1 109 ? 4.696 5.672 12.925 1.00 73.84 109 THR B C 1
ATOM 3112 O O . THR B 1 109 ? 5.866 5.257 12.940 1.00 74.49 109 THR B O 1
ATOM 3116 N N . PRO B 1 110 ? 4.276 6.538 12.000 1.00 76.18 110 PRO B N 1
ATOM 3117 C CA . PRO B 1 110 ? 5.153 6.902 10.877 1.00 77.96 110 PRO B CA 1
ATOM 3118 C C . PRO B 1 110 ? 6.421 7.626 11.303 1.00 78.25 110 PRO B C 1
ATOM 3119 O O . PRO B 1 110 ? 7.525 7.182 10.975 1.00 78.70 110 PRO B O 1
ATOM 3123 N N . GLU B 1 111 ? 6.281 8.735 12.035 1.00 76.64 111 GLU B N 1
ATOM 3124 C CA . GLU B 1 111 ? 7.453 9.513 12.428 1.00 77.68 111 GLU B CA 1
ATOM 3125 C C . GLU B 1 111 ? 8.398 8.711 13.315 1.00 78.42 111 GLU B C 1
ATOM 3126 O O . GLU B 1 111 ? 9.616 8.917 13.270 1.00 79.95 111 GLU B O 1
ATOM 3132 N N . PHE B 1 112 ? 7.861 7.791 14.117 1.00 78.92 112 PHE B N 1
ATOM 3133 C CA . PHE B 1 112 ? 8.702 7.020 15.027 1.00 79.68 112 PHE B CA 1
ATOM 3134 C C . PHE B 1 112 ? 9.562 6.017 14.266 1.00 80.09 112 PHE B C 1
ATOM 3135 O O . PHE B 1 112 ? 10.769 5.909 14.510 1.00 81.23 112 PHE B O 1
ATOM 3143 N N . ARG B 1 113 ? 8.957 5.272 13.336 1.00 83.98 113 ARG B N 1
ATOM 3144 C CA . ARG B 1 113 ? 9.729 4.308 12.559 1.00 84.48 113 ARG B CA 1
ATOM 3145 C C . ARG B 1 113 ? 10.642 5.000 11.554 1.00 84.79 113 ARG B C 1
ATOM 3146 O O . ARG B 1 113 ? 11.719 4.481 11.240 1.00 88.08 113 ARG B O 1
ATOM 3154 N N . ASN B 1 114 ? 10.234 6.163 11.040 1.00 88.78 114 ASN B N 1
ATOM 3155 C CA . ASN B 1 114 ? 11.084 6.888 10.100 1.00 89.14 114 ASN B CA 1
ATOM 3156 C C . ASN B 1 114 ? 12.327 7.435 10.789 1.00 92.88 114 ASN B C 1
ATOM 3157 O O . ASN B 1 114 ? 13.420 7.424 10.210 1.00 92.52 114 ASN B O 1
ATOM 3162 N N . ALA B 1 115 ? 12.183 7.918 12.023 1.00 99.37 115 ALA B N 1
ATOM 3163 C CA . ALA B 1 115 ? 13.324 8.406 12.783 1.00 95.97 115 ALA B CA 1
ATOM 3164 C C . ALA B 1 115 ? 14.177 7.282 13.356 1.00 97.50 115 ALA B C 1
ATOM 3165 O O . ALA B 1 115 ? 15.302 7.544 13.793 1.00 102.81 115 ALA B O 1
ATOM 3167 N N . MET B 1 116 ? 13.675 6.048 13.361 1.00 96.31 116 MET B N 1
ATOM 3168 C CA . MET B 1 116 ? 14.414 4.908 13.886 1.00 97.20 116 MET B CA 1
ATOM 3169 C C . MET B 1 116 ? 15.458 4.380 12.909 1.00 102.21 116 MET B C 1
ATOM 3170 O O . MET B 1 116 ? 16.183 3.438 13.249 1.00 100.93 116 MET B O 1
ATOM 3175 N N . TYR B 1 117 ? 15.559 4.961 11.715 1.00 147.86 117 TYR B N 1
ATOM 3176 C CA . TYR B 1 117 ? 16.537 4.545 10.717 1.00 148.54 117 TYR B CA 1
ATOM 3177 C C . TYR B 1 117 ? 17.796 5.400 10.724 1.00 152.72 117 TYR B C 1
ATOM 3178 O O . TYR B 1 117 ? 18.902 4.863 10.612 1.00 156.75 117 TYR B O 1
ATOM 3187 N N . ASP B 1 118 ? 17.655 6.715 10.855 1.00 126.72 118 ASP B N 1
ATOM 3188 C CA . ASP B 1 118 ? 18.799 7.615 10.788 1.00 127.79 118 ASP B CA 1
ATOM 3189 C C . ASP B 1 118 ? 19.057 8.282 12.136 1.00 129.63 118 ASP B C 1
ATOM 3190 O O . ASP B 1 118 ? 19.742 7.724 12.994 1.00 135.63 118 ASP B O 1
ATOM 3195 N N . LYS B 1 133 ? 34.256 -1.464 22.863 1.00 134.38 133 LYS B N 1
ATOM 3196 C CA . LYS B 1 133 ? 33.046 -2.014 23.462 1.00 136.09 133 LYS B CA 1
ATOM 3197 C C . LYS B 1 133 ? 31.831 -1.745 22.581 1.00 137.60 133 LYS B C 1
ATOM 3198 O O . LYS B 1 133 ? 31.743 -0.707 21.925 1.00 135.48 133 LYS B O 1
ATOM 3204 N N . LYS B 1 134 ? 30.895 -2.690 22.570 1.00 172.70 134 LYS B N 1
ATOM 3205 C CA . LYS B 1 134 ? 29.694 -2.610 21.748 1.00 171.28 134 LYS B CA 1
ATOM 3206 C C . LYS B 1 134 ? 28.485 -2.433 22.655 1.00 172.97 134 LYS B C 1
ATOM 3207 O O . LYS B 1 134 ? 28.194 -3.302 23.484 1.00 172.60 134 LYS B O 1
ATOM 3213 N N . ALA B 1 135 ? 27.788 -1.312 22.498 1.00 160.58 135 ALA B N 1
ATOM 3214 C CA . ALA B 1 135 ? 26.589 -1.025 23.286 1.00 157.23 135 ALA B CA 1
ATOM 3215 C C . ALA B 1 135 ? 25.330 -1.528 22.588 1.00 155.72 135 ALA B C 1
ATOM 3216 O O . ALA B 1 135 ? 24.322 -0.829 22.496 1.00 150.18 135 ALA B O 1
ATOM 3218 N N . GLU B 1 136 ? 25.386 -2.763 22.082 1.00 132.26 136 GLU B N 1
ATOM 3219 C CA . GLU B 1 136 ? 24.222 -3.351 21.431 1.00 131.18 136 GLU B CA 1
ATOM 3220 C C . GLU B 1 136 ? 23.112 -3.674 22.420 1.00 130.50 136 GLU B C 1
ATOM 3221 O O . GLU B 1 136 ? 21.954 -3.808 22.011 1.00 128.29 136 GLU B O 1
ATOM 3227 N N . GLN B 1 137 ? 23.436 -3.801 23.709 1.00 135.77 137 GLN B N 1
ATOM 3228 C CA . GLN B 1 137 ? 22.414 -4.017 24.725 1.00 133.33 137 GLN B CA 1
ATOM 3229 C C . GLN B 1 137 ? 21.527 -2.799 24.930 1.00 129.01 137 GLN B C 1
ATOM 3230 O O . GLN B 1 137 ? 20.522 -2.900 25.643 1.00 131.99 137 GLN B O 1
ATOM 3236 N N . SER B 1 138 ? 21.875 -1.659 24.335 1.00 116.59 138 SER B N 1
ATOM 3237 C CA . SER B 1 138 ? 21.021 -0.484 24.414 1.00 112.09 138 SER B CA 1
ATOM 3238 C C . SER B 1 138 ? 19.676 -0.775 23.763 1.00 109.47 138 SER B C 1
ATOM 3239 O O . SER B 1 138 ? 19.611 -1.307 22.650 1.00 108.83 138 SER B O 1
ATOM 3242 N N . ILE B 1 139 ? 18.605 -0.430 24.469 1.00 102.10 139 ILE B N 1
ATOM 3243 C CA . ILE B 1 139 ? 17.233 -0.643 24.014 1.00 100.70 139 ILE B CA 1
ATOM 3244 C C . ILE B 1 139 ? 16.991 -0.018 22.640 1.00 98.50 139 ILE B C 1
ATOM 3245 O O . ILE B 1 139 ? 16.230 -0.591 21.847 1.00 98.98 139 ILE B O 1
ATOM 3250 N N . PRO B 1 140 ? 17.582 1.143 22.305 1.00 102.31 140 PRO B N 1
ATOM 3251 C CA . PRO B 1 140 ? 17.478 1.622 20.914 1.00 101.76 140 PRO B CA 1
ATOM 3252 C C . PRO B 1 140 ? 17.888 0.597 19.865 1.00 104.81 140 PRO B C 1
ATOM 3253 O O . PRO B 1 140 ? 17.209 0.473 18.838 1.00 103.11 140 PRO B O 1
ATOM 3257 N N . CYS B 1 141 ? 18.976 -0.142 20.091 1.00 112.22 141 CYS B N 1
ATOM 3258 C CA . CYS B 1 141 ? 19.421 -1.116 19.098 1.00 113.50 141 CYS B CA 1
ATOM 3259 C C . CYS B 1 141 ? 18.462 -2.297 19.006 1.00 109.80 141 CYS B C 1
ATOM 3260 O O . CYS B 1 141 ? 18.155 -2.768 17.904 1.00 112.64 141 CYS B O 1
ATOM 3263 N N . GLN B 1 142 ? 17.984 -2.793 20.150 1.00 96.15 142 GLN B N 1
ATOM 3264 C CA . GLN B 1 142 ? 17.006 -3.876 20.128 1.00 95.87 142 GLN B CA 1
ATOM 3265 C C . GLN B 1 142 ? 15.692 -3.416 19.512 1.00 93.95 142 GLN B C 1
ATOM 3266 O O . GLN B 1 142 ? 15.011 -4.193 18.832 1.00 92.29 142 GLN B O 1
ATOM 3272 N N . LEU B 1 143 ? 15.320 -2.155 19.739 1.00 93.69 143 LEU B N 1
ATOM 3273 C CA . LEU B 1 143 ? 14.101 -1.624 19.140 1.00 92.07 143 LEU B CA 1
ATOM 3274 C C . LEU B 1 143 ? 14.238 -1.514 17.626 1.00 93.24 143 LEU B C 1
ATOM 3275 O O . LEU B 1 143 ? 13.300 -1.834 16.886 1.00 92.38 143 LEU B O 1
ATOM 3280 N N . GLN B 1 144 ? 15.403 -1.069 17.151 1.00 94.95 144 GLN B N 1
ATOM 3281 C CA . GLN B 1 144 ? 15.624 -0.962 15.713 1.00 92.68 144 GLN B CA 1
ATOM 3282 C C . GLN B 1 144 ? 15.699 -2.338 15.062 1.00 92.67 144 GLN B C 1
ATOM 3283 O O . GLN B 1 144 ? 15.234 -2.522 13.931 1.00 92.93 144 GLN B O 1
ATOM 3289 N N . LYS B 1 145 ? 16.277 -3.316 15.764 1.00 90.36 145 LYS B N 1
ATOM 3290 C CA . LYS B 1 145 ? 16.343 -4.673 15.231 1.00 91.74 145 LYS B CA 1
ATOM 3291 C C . LYS B 1 145 ? 14.950 -5.272 15.090 1.00 91.57 145 LYS B C 1
ATOM 3292 O O . LYS B 1 145 ? 14.622 -5.879 14.064 1.00 92.26 145 LYS B O 1
ATOM 3298 N N . LEU B 1 146 ? 14.111 -5.109 16.116 1.00 98.32 146 LEU B N 1
ATOM 3299 C CA . LEU B 1 146 ? 12.762 -5.660 16.059 1.00 95.47 146 LEU B CA 1
ATOM 3300 C C . LEU B 1 146 ? 11.903 -4.931 15.034 1.00 97.97 146 LEU B C 1
ATOM 3301 O O . LEU B 1 146 ? 11.025 -5.544 14.416 1.00 101.59 146 LEU B O 1
ATOM 3306 N N . PHE B 1 147 ? 12.140 -3.632 14.835 1.00 91.39 147 PHE B N 1
ATOM 3307 C CA . PHE B 1 147 ? 11.399 -2.892 13.817 1.00 90.90 147 PHE B CA 1
ATOM 3308 C C . PHE B 1 147 ? 11.787 -3.348 12.416 1.00 94.59 147 PHE B C 1
ATOM 3309 O O . PHE B 1 147 ? 10.919 -3.582 11.567 1.00 94.50 147 PHE B O 1
ATOM 3317 N N . LEU B 1 148 ? 13.091 -3.469 12.154 1.00 113.67 148 LEU B N 1
ATOM 3318 C CA . LEU B 1 148 ? 13.546 -3.928 10.845 1.00 115.28 148 LEU B CA 1
ATOM 3319 C C . LEU B 1 148 ? 13.046 -5.335 10.552 1.00 116.43 148 LEU B C 1
ATOM 3320 O O . LEU B 1 148 ? 12.683 -5.650 9.412 1.00 118.01 148 LEU B O 1
ATOM 3325 N N . LEU B 1 149 ? 13.014 -6.196 11.570 1.00 110.47 149 LEU B N 1
ATOM 3326 C CA . LEU B 1 149 ? 12.497 -7.545 11.377 1.00 109.19 149 LEU B CA 1
ATOM 3327 C C . LEU B 1 149 ? 10.990 -7.532 11.143 1.00 112.02 149 LEU B C 1
ATOM 3328 O O . LEU B 1 149 ? 10.489 -8.241 10.264 1.00 114.10 149 LEU B O 1
ATOM 3333 N N . LEU B 1 150 ? 10.251 -6.728 11.913 1.00 101.72 150 LEU B N 1
ATOM 3334 C CA . LEU B 1 150 ? 8.805 -6.655 11.723 1.00 101.13 150 LEU B CA 1
ATOM 3335 C C . LEU B 1 150 ? 8.441 -6.130 10.340 1.00 102.45 150 LEU B C 1
ATOM 3336 O O . LEU B 1 150 ? 7.359 -6.436 9.825 1.00 102.76 150 LEU B O 1
ATOM 3341 N N . GLN B 1 151 ? 9.326 -5.348 9.723 1.00 105.42 151 GLN B N 1
ATOM 3342 C CA . GLN B 1 151 ? 9.056 -4.787 8.405 1.00 105.84 151 GLN B CA 1
ATOM 3343 C C . GLN B 1 151 ? 9.552 -5.673 7.271 1.00 110.89 151 GLN B C 1
ATOM 3344 O O . GLN B 1 151 ? 8.976 -5.645 6.177 1.00 110.11 151 GLN B O 1
ATOM 3350 N N . THR B 1 152 ? 10.597 -6.467 7.504 1.00 112.70 152 THR B N 1
ATOM 3351 C CA . THR B 1 152 ? 11.230 -7.238 6.442 1.00 112.49 152 THR B CA 1
ATOM 3352 C C . THR B 1 152 ? 11.033 -8.742 6.557 1.00 112.85 152 THR B C 1
ATOM 3353 O O . THR B 1 152 ? 10.998 -9.419 5.528 1.00 117.96 152 THR B O 1
ATOM 3357 N N . SER B 1 153 ? 10.914 -9.285 7.766 1.00 113.72 153 SER B N 1
ATOM 3358 C CA . SER B 1 153 ? 10.758 -10.725 7.917 1.00 112.35 153 SER B CA 1
ATOM 3359 C C . SER B 1 153 ? 9.425 -11.183 7.340 1.00 114.36 153 SER B C 1
ATOM 3360 O O . SER B 1 153 ? 8.417 -10.478 7.411 1.00 113.01 153 SER B O 1
ATOM 3363 N N . GLU B 1 154 ? 9.422 -12.385 6.773 1.00 117.49 154 GLU B N 1
ATOM 3364 C CA . GLU B 1 154 ? 8.215 -12.951 6.181 1.00 119.70 154 GLU B CA 1
ATOM 3365 C C . GLU B 1 154 ? 7.558 -13.972 7.107 1.00 120.12 154 GLU B C 1
ATOM 3366 O O . GLU B 1 154 ? 6.604 -14.647 6.722 1.00 125.39 154 GLU B O 1
ATOM 3372 N N . ASN B 1 155 ? 8.074 -14.080 8.328 1.00 132.73 155 ASN B N 1
ATOM 3373 C CA . ASN B 1 155 ? 7.533 -15.015 9.308 1.00 135.39 155 ASN B CA 1
ATOM 3374 C C . ASN B 1 155 ? 6.178 -14.565 9.845 1.00 132.83 155 ASN B C 1
ATOM 3375 O O . ASN B 1 155 ? 5.682 -13.498 9.483 1.00 129.93 155 ASN B O 1
ATOM 3380 N N . ASP B 1 156 ? 5.583 -15.382 10.709 1.00 123.05 156 ASP B N 1
ATOM 3381 C CA . ASP B 1 156 ? 4.289 -15.059 11.288 1.00 122.24 156 ASP B CA 1
ATOM 3382 C C . ASP B 1 156 ? 4.370 -14.461 12.684 1.00 118.99 156 ASP B C 1
ATOM 3383 O O . ASP B 1 156 ? 3.433 -13.767 13.090 1.00 115.45 156 ASP B O 1
ATOM 3388 N N . SER B 1 157 ? 5.460 -14.692 13.416 1.00 126.85 157 SER B N 1
ATOM 3389 C CA . SER B 1 157 ? 5.594 -14.171 14.769 1.00 121.79 157 SER B CA 1
ATOM 3390 C C . SER B 1 157 ? 7.062 -13.908 15.075 1.00 120.83 157 SER B C 1
ATOM 3391 O O . SER B 1 157 ? 7.947 -14.619 14.592 1.00 120.96 157 SER B O 1
ATOM 3394 N N . LEU B 1 158 ? 7.310 -12.876 15.884 1.00 119.30 158 LEU B N 1
ATOM 3395 C CA . LEU B 1 158 ? 8.649 -12.506 16.325 1.00 117.44 158 LEU B CA 1
ATOM 3396 C C . LEU B 1 158 ? 8.747 -12.557 17.842 1.00 116.18 158 LEU B C 1
ATOM 3397 O O . LEU B 1 158 ? 7.750 -12.416 18.556 1.00 113.69 158 LEU B O 1
ATOM 3402 N N . GLU B 1 159 ? 9.978 -12.721 18.325 1.00 115.95 159 GLU B N 1
ATOM 3403 C CA . GLU B 1 159 ? 10.257 -12.819 19.751 1.00 110.64 159 GLU B CA 1
ATOM 3404 C C . GLU B 1 159 ? 10.516 -11.438 20.338 1.00 110.11 159 GLU B C 1
ATOM 3405 O O . GLU B 1 159 ? 11.259 -10.639 19.759 1.00 108.04 159 GLU B O 1
ATOM 3411 N N . THR B 1 160 ? 9.885 -11.158 21.478 1.00 117.20 160 THR B N 1
ATOM 3412 C CA . THR B 1 160 ? 10.243 -10.026 22.320 1.00 115.35 160 THR B CA 1
ATOM 3413 C C . THR B 1 160 ? 11.232 -10.420 23.409 1.00 115.25 160 THR B C 1
ATOM 3414 O O . THR B 1 160 ? 11.395 -9.681 24.386 1.00 116.57 160 THR B O 1
ATOM 3418 N N . LYS B 1 161 ? 11.892 -11.570 23.255 1.00 111.14 161 LYS B N 1
ATOM 3419 C CA . LYS B 1 161 ? 12.797 -12.068 24.285 1.00 114.27 161 LYS B CA 1
ATOM 3420 C C . LYS B 1 161 ? 13.981 -11.130 24.480 1.00 115.92 161 LYS B C 1
ATOM 3421 O O . LYS B 1 161 ? 14.326 -10.771 25.611 1.00 119.19 161 LYS B O 1
ATOM 3427 N N . ASP B 1 162 ? 14.624 -10.726 23.381 1.00 112.23 162 ASP B N 1
ATOM 3428 C CA . ASP B 1 162 ? 15.765 -9.825 23.487 1.00 110.99 162 ASP B CA 1
ATOM 3429 C C . ASP B 1 162 ? 15.337 -8.420 23.887 1.00 111.14 162 ASP B C 1
ATOM 3430 O O . ASP B 1 162 ? 16.121 -7.686 24.501 1.00 111.83 162 ASP B O 1
ATOM 3435 N N . LEU B 1 163 ? 14.106 -8.027 23.553 1.00 114.95 163 LEU B N 1
ATOM 3436 C CA . LEU B 1 163 ? 13.628 -6.701 23.928 1.00 113.44 163 LEU B CA 1
ATOM 3437 C C . LEU B 1 163 ? 13.351 -6.623 25.425 1.00 114.91 163 LEU B C 1
ATOM 3438 O O . LEU B 1 163 ? 13.782 -5.679 26.097 1.00 113.03 163 LEU B O 1
ATOM 3443 N N . THR B 1 164 ? 12.633 -7.611 25.968 1.00 117.38 164 THR B N 1
ATOM 3444 C CA . THR B 1 164 ? 12.416 -7.651 27.409 1.00 118.87 164 THR B CA 1
ATOM 3445 C C . THR B 1 164 ? 13.704 -7.940 28.168 1.00 122.98 164 THR B C 1
ATOM 3446 O O . THR B 1 164 ? 13.770 -7.681 29.375 1.00 125.00 164 THR B O 1
ATOM 3450 N N . GLN B 1 165 ? 14.724 -8.471 27.490 1.00 119.48 165 GLN B N 1
ATOM 3451 C CA . GLN B 1 165 ? 16.041 -8.598 28.099 1.00 120.25 165 GLN B CA 1
ATOM 3452 C C . GLN B 1 165 ? 16.765 -7.258 28.121 1.00 118.04 165 GLN B C 1
ATOM 3453 O O . GLN B 1 165 ? 17.479 -6.949 29.082 1.00 119.02 165 GLN B O 1
ATOM 3459 N N . SER B 1 166 ? 16.588 -6.450 27.072 1.00 119.63 166 SER B N 1
ATOM 3460 C CA . SER B 1 166 ? 17.189 -5.121 27.049 1.00 120.14 166 SER B CA 1
ATOM 3461 C C . SER B 1 166 ? 16.536 -4.194 28.066 1.00 117.81 166 SER B C 1
ATOM 3462 O O . SER B 1 166 ? 17.178 -3.253 28.547 1.00 115.46 166 SER B O 1
ATOM 3465 N N . PHE B 1 167 ? 15.267 -4.439 28.401 1.00 128.41 167 PHE B N 1
ATOM 3466 C CA . PHE B 1 167 ? 14.608 -3.648 29.435 1.00 128.27 167 PHE B CA 1
ATOM 3467 C C . PHE B 1 167 ? 15.219 -3.898 30.807 1.00 129.20 167 PHE B C 1
ATOM 3468 O O . PHE B 1 167 ? 15.230 -2.997 31.653 1.00 126.99 167 PHE B O 1
ATOM 3476 N N . GLY B 1 168 ? 15.730 -5.102 31.044 1.00 122.56 168 GLY B N 1
ATOM 3477 C CA . GLY B 1 168 ? 16.237 -5.475 32.345 1.00 125.29 168 GLY B CA 1
ATOM 3478 C C . GLY B 1 168 ? 15.199 -6.018 33.299 1.00 126.22 168 GLY B C 1
ATOM 3479 O O . GLY B 1 168 ? 15.480 -6.125 34.499 1.00 127.62 168 GLY B O 1
ATOM 3480 N N . TRP B 1 169 ? 14.009 -6.365 32.807 1.00 115.44 169 TRP B N 1
ATOM 3481 C CA . TRP B 1 169 ? 12.925 -6.859 33.655 1.00 117.35 169 TRP B CA 1
ATOM 3482 C C . TRP B 1 169 ? 12.965 -8.385 33.643 1.00 118.68 169 TRP B C 1
ATOM 3483 O O . TRP B 1 169 ? 12.256 -9.059 32.892 1.00 115.90 169 TRP B O 1
ATOM 3494 N N . THR B 1 170 ? 13.825 -8.934 34.505 1.00 137.83 170 THR B N 1
ATOM 3495 C CA . THR B 1 170 ? 14.020 -10.380 34.547 1.00 142.94 170 THR B CA 1
ATOM 3496 C C . THR B 1 170 ? 12.814 -11.097 35.142 1.00 142.81 170 THR B C 1
ATOM 3497 O O . THR B 1 170 ? 12.519 -12.234 34.755 1.00 143.51 170 THR B O 1
ATOM 3501 N N . SER B 1 171 ? 12.106 -10.451 36.066 1.00 140.76 171 SER B N 1
ATOM 3502 C CA . SER B 1 171 ? 10.986 -11.090 36.743 1.00 142.09 171 SER B CA 1
ATOM 3503 C C . SER B 1 171 ? 9.905 -11.493 35.749 1.00 142.85 171 SER B C 1
ATOM 3504 O O . SER B 1 171 ? 9.632 -10.784 34.777 1.00 142.20 171 SER B O 1
ATOM 3507 N N . ASN B 1 172 ? 9.292 -12.653 35.995 1.00 153.24 172 ASN B N 1
ATOM 3508 C CA . ASN B 1 172 ? 8.192 -13.095 35.147 1.00 150.87 172 ASN B CA 1
ATOM 3509 C C . ASN B 1 172 ? 6.970 -12.202 35.327 1.00 148.89 172 ASN B C 1
ATOM 3510 O O . ASN B 1 172 ? 6.245 -11.927 34.364 1.00 145.43 172 ASN B O 1
ATOM 3515 N N . GLU B 1 173 ? 6.728 -11.737 36.556 1.00 133.06 173 GLU B N 1
ATOM 3516 C CA . GLU B 1 173 ? 5.623 -10.835 36.862 1.00 129.81 173 GLU B CA 1
ATOM 3517 C C . GLU B 1 173 ? 6.008 -9.368 36.707 1.00 127.64 173 GLU B C 1
ATOM 3518 O O . GLU B 1 173 ? 5.419 -8.503 37.370 1.00 127.70 173 GLU B O 1
ATOM 3524 N N . ALA B 1 174 ? 6.980 -9.063 35.845 1.00 128.97 174 ALA B N 1
ATOM 3525 C CA . ALA B 1 174 ? 7.484 -7.696 35.749 1.00 127.99 174 ALA B CA 1
ATOM 3526 C C . ALA B 1 174 ? 6.452 -6.757 35.138 1.00 123.30 174 ALA B C 1
ATOM 3527 O O . ALA B 1 174 ? 6.348 -5.594 35.545 1.00 120.88 174 ALA B O 1
ATOM 3529 N N . TYR B 1 175 ? 5.684 -7.235 34.159 1.00 105.97 175 TYR B N 1
ATOM 3530 C CA . TYR B 1 175 ? 4.720 -6.375 33.485 1.00 103.63 175 TYR B CA 1
ATOM 3531 C C . TYR B 1 175 ? 3.404 -6.258 34.240 1.00 104.01 175 TYR B C 1
ATOM 3532 O O . TYR B 1 175 ? 2.693 -5.262 34.068 1.00 103.03 175 TYR B O 1
ATOM 3541 N N . ASP B 1 176 ? 3.064 -7.245 35.070 1.00 131.33 176 ASP B N 1
ATOM 3542 C CA . ASP B 1 176 ? 1.902 -7.122 35.942 1.00 132.61 176 ASP B CA 1
ATOM 3543 C C . ASP B 1 176 ? 2.143 -6.173 37.107 1.00 134.43 176 ASP B C 1
ATOM 3544 O O . ASP B 1 176 ? 1.177 -5.751 37.751 1.00 133.31 176 ASP B O 1
ATOM 3549 N N . GLN B 1 177 ? 3.398 -5.828 37.387 1.00 114.30 177 GLN B N 1
ATOM 3550 C CA . GLN B 1 177 ? 3.743 -4.926 38.475 1.00 112.32 177 GLN B CA 1
ATOM 3551 C C . GLN B 1 177 ? 4.146 -3.541 37.992 1.00 111.62 177 GLN B C 1
ATOM 3552 O O . GLN B 1 177 ? 4.557 -2.711 38.811 1.00 111.44 177 GLN B O 1
ATOM 3558 N N . HIS B 1 178 ? 4.046 -3.268 36.693 1.00 110.44 178 HIS B N 1
ATOM 3559 C CA . HIS B 1 178 ? 4.441 -1.985 36.135 1.00 106.34 178 HIS B CA 1
ATOM 3560 C C . HIS B 1 178 ? 3.297 -1.391 35.326 1.00 104.25 178 HIS B C 1
ATOM 3561 O O . HIS B 1 178 ? 2.412 -2.100 34.840 1.00 101.97 178 HIS B O 1
ATOM 3568 N N . ASP B 1 179 ? 3.331 -0.070 35.187 1.00 87.75 179 ASP B N 1
ATOM 3569 C CA . ASP B 1 179 ? 2.407 0.639 34.317 1.00 85.12 179 ASP B CA 1
ATOM 3570 C C . ASP B 1 179 ? 3.022 0.794 32.932 1.00 82.01 179 ASP B C 1
ATOM 3571 O O . ASP B 1 179 ? 4.243 0.900 32.780 1.00 82.13 179 ASP B O 1
ATOM 3576 N N . VAL B 1 180 ? 2.158 0.800 31.915 1.00 95.38 180 VAL B N 1
ATOM 3577 C CA . VAL B 1 180 ? 2.633 0.921 30.542 1.00 91.37 180 VAL B CA 1
ATOM 3578 C C . VAL B 1 180 ? 3.271 2.285 30.305 1.00 91.07 180 VAL B C 1
ATOM 3579 O O . VAL B 1 180 ? 4.228 2.406 29.529 1.00 92.11 180 VAL B O 1
ATOM 3583 N N . GLN B 1 181 ? 2.774 3.326 30.979 1.00 85.62 181 GLN B N 1
ATOM 3584 C CA . GLN B 1 181 ? 3.362 4.653 30.836 1.00 88.04 181 GLN B CA 1
ATOM 3585 C C . GLN B 1 181 ? 4.802 4.682 31.330 1.00 89.07 181 GLN B C 1
ATOM 3586 O O . GLN B 1 181 ? 5.615 5.466 30.825 1.00 86.29 181 GLN B O 1
ATOM 3592 N N . GLU B 1 182 ? 5.136 3.841 32.312 1.00 96.72 182 GLU B N 1
ATOM 3593 C CA . GLU B 1 182 ? 6.518 3.753 32.770 1.00 98.93 182 GLU B CA 1
ATOM 3594 C C . GLU B 1 182 ? 7.415 3.148 31.698 1.00 96.14 182 GLU B C 1
ATOM 3595 O O . GLU B 1 182 ? 8.546 3.606 31.495 1.00 95.22 182 GLU B O 1
ATOM 3601 N N . LEU B 1 183 ? 6.929 2.114 31.006 1.00 85.04 183 LEU B N 1
ATOM 3602 C CA . LEU B 1 183 ? 7.697 1.529 29.912 1.00 84.68 183 LEU B CA 1
ATOM 3603 C C . LEU B 1 183 ? 7.871 2.522 28.771 1.00 84.08 183 LEU B C 1
ATOM 3604 O O . LEU B 1 183 ? 8.917 2.547 28.112 1.00 84.08 183 LEU B O 1
ATOM 3609 N N . CYS B 1 184 ? 6.857 3.356 28.527 1.00 82.25 184 CYS B N 1
ATOM 3610 C CA . CYS B 1 184 ? 6.955 4.358 27.470 1.00 85.08 184 CYS B CA 1
ATOM 3611 C C . CYS B 1 184 ? 8.042 5.378 27.783 1.00 83.94 184 CYS B C 1
ATOM 3612 O O . CYS B 1 184 ? 8.892 5.675 26.936 1.00 88.70 184 CYS B O 1
ATOM 3615 N N . ARG B 1 185 ? 8.031 5.928 29.000 1.00 89.87 185 ARG B N 1
ATOM 3616 C CA . ARG B 1 185 ? 9.052 6.901 29.373 1.00 91.95 185 ARG B CA 1
ATOM 3617 C C . ARG B 1 185 ? 10.430 6.258 29.473 1.00 91.78 185 ARG B C 1
ATOM 3618 O O . ARG B 1 185 ? 11.440 6.917 29.202 1.00 90.45 185 ARG B O 1
ATOM 3626 N N . LEU B 1 186 ? 10.491 4.980 29.850 1.00 86.43 186 LEU B N 1
ATOM 3627 C CA . LEU B 1 186 ? 11.772 4.282 29.905 1.00 86.90 186 LEU B CA 1
ATOM 3628 C C . LEU B 1 186 ? 12.412 4.206 28.524 1.00 86.53 186 LEU B C 1
ATOM 3629 O O . LEU B 1 186 ? 13.591 4.538 28.353 1.00 86.97 186 LEU B O 1
ATOM 3634 N N . MET B 1 187 ? 11.644 3.775 27.520 1.00 95.29 187 MET B N 1
ATOM 3635 C CA . MET B 1 187 ? 12.180 3.686 26.166 1.00 93.20 187 MET B CA 1
ATOM 3636 C C . MET B 1 187 ? 12.417 5.068 25.571 1.00 90.00 187 MET B C 1
ATOM 3637 O O . MET B 1 187 ? 13.401 5.279 24.852 1.00 93.97 187 MET B O 1
ATOM 3642 N N . PHE B 1 188 ? 11.529 6.022 25.860 1.00 87.68 188 PHE B N 1
ATOM 3643 C CA . PHE B 1 188 ? 11.696 7.371 25.327 1.00 88.82 188 PHE B CA 1
ATOM 3644 C C . PHE B 1 188 ? 12.956 8.030 25.874 1.00 93.10 188 PHE B C 1
ATOM 3645 O O . PHE B 1 188 ? 13.678 8.711 25.136 1.00 92.92 188 PHE B O 1
ATOM 3653 N N . ASP B 1 189 ? 13.238 7.839 27.166 1.00 90.69 189 ASP B N 1
ATOM 3654 C CA . ASP B 1 189 ? 14.449 8.410 27.747 1.00 91.02 189 ASP B CA 1
ATOM 3655 C C . ASP B 1 189 ? 15.698 7.756 27.172 1.00 90.55 189 ASP B C 1
ATOM 3656 O O . ASP B 1 189 ? 16.715 8.426 26.961 1.00 91.93 189 ASP B O 1
ATOM 3661 N N . ALA B 1 190 ? 15.640 6.448 26.912 1.00 90.35 190 ALA B N 1
ATOM 3662 C CA . ALA B 1 190 ? 16.779 5.757 26.319 1.00 90.98 190 ALA B CA 1
ATOM 3663 C C . ALA B 1 190 ? 17.048 6.260 24.907 1.00 92.25 190 ALA B C 1
ATOM 3664 O O . ALA B 1 190 ? 18.201 6.498 24.528 1.00 94.32 190 ALA B O 1
ATOM 3666 N N . LEU B 1 191 ? 15.989 6.432 24.111 1.00 90.79 191 LEU B N 1
ATOM 3667 C CA . LEU B 1 191 ? 16.158 6.951 22.757 1.00 91.12 191 LEU B CA 1
ATOM 3668 C C . LEU B 1 191 ? 16.664 8.387 22.779 1.00 91.21 191 LEU B C 1
ATOM 3669 O O . LEU B 1 191 ? 17.568 8.748 22.016 1.00 94.62 191 LEU B O 1
ATOM 3674 N N . GLU B 1 192 ? 16.097 9.220 23.656 1.00 88.37 192 GLU B N 1
ATOM 3675 C CA . GLU B 1 192 ? 16.545 10.605 23.761 1.00 89.78 192 GLU B CA 1
ATOM 3676 C C . GLU B 1 192 ? 18.009 10.695 24.169 1.00 91.91 192 GLU B C 1
ATOM 3677 O O . GLU B 1 192 ? 18.721 11.610 23.734 1.00 90.30 192 GLU B O 1
ATOM 3683 N N . HIS B 1 193 ? 18.479 9.758 24.995 1.00 104.66 193 HIS B N 1
ATOM 3684 C CA . HIS B 1 193 ? 19.860 9.820 25.461 1.00 105.73 193 HIS B CA 1
ATOM 3685 C C . HIS B 1 193 ? 20.834 9.429 24.356 1.00 103.74 193 HIS B C 1
ATOM 3686 O O . HIS B 1 193 ? 21.877 10.072 24.186 1.00 105.13 193 HIS B O 1
ATOM 3693 N N . LYS B 1 194 ? 20.510 8.385 23.589 1.00 102.31 194 LYS B N 1
ATOM 3694 C CA . LYS B 1 194 ? 21.391 7.981 22.499 1.00 95.71 194 LYS B CA 1
ATOM 3695 C C . LYS B 1 194 ? 21.302 8.944 21.323 1.00 98.57 194 LYS B C 1
ATOM 3696 O O . LYS B 1 194 ? 22.296 9.150 20.617 1.00 107.55 194 LYS B O 1
ATOM 3702 N N . TRP B 1 195 ? 20.130 9.534 21.094 1.00 94.74 195 TRP B N 1
ATOM 3703 C CA . TRP B 1 195 ? 19.958 10.529 20.044 1.00 99.69 195 TRP B CA 1
ATOM 3704 C C . TRP B 1 195 ? 20.511 11.895 20.426 1.00 100.76 195 TRP B C 1
ATOM 3705 O O . TRP B 1 195 ? 20.436 12.822 19.611 1.00 99.16 195 TRP B O 1
ATOM 3716 N N . LYS B 1 196 ? 21.059 12.041 21.631 1.00 102.06 196 LYS B N 1
ATOM 3717 C CA . LYS B 1 196 ? 21.588 13.327 22.068 1.00 103.79 196 LYS B CA 1
ATOM 3718 C C . LYS B 1 196 ? 22.758 13.747 21.189 1.00 106.19 196 LYS B C 1
ATOM 3719 O O . LYS B 1 196 ? 23.720 12.996 21.008 1.00 106.24 196 LYS B O 1
ATOM 3725 N N . GLY B 1 197 ? 22.667 14.956 20.633 1.00 115.48 197 GLY B N 1
ATOM 3726 C CA . GLY B 1 197 ? 23.659 15.488 19.734 1.00 114.30 197 GLY B CA 1
ATOM 3727 C C . GLY B 1 197 ? 23.323 15.319 18.264 1.00 115.64 197 GLY B C 1
ATOM 3728 O O . GLY B 1 197 ? 23.807 16.098 17.436 1.00 116.03 197 GLY B O 1
ATOM 3729 N N . THR B 1 198 ? 22.513 14.316 17.921 1.00 141.82 198 THR B N 1
ATOM 3730 C CA . THR B 1 198 ? 22.117 14.088 16.536 1.00 142.80 198 THR B CA 1
ATOM 3731 C C . THR B 1 198 ? 20.986 15.031 16.145 1.00 144.60 198 THR B C 1
ATOM 3732 O O . THR B 1 198 ? 20.713 16.010 16.847 1.00 144.50 198 THR B O 1
ATOM 3736 N N . GLU B 1 199 ? 20.322 14.746 15.031 1.00 126.19 199 GLU B N 1
ATOM 3737 C CA . GLU B 1 199 ? 19.178 15.533 14.596 1.00 129.53 199 GLU B CA 1
ATOM 3738 C C . GLU B 1 199 ? 17.867 15.034 15.184 1.00 125.22 199 GLU B C 1
ATOM 3739 O O . GLU B 1 199 ? 16.810 15.592 14.869 1.00 122.84 199 GLU B O 1
ATOM 3745 N N . HIS B 1 200 ? 17.908 13.998 16.024 1.00 145.13 200 HIS B N 1
ATOM 3746 C CA . HIS B 1 200 ? 16.721 13.453 16.668 1.00 143.08 200 HIS B CA 1
ATOM 3747 C C . HIS B 1 200 ? 16.753 13.626 18.183 1.00 143.78 200 HIS B C 1
ATOM 3748 O O . HIS B 1 200 ? 16.042 12.915 18.899 1.00 143.42 200 HIS B O 1
ATOM 3755 N N . GLU B 1 201 ? 17.567 14.556 18.691 1.00 122.93 201 GLU B N 1
ATOM 3756 C CA . GLU B 1 201 ? 17.644 14.751 20.135 1.00 121.92 201 GLU B CA 1
ATOM 3757 C C . GLU B 1 201 ? 16.429 15.494 20.673 1.00 120.29 201 GLU B C 1
ATOM 3758 O O . GLU B 1 201 ? 16.036 15.280 21.826 1.00 120.98 201 GLU B O 1
ATOM 3764 N N . LYS B 1 202 ? 15.825 16.362 19.862 1.00 117.66 202 LYS B N 1
ATOM 3765 C CA . LYS B 1 202 ? 14.580 17.029 20.212 1.00 112.86 202 LYS B CA 1
ATOM 3766 C C . LYS B 1 202 ? 13.364 16.323 19.623 1.00 111.33 202 LYS B C 1
ATOM 3767 O O . LYS B 1 202 ? 12.273 16.902 19.590 1.00 105.64 202 LYS B O 1
ATOM 3773 N N . LEU B 1 203 ? 13.534 15.079 19.165 1.00 106.81 203 LEU B N 1
ATOM 3774 C CA . LEU B 1 203 ? 12.460 14.370 18.473 1.00 105.19 203 LEU B CA 1
ATOM 3775 C C . LEU B 1 203 ? 11.361 13.949 19.441 1.00 97.71 203 LEU B C 1
ATOM 3776 O O . LEU B 1 203 ? 10.181 14.259 19.233 1.00 98.90 203 LEU B O 1
ATOM 3781 N N . ILE B 1 204 ? 11.730 13.228 20.503 1.00 88.05 204 ILE B N 1
ATOM 3782 C CA . ILE B 1 204 ? 10.730 12.644 21.394 1.00 86.99 204 ILE B CA 1
ATOM 3783 C C . ILE B 1 204 ? 9.883 13.734 22.041 1.00 86.43 204 ILE B C 1
ATOM 3784 O O . ILE B 1 204 ? 8.664 13.587 22.191 1.00 85.93 204 ILE B O 1
ATOM 3789 N N . GLN B 1 205 ? 10.508 14.852 22.418 1.00 81.16 205 GLN B N 1
ATOM 3790 C CA . GLN B 1 205 ? 9.752 15.943 23.025 1.00 80.84 205 GLN B CA 1
ATOM 3791 C C . GLN B 1 205 ? 8.863 16.646 22.006 1.00 82.95 205 GLN B C 1
ATOM 3792 O O . GLN B 1 205 ? 7.765 17.098 22.353 1.00 81.19 205 GLN B O 1
ATOM 3798 N N . ASP B 1 206 ? 9.306 16.744 20.752 1.00 97.42 206 ASP B N 1
ATOM 3799 C CA . ASP B 1 206 ? 8.479 17.377 19.732 1.00 94.75 206 ASP B CA 1
ATOM 3800 C C . ASP B 1 206 ? 7.291 16.513 19.331 1.00 94.31 206 ASP B C 1
ATOM 3801 O O . ASP B 1 206 ? 6.320 17.040 18.776 1.00 94.43 206 ASP B O 1
ATOM 3806 N N . LEU B 1 207 ? 7.344 15.209 19.600 1.00 85.28 207 LEU B N 1
ATOM 3807 C CA . LEU B 1 207 ? 6.265 14.302 19.225 1.00 85.27 207 LEU B CA 1
ATOM 3808 C C . LEU B 1 207 ? 5.286 14.078 20.375 1.00 85.04 207 LEU B C 1
ATOM 3809 O O . LEU B 1 207 ? 4.111 14.444 20.281 1.00 82.99 207 LEU B O 1
ATOM 3814 N N . TYR B 1 208 ? 5.763 13.494 21.475 1.00 82.51 208 TYR B N 1
ATOM 3815 C CA . TYR B 1 208 ? 4.888 12.950 22.505 1.00 77.68 208 TYR B CA 1
ATOM 3816 C C . TYR B 1 208 ? 4.621 13.896 23.669 1.00 78.32 208 TYR B C 1
ATOM 3817 O O . TYR B 1 208 ? 3.739 13.604 24.482 1.00 76.85 208 TYR B O 1
ATOM 3826 N N . ARG B 1 209 ? 5.343 15.006 23.781 1.00 78.38 209 ARG B N 1
ATOM 3827 C CA . ARG B 1 209 ? 5.255 15.860 24.958 1.00 77.35 209 ARG B CA 1
ATOM 3828 C C . ARG B 1 209 ? 4.312 17.029 24.708 1.00 76.37 209 ARG B C 1
ATOM 3829 O O . ARG B 1 209 ? 4.410 17.708 23.681 1.00 77.48 209 ARG B O 1
ATOM 3837 N N . GLY B 1 210 ? 3.403 17.257 25.654 1.00 76.13 210 GLY B N 1
ATOM 3838 C CA . GLY B 1 210 ? 2.528 18.414 25.630 1.00 76.33 210 GLY B CA 1
ATOM 3839 C C . GLY B 1 210 ? 2.715 19.273 26.864 1.00 75.97 210 GLY B C 1
ATOM 3840 O O . GLY B 1 210 ? 3.257 18.806 27.870 1.00 75.45 210 GLY B O 1
ATOM 3841 N N . THR B 1 211 ? 2.267 20.525 26.809 1.00 82.70 211 THR B N 1
ATOM 3842 C CA . THR B 1 211 ? 2.475 21.479 27.889 1.00 82.07 211 THR B CA 1
ATOM 3843 C C . THR B 1 211 ? 1.136 21.909 28.473 1.00 84.91 211 THR B C 1
ATOM 3844 O O . THR B 1 211 ? 0.250 22.362 27.740 1.00 85.25 211 THR B O 1
ATOM 3848 N N . MET B 1 212 ? 0.995 21.763 29.788 1.00 91.25 212 MET B N 1
ATOM 3849 C CA . MET B 1 212 ? -0.152 22.253 30.538 1.00 91.76 212 MET B CA 1
ATOM 3850 C C . MET B 1 212 ? 0.356 23.114 31.687 1.00 91.51 212 MET B C 1
ATOM 3851 O O . MET B 1 212 ? 1.565 23.255 31.895 1.00 92.62 212 MET B O 1
ATOM 3856 N N . GLU B 1 213 ? -0.570 23.695 32.446 1.00 98.14 213 GLU B N 1
ATOM 3857 C CA . GLU B 1 213 ? -0.171 24.516 33.580 1.00 98.92 213 GLU B CA 1
ATOM 3858 C C . GLU B 1 213 ? -1.303 24.589 34.596 1.00 102.19 213 GLU B C 1
ATOM 3859 O O . GLU B 1 213 ? -2.468 24.765 34.230 1.00 103.63 213 GLU B O 1
ATOM 3865 N N . ASP B 1 214 ? -0.942 24.440 35.869 1.00 105.13 214 ASP B N 1
ATOM 3866 C CA . ASP B 1 214 ? -1.867 24.621 36.979 1.00 108.48 214 ASP B CA 1
ATOM 3867 C C . ASP B 1 214 ? -1.781 26.066 37.452 1.00 112.79 214 ASP B C 1
ATOM 3868 O O . ASP B 1 214 ? -0.683 26.604 37.621 1.00 116.06 214 ASP B O 1
ATOM 3873 N N . PHE B 1 215 ? -2.937 26.694 37.661 1.00 110.64 215 PHE B N 1
ATOM 3874 C CA . PHE B 1 215 ? -2.980 28.122 37.937 1.00 112.62 215 PHE B CA 1
ATOM 3875 C C . PHE B 1 215 ? -3.978 28.421 39.046 1.00 118.86 215 PHE B C 1
ATOM 3876 O O . PHE B 1 215 ? -4.956 27.695 39.240 1.00 118.45 215 PHE B O 1
ATOM 3884 N N . VAL B 1 216 ? -3.713 29.506 39.770 1.00 126.06 216 VAL B N 1
ATOM 3885 C CA . VAL B 1 216 ? -4.614 30.040 40.785 1.00 123.69 216 VAL B CA 1
ATOM 3886 C C . VAL B 1 216 ? -4.815 31.518 40.483 1.00 128.80 216 VAL B C 1
ATOM 3887 O O . VAL B 1 216 ? -3.845 32.284 40.446 1.00 131.58 216 VAL B O 1
ATOM 3891 N N . ALA B 1 217 ? -6.064 31.917 40.261 1.00 132.46 217 ALA B N 1
ATOM 3892 C CA . ALA B 1 217 ? -6.406 33.298 39.937 1.00 137.51 217 ALA B CA 1
ATOM 3893 C C . ALA B 1 217 ? -7.134 33.910 41.126 1.00 142.37 217 ALA B C 1
ATOM 3894 O O . ALA B 1 217 ? -8.254 33.501 41.452 1.00 142.15 217 ALA B O 1
ATOM 3896 N N . CYS B 1 218 ? -6.502 34.894 41.763 1.00 146.78 218 CYS B N 1
ATOM 3897 C CA . CYS B 1 218 ? -7.084 35.570 42.917 1.00 155.78 218 CYS B CA 1
ATOM 3898 C C . CYS B 1 218 ? -8.023 36.665 42.426 1.00 156.07 218 CYS B C 1
ATOM 3899 O O . CYS B 1 218 ? -7.573 37.702 41.928 1.00 152.67 218 CYS B O 1
ATOM 3902 N N . LEU B 1 219 ? -9.332 36.434 42.564 1.00 198.74 219 LEU B N 1
ATOM 3903 C CA . LEU B 1 219 ? -10.309 37.425 42.124 1.00 200.86 219 LEU B CA 1
ATOM 3904 C C . LEU B 1 219 ? -10.240 38.695 42.962 1.00 206.45 219 LEU B C 1
ATOM 3905 O O . LEU B 1 219 ? -10.556 39.781 42.464 1.00 206.16 219 LEU B O 1
ATOM 3910 N N . LYS B 1 220 ? -9.836 38.580 44.230 1.00 224.63 220 LYS B N 1
ATOM 3911 C CA . LYS B 1 220 ? -9.661 39.768 45.060 1.00 225.66 220 LYS B CA 1
ATOM 3912 C C . LYS B 1 220 ? -8.507 40.625 44.556 1.00 224.56 220 LYS B C 1
ATOM 3913 O O . LYS B 1 220 ? -8.611 41.856 44.514 1.00 227.71 220 LYS B O 1
ATOM 3919 N N . CYS B 1 221 ? -7.400 39.993 44.169 1.00 193.76 221 CYS B N 1
ATOM 3920 C CA . CYS B 1 221 ? -6.254 40.701 43.620 1.00 190.45 221 CYS B CA 1
ATOM 3921 C C . CYS B 1 221 ? -6.332 40.878 42.109 1.00 189.68 221 CYS B C 1
ATOM 3922 O O . CYS B 1 221 ? -5.555 41.662 41.553 1.00 185.94 221 CYS B O 1
ATOM 3925 N N . GLY B 1 222 ? -7.239 40.172 41.436 1.00 178.44 222 GLY B N 1
ATOM 3926 C CA . GLY B 1 222 ? -7.385 40.281 40.000 1.00 175.66 222 GLY B CA 1
ATOM 3927 C C . GLY B 1 222 ? -6.263 39.683 39.182 1.00 173.02 222 GLY B C 1
ATOM 3928 O O . GLY B 1 222 ? -6.355 39.679 37.949 1.00 163.69 222 GLY B O 1
ATOM 3929 N N . ARG B 1 223 ? -5.213 39.173 39.819 1.00 163.46 223 ARG B N 1
ATOM 3930 C CA . ARG B 1 223 ? -4.057 38.632 39.125 1.00 157.70 223 ARG B CA 1
ATOM 3931 C C . ARG B 1 223 ? -4.111 37.106 39.113 1.00 150.70 223 ARG B C 1
ATOM 3932 O O . ARG B 1 223 ? -5.041 36.482 39.631 1.00 153.12 223 ARG B O 1
ATOM 3940 N N . GLU B 1 224 ? -3.089 36.499 38.513 1.00 124.53 224 GLU B N 1
ATOM 3941 C CA . GLU B 1 224 ? -3.041 35.059 38.317 1.00 119.89 224 GLU B CA 1
ATOM 3942 C C . GLU B 1 224 ? -1.608 34.573 38.482 1.00 118.62 224 GLU B C 1
ATOM 3943 O O . GLU B 1 224 ? -0.654 35.277 38.141 1.00 121.36 224 GLU B O 1
ATOM 3949 N N . SER B 1 225 ? -1.467 33.362 39.019 1.00 122.87 225 SER B N 1
ATOM 3950 C CA . SER B 1 225 ? -0.170 32.720 39.204 1.00 119.90 225 SER B CA 1
ATOM 3951 C C . SER B 1 225 ? -0.237 31.320 38.615 1.00 118.11 225 SER B C 1
ATOM 3952 O O . SER B 1 225 ? -1.098 30.524 39.003 1.00 120.30 225 SER B O 1
ATOM 3955 N N . VAL B 1 226 ? 0.671 31.019 37.686 1.00 119.85 226 VAL B N 1
ATOM 3956 C CA . VAL B 1 226 ? 0.658 29.758 36.957 1.00 117.32 226 VAL B CA 1
ATOM 3957 C C . VAL B 1 226 ? 1.956 29.005 37.222 1.00 115.53 226 VAL B C 1
ATOM 3958 O O . VAL B 1 226 ? 2.955 29.571 37.672 1.00 119.95 226 VAL B O 1
ATOM 3962 N N . LYS B 1 227 ? 1.925 27.703 36.935 1.00 98.96 227 LYS B N 1
ATOM 3963 C CA . LYS B 1 227 ? 3.111 26.856 37.006 1.00 100.56 227 LYS B CA 1
ATOM 3964 C C . LYS B 1 227 ? 3.017 25.800 35.913 1.00 98.19 227 LYS B C 1
ATOM 3965 O O . LYS B 1 227 ? 1.976 25.157 35.759 1.00 95.56 227 LYS B O 1
ATOM 3971 N N . THR B 1 228 ? 4.104 25.624 35.166 1.00 94.51 228 THR B N 1
ATOM 3972 C CA . THR B 1 228 ? 4.093 24.817 33.951 1.00 92.81 228 THR B CA 1
ATOM 3973 C C . THR B 1 228 ? 4.458 23.367 34.251 1.00 89.04 228 THR B C 1
ATOM 3974 O O . THR B 1 228 ? 5.424 23.098 34.973 1.00 88.39 228 THR B O 1
ATOM 3978 N N . ASP B 1 229 ? 3.680 22.440 33.692 1.00 86.42 229 ASP B N 1
ATOM 3979 C CA . ASP B 1 229 ? 3.972 21.015 33.745 1.00 88.48 229 ASP B CA 1
ATOM 3980 C C . ASP B 1 229 ? 3.953 20.443 32.333 1.00 85.49 229 ASP B C 1
ATOM 3981 O O . ASP B 1 229 ? 3.408 21.044 31.403 1.00 83.30 229 ASP B O 1
ATOM 3986 N N . TYR B 1 230 ? 4.558 19.268 32.183 1.00 81.55 230 TYR B N 1
ATOM 3987 C CA . TYR B 1 230 ? 4.614 18.562 30.912 1.00 82.17 230 TYR B CA 1
ATOM 3988 C C . TYR B 1 230 ? 4.009 17.175 31.071 1.00 79.94 230 TYR B C 1
ATOM 3989 O O . TYR B 1 230 ? 4.007 16.604 32.166 1.00 81.26 230 TYR B O 1
ATOM 3998 N N . PHE B 1 231 ? 3.494 16.631 29.970 1.00 74.71 231 PHE B N 1
ATOM 3999 C CA . PHE B 1 231 ? 2.821 15.342 30.025 1.00 73.92 231 PHE B CA 1
ATOM 4000 C C . PHE B 1 231 ? 3.070 14.558 28.746 1.00 73.77 231 PHE B C 1
ATOM 4001 O O . PHE B 1 231 ? 3.080 15.122 27.649 1.00 74.21 231 PHE B O 1
ATOM 4009 N N . LEU B 1 232 ? 3.283 13.252 28.906 1.00 76.50 232 LEU B N 1
ATOM 4010 C CA . LEU B 1 232 ? 3.306 12.309 27.799 1.00 74.26 232 LEU B CA 1
ATOM 4011 C C . LEU B 1 232 ? 1.985 11.572 27.640 1.00 77.17 232 LEU B C 1
ATOM 4012 O O . LEU B 1 232 ? 1.792 10.884 26.633 1.00 77.32 232 LEU B O 1
ATOM 4017 N N . ASP B 1 233 ? 1.082 11.698 28.609 1.00 77.05 233 ASP B N 1
ATOM 4018 C CA . ASP B 1 233 ? -0.212 11.038 28.596 1.00 71.50 233 ASP B CA 1
ATOM 4019 C C . ASP B 1 233 ? -1.292 12.043 28.966 1.00 71.11 233 ASP B C 1
ATOM 4020 O O . ASP B 1 233 ? -1.015 13.152 29.431 1.00 73.65 233 ASP B O 1
ATOM 4025 N N . LEU B 1 234 ? -2.544 11.636 28.757 1.00 67.17 234 LEU B N 1
ATOM 4026 C CA . LEU B 1 234 ? -3.712 12.413 29.167 1.00 67.66 234 LEU B CA 1
ATOM 4027 C C . LEU B 1 234 ? -4.549 11.518 30.071 1.00 67.42 234 LEU B C 1
ATOM 4028 O O . LEU B 1 234 ? -5.423 10.778 29.591 1.00 68.33 234 LEU B O 1
ATOM 4033 N N . PRO B 1 235 ? -4.309 11.542 31.383 1.00 65.38 235 PRO B N 1
ATOM 4034 C CA . PRO B 1 235 ? -4.994 10.623 32.303 1.00 64.86 235 PRO B CA 1
ATOM 4035 C C . PRO B 1 235 ? -6.442 11.030 32.520 1.00 64.11 235 PRO B C 1
ATOM 4036 O O . PRO B 1 235 ? -6.733 12.043 33.167 1.00 63.87 235 PRO B O 1
ATOM 4040 N N . LEU B 1 236 ? -7.361 10.236 31.979 1.00 73.09 236 LEU B N 1
ATOM 4041 C CA . LEU B 1 236 ? -8.791 10.487 32.089 1.00 70.68 236 LEU B CA 1
ATOM 4042 C C . LEU B 1 236 ? -9.453 9.294 32.761 1.00 71.94 236 LEU B C 1
ATOM 4043 O O . LEU B 1 236 ? -9.276 8.153 32.321 1.00 71.16 236 LEU B O 1
ATOM 4048 N N . ALA B 1 237 ? -10.207 9.558 33.823 1.00 66.79 237 ALA B N 1
ATOM 4049 C CA . ALA B 1 237 ? -10.899 8.495 34.529 1.00 65.27 237 ALA B CA 1
ATOM 4050 C C . ALA B 1 237 ? -12.192 8.125 33.808 1.00 62.53 237 ALA B C 1
ATOM 4051 O O . ALA B 1 237 ? -12.757 8.912 33.044 1.00 63.51 237 ALA B O 1
ATOM 4053 N N . VAL B 1 238 ? -12.654 6.904 34.058 1.00 62.60 238 VAL B N 1
ATOM 4054 C CA . VAL B 1 238 ? -13.903 6.425 33.475 1.00 61.31 238 VAL B CA 1
ATOM 4055 C C . VAL B 1 238 ? -15.073 6.643 34.424 1.00 61.22 238 VAL B C 1
ATOM 4056 O O . VAL B 1 238 ? -16.105 7.199 34.039 1.00 63.38 238 VAL B O 1
ATOM 4060 N N . LYS B 1 239 ? -14.932 6.209 35.674 1.00 61.07 239 LYS B N 1
ATOM 4061 C CA . LYS B 1 239 ? -15.939 6.433 36.709 1.00 59.88 239 LYS B CA 1
ATOM 4062 C C . LYS B 1 239 ? -15.232 6.907 37.971 1.00 59.49 239 LYS B C 1
ATOM 4063 O O . LYS B 1 239 ? -14.593 6.099 38.668 1.00 59.60 239 LYS B O 1
ATOM 4069 N N . PRO B 1 240 ? -15.317 8.199 38.299 1.00 59.33 240 PRO B N 1
ATOM 4070 C CA . PRO B 1 240 ? -14.621 8.705 39.491 1.00 60.40 240 PRO B CA 1
ATOM 4071 C C . PRO B 1 240 ? -15.201 8.169 40.790 1.00 60.35 240 PRO B C 1
ATOM 4072 O O . PRO B 1 240 ? -16.182 7.419 40.787 1.00 59.24 240 PRO B O 1
ATOM 4076 N N . PHE B 1 241 ? -14.596 8.560 41.908 1.00 63.53 241 PHE B N 1
ATOM 4077 C CA . PHE B 1 241 ? -15.053 8.115 43.217 1.00 65.19 241 PHE B CA 1
ATOM 4078 C C . PHE B 1 241 ? -16.403 8.746 43.540 1.00 67.31 241 PHE B C 1
ATOM 4079 O O . PHE B 1 241 ? -16.520 9.973 43.617 1.00 69.37 241 PHE B O 1
ATOM 4087 N N . GLY B 1 242 ? -17.417 7.908 43.727 1.00 66.96 242 GLY B N 1
ATOM 4088 C CA . GLY B 1 242 ? -18.731 8.382 44.126 1.00 67.05 242 GLY B CA 1
ATOM 4089 C C . GLY B 1 242 ? -19.444 9.237 43.101 1.00 66.73 242 GLY B C 1
ATOM 4090 O O . GLY B 1 242 ? -20.105 10.216 43.468 1.00 67.02 242 GLY B O 1
ATOM 4091 N N . ALA B 1 243 ? -19.331 8.891 41.823 1.00 71.77 243 ALA B N 1
ATOM 4092 C CA . ALA B 1 243 ? -19.984 9.644 40.765 1.00 70.20 243 ALA B CA 1
ATOM 4093 C C . ALA B 1 243 ? -21.339 9.030 40.432 1.00 68.94 243 ALA B C 1
ATOM 4094 O O . ALA B 1 243 ? -21.527 7.813 40.508 1.00 67.71 243 ALA B O 1
ATOM 4096 N N . ILE B 1 244 ? -22.288 9.893 40.066 1.00 74.62 244 ILE B N 1
ATOM 4097 C CA . ILE B 1 244 ? -23.616 9.419 39.687 1.00 72.43 244 ILE B CA 1
ATOM 4098 C C . ILE B 1 244 ? -23.577 8.778 38.305 1.00 71.00 244 ILE B C 1
ATOM 4099 O O . ILE B 1 244 ? -24.131 7.695 38.087 1.00 72.54 244 ILE B O 1
ATOM 4104 N N . HIS B 1 245 ? -22.925 9.439 37.353 1.00 70.84 245 HIS B N 1
ATOM 4105 C CA . HIS B 1 245 ? -22.809 8.955 35.985 1.00 69.43 245 HIS B CA 1
ATOM 4106 C C . HIS B 1 245 ? -21.339 8.843 35.615 1.00 68.45 245 HIS B C 1
ATOM 4107 O O . HIS B 1 245 ? -20.558 9.764 35.878 1.00 65.86 245 HIS B O 1
ATOM 4114 N N . ALA B 1 246 ? -20.966 7.720 35.011 1.00 72.24 246 ALA B N 1
ATOM 4115 C CA . ALA B 1 246 ? -19.639 7.609 34.434 1.00 69.11 246 ALA B CA 1
ATOM 4116 C C . ALA B 1 246 ? -19.557 8.444 33.160 1.00 67.37 246 ALA B C 1
ATOM 4117 O O . ALA B 1 246 ? -20.565 8.738 32.511 1.00 65.04 246 ALA B O 1
ATOM 4119 N N . TYR B 1 247 ? -18.336 8.839 32.809 1.00 68.38 247 TYR B N 1
ATOM 4120 C CA . TYR B 1 247 ? -18.136 9.635 31.606 1.00 71.26 247 TYR B CA 1
ATOM 4121 C C . TYR B 1 247 ? -18.456 8.803 30.371 1.00 70.38 247 TYR B C 1
ATOM 4122 O O . TYR B 1 247 ? -17.914 7.709 30.185 1.00 69.89 247 TYR B O 1
ATOM 4131 N N . LYS B 1 248 ? -19.349 9.323 29.529 1.00 70.12 248 LYS B N 1
ATOM 4132 C CA . LYS B 1 248 ? -19.777 8.599 28.340 1.00 72.33 248 LYS B CA 1
ATOM 4133 C C . LYS B 1 248 ? -18.767 8.677 27.204 1.00 69.85 248 LYS B C 1
ATOM 4134 O O . LYS B 1 248 ? -18.829 7.854 26.284 1.00 70.81 248 LYS B O 1
ATOM 4140 N N . SER B 1 249 ? -17.845 9.635 27.244 1.00 70.03 249 SER B N 1
ATOM 4141 C CA . SER B 1 249 ? -16.916 9.836 26.143 1.00 71.93 249 SER B CA 1
ATOM 4142 C C . SER B 1 249 ? -15.579 10.315 26.689 1.00 70.52 249 SER B C 1
ATOM 4143 O O . SER B 1 249 ? -15.444 10.644 27.870 1.00 71.55 249 SER B O 1
ATOM 4146 N N . VAL B 1 250 ? -14.583 10.347 25.801 1.00 66.31 250 VAL B N 1
ATOM 4147 C CA . VAL B 1 250 ? -13.283 10.904 26.155 1.00 66.87 250 VAL B CA 1
ATOM 4148 C C . VAL B 1 250 ? -13.377 12.414 26.331 1.00 67.10 250 VAL B C 1
ATOM 4149 O O . VAL B 1 250 ? -12.708 12.989 27.199 1.00 67.87 250 VAL B O 1
ATOM 4153 N N . GLU B 1 251 ? -14.219 13.077 25.532 1.00 62.91 251 GLU B N 1
ATOM 4154 C CA . GLU B 1 251 ? -14.349 14.528 25.632 1.00 65.77 251 GLU B CA 1
ATOM 4155 C C . GLU B 1 251 ? -14.902 14.947 26.989 1.00 68.96 251 GLU B C 1
ATOM 4156 O O . GLU B 1 251 ? -14.474 15.959 27.555 1.00 72.21 251 GLU B O 1
ATOM 4162 N N . GLU B 1 252 ? -15.857 14.184 27.526 1.00 69.26 252 GLU B N 1
ATOM 4163 C CA . GLU B 1 252 ? -16.429 14.534 28.823 1.00 69.83 252 GLU B CA 1
ATOM 4164 C C . GLU B 1 252 ? -15.407 14.362 29.940 1.00 71.34 252 GLU B C 1
ATOM 4165 O O . GLU B 1 252 ? -15.356 15.173 30.872 1.00 74.77 252 GLU B O 1
ATOM 4171 N N . ALA B 1 253 ? -14.583 13.314 29.863 1.00 74.16 253 ALA B N 1
ATOM 4172 C CA . ALA B 1 253 ? -13.539 13.126 30.865 1.00 74.74 253 ALA B CA 1
ATOM 4173 C C . ALA B 1 253 ? -12.452 14.185 30.733 1.00 76.14 253 ALA B C 1
ATOM 4174 O O . ALA B 1 253 ? -11.892 14.636 31.739 1.00 82.05 253 ALA B O 1
ATOM 4176 N N . LEU B 1 254 ? -12.139 14.593 29.501 1.00 76.26 254 LEU B N 1
ATOM 4177 C CA . LEU B 1 254 ? -11.165 15.661 29.304 1.00 74.06 254 LEU B CA 1
ATOM 4178 C C . LEU B 1 254 ? -11.706 16.994 29.803 1.00 77.57 254 LEU B C 1
ATOM 4179 O O . LEU B 1 254 ? -10.950 17.823 30.323 1.00 82.27 254 LEU B O 1
ATOM 4184 N N . THR B 1 255 ? -13.013 17.219 29.652 1.00 76.84 255 THR B N 1
ATOM 4185 C CA . THR B 1 255 ? -13.618 18.438 30.178 1.00 80.15 255 THR B CA 1
ATOM 4186 C C . THR B 1 255 ? -13.564 18.463 31.701 1.00 81.04 255 THR B C 1
ATOM 4187 O O . THR B 1 255 ? -13.309 19.514 32.302 1.00 82.65 255 THR B O 1
ATOM 4191 N N . ALA B 1 256 ? -13.790 17.313 32.340 1.00 78.40 256 ALA B N 1
ATOM 4192 C CA . ALA B 1 256 ? -13.707 17.247 33.795 1.00 82.27 256 ALA B CA 1
ATOM 4193 C C . ALA B 1 256 ? -12.266 17.321 34.280 1.00 82.75 256 ALA B C 1
ATOM 4194 O O . ALA B 1 256 ? -12.012 17.779 35.400 1.00 85.55 256 ALA B O 1
ATOM 4196 N N . PHE B 1 257 ? -11.313 16.877 33.456 1.00 76.71 257 PHE B N 1
ATOM 4197 C CA . PHE B 1 257 ? -9.907 16.940 33.840 1.00 76.32 257 PHE B CA 1
ATOM 4198 C C . PHE B 1 257 ? -9.405 18.377 33.912 1.00 80.55 257 PHE B C 1
ATOM 4199 O O . PHE B 1 257 ? -8.464 18.667 34.659 1.00 83.97 257 PHE B O 1
ATOM 4207 N N . VAL B 1 258 ? -10.014 19.285 33.152 1.00 84.67 258 VAL B N 1
ATOM 4208 C CA . VAL B 1 258 ? -9.621 20.688 33.136 1.00 85.51 258 VAL B CA 1
ATOM 4209 C C . VAL B 1 258 ? -10.628 21.567 33.866 1.00 87.63 258 VAL B C 1
ATOM 4210 O O . VAL B 1 258 ? -10.533 22.797 33.803 1.00 90.59 258 VAL B O 1
ATOM 4214 N N . GLN B 1 259 ? -11.589 20.968 34.561 1.00 85.30 259 GLN B N 1
ATOM 4215 C CA . GLN B 1 259 ? -12.595 21.748 35.274 1.00 90.53 259 GLN B CA 1
ATOM 4216 C C . GLN B 1 259 ? -11.958 22.457 36.465 1.00 93.00 259 GLN B C 1
ATOM 4217 O O . GLN B 1 259 ? -11.213 21.829 37.228 1.00 95.67 259 GLN B O 1
ATOM 4223 N N . PRO B 1 260 ? -12.212 23.748 36.655 1.00 110.63 260 PRO B N 1
ATOM 4224 C CA . PRO B 1 260 ? -11.610 24.460 37.784 1.00 114.74 260 PRO B CA 1
ATOM 4225 C C . PRO B 1 260 ? -12.329 24.179 39.095 1.00 119.48 260 PRO B C 1
ATOM 4226 O O . PRO B 1 260 ? -13.547 24.002 39.146 1.00 117.81 260 PRO B O 1
ATOM 4230 N N . GLU B 1 261 ? -11.543 24.148 40.167 1.00 113.95 261 GLU B N 1
ATOM 4231 C CA . GLU B 1 261 ? -12.039 23.959 41.522 1.00 113.57 261 GLU B CA 1
ATOM 4232 C C . GLU B 1 261 ? -12.230 25.309 42.206 1.00 115.89 261 GLU B C 1
ATOM 4233 O O . GLU B 1 261 ? -11.543 26.285 41.892 1.00 118.70 261 GLU B O 1
ATOM 4239 N N . LEU B 1 262 ? -13.183 25.354 43.136 1.00 118.49 262 LEU B N 1
ATOM 4240 C CA . LEU B 1 262 ? -13.469 26.551 43.926 1.00 124.15 262 LEU B CA 1
ATOM 4241 C C . LEU B 1 262 ? -13.875 27.724 43.039 1.00 123.30 262 LEU B C 1
ATOM 4242 O O . LEU B 1 262 ? -14.775 28.492 43.380 1.00 119.42 262 LEU B O 1
ATOM 4247 N N . ALA B 1 280 ? -12.031 32.655 44.491 1.00 139.05 280 ALA B N 1
ATOM 4248 C CA . ALA B 1 280 ? -10.930 32.508 43.547 1.00 136.93 280 ALA B CA 1
ATOM 4249 C C . ALA B 1 280 ? -11.124 31.276 42.670 1.00 132.61 280 ALA B C 1
ATOM 4250 O O . ALA B 1 280 ? -11.926 30.398 42.986 1.00 130.76 280 ALA B O 1
ATOM 4252 N N . HIS B 1 281 ? -10.388 31.221 41.564 1.00 137.73 281 HIS B N 1
ATOM 4253 C CA . HIS B 1 281 ? -10.428 30.096 40.643 1.00 131.35 281 HIS B CA 1
ATOM 4254 C C . HIS B 1 281 ? -9.097 29.357 40.660 1.00 128.39 281 HIS B C 1
ATOM 4255 O O . HIS B 1 281 ? -8.045 29.941 40.937 1.00 127.09 281 HIS B O 1
ATOM 4262 N N . LYS B 1 282 ? -9.155 28.060 40.360 1.00 120.69 282 LYS B N 1
ATOM 4263 C CA . LYS B 1 282 ? -7.963 27.221 40.350 1.00 117.59 282 LYS B CA 1
ATOM 4264 C C . LYS B 1 282 ? -8.254 25.956 39.558 1.00 115.20 282 LYS B C 1
ATOM 4265 O O . LYS B 1 282 ? -9.299 25.331 39.755 1.00 111.72 282 LYS B O 1
ATOM 4271 N N . GLY B 1 283 ? -7.332 25.582 38.679 1.00 110.40 283 GLY B N 1
ATOM 4272 C CA . GLY B 1 283 ? -7.503 24.370 37.904 1.00 105.37 283 GLY B CA 1
ATOM 4273 C C . GLY B 1 283 ? -6.347 24.171 36.951 1.00 104.09 283 GLY B C 1
ATOM 4274 O O . GLY B 1 283 ? -5.310 24.830 37.052 1.00 103.05 283 GLY B O 1
ATOM 4275 N N . LEU B 1 284 ? -6.540 23.243 36.021 1.00 100.77 284 LEU B N 1
ATOM 4276 C CA . LEU B 1 284 ? -5.555 22.945 34.994 1.00 95.55 284 LEU B CA 1
ATOM 4277 C C . LEU B 1 284 ? -5.969 23.574 33.670 1.00 95.25 284 LEU B C 1
ATOM 4278 O O . LEU B 1 284 ? -7.156 23.766 33.395 1.00 91.22 284 LEU B O 1
ATOM 4283 N N . ARG B 1 285 ? -4.971 23.899 32.851 1.00 100.55 285 ARG B N 1
ATOM 4284 C CA . ARG B 1 285 ? -5.220 24.405 31.508 1.00 98.62 285 ARG B CA 1
ATOM 4285 C C . ARG B 1 285 ? -4.105 23.925 30.593 1.00 96.45 285 ARG B C 1
ATOM 4286 O O . ARG B 1 285 ? -2.925 24.055 30.930 1.00 94.57 285 ARG B O 1
ATOM 4294 N N . ILE B 1 286 ? -4.485 23.377 29.445 1.00 104.84 286 ILE B N 1
ATOM 4295 C CA . ILE B 1 286 ? -3.532 22.831 28.486 1.00 102.90 286 ILE B CA 1
ATOM 4296 C C . ILE B 1 286 ? -3.125 23.938 27.522 1.00 103.09 286 ILE B C 1
ATOM 4297 O O . ILE B 1 286 ? -3.957 24.454 26.767 1.00 102.77 286 ILE B O 1
ATOM 4302 N N . THR B 1 287 ? -1.845 24.305 27.549 1.00 89.75 287 THR B N 1
ATOM 4303 C CA . THR B 1 287 ? -1.340 25.379 26.703 1.00 96.15 287 THR B CA 1
ATOM 4304 C C . THR B 1 287 ? -0.871 24.888 25.341 1.00 94.05 287 THR B C 1
ATOM 4305 O O . THR B 1 287 ? -0.879 25.663 24.378 1.00 94.62 287 THR B O 1
ATOM 4309 N N . GLN B 1 288 ? -0.459 23.627 25.238 1.00 84.76 288 GLN B N 1
ATOM 4310 C CA . GLN B 1 288 ? -0.021 23.067 23.963 1.00 86.34 288 GLN B CA 1
ATOM 4311 C C . GLN B 1 288 ? -0.267 21.569 23.982 1.00 83.64 288 GLN B C 1
ATOM 4312 O O . GLN B 1 288 ? 0.259 20.864 24.849 1.00 80.43 288 GLN B O 1
ATOM 4318 N N . PHE B 1 289 ? -1.060 21.088 23.031 1.00 73.50 289 PHE B N 1
ATOM 4319 C CA . PHE B 1 289 ? -1.309 19.662 22.921 1.00 75.92 289 PHE B CA 1
ATOM 4320 C C . PHE B 1 289 ? -0.159 18.971 22.190 1.00 76.01 289 PHE B C 1
ATOM 4321 O O . PHE B 1 289 ? 0.502 19.578 21.344 1.00 80.01 289 PHE B O 1
ATOM 4329 N N . PRO B 1 290 ? 0.105 17.706 22.508 1.00 73.05 290 PRO B N 1
ATOM 4330 C CA . PRO B 1 290 ? 1.191 16.991 21.830 1.00 71.91 290 PRO B CA 1
ATOM 4331 C C . PRO B 1 290 ? 0.847 16.709 20.377 1.00 76.32 290 PRO B C 1
ATOM 4332 O O . PRO B 1 290 ? -0.322 16.598 20.000 1.00 76.95 290 PRO B O 1
ATOM 4336 N N . TYR B 1 291 ? 1.893 16.598 19.554 1.00 74.90 291 TYR B N 1
ATOM 4337 C CA . TYR B 1 291 ? 1.696 16.194 18.166 1.00 75.47 291 TYR B CA 1
ATOM 4338 C C . TYR B 1 291 ? 1.151 14.774 18.086 1.00 74.85 291 TYR B C 1
ATOM 4339 O O . TYR B 1 291 ? 0.339 14.458 17.209 1.00 75.35 291 TYR B O 1
ATOM 4348 N N . LEU B 1 292 ? 1.588 13.907 18.994 1.00 75.64 292 LEU B N 1
ATOM 4349 C CA . LEU B 1 292 ? 1.049 12.559 19.148 1.00 75.47 292 LEU B CA 1
ATOM 4350 C C . LEU B 1 292 ? 0.356 12.507 20.505 1.00 74.37 292 LEU B C 1
ATOM 4351 O O . LEU B 1 292 ? 1.016 12.430 21.546 1.00 74.63 292 LEU B O 1
ATOM 4356 N N . LEU B 1 293 ? -0.972 12.556 20.491 1.00 74.72 293 LEU B N 1
ATOM 4357 C CA . LEU B 1 293 ? -1.761 12.593 21.716 1.00 70.11 293 LEU B CA 1
ATOM 4358 C C . LEU B 1 293 ? -1.985 11.175 22.228 1.00 69.67 293 LEU B C 1
ATOM 4359 O O . LEU B 1 293 ? -2.591 10.348 21.538 1.00 71.64 293 LEU B O 1
ATOM 4364 N N . THR B 1 294 ? -1.499 10.900 23.434 1.00 68.95 294 THR B N 1
ATOM 4365 C CA . THR B 1 294 ? -1.750 9.637 24.113 1.00 67.70 294 THR B CA 1
ATOM 4366 C C . THR B 1 294 ? -2.773 9.868 25.216 1.00 66.66 294 THR B C 1
ATOM 4367 O O . THR B 1 294 ? -2.610 10.774 26.040 1.00 66.62 294 THR B O 1
ATOM 4371 N N . ILE B 1 295 ? -3.827 9.056 25.226 1.00 66.87 295 ILE B N 1
ATOM 4372 C CA . ILE B 1 295 ? -4.913 9.181 26.191 1.00 67.16 295 ILE B CA 1
ATOM 4373 C C . ILE B 1 295 ? -4.981 7.895 26.999 1.00 68.50 295 ILE B C 1
ATOM 4374 O O . ILE B 1 295 ? -5.119 6.804 26.431 1.00 67.13 295 ILE B O 1
ATOM 4379 N N . GLN B 1 296 ? -4.884 8.022 28.320 1.00 69.83 296 GLN B N 1
ATOM 4380 C CA . GLN B 1 296 ? -4.983 6.889 29.231 1.00 71.43 296 GLN B CA 1
ATOM 4381 C C . GLN B 1 296 ? -6.376 6.872 29.848 1.00 69.76 296 GLN B C 1
ATOM 4382 O O . GLN B 1 296 ? -6.768 7.825 30.530 1.00 68.83 296 GLN B O 1
ATOM 4388 N N . LEU B 1 297 ? -7.120 5.796 29.601 1.00 66.02 297 LEU B N 1
ATOM 4389 C CA . LEU B 1 297 ? -8.444 5.611 30.186 1.00 65.53 297 LEU B CA 1
ATOM 4390 C C . LEU B 1 297 ? -8.286 4.805 31.470 1.00 66.36 297 LEU B C 1
ATOM 4391 O O . LEU B 1 297 ? -8.001 3.604 31.426 1.00 67.86 297 LEU B O 1
ATOM 4396 N N . LYS B 1 298 ? -8.464 5.467 32.615 1.00 69.46 298 LYS B N 1
ATOM 4397 C CA . LYS B 1 298 ? -8.248 4.841 33.919 1.00 68.21 298 LYS B CA 1
ATOM 4398 C C . LYS B 1 298 ? -9.353 3.818 34.172 1.00 68.65 298 LYS B C 1
ATOM 4399 O O . LYS B 1 298 ? -10.321 4.055 34.898 1.00 69.19 298 LYS B O 1
ATOM 4405 N N . ARG B 1 299 ? -9.199 2.651 33.551 1.00 77.33 299 ARG B N 1
ATOM 4406 C CA . ARG B 1 299 ? -10.110 1.542 33.793 1.00 76.03 299 ARG B CA 1
ATOM 4407 C C . ARG B 1 299 ? -9.616 0.614 34.891 1.00 79.33 299 ARG B C 1
ATOM 4408 O O . ARG B 1 299 ? -10.433 0.009 35.593 1.00 80.23 299 ARG B O 1
ATOM 4416 N N . PHE B 1 300 ? -8.303 0.499 35.065 1.00 79.54 300 PHE B N 1
ATOM 4417 C CA . PHE B 1 300 ? -7.725 -0.413 36.042 1.00 80.81 300 PHE B CA 1
ATOM 4418 C C . PHE B 1 300 ? -7.533 0.300 37.375 1.00 83.27 300 PHE B C 1
ATOM 4419 O O . PHE B 1 300 ? -6.877 1.346 37.440 1.00 83.15 300 PHE B O 1
ATOM 4427 N N . ASP B 1 301 ? -8.104 -0.268 38.431 1.00 82.50 301 ASP B N 1
ATOM 4428 C CA . ASP B 1 301 ? -7.883 0.186 39.793 1.00 88.24 301 ASP B CA 1
ATOM 4429 C C . ASP B 1 301 ? -7.333 -0.973 40.613 1.00 90.78 301 ASP B C 1
ATOM 4430 O O . ASP B 1 301 ? -7.497 -2.144 40.258 1.00 91.40 301 ASP B O 1
ATOM 4435 N N . PHE B 1 302 ? -6.671 -0.639 41.715 1.00 94.03 302 PHE B N 1
ATOM 4436 C CA . PHE B 1 302 ? -5.978 -1.623 42.543 1.00 98.51 302 PHE B CA 1
ATOM 4437 C C . PHE B 1 302 ? -6.752 -1.808 43.844 1.00 100.14 302 PHE B C 1
ATOM 4438 O O . PHE B 1 302 ? -6.600 -1.026 44.786 1.00 103.56 302 PHE B O 1
ATOM 4446 N N . ASP B 1 303 ? -7.582 -2.847 43.886 1.00 106.35 303 ASP B N 1
ATOM 4447 C CA . ASP B 1 303 ? -8.285 -3.197 45.111 1.00 110.53 303 ASP B CA 1
ATOM 4448 C C . ASP B 1 303 ? -7.296 -3.705 46.152 1.00 112.79 303 ASP B C 1
ATOM 4449 O O . ASP B 1 303 ? -6.391 -4.484 45.844 1.00 114.83 303 ASP B O 1
ATOM 4454 N N . TYR B 1 304 ? -7.468 -3.248 47.392 1.00 133.06 304 TYR B N 1
ATOM 4455 C CA . TYR B 1 304 ? -6.620 -3.670 48.497 1.00 134.86 304 TYR B CA 1
ATOM 4456 C C . TYR B 1 304 ? -7.275 -4.723 49.380 1.00 137.67 304 TYR B C 1
ATOM 4457 O O . TYR B 1 304 ? -6.584 -5.337 50.201 1.00 136.52 304 TYR B O 1
ATOM 4466 N N . ASN B 1 305 ? -8.576 -4.948 49.230 1.00 105.39 305 ASN B N 1
ATOM 4467 C CA . ASN B 1 305 ? -9.304 -5.896 50.060 1.00 105.03 305 ASN B CA 1
ATOM 4468 C C . ASN B 1 305 ? -9.373 -7.292 49.455 1.00 107.91 305 ASN B C 1
ATOM 4469 O O . ASN B 1 305 ? -9.886 -8.207 50.107 1.00 106.09 305 ASN B O 1
ATOM 4474 N N . THR B 1 306 ? -8.872 -7.484 48.234 1.00 128.25 306 THR B N 1
ATOM 4475 C CA . THR B 1 306 ? -8.900 -8.807 47.613 1.00 127.83 306 THR B CA 1
ATOM 4476 C C . THR B 1 306 ? -7.580 -9.563 47.811 1.00 127.84 306 THR B C 1
ATOM 4477 O O . THR B 1 306 ? -7.586 -10.680 48.338 1.00 131.24 306 THR B O 1
ATOM 4481 N N . MET B 1 307 ? -6.442 -8.984 47.407 1.00 108.37 307 MET B N 1
ATOM 4482 C CA . MET B 1 307 ? -6.166 -7.727 46.710 1.00 108.21 307 MET B CA 1
ATOM 4483 C C . MET B 1 307 ? -5.608 -8.007 45.313 1.00 107.55 307 MET B C 1
ATOM 4484 O O . MET B 1 307 ? -4.505 -8.532 45.154 1.00 105.78 307 MET B O 1
ATOM 4489 N N . HIS B 1 308 ? -6.401 -7.672 44.298 1.00 113.80 308 HIS B N 1
ATOM 4490 C CA . HIS B 1 308 ? -6.026 -7.872 42.906 1.00 109.91 308 HIS B CA 1
ATOM 4491 C C . HIS B 1 308 ? -6.433 -6.641 42.110 1.00 107.21 308 HIS B C 1
ATOM 4492 O O . HIS B 1 308 ? -6.999 -5.683 42.647 1.00 107.24 308 HIS B O 1
ATOM 4499 N N . ARG B 1 309 ? -6.138 -6.670 40.814 1.00 99.51 309 ARG B N 1
ATOM 4500 C CA . ARG B 1 309 ? -6.591 -5.612 39.924 1.00 95.52 309 ARG B CA 1
ATOM 4501 C C . ARG B 1 309 ? -8.080 -5.758 39.641 1.00 94.88 309 ARG B C 1
ATOM 4502 O O . ARG B 1 309 ? -8.585 -6.865 39.435 1.00 90.62 309 ARG B O 1
ATOM 4510 N N . ILE B 1 310 ? -8.786 -4.629 39.645 1.00 98.46 310 ILE B N 1
ATOM 4511 C CA . ILE B 1 310 ? -10.163 -4.565 39.182 1.00 93.68 310 ILE B CA 1
ATOM 4512 C C . ILE B 1 310 ? -10.214 -3.594 38.011 1.00 88.76 310 ILE B C 1
ATOM 4513 O O . ILE B 1 310 ? -9.342 -2.737 37.845 1.00 89.24 310 ILE B O 1
ATOM 4518 N N . LYS B 1 311 ? -11.248 -3.739 37.188 1.00 77.97 311 LYS B N 1
ATOM 4519 C CA . LYS B 1 311 ? -11.377 -2.942 35.977 1.00 74.39 311 LYS B CA 1
ATOM 4520 C C . LYS B 1 311 ? -12.788 -2.388 35.866 1.00 69.17 311 LYS B C 1
ATOM 4521 O O . LYS B 1 311 ? -13.765 -3.133 35.999 1.00 74.55 311 LYS B O 1
ATOM 4527 N N . LEU B 1 312 ? -12.889 -1.083 35.626 1.00 69.11 312 LEU B N 1
ATOM 4528 C CA . LEU B 1 312 ? -14.172 -0.459 35.338 1.00 69.45 312 LEU B CA 1
ATOM 4529 C C . LEU B 1 312 ? -14.595 -0.793 33.914 1.00 74.30 312 LEU B C 1
ATOM 4530 O O . LEU B 1 312 ? -13.773 -0.810 32.994 1.00 77.97 312 LEU B O 1
ATOM 4535 N N . ASN B 1 313 ? -15.888 -1.062 33.734 1.00 76.92 313 ASN B N 1
ATOM 4536 C CA . ASN B 1 313 ? -16.417 -1.524 32.457 1.00 71.39 313 ASN B CA 1
ATOM 4537 C C . ASN B 1 313 ? -17.507 -0.602 31.919 1.00 72.34 313 ASN B C 1
ATOM 4538 O O . ASN B 1 313 ? -18.388 -1.042 31.179 1.00 73.71 313 ASN B O 1
ATOM 4543 N N . ASP B 1 314 ? -17.460 0.678 32.277 1.00 73.37 314 ASP B N 1
ATOM 4544 C CA . ASP B 1 314 ? -18.449 1.622 31.776 1.00 74.21 314 ASP B CA 1
ATOM 4545 C C . ASP B 1 314 ? -18.202 1.920 30.303 1.00 73.26 314 ASP B C 1
ATOM 4546 O O . ASP B 1 314 ? -17.057 2.064 29.864 1.00 70.81 314 ASP B O 1
ATOM 4551 N N . LYS B 1 315 ? -19.286 2.009 29.536 1.00 75.30 315 LYS B N 1
ATOM 4552 C CA . LYS B 1 315 ? -19.195 2.269 28.101 1.00 71.81 315 LYS B CA 1
ATOM 4553 C C . LYS B 1 315 ? -18.755 3.711 27.885 1.00 68.86 315 LYS B C 1
ATOM 4554 O O . LYS B 1 315 ? -19.547 4.645 28.020 1.00 68.29 315 LYS B O 1
ATOM 4560 N N . MET B 1 316 ? -17.481 3.892 27.543 1.00 68.56 316 MET B N 1
ATOM 4561 C CA . MET B 1 316 ? -16.893 5.206 27.312 1.00 68.16 316 MET B CA 1
ATOM 4562 C C . MET B 1 316 ? -16.426 5.277 25.865 1.00 67.77 316 MET B C 1
ATOM 4563 O O . MET B 1 316 ? -15.618 4.450 25.429 1.00 65.01 316 MET B O 1
ATOM 4568 N N . THR B 1 317 ? -16.926 6.263 25.128 1.00 69.17 317 THR B N 1
ATOM 4569 C CA . THR B 1 317 ? -16.717 6.347 23.691 1.00 67.02 317 THR B CA 1
ATOM 4570 C C . THR B 1 317 ? -15.520 7.232 23.355 1.00 67.70 317 THR B C 1
ATOM 4571 O O . THR B 1 317 ? -15.011 7.990 24.184 1.00 68.67 317 THR B O 1
ATOM 4575 N N . PHE B 1 318 ? -15.072 7.118 22.100 1.00 61.69 318 PHE B N 1
ATOM 4576 C CA . PHE B 1 318 ? -14.002 7.938 21.553 1.00 62.23 318 PHE B CA 1
ATOM 4577 C C . PHE B 1 318 ? -14.098 7.889 20.039 1.00 62.47 318 PHE B C 1
ATOM 4578 O O . PHE B 1 318 ? -14.379 6.816 19.486 1.00 62.50 318 PHE B O 1
ATOM 4586 N N . PRO B 1 319 ? -13.893 9.007 19.342 1.00 67.63 319 PRO B N 1
ATOM 4587 C CA . PRO B 1 319 ? -14.064 9.010 17.884 1.00 66.73 319 PRO B CA 1
ATOM 4588 C C . PRO B 1 319 ? -12.768 8.760 17.131 1.00 70.16 319 PRO B C 1
ATOM 4589 O O . PRO B 1 319 ? -11.698 8.649 17.737 1.00 71.71 319 PRO B O 1
ATOM 4593 N N . ASP B 1 320 ? -12.858 8.667 15.802 1.00 67.70 320 ASP B N 1
ATOM 4594 C CA . ASP B 1 320 ? -11.653 8.636 14.982 1.00 67.63 320 ASP B CA 1
ATOM 4595 C C . ASP B 1 320 ? -11.101 10.034 14.745 1.00 68.36 320 ASP B C 1
ATOM 4596 O O . ASP B 1 320 ? -9.900 10.188 14.503 1.00 69.29 320 ASP B O 1
ATOM 4601 N N . VAL B 1 321 ? -11.954 11.052 14.805 1.00 71.77 321 VAL B N 1
ATOM 4602 C CA . VAL B 1 321 ? -11.548 12.445 14.666 1.00 71.28 321 VAL B CA 1
ATOM 4603 C C . VAL B 1 321 ? -11.936 13.155 15.954 1.00 71.72 321 VAL B C 1
ATOM 4604 O O . VAL B 1 321 ? -13.128 13.326 16.243 1.00 72.64 321 VAL B O 1
ATOM 4608 N N . LEU B 1 322 ? -10.937 13.567 16.728 1.00 72.28 322 LEU B N 1
ATOM 4609 C CA . LEU B 1 322 ? -11.142 14.182 18.033 1.00 69.52 322 LEU B CA 1
ATOM 4610 C C . LEU B 1 322 ? -10.850 15.674 17.925 1.00 71.52 322 LEU B C 1
ATOM 4611 O O . LEU B 1 322 ? -9.765 16.067 17.483 1.00 72.96 322 LEU B O 1
ATOM 4616 N N . ASP B 1 323 ? -11.819 16.497 18.321 1.00 77.57 323 ASP B N 1
ATOM 4617 C CA . ASP B 1 323 ? -11.693 17.948 18.265 1.00 75.00 323 ASP B CA 1
ATOM 4618 C C . ASP B 1 323 ? -11.258 18.460 19.633 1.00 80.15 323 ASP B C 1
ATOM 4619 O O . ASP B 1 323 ? -11.968 18.270 20.627 1.00 81.84 323 ASP B O 1
ATOM 4624 N N . LEU B 1 324 ? -10.094 19.110 19.678 1.00 80.84 324 LEU B N 1
ATOM 4625 C CA . LEU B 1 324 ? -9.528 19.637 20.915 1.00 78.41 324 LEU B CA 1
ATOM 4626 C C . LEU B 1 324 ? -9.328 21.147 20.847 1.00 78.06 324 LEU B C 1
ATOM 4627 O O . LEU B 1 324 ? -8.532 21.700 21.613 1.00 82.49 324 LEU B O 1
ATOM 4632 N N . ASN B 1 325 ? -10.036 21.825 19.942 1.00 76.68 325 ASN B N 1
ATOM 4633 C CA . ASN B 1 325 ? -9.846 23.261 19.774 1.00 83.35 325 ASN B CA 1
ATOM 4634 C C . ASN B 1 325 ? -10.444 24.055 20.927 1.00 83.34 325 ASN B C 1
ATOM 4635 O O . ASN B 1 325 ? -9.948 25.140 21.251 1.00 90.67 325 ASN B O 1
ATOM 4640 N N . ASP B 1 326 ? -11.503 23.541 21.555 1.00 90.81 326 ASP B N 1
ATOM 4641 C CA . ASP B 1 326 ? -12.120 24.252 22.667 1.00 97.57 326 ASP B CA 1
ATOM 4642 C C . ASP B 1 326 ? -11.266 24.212 23.927 1.00 96.81 326 ASP B C 1
ATOM 4643 O O . ASP B 1 326 ? -11.500 25.007 24.844 1.00 98.43 326 ASP B O 1
ATOM 4648 N N . TYR B 1 327 ? -10.285 23.315 23.993 1.00 93.73 327 TYR B N 1
ATOM 4649 C CA . TYR B 1 327 ? -9.421 23.183 25.158 1.00 93.12 327 TYR B CA 1
ATOM 4650 C C . TYR B 1 327 ? -8.154 24.023 25.054 1.00 97.72 327 TYR B C 1
ATOM 4651 O O . TYR B 1 327 ? -7.288 23.924 25.929 1.00 101.03 327 TYR B O 1
ATOM 4660 N N . VAL B 1 328 ? -8.024 24.841 24.014 1.00 91.90 328 VAL B N 1
ATOM 4661 C CA . VAL B 1 328 ? -6.842 25.678 23.844 1.00 91.86 328 VAL B CA 1
ATOM 4662 C C . VAL B 1 328 ? -7.170 27.132 24.165 1.00 97.17 328 VAL B C 1
ATOM 4663 O O . VAL B 1 328 ? -7.798 27.828 23.367 1.00 98.57 328 VAL B O 1
ATOM 4667 N N . CYS B 1 382 ? -23.972 8.218 17.070 1.00 115.74 382 CYS B N 1
ATOM 4668 C CA . CYS B 1 382 ? -22.547 8.525 17.111 1.00 119.39 382 CYS B CA 1
ATOM 4669 C C . CYS B 1 382 ? -21.726 7.380 16.532 1.00 120.54 382 CYS B C 1
ATOM 4670 O O . CYS B 1 382 ? -21.584 6.328 17.154 1.00 120.46 382 CYS B O 1
ATOM 4673 N N . VAL B 1 383 ? -21.038 7.688 15.446 1.00 112.01 383 VAL B N 1
ATOM 4674 C CA . VAL B 1 383 ? -20.124 6.778 14.785 1.00 109.38 383 VAL B CA 1
ATOM 4675 C C . VAL B 1 383 ? -18.772 7.341 14.324 1.00 105.84 383 VAL B C 1
ATOM 4676 O O . VAL B 1 383 ? -18.713 8.310 13.585 1.00 104.61 383 VAL B O 1
ATOM 4680 N N . GLY B 1 384 ? -17.686 6.759 14.810 1.00 96.54 384 GLY B N 1
ATOM 4681 C CA . GLY B 1 384 ? -16.366 7.354 14.710 1.00 84.52 384 GLY B CA 1
ATOM 4682 C C . GLY B 1 384 ? -15.427 6.316 14.150 1.00 98.55 384 GLY B C 1
ATOM 4683 O O . GLY B 1 384 ? -14.342 6.624 13.657 1.00 100.75 384 GLY B O 1
ATOM 4684 N N . GLN B 1 385 ? -15.864 5.067 14.235 1.00 82.53 385 GLN B N 1
ATOM 4685 C CA . GLN B 1 385 ? -15.040 3.925 13.858 1.00 83.87 385 GLN B CA 1
ATOM 4686 C C . GLN B 1 385 ? -14.674 3.881 12.375 1.00 90.04 385 GLN B C 1
ATOM 4687 O O . GLN B 1 385 ? -13.496 3.797 12.027 1.00 84.76 385 GLN B O 1
ATOM 4693 N N . PRO B 1 386 ? -15.685 3.920 11.509 1.00 103.26 386 PRO B N 1
ATOM 4694 C CA . PRO B 1 386 ? -15.494 3.769 10.059 1.00 102.29 386 PRO B CA 1
ATOM 4695 C C . PRO B 1 386 ? -14.419 4.684 9.468 1.00 100.65 386 PRO B C 1
ATOM 4696 O O . PRO B 1 386 ? -13.813 5.472 10.193 1.00 96.54 386 PRO B O 1
ATOM 4700 N N . ILE B 1 387 ? -14.192 4.572 8.159 1.00 91.01 387 ILE B N 1
ATOM 4701 C CA . ILE B 1 387 ? -13.195 5.391 7.483 1.00 87.37 387 ILE B CA 1
ATOM 4702 C C . ILE B 1 387 ? -13.616 6.854 7.523 1.00 85.46 387 ILE B C 1
ATOM 4703 O O . ILE B 1 387 ? -14.792 7.193 7.332 1.00 91.76 387 ILE B O 1
ATOM 4708 N N . ASP B 1 388 ? -12.648 7.729 7.775 1.00 89.78 388 ASP B N 1
ATOM 4709 C CA . ASP B 1 388 ? -12.926 9.135 8.023 1.00 93.11 388 ASP B CA 1
ATOM 4710 C C . ASP B 1 388 ? -13.301 9.870 6.742 1.00 94.41 388 ASP B C 1
ATOM 4711 O O . ASP B 1 388 ? -12.866 9.518 5.642 1.00 98.20 388 ASP B O 1
ATOM 4716 N N . HIS B 1 389 ? -14.121 10.908 6.904 1.00 95.17 389 HIS B N 1
ATOM 4717 C CA . HIS B 1 389 ? -14.459 11.819 5.819 1.00 103.22 389 HIS B CA 1
ATOM 4718 C C . HIS B 1 389 ? -13.489 12.993 5.863 1.00 101.78 389 HIS B C 1
ATOM 4719 O O . HIS B 1 389 ? -13.484 13.761 6.832 1.00 99.92 389 HIS B O 1
ATOM 4726 N N . ALA B 1 390 ? -12.670 13.132 4.818 1.00 97.59 390 ALA B N 1
ATOM 4727 C CA . ALA B 1 390 ? -11.720 14.236 4.770 1.00 97.21 390 ALA B CA 1
ATOM 4728 C C . ALA B 1 390 ? -12.409 15.590 4.656 1.00 97.96 390 ALA B C 1
ATOM 4729 O O . ALA B 1 390 ? -11.805 16.610 5.008 1.00 98.21 390 ALA B O 1
ATOM 4731 N N . ALA B 1 391 ? -13.654 15.625 4.177 1.00 106.25 391 ALA B N 1
ATOM 4732 C CA . ALA B 1 391 ? -14.362 16.894 4.043 1.00 104.70 391 ALA B CA 1
ATOM 4733 C C . ALA B 1 391 ? -14.665 17.501 5.407 1.00 108.76 391 ALA B C 1
ATOM 4734 O O . ALA B 1 391 ? -14.425 18.693 5.633 1.00 108.65 391 ALA B O 1
ATOM 4736 N N . VAL B 1 392 ? -15.191 16.695 6.333 1.00 105.66 392 VAL B N 1
ATOM 4737 C CA . VAL B 1 392 ? -15.489 17.213 7.665 1.00 104.85 392 VAL B CA 1
ATOM 4738 C C . VAL B 1 392 ? -14.202 17.532 8.414 1.00 105.01 392 VAL B C 1
ATOM 4739 O O . VAL B 1 392 ? -14.196 18.377 9.317 1.00 103.39 392 VAL B O 1
ATOM 4743 N N . ASP B 1 393 ? -13.093 16.880 8.053 1.00 101.14 393 ASP B N 1
ATOM 4744 C CA . ASP B 1 393 ? -11.803 17.246 8.628 1.00 95.38 393 ASP B CA 1
ATOM 4745 C C . ASP B 1 393 ? -11.398 18.651 8.203 1.00 100.20 393 ASP B C 1
ATOM 4746 O O . ASP B 1 393 ? -10.887 19.430 9.015 1.00 100.93 393 ASP B O 1
ATOM 4751 N N . ASP B 1 394 ? -11.621 18.991 6.931 1.00 107.09 394 ASP B N 1
ATOM 4752 C CA . ASP B 1 394 ? -11.357 20.348 6.466 1.00 108.48 394 ASP B CA 1
ATOM 4753 C C . ASP B 1 394 ? -12.300 21.350 7.113 1.00 108.46 394 ASP B C 1
ATOM 4754 O O . ASP B 1 394 ? -11.917 22.504 7.335 1.00 109.13 394 ASP B O 1
ATOM 4759 N N . ILE B 1 395 ? -13.532 20.932 7.415 1.00 105.89 395 ILE B N 1
ATOM 4760 C CA . ILE B 1 395 ? -14.481 21.829 8.069 1.00 109.86 395 ILE B CA 1
ATOM 4761 C C . ILE B 1 395 ? -14.003 22.168 9.475 1.00 109.37 395 ILE B C 1
ATOM 4762 O O . ILE B 1 395 ? -13.947 23.340 9.867 1.00 108.53 395 ILE B O 1
ATOM 4767 N N . VAL B 1 396 ? -13.641 21.144 10.253 1.00 112.27 396 VAL B N 1
ATOM 4768 C CA . VAL B 1 396 ? -13.172 21.382 11.614 1.00 110.55 396 VAL B CA 1
ATOM 4769 C C . VAL B 1 396 ? -11.836 22.114 11.598 1.00 108.45 396 VAL B C 1
ATOM 4770 O O . VAL B 1 396 ? -11.544 22.905 12.504 1.00 108.57 396 VAL B O 1
ATOM 4774 N N . LYS B 1 397 ? -11.008 21.883 10.574 1.00 109.86 397 LYS B N 1
ATOM 4775 C CA . LYS B 1 397 ? -9.776 22.656 10.453 1.00 109.02 397 LYS B CA 1
ATOM 4776 C C . LYS B 1 397 ? -10.064 24.123 10.162 1.00 110.55 397 LYS B C 1
ATOM 4777 O O . LYS B 1 397 ? -9.290 24.997 10.568 1.00 109.24 397 LYS B O 1
ATOM 4783 N N . THR B 1 398 ? -11.167 24.413 9.468 1.00 119.20 398 THR B N 1
ATOM 4784 C CA . THR B 1 398 ? -11.597 25.796 9.304 1.00 120.47 398 THR B CA 1
ATOM 4785 C C . THR B 1 398 ? -12.167 26.365 10.598 1.00 121.65 398 THR B C 1
ATOM 4786 O O . THR B 1 398 ? -12.249 27.590 10.743 1.00 122.68 398 THR B O 1
ATOM 4790 N N . SER B 1 399 ? -12.548 25.505 11.543 1.00 123.78 399 SER B N 1
ATOM 4791 C CA . SER B 1 399 ? -13.091 25.921 12.829 1.00 119.68 399 SER B CA 1
ATOM 4792 C C . SER B 1 399 ? -12.132 25.626 13.980 1.00 117.99 399 SER B C 1
ATOM 4793 O O . SER B 1 399 ? -12.561 25.442 15.121 1.00 118.38 399 SER B O 1
ATOM 4796 N N . GLY B 1 400 ? -10.841 25.575 13.699 1.00 106.59 400 GLY B N 1
ATOM 4797 C CA . GLY B 1 400 ? -9.830 25.349 14.715 1.00 104.95 400 GLY B CA 1
ATOM 4798 C C . GLY B 1 400 ? -8.669 24.535 14.175 1.00 104.89 400 GLY B C 1
ATOM 4799 O O . GLY B 1 400 ? -8.763 23.858 13.152 1.00 105.20 400 GLY B O 1
ATOM 4800 N N . ASP B 1 401 ? -7.547 24.592 14.894 1.00 101.30 401 ASP B N 1
ATOM 4801 C CA . ASP B 1 401 ? -6.308 23.973 14.445 1.00 100.38 401 ASP B CA 1
ATOM 4802 C C . ASP B 1 401 ? -5.950 22.698 15.196 1.00 98.24 401 ASP B C 1
ATOM 4803 O O . ASP B 1 401 ? -5.091 21.945 14.723 1.00 97.86 401 ASP B O 1
ATOM 4808 N N . ASN B 1 402 ? -6.577 22.427 16.341 1.00 114.21 402 ASN B N 1
ATOM 4809 C CA . ASN B 1 402 ? -6.237 21.260 17.156 1.00 109.92 402 ASN B CA 1
ATOM 4810 C C . ASN B 1 402 ? -7.246 20.149 16.874 1.00 109.09 402 ASN B C 1
ATOM 4811 O O . ASN B 1 402 ? -8.226 19.955 17.593 1.00 106.95 402 ASN B O 1
ATOM 4816 N N . VAL B 1 403 ? -6.987 19.407 15.799 1.00 85.67 403 VAL B N 1
ATOM 4817 C CA . VAL B 1 403 ? -7.798 18.263 15.401 1.00 85.35 403 VAL B CA 1
ATOM 4818 C C . VAL B 1 403 ? -6.893 17.042 15.327 1.00 82.87 403 VAL B C 1
ATOM 4819 O O . VAL B 1 403 ? -5.769 17.123 14.819 1.00 84.38 403 VAL B O 1
ATOM 4823 N N . TYR B 1 404 ? -7.382 15.911 15.833 1.00 74.86 404 TYR B N 1
ATOM 4824 C CA . TYR B 1 404 ? -6.571 14.710 15.966 1.00 74.35 404 TYR B CA 1
ATOM 4825 C C . TYR B 1 404 ? -7.278 13.516 15.341 1.00 74.38 404 TYR B C 1
ATOM 4826 O O . TYR B 1 404 ? -8.505 13.483 15.221 1.00 74.62 404 TYR B O 1
ATOM 4835 N N . GLU B 1 405 ? -6.477 12.529 14.945 1.00 71.96 405 GLU B N 1
ATOM 4836 C CA . GLU B 1 405 ? -6.947 11.356 14.218 1.00 72.05 405 GLU B CA 1
ATOM 4837 C C . GLU B 1 405 ? -6.568 10.100 14.987 1.00 71.51 405 GLU B C 1
ATOM 4838 O O . GLU B 1 405 ? -5.382 9.845 15.219 1.00 71.53 405 GLU B O 1
ATOM 4844 N N . LEU B 1 406 ? -7.572 9.314 15.367 1.00 71.19 406 LEU B N 1
ATOM 4845 C CA . LEU B 1 406 ? -7.328 8.071 16.087 1.00 70.69 406 LEU B CA 1
ATOM 4846 C C . LEU B 1 406 ? -6.638 7.058 15.183 1.00 70.81 406 LEU B C 1
ATOM 4847 O O . LEU B 1 406 ? -7.075 6.819 14.053 1.00 71.71 406 LEU B O 1
ATOM 4852 N N . PHE B 1 407 ? -5.554 6.460 15.681 1.00 65.58 407 PHE B N 1
ATOM 4853 C CA . PHE B 1 407 ? -4.886 5.405 14.929 1.00 65.76 407 PHE B CA 1
ATOM 4854 C C . PHE B 1 407 ? -4.464 4.207 15.766 1.00 65.43 407 PHE B C 1
ATOM 4855 O O . PHE B 1 407 ? -3.994 3.225 15.183 1.00 65.62 407 PHE B O 1
ATOM 4863 N N . SER B 1 408 ? -4.608 4.236 17.090 1.00 66.35 408 SER B N 1
ATOM 4864 C CA . SER B 1 408 ? -4.262 3.084 17.914 1.00 66.11 408 SER B CA 1
ATOM 4865 C C . SER B 1 408 ? -5.205 3.013 19.103 1.00 65.86 408 SER B C 1
ATOM 4866 O O . SER B 1 408 ? -5.394 4.008 19.809 1.00 65.64 408 SER B O 1
ATOM 4869 N N . VAL B 1 409 ? -5.788 1.837 19.318 1.00 70.36 409 VAL B N 1
ATOM 4870 C CA . VAL B 1 409 ? -6.731 1.592 20.405 1.00 70.11 409 VAL B CA 1
ATOM 4871 C C . VAL B 1 409 ? -6.239 0.348 21.133 1.00 70.07 409 VAL B C 1
ATOM 4872 O O . VAL B 1 409 ? -6.520 -0.779 20.711 1.00 70.32 409 VAL B O 1
ATOM 4876 N N . MET B 1 410 ? -5.504 0.543 22.223 1.00 79.56 410 MET B N 1
ATOM 4877 C CA . MET B 1 410 ? -4.951 -0.561 23.001 1.00 79.21 410 MET B CA 1
ATOM 4878 C C . MET B 1 410 ? -5.991 -1.007 24.022 1.00 79.52 410 MET B C 1
ATOM 4879 O O . MET B 1 410 ? -6.361 -0.242 24.918 1.00 79.65 410 MET B O 1
ATOM 4884 N N . VAL B 1 411 ? -6.469 -2.243 23.881 1.00 76.26 411 VAL B N 1
ATOM 4885 C CA . VAL B 1 411 ? -7.586 -2.739 24.672 1.00 76.37 411 VAL B CA 1
ATOM 4886 C C . VAL B 1 411 ? -7.139 -3.936 25.503 1.00 76.47 411 VAL B C 1
ATOM 4887 O O . VAL B 1 411 ? -6.099 -4.552 25.254 1.00 76.55 411 VAL B O 1
ATOM 4891 N N . HIS B 1 412 ? -7.948 -4.256 26.512 1.00 90.43 412 HIS B N 1
ATOM 4892 C CA . HIS B 1 412 ? -7.743 -5.426 27.353 1.00 90.43 412 HIS B CA 1
ATOM 4893 C C . HIS B 1 412 ? -9.046 -6.207 27.456 1.00 90.43 412 HIS B C 1
ATOM 4894 O O . HIS B 1 412 ? -10.137 -5.632 27.404 1.00 90.43 412 HIS B O 1
ATOM 4901 N N . SER B 1 413 ? -8.923 -7.527 27.599 1.00 82.83 413 SER B N 1
ATOM 4902 C CA . SER B 1 413 ? -10.079 -8.408 27.645 1.00 90.00 413 SER B CA 1
ATOM 4903 C C . SER B 1 413 ? -9.896 -9.449 28.739 1.00 90.73 413 SER B C 1
ATOM 4904 O O . SER B 1 413 ? -8.772 -9.837 29.070 1.00 89.39 413 SER B O 1
ATOM 4907 N N . GLY B 1 414 ? -11.019 -9.896 29.297 1.00 90.31 414 GLY B N 1
ATOM 4908 C CA . GLY B 1 414 ? -11.017 -10.997 30.239 1.00 95.22 414 GLY B CA 1
ATOM 4909 C C . GLY B 1 414 ? -10.872 -10.591 31.690 1.00 96.13 414 GLY B C 1
ATOM 4910 O O . GLY B 1 414 ? -11.450 -9.591 32.128 1.00 96.19 414 GLY B O 1
ATOM 4911 N N . ASN B 1 415 ? -10.098 -11.368 32.443 1.00 96.26 415 ASN B N 1
ATOM 4912 C CA . ASN B 1 415 ? -9.929 -11.114 33.866 1.00 98.51 415 ASN B CA 1
ATOM 4913 C C . ASN B 1 415 ? -9.037 -9.899 34.088 1.00 100.20 415 ASN B C 1
ATOM 4914 O O . ASN B 1 415 ? -8.078 -9.667 33.347 1.00 102.15 415 ASN B O 1
ATOM 4919 N N . ALA B 1 416 ? -9.360 -9.120 35.123 1.00 95.71 416 ALA B N 1
ATOM 4920 C CA . ALA B 1 416 ? -8.629 -7.883 35.373 1.00 95.99 416 ALA B CA 1
ATOM 4921 C C . ALA B 1 416 ? -7.236 -8.144 35.933 1.00 99.53 416 ALA B C 1
ATOM 4922 O O . ALA B 1 416 ? -6.336 -7.316 35.756 1.00 100.02 416 ALA B O 1
ATOM 4924 N N . ALA B 1 417 ? -7.039 -9.276 36.615 1.00 100.07 417 ALA B N 1
ATOM 4925 C CA . ALA B 1 417 ? -5.724 -9.576 37.172 1.00 97.95 417 ALA B CA 1
ATOM 4926 C C . ALA B 1 417 ? -4.732 -9.950 36.078 1.00 99.59 417 ALA B C 1
ATOM 4927 O O . ALA B 1 417 ? -3.565 -9.545 36.125 1.00 103.36 417 ALA B O 1
ATOM 4929 N N . GLY B 1 418 ? -5.174 -10.719 35.087 1.00 98.78 418 GLY B N 1
ATOM 4930 C CA . GLY B 1 418 ? -4.322 -11.072 33.968 1.00 101.94 418 GLY B CA 1
ATOM 4931 C C . GLY B 1 418 ? -4.956 -10.740 32.633 1.00 97.51 418 GLY B C 1
ATOM 4932 O O . GLY B 1 418 ? -4.676 -9.688 32.049 1.00 93.70 418 GLY B O 1
ATOM 4933 N N . GLY B 1 419 ? -5.812 -11.633 32.143 1.00 99.73 419 GLY B N 1
ATOM 4934 C CA . GLY B 1 419 ? -6.556 -11.377 30.931 1.00 98.60 419 GLY B CA 1
ATOM 4935 C C . GLY B 1 419 ? -5.708 -11.467 29.674 1.00 95.94 419 GLY B C 1
ATOM 4936 O O . GLY B 1 419 ? -4.679 -12.151 29.611 1.00 92.61 419 GLY B O 1
ATOM 4937 N N . HIS B 1 420 ? -6.164 -10.747 28.651 1.00 89.45 420 HIS B N 1
ATOM 4938 C CA . HIS B 1 420 ? -5.528 -10.738 27.344 1.00 87.99 420 HIS B CA 1
ATOM 4939 C C . HIS B 1 420 ? -5.395 -9.301 26.863 1.00 84.67 420 HIS B C 1
ATOM 4940 O O . HIS B 1 420 ? -6.334 -8.509 26.987 1.00 86.86 420 HIS B O 1
ATOM 4947 N N . TYR B 1 421 ? -4.227 -8.971 26.319 1.00 85.00 421 TYR B N 1
ATOM 4948 C CA . TYR B 1 421 ? -3.927 -7.631 25.831 1.00 83.59 421 TYR B CA 1
ATOM 4949 C C . TYR B 1 421 ? -3.704 -7.671 24.325 1.00 82.81 421 TYR B C 1
ATOM 4950 O O . TYR B 1 421 ? -2.989 -8.544 23.823 1.00 87.50 421 TYR B O 1
ATOM 4959 N N . PHE B 1 422 ? -4.316 -6.731 23.612 1.00 81.40 422 PHE B N 1
ATOM 4960 C CA . PHE B 1 422 ? -4.078 -6.542 22.184 1.00 83.63 422 PHE B CA 1
ATOM 4961 C C . PHE B 1 422 ? -4.537 -5.134 21.824 1.00 82.03 422 PHE B C 1
ATOM 4962 O O . PHE B 1 422 ? -4.867 -4.331 22.703 1.00 77.90 422 PHE B O 1
ATOM 4970 N N . ALA B 1 423 ? -4.559 -4.827 20.529 1.00 73.99 423 ALA B N 1
ATOM 4971 C CA . ALA B 1 423 ? -4.872 -3.473 20.101 1.00 73.75 423 ALA B CA 1
ATOM 4972 C C . ALA B 1 423 ? -5.451 -3.483 18.694 1.00 74.13 423 ALA B C 1
ATOM 4973 O O . ALA B 1 423 ? -5.218 -4.403 17.905 1.00 74.54 423 ALA B O 1
ATOM 4975 N N . TYR B 1 424 ? -6.218 -2.435 18.396 1.00 74.25 424 TYR B N 1
ATOM 4976 C CA . TYR B 1 424 ? -6.706 -2.144 17.053 1.00 74.95 424 TYR B CA 1
ATOM 4977 C C . TYR B 1 424 ? -5.963 -0.908 16.559 1.00 74.31 424 TYR B C 1
ATOM 4978 O O . TYR B 1 424 ? -6.201 0.202 17.048 1.00 73.98 424 TYR B O 1
ATOM 4987 N N . ILE B 1 425 ? -5.065 -1.100 15.597 1.00 71.82 425 ILE B N 1
ATOM 4988 C CA . ILE B 1 425 ? -4.213 -0.033 15.091 1.00 71.77 425 ILE B CA 1
ATOM 4989 C C . ILE B 1 425 ? -4.519 0.179 13.617 1.00 72.25 425 ILE B C 1
ATOM 4990 O O . ILE B 1 425 ? -4.713 -0.785 12.868 1.00 72.66 425 ILE B O 1
ATOM 4995 N N . LYS B 1 426 ? -4.565 1.442 13.204 1.00 77.67 426 LYS B N 1
ATOM 4996 C CA . LYS B 1 426 ? -4.871 1.807 11.827 1.00 77.00 426 LYS B CA 1
ATOM 4997 C C . LYS B 1 426 ? -3.597 2.222 11.104 1.00 80.31 426 LYS B C 1
ATOM 4998 O O . LYS B 1 426 ? -2.798 2.998 11.640 1.00 73.73 426 LYS B O 1
ATOM 5004 N N . ASN B 1 427 ? -3.415 1.708 9.890 1.00 85.47 427 ASN B N 1
ATOM 5005 C CA . ASN B 1 427 ? -2.325 2.142 9.024 1.00 82.55 427 ASN B CA 1
ATOM 5006 C C . ASN B 1 427 ? -2.697 3.494 8.427 1.00 81.55 427 ASN B C 1
ATOM 5007 O O . ASN B 1 427 ? -3.591 3.580 7.580 1.00 85.50 427 ASN B O 1
ATOM 5012 N N . LEU B 1 428 ? -2.004 4.550 8.861 1.00 74.44 428 LEU B N 1
ATOM 5013 C CA . LEU B 1 428 ? -2.361 5.909 8.465 1.00 74.66 428 LEU B CA 1
ATOM 5014 C C . LEU B 1 428 ? -2.222 6.148 6.966 1.00 75.34 428 LEU B C 1
ATOM 5015 O O . LEU B 1 428 ? -2.887 7.041 6.427 1.00 75.68 428 LEU B O 1
ATOM 5020 N N . ASP B 1 429 ? -1.385 5.374 6.277 1.00 79.94 429 ASP B N 1
ATOM 5021 C CA . ASP B 1 429 ? -1.177 5.613 4.852 1.00 77.18 429 ASP B CA 1
ATOM 5022 C C . ASP B 1 429 ? -2.268 4.964 4.007 1.00 81.69 429 ASP B C 1
ATOM 5023 O O . ASP B 1 429 ? -2.807 5.592 3.088 1.00 85.11 429 ASP B O 1
ATOM 5028 N N . GLN B 1 430 ? -2.610 3.711 4.303 1.00 81.25 430 GLN B N 1
ATOM 5029 C CA . GLN B 1 430 ? -3.641 2.999 3.560 1.00 81.68 430 GLN B CA 1
ATOM 5030 C C . GLN B 1 430 ? -5.004 3.048 4.239 1.00 82.46 430 GLN B C 1
ATOM 5031 O O . GLN B 1 430 ? -5.966 2.489 3.703 1.00 83.43 430 GLN B O 1
ATOM 5037 N N . ASP B 1 431 ? -5.104 3.695 5.403 1.00 82.76 431 ASP B N 1
ATOM 5038 C CA . ASP B 1 431 ? -6.385 3.975 6.056 1.00 81.74 431 ASP B CA 1
ATOM 5039 C C . ASP B 1 431 ? -7.199 2.702 6.285 1.00 81.87 431 ASP B C 1
ATOM 5040 O O . ASP B 1 431 ? -8.413 2.671 6.067 1.00 82.48 431 ASP B O 1
ATOM 5045 N N . ARG B 1 432 ? -6.526 1.643 6.728 1.00 78.53 432 ARG B N 1
ATOM 5046 C CA . ARG B 1 432 ? -7.171 0.374 7.035 1.00 83.67 432 ARG B CA 1
ATOM 5047 C C . ARG B 1 432 ? -6.921 0.019 8.493 1.00 85.78 432 ARG B C 1
ATOM 5048 O O . ARG B 1 432 ? -5.789 0.126 8.977 1.00 82.81 432 ARG B O 1
ATOM 5056 N N . TRP B 1 433 ? -7.978 -0.397 9.187 1.00 76.24 433 TRP B N 1
ATOM 5057 C CA . TRP B 1 433 ? -7.872 -0.806 10.578 1.00 74.41 433 TRP B CA 1
ATOM 5058 C C . TRP B 1 433 ? -7.526 -2.285 10.661 1.00 74.93 433 TRP B C 1
ATOM 5059 O O . TRP B 1 433 ? -8.107 -3.112 9.953 1.00 76.18 433 TRP B O 1
ATOM 5070 N N . TYR B 1 434 ? -6.576 -2.613 11.533 1.00 74.30 434 TYR B N 1
ATOM 5071 C CA . TYR B 1 434 ? -6.137 -3.985 11.737 1.00 73.50 434 TYR B CA 1
ATOM 5072 C C . TYR B 1 434 ? -6.164 -4.317 13.221 1.00 75.41 434 TYR B C 1
ATOM 5073 O O . TYR B 1 434 ? -5.852 -3.468 14.061 1.00 73.17 434 TYR B O 1
ATOM 5082 N N . VAL B 1 435 ? -6.513 -5.560 13.537 1.00 80.58 435 VAL B N 1
ATOM 5083 C CA . VAL B 1 435 ? -6.460 -6.054 14.907 1.00 79.86 435 VAL B CA 1
ATOM 5084 C C . VAL B 1 435 ? -5.120 -6.745 15.137 1.00 81.25 435 VAL B C 1
ATOM 5085 O O . VAL B 1 435 ? -4.823 -7.764 14.514 1.00 81.64 435 VAL B O 1
ATOM 5089 N N . PHE B 1 436 ? -4.310 -6.181 16.027 1.00 82.16 436 PHE B N 1
ATOM 5090 C CA . PHE B 1 436 ? -2.955 -6.679 16.255 1.00 81.59 436 PHE B CA 1
ATOM 5091 C C . PHE B 1 436 ? -2.935 -7.606 17.469 1.00 81.72 436 PHE B C 1
ATOM 5092 O O . PHE B 1 436 ? -2.407 -7.292 18.538 1.00 82.08 436 PHE B O 1
ATOM 5100 N N . ASN B 1 437 ? -3.523 -8.780 17.270 1.00 89.39 437 ASN B N 1
ATOM 5101 C CA . ASN B 1 437 ? -3.378 -9.865 18.215 1.00 90.50 437 ASN B CA 1
ATOM 5102 C C . ASN B 1 437 ? -1.897 -10.194 18.250 1.00 95.78 437 ASN B C 1
ATOM 5103 O O . ASN B 1 437 ? -1.142 -9.758 17.382 1.00 96.39 437 ASN B O 1
ATOM 5108 N N . ASP B 1 438 ? -1.474 -10.944 19.260 1.00 120.57 438 ASP B N 1
ATOM 5109 C CA . ASP B 1 438 ? -0.057 -11.246 19.448 1.00 124.16 438 ASP B CA 1
ATOM 5110 C C . ASP B 1 438 ? 0.618 -11.779 18.185 1.00 126.14 438 ASP B C 1
ATOM 5111 O O . ASP B 1 438 ? 1.467 -11.113 17.591 1.00 122.87 438 ASP B O 1
ATOM 5116 N N . THR B 1 439 ? 0.254 -12.993 17.778 1.00 106.24 439 THR B N 1
ATOM 5117 C CA . THR B 1 439 ? 0.912 -13.653 16.647 1.00 106.92 439 THR B CA 1
ATOM 5118 C C . THR B 1 439 ? 0.069 -13.674 15.370 1.00 108.15 439 THR B C 1
ATOM 5119 O O . THR B 1 439 ? 0.458 -14.267 14.364 1.00 111.82 439 THR B O 1
ATOM 5123 N N . ARG B 1 440 ? -1.085 -13.021 15.425 1.00 96.49 440 ARG B N 1
ATOM 5124 C CA . ARG B 1 440 ? -2.004 -12.929 14.297 1.00 95.03 440 ARG B CA 1
ATOM 5125 C C . ARG B 1 440 ? -2.417 -11.484 14.066 1.00 90.93 440 ARG B C 1
ATOM 5126 O O . ARG B 1 440 ? -2.891 -10.815 14.989 1.00 93.07 440 ARG B O 1
ATOM 5134 N N . VAL B 1 441 ? -2.256 -11.016 12.830 1.00 89.61 441 VAL B N 1
ATOM 5135 C CA . VAL B 1 441 ? -2.709 -9.696 12.406 1.00 90.77 441 VAL B CA 1
ATOM 5136 C C . VAL B 1 441 ? -3.799 -9.890 11.362 1.00 94.79 441 VAL B C 1
ATOM 5137 O O . VAL B 1 441 ? -3.589 -10.585 10.360 1.00 97.27 441 VAL B O 1
ATOM 5141 N N . ASP B 1 442 ? -4.967 -9.308 11.607 1.00 89.40 442 ASP B N 1
ATOM 5142 C CA . ASP B 1 442 ? -6.096 -9.476 10.704 1.00 86.01 442 ASP B CA 1
ATOM 5143 C C . ASP B 1 442 ? -6.867 -8.175 10.537 1.00 85.76 442 ASP B C 1
ATOM 5144 O O . ASP B 1 442 ? -6.714 -7.244 11.327 1.00 84.07 442 ASP B O 1
ATOM 5149 N N . PHE B 1 443 ? -7.696 -8.120 9.502 1.00 85.63 443 PHE B N 1
ATOM 5150 C CA . PHE B 1 443 ? -8.492 -6.934 9.230 1.00 85.48 443 PHE B CA 1
ATOM 5151 C C . PHE B 1 443 ? -9.484 -6.692 10.365 1.00 85.28 443 PHE B C 1
ATOM 5152 O O . PHE B 1 443 ? -9.829 -7.597 11.131 1.00 85.12 443 PHE B O 1
ATOM 5160 N N . ALA B 1 444 ? -9.949 -5.449 10.465 1.00 88.14 444 ALA B N 1
ATOM 5161 C CA . ALA B 1 444 ? -10.832 -5.035 11.547 1.00 87.41 444 ALA B CA 1
ATOM 5162 C C . ALA B 1 444 ? -12.032 -4.292 10.982 1.00 88.36 444 ALA B C 1
ATOM 5163 O O . ALA B 1 444 ? -11.875 -3.382 10.162 1.00 88.13 444 ALA B O 1
ATOM 5165 N N . THR B 1 445 ? -13.223 -4.684 11.421 1.00 84.50 445 THR B N 1
ATOM 5166 C CA . THR B 1 445 ? -14.463 -4.006 11.084 1.00 84.41 445 THR B CA 1
ATOM 5167 C C . THR B 1 445 ? -14.780 -2.945 12.128 1.00 83.04 445 THR B C 1
ATOM 5168 O O . THR B 1 445 ? -14.290 -3.006 13.260 1.00 82.52 445 THR B O 1
ATOM 5172 N N . PRO B 1 446 ? -15.590 -1.941 11.776 1.00 87.85 446 PRO B N 1
ATOM 5173 C CA . PRO B 1 446 ? -15.971 -0.926 12.773 1.00 86.78 446 PRO B CA 1
ATOM 5174 C C . PRO B 1 446 ? -16.671 -1.497 13.994 1.00 89.03 446 PRO B C 1
ATOM 5175 O O . PRO B 1 446 ? -16.652 -0.856 15.052 1.00 87.75 446 PRO B O 1
ATOM 5179 N N . LEU B 1 447 ? -17.282 -2.680 13.888 1.00 87.35 447 LEU B N 1
ATOM 5180 C CA . LEU B 1 447 ? -17.952 -3.271 15.043 1.00 86.71 447 LEU B CA 1
ATOM 5181 C C . LEU B 1 447 ? -16.949 -3.717 16.099 1.00 83.86 447 LEU B C 1
ATOM 5182 O O . LEU B 1 447 ? -17.188 -3.544 17.300 1.00 84.66 447 LEU B O 1
ATOM 5187 N N . GLU B 1 448 ? -15.822 -4.297 15.674 1.00 80.97 448 GLU B N 1
ATOM 5188 C CA . GLU B 1 448 ? -14.815 -4.750 16.630 1.00 79.38 448 GLU B CA 1
ATOM 5189 C C . GLU B 1 448 ? -14.273 -3.592 17.457 1.00 80.46 448 GLU B C 1
ATOM 5190 O O . GLU B 1 448 ? -14.071 -3.726 18.670 1.00 77.40 448 GLU B O 1
ATOM 5196 N N . ILE B 1 449 ? -14.033 -2.446 16.821 1.00 81.06 449 ILE B N 1
ATOM 5197 C CA . ILE B 1 449 ? -13.487 -1.306 17.549 1.00 81.27 449 ILE B CA 1
ATOM 5198 C C . ILE B 1 449 ? -14.575 -0.593 18.345 1.00 81.59 449 ILE B C 1
ATOM 5199 O O . ILE B 1 449 ? -14.299 -0.026 19.408 1.00 81.13 449 ILE B O 1
ATOM 5204 N N . GLU B 1 450 ? -15.819 -0.608 17.857 1.00 81.17 450 GLU B N 1
ATOM 5205 C CA . GLU B 1 450 ? -16.909 0.017 18.597 1.00 78.93 450 GLU B CA 1
ATOM 5206 C C . GLU B 1 450 ? -17.221 -0.742 19.880 1.00 76.15 450 GLU B C 1
ATOM 5207 O O . GLU B 1 450 ? -17.710 -0.148 20.847 1.00 78.31 450 GLU B O 1
ATOM 5213 N N . LYS B 1 451 ? -16.941 -2.048 19.913 1.00 76.19 451 LYS B N 1
ATOM 5214 C CA . LYS B 1 451 ? -17.158 -2.825 21.127 1.00 76.51 451 LYS B CA 1
ATOM 5215 C C . LYS B 1 451 ? -16.180 -2.455 22.234 1.00 75.27 451 LYS B C 1
ATOM 5216 O O . LYS B 1 451 ? -16.471 -2.707 23.408 1.00 75.67 451 LYS B O 1
ATOM 5222 N N . SER B 1 452 ? -15.034 -1.867 21.892 1.00 71.94 452 SER B N 1
ATOM 5223 C CA . SER B 1 452 ? -14.059 -1.470 22.902 1.00 71.22 452 SER B CA 1
ATOM 5224 C C . SER B 1 452 ? -14.500 -0.257 23.709 1.00 70.93 452 SER B C 1
ATOM 5225 O O . SER B 1 452 ? -13.797 0.116 24.655 1.00 70.41 452 SER B O 1
ATOM 5228 N N . PHE B 1 453 ? -15.632 0.363 23.365 1.00 69.75 453 PHE B N 1
ATOM 5229 C CA . PHE B 1 453 ? -16.124 1.491 24.149 1.00 69.62 453 PHE B CA 1
ATOM 5230 C C . PHE B 1 453 ? -16.447 1.079 25.578 1.00 69.52 453 PHE B C 1
ATOM 5231 O O . PHE B 1 453 ? -16.361 1.903 26.496 1.00 69.26 453 PHE B O 1
ATOM 5239 N N . GLY B 1 454 ? -16.813 -0.176 25.786 1.00 67.28 454 GLY B N 1
ATOM 5240 C CA . GLY B 1 454 ? -17.124 -0.695 27.100 1.00 67.28 454 GLY B CA 1
ATOM 5241 C C . GLY B 1 454 ? -18.568 -1.137 27.203 1.00 67.97 454 GLY B C 1
ATOM 5242 O O . GLY B 1 454 ? -19.275 -1.308 26.205 1.00 68.55 454 GLY B O 1
ATOM 5243 N N . GLY B 1 455 ? -19.005 -1.329 28.443 1.00 73.98 455 GLY B N 1
ATOM 5244 C CA . GLY B 1 455 ? -20.346 -1.802 28.712 1.00 74.99 455 GLY B CA 1
ATOM 5245 C C . GLY B 1 455 ? -20.357 -2.880 29.775 1.00 74.13 455 GLY B C 1
ATOM 5246 O O . GLY B 1 455 ? -19.707 -3.918 29.621 1.00 76.77 455 GLY B O 1
ATOM 5247 N N . HIS B 1 456 ? -21.084 -2.640 30.858 1.00 78.12 456 HIS B N 1
ATOM 5248 C CA . HIS B 1 456 ? -21.134 -3.588 31.959 1.00 79.83 456 HIS B CA 1
ATOM 5249 C C . HIS B 1 456 ? -21.773 -4.893 31.499 1.00 81.46 456 HIS B C 1
ATOM 5250 O O . HIS B 1 456 ? -22.923 -4.881 31.032 1.00 85.09 456 HIS B O 1
ATOM 5257 N N . PRO B 1 457 ? -21.079 -6.029 31.607 1.00 88.84 457 PRO B N 1
ATOM 5258 C CA . PRO B 1 457 ? -21.668 -7.300 31.163 1.00 94.36 457 PRO B CA 1
ATOM 5259 C C . PRO B 1 457 ? -22.782 -7.781 32.080 1.00 96.65 457 PRO B C 1
ATOM 5260 O O . PRO B 1 457 ? -23.231 -7.046 32.965 1.00 98.91 457 PRO B O 1
ATOM 5264 N N . SER B 1 458 ? -23.233 -9.015 31.875 1.00 91.69 458 SER B N 1
ATOM 5265 C CA . SER B 1 458 ? -24.311 -9.582 32.677 1.00 93.06 458 SER B CA 1
ATOM 5266 C C . SER B 1 458 ? -23.888 -9.760 34.131 1.00 94.02 458 SER B C 1
ATOM 5267 O O . SER B 1 458 ? -24.507 -9.206 35.040 1.00 96.77 458 SER B O 1
ATOM 5270 N N . SER B 1 463 ? -17.989 -11.420 29.971 1.00 109.66 463 SER B N 1
ATOM 5271 C CA . SER B 1 463 ? -17.692 -10.968 28.617 1.00 109.44 463 SER B CA 1
ATOM 5272 C C . SER B 1 463 ? -17.538 -9.453 28.580 1.00 106.64 463 SER B C 1
ATOM 5273 O O . SER B 1 463 ? -18.530 -8.720 28.553 1.00 109.22 463 SER B O 1
ATOM 5276 N N . ASN B 1 464 ? -16.290 -8.989 28.577 1.00 93.03 464 ASN B N 1
ATOM 5277 C CA . ASN B 1 464 ? -16.008 -7.558 28.612 1.00 90.26 464 ASN B CA 1
ATOM 5278 C C . ASN B 1 464 ? -14.630 -7.298 28.017 1.00 92.28 464 ASN B C 1
ATOM 5279 O O . ASN B 1 464 ? -13.623 -7.813 28.514 1.00 95.46 464 ASN B O 1
ATOM 5284 N N . THR B 1 465 ? -14.600 -6.522 26.934 1.00 83.92 465 THR B N 1
ATOM 5285 C CA . THR B 1 465 ? -13.370 -6.066 26.294 1.00 81.40 465 THR B CA 1
ATOM 5286 C C . THR B 1 465 ? -13.478 -4.560 26.105 1.00 79.48 465 THR B C 1
ATOM 5287 O O . THR B 1 465 ? -14.368 -4.089 25.388 1.00 80.98 465 THR B O 1
ATOM 5291 N N . ASN B 1 466 ? -12.580 -3.807 26.739 1.00 72.55 466 ASN B N 1
ATOM 5292 C CA . ASN B 1 466 ? -12.626 -2.351 26.685 1.00 72.21 466 ASN B CA 1
ATOM 5293 C C . ASN B 1 466 ? -11.222 -1.790 26.499 1.00 71.71 466 ASN B C 1
ATOM 5294 O O . ASN B 1 466 ? -10.221 -2.456 26.773 1.00 71.56 466 ASN B O 1
ATOM 5299 N N . ALA B 1 467 ? -11.163 -0.542 26.033 1.00 68.83 467 ALA B N 1
ATOM 5300 C CA . ALA B 1 467 ? -9.903 0.112 25.700 1.00 68.48 467 ALA B CA 1
ATOM 5301 C C . ALA B 1 467 ? -9.354 0.867 26.903 1.00 68.02 467 ALA B C 1
ATOM 5302 O O . ALA B 1 467 ? -10.092 1.586 27.584 1.00 67.94 467 ALA B O 1
ATOM 5304 N N . TYR B 1 468 ? -8.054 0.716 27.153 1.00 70.18 468 TYR B N 1
ATOM 5305 C CA . TYR B 1 468 ? -7.402 1.430 28.239 1.00 69.80 468 TYR B CA 1
ATOM 5306 C C . TYR B 1 468 ? -6.460 2.527 27.766 1.00 69.64 468 TYR B C 1
ATOM 5307 O O . TYR B 1 468 ? -6.054 3.361 28.583 1.00 69.40 468 TYR B O 1
ATOM 5316 N N . MET B 1 469 ? -6.104 2.554 26.482 1.00 70.74 469 MET B N 1
ATOM 5317 C CA . MET B 1 469 ? -5.243 3.604 25.962 1.00 70.27 469 MET B CA 1
ATOM 5318 C C . MET B 1 469 ? -5.613 3.902 24.517 1.00 70.33 469 MET B C 1
ATOM 5319 O O . MET B 1 469 ? -6.038 3.016 23.771 1.00 70.25 469 MET B O 1
ATOM 5324 N N . LEU B 1 470 ? -5.436 5.162 24.132 1.00 63.61 470 LEU B N 1
ATOM 5325 C CA . LEU B 1 470 ? -5.713 5.629 22.785 1.00 63.93 470 LEU B CA 1
ATOM 5326 C C . LEU B 1 470 ? -4.527 6.441 22.288 1.00 63.99 470 LEU B C 1
ATOM 5327 O O . LEU B 1 470 ? -3.844 7.107 23.071 1.00 63.80 470 LEU B O 1
ATOM 5332 N N . MET B 1 471 ? -4.283 6.381 20.981 1.00 66.57 471 MET B N 1
ATOM 5333 C CA . MET B 1 471 ? -3.230 7.166 20.347 1.00 66.75 471 MET B CA 1
ATOM 5334 C C . MET B 1 471 ? -3.824 7.925 19.172 1.00 67.14 471 MET B C 1
ATOM 5335 O O . MET B 1 471 ? -4.304 7.312 18.213 1.00 67.40 471 MET B O 1
ATOM 5340 N N . TYR B 1 472 ? -3.798 9.250 19.254 1.00 68.98 472 TYR B N 1
ATOM 5341 C CA . TYR B 1 472 ? -4.261 10.122 18.188 1.00 69.43 472 TYR B CA 1
ATOM 5342 C C . TYR B 1 472 ? -3.078 10.871 17.588 1.00 69.71 472 TYR B C 1
ATOM 5343 O O . TYR B 1 472 ? -2.075 11.119 18.262 1.00 69.55 472 TYR B O 1
ATOM 5352 N N . ARG B 1 473 ? -3.199 11.226 16.312 1.00 75.00 473 ARG B N 1
ATOM 5353 C CA . ARG B 1 473 ? -2.200 12.041 15.635 1.00 75.38 473 ARG B CA 1
ATOM 5354 C C . ARG B 1 473 ? -2.846 13.323 15.132 1.00 75.83 473 ARG B C 1
ATOM 5355 O O . ARG B 1 473 ? -3.950 13.299 14.580 1.00 76.07 473 ARG B O 1
ATOM 5363 N N . ARG B 1 474 ? -2.149 14.438 15.329 1.00 81.43 474 ARG B N 1
ATOM 5364 C CA . ARG B 1 474 ? -2.663 15.732 14.905 1.00 82.28 474 ARG B CA 1
ATOM 5365 C C . ARG B 1 474 ? -2.731 15.810 13.385 1.00 87.23 474 ARG B C 1
ATOM 5366 O O . ARG B 1 474 ? -1.868 15.281 12.678 1.00 89.93 474 ARG B O 1
ATOM 5374 N N . ILE B 1 475 ? -3.771 16.469 12.886 1.00 86.50 475 ILE B N 1
ATOM 5375 C CA . ILE B 1 475 ? -3.989 16.611 11.451 1.00 88.87 475 ILE B CA 1
ATOM 5376 C C . ILE B 1 475 ? -3.209 17.829 10.973 1.00 89.62 475 ILE B C 1
ATOM 5377 O O . ILE B 1 475 ? -3.590 18.972 11.243 1.00 88.71 475 ILE B O 1
ATOM 5382 N N . ASP B 1 476 ? -2.102 17.583 10.276 1.00 88.53 476 ASP B N 1
ATOM 5383 C CA . ASP B 1 476 ? -1.258 18.647 9.737 1.00 89.46 476 ASP B CA 1
ATOM 5384 C C . ASP B 1 476 ? -0.708 18.180 8.396 1.00 91.38 476 ASP B C 1
ATOM 5385 O O . ASP B 1 476 ? 0.233 17.370 8.350 1.00 90.32 476 ASP B O 1
ATOM 5390 N N . PRO B 1 477 ? -1.258 18.673 7.283 1.00 93.90 477 PRO B N 1
ATOM 5391 C CA . PRO B 1 477 ? -0.772 18.232 5.965 1.00 93.04 477 PRO B CA 1
ATOM 5392 C C . PRO B 1 477 ? 0.692 18.552 5.721 1.00 94.68 477 PRO B C 1
ATOM 5393 O O . PRO B 1 477 ? 1.284 17.998 4.786 1.00 98.69 477 PRO B O 1
ATOM 5397 N N . LYS B 1 478 ? 1.294 19.421 6.532 1.00 105.99 478 LYS B N 1
ATOM 5398 C CA . LYS B 1 478 ? 2.715 19.717 6.399 1.00 103.39 478 LYS B CA 1
ATOM 5399 C C . LYS B 1 478 ? 3.565 18.707 7.160 1.00 106.88 478 LYS B C 1
ATOM 5400 O O . LYS B 1 478 ? 4.540 18.171 6.620 1.00 104.93 478 LYS B O 1
ATOM 5406 N N . ARG B 1 479 ? 3.206 18.432 8.414 1.00 87.59 479 ARG B N 1
ATOM 5407 C CA . ARG B 1 479 ? 4.036 17.619 9.293 1.00 84.61 479 ARG B CA 1
ATOM 5408 C C . ARG B 1 479 ? 3.711 16.134 9.237 1.00 84.78 479 ARG B C 1
ATOM 5409 O O . ARG B 1 479 ? 4.577 15.316 9.569 1.00 79.97 479 ARG B O 1
ATOM 5417 N N . ASN B 1 480 ? 2.495 15.763 8.839 1.00 81.50 480 ASN B N 1
ATOM 5418 C CA . ASN B 1 480 ? 2.122 14.354 8.792 1.00 81.33 480 ASN B CA 1
ATOM 5419 C C . ASN B 1 480 ? 2.981 13.613 7.777 1.00 81.94 480 ASN B C 1
ATOM 5420 O O . ASN B 1 480 ? 2.932 13.901 6.577 1.00 83.51 480 ASN B O 1
ATOM 5425 N N . ALA B 1 481 ? 3.770 12.662 8.264 1.00 77.97 481 ALA B N 1
ATOM 5426 C CA . ALA B 1 481 ? 4.695 11.908 7.435 1.00 78.65 481 ALA B CA 1
ATOM 5427 C C . ALA B 1 481 ? 4.103 10.553 7.068 1.00 78.71 481 ALA B C 1
ATOM 5428 O O . ALA B 1 481 ? 3.307 9.977 7.814 1.00 78.03 481 ALA B O 1
ATOM 5430 N N . ARG B 1 482 ? 4.500 10.052 5.904 1.00 77.83 482 ARG B N 1
ATOM 5431 C CA . ARG B 1 482 ? 4.079 8.745 5.426 1.00 77.75 482 ARG B CA 1
ATOM 5432 C C . ARG B 1 482 ? 5.168 7.713 5.686 1.00 77.70 482 ARG B C 1
ATOM 5433 O O . ARG B 1 482 ? 6.350 8.046 5.806 1.00 77.97 482 ARG B O 1
ATOM 5441 N N . PHE B 1 483 ? 4.752 6.450 5.778 1.00 75.46 483 PHE B N 1
ATOM 5442 C CA . PHE B 1 483 ? 5.692 5.348 5.936 1.00 75.12 483 PHE B CA 1
ATOM 5443 C C . PHE B 1 483 ? 6.638 5.286 4.747 1.00 84.34 483 PHE B C 1
ATOM 5444 O O . PHE B 1 483 ? 6.202 5.038 3.618 1.00 87.40 483 PHE B O 1
ATOM 5452 N N . ILE B 1 484 ? 7.931 5.522 4.982 1.00 86.72 484 ILE B N 1
ATOM 5453 C CA . ILE B 1 484 ? 8.895 5.399 3.899 1.00 88.49 484 ILE B CA 1
ATOM 5454 C C . ILE B 1 484 ? 8.958 3.944 3.458 1.00 87.78 484 ILE B C 1
ATOM 5455 O O . ILE B 1 484 ? 8.921 3.017 4.279 1.00 87.35 484 ILE B O 1
ATOM 5460 N N . LEU B 1 485 ? 9.017 3.738 2.151 1.00 99.53 485 LEU B N 1
ATOM 5461 C CA . LEU B 1 485 ? 8.903 2.405 1.587 1.00 97.10 485 LEU B CA 1
ATOM 5462 C C . LEU B 1 485 ? 10.261 1.713 1.552 1.00 101.33 485 LEU B C 1
ATOM 5463 O O . LEU B 1 485 ? 11.313 2.344 1.689 1.00 101.85 485 LEU B O 1
ATOM 5468 N N . SER B 1 486 ? 10.223 0.389 1.377 1.00 101.01 486 SER B N 1
ATOM 5469 C CA . SER B 1 486 ? 11.451 -0.398 1.333 1.00 103.35 486 SER B CA 1
ATOM 5470 C C . SER B 1 486 ? 12.366 0.025 0.193 1.00 104.75 486 SER B C 1
ATOM 5471 O O . SER B 1 486 ? 13.573 -0.237 0.250 1.00 110.62 486 SER B O 1
ATOM 5474 N N . ASN B 1 487 ? 11.824 0.672 -0.840 1.00 105.96 487 ASN B N 1
ATOM 5475 C CA . ASN B 1 487 ? 12.649 1.175 -1.930 1.00 104.16 487 ASN B CA 1
ATOM 5476 C C . ASN B 1 487 ? 13.431 2.423 -1.543 1.00 104.57 487 ASN B C 1
ATOM 5477 O O . ASN B 1 487 ? 14.308 2.844 -2.304 1.00 104.45 487 ASN B O 1
ATOM 5482 N N . GLN B 1 488 ? 13.136 3.020 -0.389 1.00 110.15 488 GLN B N 1
ATOM 5483 C CA . GLN B 1 488 ? 13.881 4.159 0.128 1.00 110.54 488 GLN B CA 1
ATOM 5484 C C . GLN B 1 488 ? 14.838 3.773 1.247 1.00 112.19 488 GLN B C 1
ATOM 5485 O O . GLN B 1 488 ? 15.596 4.625 1.719 1.00 111.30 488 GLN B O 1
ATOM 5491 N N . LEU B 1 489 ? 14.819 2.515 1.681 1.00 143.27 489 LEU B N 1
ATOM 5492 C CA . LEU B 1 489 ? 15.701 2.082 2.753 1.00 149.46 489 LEU B CA 1
ATOM 5493 C C . LEU B 1 489 ? 17.138 1.974 2.246 1.00 153.27 489 LEU B C 1
ATOM 5494 O O . LEU B 1 489 ? 17.371 1.505 1.128 1.00 155.29 489 LEU B O 1
ATOM 5499 N N . PRO B 1 490 ? 18.120 2.396 3.043 1.00 158.33 490 PRO B N 1
ATOM 5500 C CA . PRO B 1 490 ? 19.514 2.350 2.584 1.00 161.09 490 PRO B CA 1
ATOM 5501 C C . PRO B 1 490 ? 20.125 0.960 2.671 1.00 162.89 490 PRO B C 1
ATOM 5502 O O . PRO B 1 490 ? 21.018 0.622 1.887 1.00 162.66 490 PRO B O 1
ATOM 5506 N N . GLN B 1 491 ? 19.656 0.146 3.613 1.00 149.67 491 GLN B N 1
ATOM 5507 C CA . GLN B 1 491 ? 20.244 -1.166 3.849 1.00 149.44 491 GLN B CA 1
ATOM 5508 C C . GLN B 1 491 ? 19.238 -2.027 4.603 1.00 144.66 491 GLN B C 1
ATOM 5509 O O . GLN B 1 491 ? 18.115 -1.603 4.889 1.00 139.72 491 GLN B O 1
ATOM 5515 N N . HIS B 1 492 ? 19.657 -3.247 4.926 1.00 138.67 492 HIS B N 1
ATOM 5516 C CA . HIS B 1 492 ? 18.821 -4.181 5.671 1.00 136.74 492 HIS B CA 1
ATOM 5517 C C . HIS B 1 492 ? 19.662 -5.002 6.642 1.00 134.26 492 HIS B C 1
ATOM 5518 O O . HIS B 1 492 ? 20.844 -5.248 6.400 1.00 129.27 492 HIS B O 1
ATOM 5525 N N . TYR C 1 76 ? 3.617 18.872 85.417 1.00 122.69 76 TYR C N 1
ATOM 5526 C CA . TYR C 1 76 ? 4.506 17.987 86.159 1.00 124.86 76 TYR C CA 1
ATOM 5527 C C . TYR C 1 76 ? 4.241 16.531 85.784 1.00 121.42 76 TYR C C 1
ATOM 5528 O O . TYR C 1 76 ? 5.081 15.658 86.003 1.00 121.53 76 TYR C O 1
ATOM 5537 N N . ALA C 1 77 ? 3.067 16.275 85.214 1.00 125.32 77 ALA C N 1
ATOM 5538 C CA . ALA C 1 77 ? 2.719 14.924 84.797 1.00 121.22 77 ALA C CA 1
ATOM 5539 C C . ALA C 1 77 ? 3.544 14.512 83.584 1.00 120.59 77 ALA C C 1
ATOM 5540 O O . ALA C 1 77 ? 3.845 15.328 82.709 1.00 121.16 77 ALA C O 1
ATOM 5542 N N . ILE C 1 78 ? 3.912 13.235 83.539 1.00 121.46 78 ILE C N 1
ATOM 5543 C CA . ILE C 1 78 ? 4.709 12.692 82.442 1.00 118.40 78 ILE C CA 1
ATOM 5544 C C . ILE C 1 78 ? 3.930 11.563 81.778 1.00 113.37 78 ILE C C 1
ATOM 5545 O O . ILE C 1 78 ? 3.131 10.888 82.445 1.00 112.62 78 ILE C O 1
ATOM 5550 N N . PRO C 1 79 ? 4.114 11.327 80.472 1.00 86.39 79 PRO C N 1
ATOM 5551 C CA . PRO C 1 79 ? 3.374 10.245 79.805 1.00 84.24 79 PRO C CA 1
ATOM 5552 C C . PRO C 1 79 ? 3.740 8.873 80.347 1.00 83.14 79 PRO C C 1
ATOM 5553 O O . PRO C 1 79 ? 4.860 8.395 80.139 1.00 82.79 79 PRO C O 1
ATOM 5557 N N . VAL C 1 80 ? 2.800 8.229 81.042 1.00 81.51 80 VAL C N 1
ATOM 5558 C CA . VAL C 1 80 ? 3.037 6.937 81.671 1.00 80.88 80 VAL C CA 1
ATOM 5559 C C . VAL C 1 80 ? 1.939 5.965 81.260 1.00 79.82 80 VAL C C 1
ATOM 5560 O O . VAL C 1 80 ? 0.844 6.358 80.852 1.00 79.89 80 VAL C O 1
ATOM 5564 N N . ASP C 1 81 ? 2.249 4.675 81.382 1.00 86.64 81 ASP C N 1
ATOM 5565 C CA . ASP C 1 81 ? 1.326 3.619 80.992 1.00 85.69 81 ASP C CA 1
ATOM 5566 C C . ASP C 1 81 ? 0.171 3.515 81.983 1.00 85.51 81 ASP C C 1
ATOM 5567 O O . ASP C 1 81 ? 0.089 4.239 82.981 1.00 90.03 81 ASP C O 1
ATOM 5572 N N . GLU C 1 82 ? -0.741 2.587 81.687 1.00 82.57 82 GLU C N 1
ATOM 5573 C CA . GLU C 1 82 ? -1.675 2.101 82.692 1.00 83.71 82 GLU C CA 1
ATOM 5574 C C . GLU C 1 82 ? -0.971 1.244 83.736 1.00 84.31 82 GLU C C 1
ATOM 5575 O O . GLU C 1 82 ? -1.511 1.045 84.830 1.00 85.57 82 GLU C O 1
ATOM 5581 N N . ASN C 1 83 ? 0.218 0.736 83.416 1.00 85.06 83 ASN C N 1
ATOM 5582 C CA . ASN C 1 83 ? 1.053 -0.011 84.345 1.00 85.18 83 ASN C CA 1
ATOM 5583 C C . ASN C 1 83 ? 1.962 0.887 85.174 1.00 86.29 83 ASN C C 1
ATOM 5584 O O . ASN C 1 83 ? 2.687 0.381 86.037 1.00 87.32 83 ASN C O 1
ATOM 5589 N N . GLY C 1 84 ? 1.945 2.196 84.934 1.00 87.53 84 GLY C N 1
ATOM 5590 C CA . GLY C 1 84 ? 2.889 3.082 85.584 1.00 87.75 84 GLY C CA 1
ATOM 5591 C C . GLY C 1 84 ? 4.240 3.134 84.911 1.00 87.59 84 GLY C C 1
ATOM 5592 O O . GLY C 1 84 ? 5.239 3.455 85.562 1.00 86.90 84 GLY C O 1
ATOM 5593 N N . HIS C 1 85 ? 4.296 2.833 83.617 1.00 97.40 85 HIS C N 1
ATOM 5594 C CA . HIS C 1 85 ? 5.538 2.733 82.867 1.00 94.58 85 HIS C CA 1
ATOM 5595 C C . HIS C 1 85 ? 5.579 3.820 81.801 1.00 92.05 85 HIS C C 1
ATOM 5596 O O . HIS C 1 85 ? 4.557 4.135 81.185 1.00 91.18 85 HIS C O 1
ATOM 5603 N N . ARG C 1 86 ? 6.756 4.403 81.595 1.00 86.59 86 ARG C N 1
ATOM 5604 C CA . ARG C 1 86 ? 6.888 5.476 80.619 1.00 87.35 86 ARG C CA 1
ATOM 5605 C C . ARG C 1 86 ? 6.703 4.941 79.204 1.00 86.28 86 ARG C C 1
ATOM 5606 O O . ARG C 1 86 ? 7.163 3.845 78.870 1.00 84.74 86 ARG C O 1
ATOM 5614 N N . TYR C 1 87 ? 6.011 5.717 78.374 1.00 83.60 87 TYR C N 1
ATOM 5615 C CA . TYR C 1 87 ? 5.892 5.372 76.965 1.00 81.88 87 TYR C CA 1
ATOM 5616 C C . TYR C 1 87 ? 7.250 5.491 76.288 1.00 82.22 87 TYR C C 1
ATOM 5617 O O . TYR C 1 87 ? 7.985 6.460 76.500 1.00 83.94 87 TYR C O 1
ATOM 5626 N N . VAL C 1 88 ? 7.587 4.498 75.473 1.00 87.92 88 VAL C N 1
ATOM 5627 C CA . VAL C 1 88 ? 8.875 4.438 74.795 1.00 88.67 88 VAL C CA 1
ATOM 5628 C C . VAL C 1 88 ? 8.638 4.565 73.298 1.00 88.29 88 VAL C C 1
ATOM 5629 O O . VAL C 1 88 ? 7.838 3.817 72.723 1.00 86.72 88 VAL C O 1
ATOM 5633 N N . GLY C 1 89 ? 9.328 5.515 72.671 1.00 92.45 89 GLY C N 1
ATOM 5634 C CA . GLY C 1 89 ? 9.224 5.709 71.243 1.00 92.32 89 GLY C CA 1
ATOM 5635 C C . GLY C 1 89 ? 10.088 4.736 70.465 1.00 93.05 89 GLY C C 1
ATOM 5636 O O . GLY C 1 89 ? 10.719 3.832 71.011 1.00 92.06 89 GLY C O 1
ATOM 5637 N N . LEU C 1 90 ? 10.106 4.931 69.151 1.00 92.79 90 LEU C N 1
ATOM 5638 C CA . LEU C 1 90 ? 10.890 4.112 68.241 1.00 92.98 90 LEU C CA 1
ATOM 5639 C C . LEU C 1 90 ? 11.981 4.958 67.596 1.00 93.70 90 LEU C C 1
ATOM 5640 O O . LEU C 1 90 ? 11.931 6.190 67.610 1.00 94.18 90 LEU C O 1
ATOM 5645 N N . VAL C 1 91 ? 12.979 4.278 67.031 1.00 104.56 91 VAL C N 1
ATOM 5646 C CA . VAL C 1 91 ? 14.126 4.951 66.429 1.00 109.83 91 VAL C CA 1
ATOM 5647 C C . VAL C 1 91 ? 13.674 5.793 65.244 1.00 108.85 91 VAL C C 1
ATOM 5648 O O . VAL C 1 91 ? 12.541 5.660 64.766 1.00 108.77 91 VAL C O 1
ATOM 5652 N N . ASN C 1 92 ? 14.560 6.664 64.764 1.00 118.44 92 ASN C N 1
ATOM 5653 C CA . ASN C 1 92 ? 14.223 7.550 63.660 1.00 120.81 92 ASN C CA 1
ATOM 5654 C C . ASN C 1 92 ? 13.864 6.749 62.415 1.00 118.52 92 ASN C C 1
ATOM 5655 O O . ASN C 1 92 ? 14.375 5.650 62.183 1.00 115.17 92 ASN C O 1
ATOM 5660 N N . GLN C 1 93 ? 12.967 7.315 61.609 1.00 112.89 93 GLN C N 1
ATOM 5661 C CA . GLN C 1 93 ? 12.452 6.635 60.423 1.00 109.41 93 GLN C CA 1
ATOM 5662 C C . GLN C 1 93 ? 13.389 6.900 59.248 1.00 116.27 93 GLN C C 1
ATOM 5663 O O . GLN C 1 93 ? 13.155 7.762 58.397 1.00 118.60 93 GLN C O 1
ATOM 5669 N N . ALA C 1 94 ? 14.476 6.130 59.205 1.00 128.83 94 ALA C N 1
ATOM 5670 C CA . ALA C 1 94 ? 15.403 6.188 58.081 1.00 128.54 94 ALA C CA 1
ATOM 5671 C C . ALA C 1 94 ? 14.718 5.676 56.821 1.00 128.47 94 ALA C C 1
ATOM 5672 O O . ALA C 1 94 ? 15.007 4.570 56.355 1.00 130.34 94 ALA C O 1
ATOM 5674 N N . MET C 1 95 ? 13.801 6.476 56.277 1.00 124.57 95 MET C N 1
ATOM 5675 C CA . MET C 1 95 ? 12.947 6.132 55.143 1.00 128.27 95 MET C CA 1
ATOM 5676 C C . MET C 1 95 ? 12.030 4.947 55.430 1.00 125.41 95 MET C C 1
ATOM 5677 O O . MET C 1 95 ? 11.446 4.382 54.497 1.00 124.46 95 MET C O 1
ATOM 5682 N N . THR C 1 96 ? 11.883 4.555 56.700 1.00 114.53 96 THR C N 1
ATOM 5683 C CA . THR C 1 96 ? 10.899 3.544 57.066 1.00 111.39 96 THR C CA 1
ATOM 5684 C C . THR C 1 96 ? 9.491 4.116 57.100 1.00 107.37 96 THR C C 1
ATOM 5685 O O . THR C 1 96 ? 8.520 3.355 57.018 1.00 107.97 96 THR C O 1
ATOM 5689 N N . CYS C 1 97 ? 9.369 5.436 57.233 1.00 101.00 97 CYS C N 1
ATOM 5690 C CA . CYS C 1 97 ? 8.104 6.157 57.078 1.00 102.36 97 CYS C CA 1
ATOM 5691 C C . CYS C 1 97 ? 7.117 5.686 58.140 1.00 97.86 97 CYS C C 1
ATOM 5692 O O . CYS C 1 97 ? 7.455 5.736 59.336 1.00 99.23 97 CYS C O 1
ATOM 5695 N N . TYR C 1 98 ? 5.912 5.245 57.778 1.00 91.90 98 TYR C N 1
ATOM 5696 C CA . TYR C 1 98 ? 4.807 4.874 58.669 1.00 88.02 98 TYR C CA 1
ATOM 5697 C C . TYR C 1 98 ? 5.086 3.648 59.544 1.00 87.19 98 TYR C C 1
ATOM 5698 O O . TYR C 1 98 ? 4.145 3.248 60.249 1.00 85.67 98 TYR C O 1
ATOM 5707 N N . LEU C 1 99 ? 6.277 3.046 59.532 1.00 101.67 99 LEU C N 1
ATOM 5708 C CA . LEU C 1 99 ? 6.521 1.862 60.348 1.00 102.10 99 LEU C CA 1
ATOM 5709 C C . LEU C 1 99 ? 6.341 2.169 61.829 1.00 98.47 99 LEU C C 1
ATOM 5710 O O . LEU C 1 99 ? 5.594 1.480 62.532 1.00 95.39 99 LEU C O 1
ATOM 5715 N N . ASN C 1 100 ? 7.027 3.204 62.320 1.00 104.85 100 ASN C N 1
ATOM 5716 C CA . ASN C 1 100 ? 6.878 3.595 63.718 1.00 99.30 100 ASN C CA 1
ATOM 5717 C C . ASN C 1 100 ? 5.453 4.030 64.024 1.00 95.13 100 ASN C C 1
ATOM 5718 O O . ASN C 1 100 ? 4.956 3.798 65.133 1.00 93.95 100 ASN C O 1
ATOM 5723 N N . SER C 1 101 ? 4.780 4.658 63.056 1.00 87.53 101 SER C N 1
ATOM 5724 C CA . SER C 1 101 ? 3.412 5.110 63.278 1.00 80.85 101 SER C CA 1
ATOM 5725 C C . SER C 1 101 ? 2.435 3.944 63.355 1.00 83.10 101 SER C C 1
ATOM 5726 O O . SER C 1 101 ? 1.438 4.022 64.082 1.00 84.60 101 SER C O 1
ATOM 5729 N N . LEU C 1 102 ? 2.702 2.858 62.626 1.00 79.97 102 LEU C N 1
ATOM 5730 C CA . LEU C 1 102 ? 1.768 1.737 62.588 1.00 82.66 102 LEU C CA 1
ATOM 5731 C C . LEU C 1 102 ? 1.962 0.796 63.772 1.00 83.57 102 LEU C C 1
ATOM 5732 O O . LEU C 1 102 ? 0.981 0.295 64.334 1.00 82.60 102 LEU C O 1
ATOM 5737 N N . VAL C 1 103 ? 3.215 0.548 64.165 1.00 77.53 103 VAL C N 1
ATOM 5738 C CA . VAL C 1 103 ? 3.487 -0.386 65.256 1.00 80.01 103 VAL C CA 1
ATOM 5739 C C . VAL C 1 103 ? 2.858 0.111 66.551 1.00 78.32 103 VAL C C 1
ATOM 5740 O O . VAL C 1 103 ? 2.222 -0.653 67.287 1.00 76.00 103 VAL C O 1
ATOM 5744 N N . GLN C 1 104 ? 3.024 1.403 66.846 1.00 80.37 104 GLN C N 1
ATOM 5745 C CA . GLN C 1 104 ? 2.440 1.969 68.058 1.00 79.31 104 GLN C CA 1
ATOM 5746 C C . GLN C 1 104 ? 0.919 1.894 68.023 1.00 77.83 104 GLN C C 1
ATOM 5747 O O . GLN C 1 104 ? 0.278 1.641 69.050 1.00 79.31 104 GLN C O 1
ATOM 5753 N N . SER C 1 105 ? 0.322 2.112 66.847 1.00 79.18 105 SER C N 1
ATOM 5754 C CA . SER C 1 105 ? -1.128 2.002 66.722 1.00 77.83 105 SER C CA 1
ATOM 5755 C C . SER C 1 105 ? -1.604 0.579 66.974 1.00 77.45 105 SER C C 1
ATOM 5756 O O . SER C 1 105 ? -2.718 0.376 67.472 1.00 76.56 105 SER C O 1
ATOM 5759 N N . LEU C 1 106 ? -0.787 -0.418 66.631 1.00 74.51 106 LEU C N 1
ATOM 5760 C CA . LEU C 1 106 ? -1.114 -1.797 66.965 1.00 75.80 106 LEU C CA 1
ATOM 5761 C C . LEU C 1 106 ? -0.704 -2.155 68.386 1.00 75.65 106 LEU C C 1
ATOM 5762 O O . LEU C 1 106 ? -1.289 -3.070 68.975 1.00 76.40 106 LEU C O 1
ATOM 5767 N N . TYR C 1 107 ? 0.286 -1.455 68.947 1.00 79.14 107 TYR C N 1
ATOM 5768 C CA . TYR C 1 107 ? 0.636 -1.640 70.349 1.00 80.16 107 TYR C CA 1
ATOM 5769 C C . TYR C 1 107 ? -0.404 -1.032 71.280 1.00 76.24 107 TYR C C 1
ATOM 5770 O O . TYR C 1 107 ? -0.518 -1.465 72.431 1.00 73.44 107 TYR C O 1
ATOM 5779 N N . MET C 1 108 ? -1.172 -0.052 70.806 1.00 76.47 108 MET C N 1
ATOM 5780 C CA . MET C 1 108 ? -2.206 0.590 71.604 1.00 73.43 108 MET C CA 1
ATOM 5781 C C . MET C 1 108 ? -3.605 0.090 71.266 1.00 73.39 108 MET C C 1
ATOM 5782 O O . MET C 1 108 ? -4.590 0.683 71.718 1.00 70.57 108 MET C O 1
ATOM 5787 N N . THR C 1 109 ? -3.716 -0.977 70.477 1.00 76.94 109 THR C N 1
ATOM 5788 C CA . THR C 1 109 ? -5.000 -1.622 70.247 1.00 77.78 109 THR C CA 1
ATOM 5789 C C . THR C 1 109 ? -5.213 -2.690 71.310 1.00 79.38 109 THR C C 1
ATOM 5790 O O . THR C 1 109 ? -4.449 -3.664 71.352 1.00 80.60 109 THR C O 1
ATOM 5794 N N . PRO C 1 110 ? -6.217 -2.551 72.181 1.00 95.87 110 PRO C N 1
ATOM 5795 C CA . PRO C 1 110 ? -6.312 -3.464 73.337 1.00 94.31 110 PRO C CA 1
ATOM 5796 C C . PRO C 1 110 ? -6.496 -4.924 72.957 1.00 97.32 110 PRO C C 1
ATOM 5797 O O . PRO C 1 110 ? -5.721 -5.778 73.408 1.00 95.32 110 PRO C O 1
ATOM 5801 N N . GLU C 1 111 ? -7.505 -5.239 72.141 1.00 92.23 111 GLU C N 1
ATOM 5802 C CA . GLU C 1 111 ? -7.736 -6.627 71.753 1.00 92.66 111 GLU C CA 1
ATOM 5803 C C . GLU C 1 111 ? -6.546 -7.209 71.002 1.00 94.75 111 GLU C C 1
ATOM 5804 O O . GLU C 1 111 ? -6.296 -8.418 71.078 1.00 96.62 111 GLU C O 1
ATOM 5810 N N . PHE C 1 112 ? -5.797 -6.372 70.283 1.00 96.71 112 PHE C N 1
ATOM 5811 C CA . PHE C 1 112 ? -4.657 -6.871 69.522 1.00 103.32 112 PHE C CA 1
ATOM 5812 C C . PHE C 1 112 ? -3.491 -7.214 70.442 1.00 105.89 112 PHE C C 1
ATOM 5813 O O . PHE C 1 112 ? -2.901 -8.296 70.335 1.00 107.49 112 PHE C O 1
ATOM 5821 N N . ARG C 1 113 ? -3.140 -6.303 71.355 1.00 108.36 113 ARG C N 1
ATOM 5822 C CA . ARG C 1 113 ? -2.047 -6.577 72.281 1.00 108.02 113 ARG C CA 1
ATOM 5823 C C . ARG C 1 113 ? -2.393 -7.714 73.234 1.00 111.72 113 ARG C C 1
ATOM 5824 O O . ARG C 1 113 ? -1.500 -8.454 73.664 1.00 114.82 113 ARG C O 1
ATOM 5832 N N . ASN C 1 114 ? -3.674 -7.868 73.577 1.00 99.61 114 ASN C N 1
ATOM 5833 C CA . ASN C 1 114 ? -4.074 -8.969 74.446 1.00 101.39 114 ASN C CA 1
ATOM 5834 C C . ASN C 1 114 ? -4.035 -10.304 73.715 1.00 105.72 114 ASN C C 1
ATOM 5835 O O . ASN C 1 114 ? -3.750 -11.339 74.331 1.00 113.71 114 ASN C O 1
ATOM 5840 N N . ALA C 1 115 ? -4.318 -10.304 72.410 1.00 107.57 115 ALA C N 1
ATOM 5841 C CA . ALA C 1 115 ? -4.225 -11.529 71.626 1.00 111.46 115 ALA C CA 1
ATOM 5842 C C . ALA C 1 115 ? -2.786 -11.994 71.453 1.00 115.26 115 ALA C C 1
ATOM 5843 O O . ALA C 1 115 ? -2.557 -13.182 71.202 1.00 120.41 115 ALA C O 1
ATOM 5845 N N . MET C 1 116 ? -1.817 -11.087 71.586 1.00 120.65 116 MET C N 1
ATOM 5846 C CA . MET C 1 116 ? -0.408 -11.440 71.468 1.00 126.29 116 MET C CA 1
ATOM 5847 C C . MET C 1 116 ? 0.082 -12.296 72.630 1.00 127.80 116 MET C C 1
ATOM 5848 O O . MET C 1 116 ? 1.204 -12.810 72.570 1.00 125.28 116 MET C O 1
ATOM 5853 N N . TYR C 1 117 ? -0.726 -12.468 73.671 1.00 151.20 117 TYR C N 1
ATOM 5854 C CA . TYR C 1 117 ? -0.346 -13.232 74.850 1.00 153.72 117 TYR C CA 1
ATOM 5855 C C . TYR C 1 117 ? -0.958 -14.625 74.779 1.00 158.66 117 TYR C C 1
ATOM 5856 O O . TYR C 1 117 ? -2.167 -14.769 74.570 1.00 161.83 117 TYR C O 1
ATOM 5865 N N . ASP C 1 118 ? -0.121 -15.644 74.952 1.00 145.31 118 ASP C N 1
ATOM 5866 C CA . ASP C 1 118 ? -0.577 -17.028 74.911 1.00 148.98 118 ASP C CA 1
ATOM 5867 C C . ASP C 1 118 ? -0.606 -17.637 76.309 1.00 149.30 118 ASP C C 1
ATOM 5868 O O . ASP C 1 118 ? 0.388 -17.599 77.034 1.00 148.00 118 ASP C O 1
ATOM 5873 N N . LYS C 1 134 ? 13.412 -21.141 63.014 1.00 159.20 134 LYS C N 1
ATOM 5874 C CA . LYS C 1 134 ? 12.279 -20.960 62.115 1.00 158.60 134 LYS C CA 1
ATOM 5875 C C . LYS C 1 134 ? 11.224 -20.065 62.758 1.00 156.13 134 LYS C C 1
ATOM 5876 O O . LYS C 1 134 ? 10.423 -19.434 62.068 1.00 155.17 134 LYS C O 1
ATOM 5882 N N . ALA C 1 135 ? 11.237 -20.009 64.091 1.00 162.97 135 ALA C N 1
ATOM 5883 C CA . ALA C 1 135 ? 10.249 -19.213 64.809 1.00 158.66 135 ALA C CA 1
ATOM 5884 C C . ALA C 1 135 ? 10.608 -17.732 64.810 1.00 159.71 135 ALA C C 1
ATOM 5885 O O . ALA C 1 135 ? 9.727 -16.880 64.654 1.00 155.08 135 ALA C O 1
ATOM 5887 N N . GLU C 1 136 ? 11.893 -17.405 64.979 1.00 150.32 136 GLU C N 1
ATOM 5888 C CA . GLU C 1 136 ? 12.288 -16.004 65.080 1.00 146.39 136 GLU C CA 1
ATOM 5889 C C . GLU C 1 136 ? 12.107 -15.263 63.761 1.00 141.78 136 GLU C C 1
ATOM 5890 O O . GLU C 1 136 ? 11.827 -14.059 63.764 1.00 137.88 136 GLU C O 1
ATOM 5896 N N . GLN C 1 137 ? 12.259 -15.954 62.628 1.00 165.06 137 GLN C N 1
ATOM 5897 C CA . GLN C 1 137 ? 12.094 -15.296 61.339 1.00 162.50 137 GLN C CA 1
ATOM 5898 C C . GLN C 1 137 ? 10.636 -14.987 61.032 1.00 161.71 137 GLN C C 1
ATOM 5899 O O . GLN C 1 137 ? 10.363 -14.079 60.240 1.00 161.21 137 GLN C O 1
ATOM 5905 N N . SER C 1 138 ? 9.701 -15.717 61.633 1.00 159.00 138 SER C N 1
ATOM 5906 C CA . SER C 1 138 ? 8.297 -15.351 61.530 1.00 159.12 138 SER C CA 1
ATOM 5907 C C . SER C 1 138 ? 8.066 -14.027 62.246 1.00 152.84 138 SER C C 1
ATOM 5908 O O . SER C 1 138 ? 8.483 -13.849 63.395 1.00 149.57 138 SER C O 1
ATOM 5911 N N . ILE C 1 139 ? 7.404 -13.097 61.566 1.00 127.03 139 ILE C N 1
ATOM 5912 C CA . ILE C 1 139 ? 7.197 -11.753 62.101 1.00 122.26 139 ILE C CA 1
ATOM 5913 C C . ILE C 1 139 ? 6.277 -11.717 63.324 1.00 119.14 139 ILE C C 1
ATOM 5914 O O . ILE C 1 139 ? 6.348 -10.737 64.080 1.00 119.26 139 ILE C O 1
ATOM 5919 N N . PRO C 1 140 ? 5.406 -12.709 63.585 1.00 114.88 140 PRO C N 1
ATOM 5920 C CA . PRO C 1 140 ? 4.708 -12.694 64.883 1.00 113.67 140 PRO C CA 1
ATOM 5921 C C . PRO C 1 140 ? 5.645 -12.790 66.072 1.00 117.59 140 PRO C C 1
ATOM 5922 O O . PRO C 1 140 ? 5.363 -12.196 67.121 1.00 113.85 140 PRO C O 1
ATOM 5926 N N . CYS C 1 141 ? 6.754 -13.521 65.946 1.00 120.35 141 CYS C N 1
ATOM 5927 C CA . CYS C 1 141 ? 7.685 -13.648 67.062 1.00 120.14 141 CYS C CA 1
ATOM 5928 C C . CYS C 1 141 ? 8.409 -12.332 67.318 1.00 116.48 141 CYS C C 1
ATOM 5929 O O . CYS C 1 141 ? 8.556 -11.906 68.470 1.00 115.27 141 CYS C O 1
ATOM 5932 N N . GLN C 1 142 ? 8.867 -11.671 66.252 1.00 114.76 142 GLN C N 1
ATOM 5933 C CA . GLN C 1 142 ? 9.492 -10.361 66.406 1.00 116.52 142 GLN C CA 1
ATOM 5934 C C . GLN C 1 142 ? 8.488 -9.319 66.878 1.00 113.46 142 GLN C C 1
ATOM 5935 O O . GLN C 1 142 ? 8.858 -8.377 67.589 1.00 110.62 142 GLN C O 1
ATOM 5941 N N . LEU C 1 143 ? 7.217 -9.469 66.498 1.00 113.22 143 LEU C N 1
ATOM 5942 C CA . LEU C 1 143 ? 6.203 -8.505 66.913 1.00 109.28 143 LEU C CA 1
ATOM 5943 C C . LEU C 1 143 ? 5.891 -8.640 68.398 1.00 109.68 143 LEU C C 1
ATOM 5944 O O . LEU C 1 143 ? 5.799 -7.635 69.113 1.00 107.28 143 LEU C O 1
ATOM 5949 N N . GLN C 1 144 ? 5.721 -9.875 68.880 1.00 112.44 144 GLN C N 1
ATOM 5950 C CA . GLN C 1 144 ? 5.535 -10.095 70.310 1.00 111.05 144 GLN C CA 1
ATOM 5951 C C . GLN C 1 144 ? 6.767 -9.672 71.096 1.00 111.42 144 GLN C C 1
ATOM 5952 O O . GLN C 1 144 ? 6.651 -9.185 72.227 1.00 109.07 144 GLN C O 1
ATOM 5958 N N . LYS C 1 145 ? 7.953 -9.850 70.510 1.00 116.65 145 LYS C N 1
ATOM 5959 C CA . LYS C 1 145 ? 9.183 -9.405 71.155 1.00 116.45 145 LYS C CA 1
ATOM 5960 C C . LYS C 1 145 ? 9.204 -7.888 71.299 1.00 113.57 145 LYS C C 1
ATOM 5961 O O . LYS C 1 145 ? 9.547 -7.355 72.361 1.00 116.85 145 LYS C O 1
ATOM 5967 N N . LEU C 1 146 ? 8.822 -7.174 70.238 1.00 111.97 146 LEU C N 1
ATOM 5968 C CA . LEU C 1 146 ? 8.812 -5.716 70.293 1.00 110.93 146 LEU C CA 1
ATOM 5969 C C . LEU C 1 146 ? 7.669 -5.193 71.154 1.00 100.79 146 LEU C C 1
ATOM 5970 O O . LEU C 1 146 ? 7.781 -4.107 71.733 1.00 100.14 146 LEU C O 1
ATOM 5975 N N . PHE C 1 147 ? 6.568 -5.944 71.252 1.00 102.07 147 PHE C N 1
ATOM 5976 C CA . PHE C 1 147 ? 5.474 -5.530 72.126 1.00 100.91 147 PHE C CA 1
ATOM 5977 C C . PHE C 1 147 ? 5.877 -5.623 73.592 1.00 102.88 147 PHE C C 1
ATOM 5978 O O . PHE C 1 147 ? 5.596 -4.710 74.379 1.00 102.88 147 PHE C O 1
ATOM 5986 N N . LEU C 1 148 ? 6.532 -6.720 73.980 1.00 101.68 148 LEU C N 1
ATOM 5987 C CA . LEU C 1 148 ? 7.005 -6.843 75.354 1.00 103.88 148 LEU C CA 1
ATOM 5988 C C . LEU C 1 148 ? 8.088 -5.819 75.660 1.00 105.09 148 LEU C C 1
ATOM 5989 O O . LEU C 1 148 ? 8.193 -5.348 76.799 1.00 104.67 148 LEU C O 1
ATOM 5994 N N . LEU C 1 149 ? 8.896 -5.459 74.661 1.00 95.10 149 LEU C N 1
ATOM 5995 C CA . LEU C 1 149 ? 9.893 -4.414 74.863 1.00 95.33 149 LEU C CA 1
ATOM 5996 C C . LEU C 1 149 ? 9.233 -3.050 75.027 1.00 96.96 149 LEU C C 1
ATOM 5997 O O . LEU C 1 149 ? 9.636 -2.260 75.887 1.00 95.60 149 LEU C O 1
ATOM 6002 N N . LEU C 1 150 ? 8.211 -2.757 74.219 1.00 112.80 150 LEU C N 1
ATOM 6003 C CA . LEU C 1 150 ? 7.459 -1.520 74.400 1.00 108.98 150 LEU C CA 1
ATOM 6004 C C . LEU C 1 150 ? 6.705 -1.489 75.723 1.00 109.40 150 LEU C C 1
ATOM 6005 O O . LEU C 1 150 ? 6.312 -0.408 76.173 1.00 108.44 150 LEU C O 1
ATOM 6010 N N . GLN C 1 151 ? 6.503 -2.645 76.354 1.00 106.02 151 GLN C N 1
ATOM 6011 C CA . GLN C 1 151 ? 5.729 -2.721 77.586 1.00 101.26 151 GLN C CA 1
ATOM 6012 C C . GLN C 1 151 ? 6.597 -2.694 78.837 1.00 106.89 151 GLN C C 1
ATOM 6013 O O . GLN C 1 151 ? 6.121 -2.280 79.901 1.00 106.43 151 GLN C O 1
ATOM 6019 N N . THR C 1 152 ? 7.862 -3.111 78.736 1.00 98.01 152 THR C N 1
ATOM 6020 C CA . THR C 1 152 ? 8.720 -3.254 79.904 1.00 97.21 152 THR C CA 1
ATOM 6021 C C . THR C 1 152 ? 9.988 -2.412 79.873 1.00 96.84 152 THR C C 1
ATOM 6022 O O . THR C 1 152 ? 10.523 -2.110 80.946 1.00 100.89 152 THR C O 1
ATOM 6026 N N . SER C 1 153 ? 10.483 -2.026 78.699 1.00 96.15 153 SER C N 1
ATOM 6027 C CA . SER C 1 153 ? 11.746 -1.305 78.624 1.00 99.40 153 SER C CA 1
ATOM 6028 C C . SER C 1 153 ? 11.633 0.077 79.259 1.00 102.71 153 SER C C 1
ATOM 6029 O O . SER C 1 153 ? 10.556 0.673 79.322 1.00 104.00 153 SER C O 1
ATOM 6032 N N . GLU C 1 154 ? 12.768 0.595 79.717 1.00 91.33 154 GLU C N 1
ATOM 6033 C CA . GLU C 1 154 ? 12.815 1.915 80.336 1.00 91.23 154 GLU C CA 1
ATOM 6034 C C . GLU C 1 154 ? 13.600 2.912 79.486 1.00 94.01 154 GLU C C 1
ATOM 6035 O O . GLU C 1 154 ? 13.682 4.094 79.819 1.00 94.60 154 GLU C O 1
ATOM 6041 N N . ASN C 1 155 ? 14.176 2.430 78.389 1.00 100.70 155 ASN C N 1
ATOM 6042 C CA . ASN C 1 155 ? 14.956 3.280 77.495 1.00 103.77 155 ASN C CA 1
ATOM 6043 C C . ASN C 1 155 ? 14.094 4.332 76.802 1.00 102.38 155 ASN C C 1
ATOM 6044 O O . ASN C 1 155 ? 12.889 4.412 77.040 1.00 97.75 155 ASN C O 1
ATOM 6049 N N . ASP C 1 156 ? 14.716 5.137 75.945 1.00 109.05 156 ASP C N 1
ATOM 6050 C CA . ASP C 1 156 ? 13.994 6.179 75.225 1.00 107.85 156 ASP C CA 1
ATOM 6051 C C . ASP C 1 156 ? 13.454 5.711 73.882 1.00 107.87 156 ASP C C 1
ATOM 6052 O O . ASP C 1 156 ? 12.349 6.105 73.495 1.00 104.95 156 ASP C O 1
ATOM 6057 N N . SER C 1 157 ? 14.201 4.878 73.161 1.00 100.86 157 SER C N 1
ATOM 6058 C CA . SER C 1 157 ? 13.809 4.451 71.827 1.00 99.33 157 SER C CA 1
ATOM 6059 C C . SER C 1 157 ? 14.152 2.982 71.633 1.00 98.95 157 SER C C 1
ATOM 6060 O O . SER C 1 157 ? 15.066 2.451 72.269 1.00 102.82 157 SER C O 1
ATOM 6063 N N . LEU C 1 158 ? 13.408 2.333 70.741 1.00 110.88 158 LEU C N 1
ATOM 6064 C CA . LEU C 1 158 ? 13.602 0.931 70.409 1.00 114.66 158 LEU C CA 1
ATOM 6065 C C . LEU C 1 158 ? 13.990 0.798 68.944 1.00 117.79 158 LEU C C 1
ATOM 6066 O O . LEU C 1 158 ? 13.577 1.599 68.100 1.00 116.68 158 LEU C O 1
ATOM 6071 N N . GLU C 1 159 ? 14.776 -0.232 68.646 1.00 116.01 159 GLU C N 1
ATOM 6072 C CA . GLU C 1 159 ? 15.233 -0.489 67.288 1.00 118.06 159 GLU C CA 1
ATOM 6073 C C . GLU C 1 159 ? 14.197 -1.309 66.530 1.00 117.87 159 GLU C C 1
ATOM 6074 O O . GLU C 1 159 ? 13.790 -2.383 66.986 1.00 117.46 159 GLU C O 1
ATOM 6080 N N . THR C 1 160 ? 13.771 -0.797 65.375 1.00 110.46 160 THR C N 1
ATOM 6081 C CA . THR C 1 160 ? 12.968 -1.561 64.432 1.00 109.39 160 THR C CA 1
ATOM 6082 C C . THR C 1 160 ? 13.829 -2.398 63.495 1.00 113.03 160 THR C C 1
ATOM 6083 O O . THR C 1 160 ? 13.348 -2.827 62.440 1.00 112.55 160 THR C O 1
ATOM 6087 N N . LYS C 1 161 ? 15.090 -2.638 63.867 1.00 118.22 161 LYS C N 1
ATOM 6088 C CA . LYS C 1 161 ? 16.024 -3.330 62.984 1.00 119.51 161 LYS C CA 1
ATOM 6089 C C . LYS C 1 161 ? 15.582 -4.765 62.725 1.00 118.05 161 LYS C C 1
ATOM 6090 O O . LYS C 1 161 ? 15.446 -5.187 61.572 1.00 117.16 161 LYS C O 1
ATOM 6096 N N . ASP C 1 162 ? 15.351 -5.532 63.794 1.00 112.61 162 ASP C N 1
ATOM 6097 C CA . ASP C 1 162 ? 14.948 -6.925 63.629 1.00 111.72 162 ASP C CA 1
ATOM 6098 C C . ASP C 1 162 ? 13.551 -7.045 63.035 1.00 111.72 162 ASP C C 1
ATOM 6099 O O . ASP C 1 162 ? 13.234 -8.060 62.404 1.00 113.01 162 ASP C O 1
ATOM 6104 N N . LEU C 1 163 ? 12.705 -6.030 63.221 1.00 116.58 163 LEU C N 1
ATOM 6105 C CA . LEU C 1 163 ? 11.359 -6.081 62.660 1.00 113.43 163 LEU C CA 1
ATOM 6106 C C . LEU C 1 163 ? 11.389 -5.885 61.149 1.00 113.78 163 LEU C C 1
ATOM 6107 O O . LEU C 1 163 ? 10.821 -6.687 60.398 1.00 112.13 163 LEU C O 1
ATOM 6112 N N . THR C 1 164 ? 12.049 -4.821 60.682 1.00 110.69 164 THR C N 1
ATOM 6113 C CA . THR C 1 164 ? 12.202 -4.623 59.245 1.00 112.69 164 THR C CA 1
ATOM 6114 C C . THR C 1 164 ? 13.087 -5.691 58.617 1.00 117.24 164 THR C C 1
ATOM 6115 O O . THR C 1 164 ? 13.020 -5.899 57.401 1.00 120.22 164 THR C O 1
ATOM 6119 N N . GLN C 1 165 ? 13.913 -6.367 59.419 1.00 109.32 165 GLN C N 1
ATOM 6120 C CA . GLN C 1 165 ? 14.662 -7.520 58.933 1.00 112.10 165 GLN C CA 1
ATOM 6121 C C . GLN C 1 165 ? 13.756 -8.733 58.768 1.00 109.66 165 GLN C C 1
ATOM 6122 O O . GLN C 1 165 ? 13.905 -9.498 57.808 1.00 116.17 165 GLN C O 1
ATOM 6128 N N . SER C 1 166 ? 12.810 -8.922 59.692 1.00 115.34 166 SER C N 1
ATOM 6129 C CA . SER C 1 166 ? 11.858 -10.019 59.562 1.00 117.83 166 SER C CA 1
ATOM 6130 C C . SER C 1 166 ? 10.898 -9.791 58.403 1.00 117.81 166 SER C C 1
ATOM 6131 O O . SER C 1 166 ? 10.360 -10.755 57.845 1.00 116.52 166 SER C O 1
ATOM 6134 N N . PHE C 1 167 ? 10.669 -8.529 58.028 1.00 131.52 167 PHE C N 1
ATOM 6135 C CA . PHE C 1 167 ? 9.853 -8.241 56.855 1.00 132.52 167 PHE C CA 1
ATOM 6136 C C . PHE C 1 167 ? 10.586 -8.582 55.564 1.00 133.18 167 PHE C C 1
ATOM 6137 O O . PHE C 1 167 ? 9.948 -8.917 54.560 1.00 133.75 167 PHE C O 1
ATOM 6145 N N . GLY C 1 168 ? 11.915 -8.506 55.572 1.00 127.63 168 GLY C N 1
ATOM 6146 C CA . GLY C 1 168 ? 12.693 -8.678 54.364 1.00 132.81 168 GLY C CA 1
ATOM 6147 C C . GLY C 1 168 ? 12.830 -7.432 53.523 1.00 136.99 168 GLY C C 1
ATOM 6148 O O . GLY C 1 168 ? 13.278 -7.524 52.374 1.00 141.41 168 GLY C O 1
ATOM 6149 N N . TRP C 1 169 ? 12.458 -6.269 54.055 1.00 141.20 169 TRP C N 1
ATOM 6150 C CA . TRP C 1 169 ? 12.509 -5.014 53.304 1.00 140.87 169 TRP C CA 1
ATOM 6151 C C . TRP C 1 169 ? 13.836 -4.311 53.592 1.00 145.94 169 TRP C C 1
ATOM 6152 O O . TRP C 1 169 ? 13.912 -3.288 54.275 1.00 143.83 169 TRP C O 1
ATOM 6163 N N . THR C 1 170 ? 14.904 -4.897 53.047 1.00 159.87 170 THR C N 1
ATOM 6164 C CA . THR C 1 170 ? 16.243 -4.370 53.286 1.00 161.08 170 THR C CA 1
ATOM 6165 C C . THR C 1 170 ? 16.487 -3.075 52.519 1.00 158.16 170 THR C C 1
ATOM 6166 O O . THR C 1 170 ? 17.322 -2.261 52.930 1.00 156.94 170 THR C O 1
ATOM 6170 N N . SER C 1 171 ? 15.767 -2.862 51.417 1.00 140.30 171 SER C N 1
ATOM 6171 C CA . SER C 1 171 ? 15.949 -1.659 50.616 1.00 139.20 171 SER C CA 1
ATOM 6172 C C . SER C 1 171 ? 15.648 -0.411 51.437 1.00 140.78 171 SER C C 1
ATOM 6173 O O . SER C 1 171 ? 14.733 -0.394 52.265 1.00 140.26 171 SER C O 1
ATOM 6176 N N . ASN C 1 172 ? 16.441 0.638 51.210 1.00 135.88 172 ASN C N 1
ATOM 6177 C CA . ASN C 1 172 ? 16.194 1.904 51.891 1.00 135.42 172 ASN C CA 1
ATOM 6178 C C . ASN C 1 172 ? 14.890 2.535 51.418 1.00 137.43 172 ASN C C 1
ATOM 6179 O O . ASN C 1 172 ? 14.170 3.158 52.208 1.00 134.84 172 ASN C O 1
ATOM 6184 N N . GLU C 1 173 ? 14.565 2.375 50.134 1.00 138.28 173 GLU C N 1
ATOM 6185 C CA . GLU C 1 173 ? 13.321 2.879 49.565 1.00 134.51 173 GLU C CA 1
ATOM 6186 C C . GLU C 1 173 ? 12.206 1.841 49.591 1.00 131.46 173 GLU C C 1
ATOM 6187 O O . GLU C 1 173 ? 11.293 1.897 48.756 1.00 131.85 173 GLU C O 1
ATOM 6193 N N . ALA C 1 174 ? 12.251 0.895 50.531 1.00 134.48 174 ALA C N 1
ATOM 6194 C CA . ALA C 1 174 ? 11.276 -0.190 50.535 1.00 133.47 174 ALA C CA 1
ATOM 6195 C C . ALA C 1 174 ? 9.903 0.290 50.989 1.00 131.17 174 ALA C C 1
ATOM 6196 O O . ALA C 1 174 ? 8.879 -0.141 50.446 1.00 129.29 174 ALA C O 1
ATOM 6198 N N . TYR C 1 175 ? 9.858 1.178 51.983 1.00 122.43 175 TYR C N 1
ATOM 6199 C CA . TYR C 1 175 ? 8.583 1.642 52.513 1.00 117.94 175 TYR C CA 1
ATOM 6200 C C . TYR C 1 175 ? 7.930 2.702 51.636 1.00 117.24 175 TYR C C 1
ATOM 6201 O O . TYR C 1 175 ? 6.727 2.948 51.779 1.00 112.43 175 TYR C O 1
ATOM 6210 N N . ASP C 1 176 ? 8.687 3.331 50.737 1.00 142.58 176 ASP C N 1
ATOM 6211 C CA . ASP C 1 176 ? 8.108 4.251 49.769 1.00 143.52 176 ASP C CA 1
ATOM 6212 C C . ASP C 1 176 ? 7.473 3.535 48.586 1.00 143.66 176 ASP C C 1
ATOM 6213 O O . ASP C 1 176 ? 6.734 4.166 47.823 1.00 142.92 176 ASP C O 1
ATOM 6218 N N . GLN C 1 177 ? 7.740 2.241 48.419 1.00 133.29 177 GLN C N 1
ATOM 6219 C CA . GLN C 1 177 ? 7.207 1.454 47.317 1.00 132.00 177 GLN C CA 1
ATOM 6220 C C . GLN C 1 177 ? 6.066 0.541 47.747 1.00 130.48 177 GLN C C 1
ATOM 6221 O O . GLN C 1 177 ? 5.596 -0.267 46.941 1.00 132.49 177 GLN C O 1
ATOM 6227 N N . HIS C 1 178 ? 5.614 0.648 48.994 1.00 122.28 178 HIS C N 1
ATOM 6228 C CA . HIS C 1 178 ? 4.527 -0.170 49.507 1.00 116.02 178 HIS C CA 1
ATOM 6229 C C . HIS C 1 178 ? 3.462 0.715 50.135 1.00 115.23 178 HIS C C 1
ATOM 6230 O O . HIS C 1 178 ? 3.754 1.796 50.654 1.00 111.79 178 HIS C O 1
ATOM 6237 N N . ASP C 1 179 ? 2.221 0.245 50.079 1.00 113.01 179 ASP C N 1
ATOM 6238 C CA . ASP C 1 179 ? 1.129 0.880 50.798 1.00 109.92 179 ASP C CA 1
ATOM 6239 C C . ASP C 1 179 ? 0.968 0.231 52.166 1.00 106.07 179 ASP C C 1
ATOM 6240 O O . ASP C 1 179 ? 1.229 -0.962 52.346 1.00 103.87 179 ASP C O 1
ATOM 6245 N N . VAL C 1 180 ? 0.540 1.040 53.138 1.00 112.57 180 VAL C N 1
ATOM 6246 C CA . VAL C 1 180 ? 0.454 0.576 54.520 1.00 110.66 180 VAL C CA 1
ATOM 6247 C C . VAL C 1 180 ? -0.556 -0.556 54.662 1.00 108.19 180 VAL C C 1
ATOM 6248 O O . VAL C 1 180 ? -0.391 -1.443 55.508 1.00 107.20 180 VAL C O 1
ATOM 6252 N N . GLN C 1 181 ? -1.607 -0.556 53.836 1.00 100.56 181 GLN C N 1
ATOM 6253 C CA . GLN C 1 181 ? -2.582 -1.641 53.881 1.00 98.98 181 GLN C CA 1
ATOM 6254 C C . GLN C 1 181 ? -1.941 -2.978 53.538 1.00 101.80 181 GLN C C 1
ATOM 6255 O O . GLN C 1 181 ? -2.338 -4.016 54.083 1.00 100.49 181 GLN C O 1
ATOM 6261 N N . GLU C 1 182 ? -0.947 -2.973 52.648 1.00 106.23 182 GLU C N 1
ATOM 6262 C CA . GLU C 1 182 ? -0.259 -4.209 52.296 1.00 108.74 182 GLU C CA 1
ATOM 6263 C C . GLU C 1 182 ? 0.549 -4.743 53.471 1.00 112.40 182 GLU C C 1
ATOM 6264 O O . GLU C 1 182 ? 0.593 -5.956 53.701 1.00 109.97 182 GLU C O 1
ATOM 6270 N N . LEU C 1 183 ? 1.195 -3.851 54.227 1.00 113.49 183 LEU C N 1
ATOM 6271 C CA . LEU C 1 183 ? 1.934 -4.281 55.409 1.00 110.49 183 LEU C CA 1
ATOM 6272 C C . LEU C 1 183 ? 0.993 -4.798 56.490 1.00 111.51 183 LEU C C 1
ATOM 6273 O O . LEU C 1 183 ? 1.331 -5.739 57.217 1.00 112.75 183 LEU C O 1
ATOM 6278 N N . CYS C 1 184 ? -0.194 -4.197 56.610 1.00 120.07 184 CYS C N 1
ATOM 6279 C CA . CYS C 1 184 ? -1.165 -4.663 57.595 1.00 116.91 184 CYS C CA 1
ATOM 6280 C C . CYS C 1 184 ? -1.631 -6.078 57.277 1.00 118.54 184 CYS C C 1
ATOM 6281 O O . CYS C 1 184 ? -1.684 -6.941 58.161 1.00 119.48 184 CYS C O 1
ATOM 6284 N N . ARG C 1 185 ? -1.973 -6.337 56.013 1.00 116.32 185 ARG C N 1
ATOM 6285 C CA . ARG C 1 185 ? -2.408 -7.677 55.635 1.00 116.69 185 ARG C CA 1
ATOM 6286 C C . ARG C 1 185 ? -1.250 -8.666 55.650 1.00 117.46 185 ARG C C 1
ATOM 6287 O O . ARG C 1 185 ? -1.460 -9.859 55.897 1.00 119.38 185 ARG C O 1
ATOM 6295 N N . LEU C 1 186 ? -0.027 -8.195 55.396 1.00 106.98 186 LEU C N 1
ATOM 6296 C CA . LEU C 1 186 ? 1.138 -9.070 55.482 1.00 109.22 186 LEU C CA 1
ATOM 6297 C C . LEU C 1 186 ? 1.310 -9.604 56.898 1.00 111.38 186 LEU C C 1
ATOM 6298 O O . LEU C 1 186 ? 1.553 -10.799 57.101 1.00 112.41 186 LEU C O 1
ATOM 6303 N N . MET C 1 187 ? 1.178 -8.728 57.897 1.00 117.30 187 MET C N 1
ATOM 6304 C CA . MET C 1 187 ? 1.287 -9.168 59.283 1.00 114.28 187 MET C CA 1
ATOM 6305 C C . MET C 1 187 ? 0.066 -9.975 59.703 1.00 114.94 187 MET C C 1
ATOM 6306 O O . MET C 1 187 ? 0.186 -10.938 60.470 1.00 114.01 187 MET C O 1
ATOM 6311 N N . PHE C 1 188 ? -1.118 -9.603 59.210 1.00 112.81 188 PHE C N 1
ATOM 6312 C CA . PHE C 1 188 ? -2.329 -10.337 59.564 1.00 110.82 188 PHE C CA 1
ATOM 6313 C C . PHE C 1 188 ? -2.312 -11.747 58.987 1.00 118.19 188 PHE C C 1
ATOM 6314 O O . PHE C 1 188 ? -2.738 -12.700 59.651 1.00 118.10 188 PHE C O 1
ATOM 6322 N N . ASP C 1 189 ? -1.827 -11.903 57.753 1.00 122.65 189 ASP C N 1
ATOM 6323 C CA . ASP C 1 189 ? -1.738 -13.234 57.162 1.00 124.09 189 ASP C CA 1
ATOM 6324 C C . ASP C 1 189 ? -0.724 -14.097 57.901 1.00 127.37 189 ASP C C 1
ATOM 6325 O O . ASP C 1 189 ? -0.927 -15.306 58.058 1.00 131.21 189 ASP C O 1
ATOM 6330 N N . ALA C 1 190 ? 0.371 -13.492 58.364 1.00 139.93 190 ALA C N 1
ATOM 6331 C CA . ALA C 1 190 ? 1.356 -14.240 59.137 1.00 141.22 190 ALA C CA 1
ATOM 6332 C C . ALA C 1 190 ? 0.793 -14.655 60.491 1.00 142.57 190 ALA C C 1
ATOM 6333 O O . ALA C 1 190 ? 1.086 -15.751 60.982 1.00 144.92 190 ALA C O 1
ATOM 6335 N N . LEU C 1 191 ? -0.016 -13.791 61.109 1.00 144.13 191 LEU C N 1
ATOM 6336 C CA . LEU C 1 191 ? -0.629 -14.134 62.389 1.00 143.73 191 LEU C CA 1
ATOM 6337 C C . LEU C 1 191 ? -1.631 -15.271 62.230 1.00 143.87 191 LEU C C 1
ATOM 6338 O O . LEU C 1 191 ? -1.628 -16.229 63.013 1.00 146.75 191 LEU C O 1
ATOM 6343 N N . GLU C 1 192 ? -2.500 -15.183 61.219 1.00 130.66 192 GLU C N 1
ATOM 6344 C CA . GLU C 1 192 ? -3.464 -16.253 60.981 1.00 130.57 192 GLU C CA 1
ATOM 6345 C C . GLU C 1 192 ? -2.779 -17.543 60.552 1.00 133.49 192 GLU C C 1
ATOM 6346 O O . GLU C 1 192 ? -3.281 -18.635 60.843 1.00 135.18 192 GLU C O 1
ATOM 6352 N N . HIS C 1 193 ? -1.640 -17.441 59.863 1.00 132.93 193 HIS C N 1
ATOM 6353 C CA . HIS C 1 193 ? -0.901 -18.639 59.482 1.00 138.22 193 HIS C CA 1
ATOM 6354 C C . HIS C 1 193 ? -0.267 -19.311 60.694 1.00 138.00 193 HIS C C 1
ATOM 6355 O O . HIS C 1 193 ? -0.095 -20.534 60.702 1.00 141.76 193 HIS C O 1
ATOM 6362 N N . LYS C 1 194 ? 0.083 -18.538 61.721 1.00 144.50 194 LYS C N 1
ATOM 6363 C CA . LYS C 1 194 ? 0.687 -19.102 62.920 1.00 148.65 194 LYS C CA 1
ATOM 6364 C C . LYS C 1 194 ? -0.349 -19.537 63.947 1.00 149.00 194 LYS C C 1
ATOM 6365 O O . LYS C 1 194 ? -0.122 -20.515 64.669 1.00 152.73 194 LYS C O 1
ATOM 6371 N N . TRP C 1 195 ? -1.483 -18.844 64.019 1.00 118.02 195 TRP C N 1
ATOM 6372 C CA . TRP C 1 195 ? -2.511 -19.124 65.011 1.00 115.13 195 TRP C CA 1
ATOM 6373 C C . TRP C 1 195 ? -3.501 -20.193 64.569 1.00 117.79 195 TRP C C 1
ATOM 6374 O O . TRP C 1 195 ? -4.466 -20.454 65.294 1.00 119.81 195 TRP C O 1
ATOM 6385 N N . LYS C 1 196 ? -3.291 -20.814 63.410 1.00 136.61 196 LYS C N 1
ATOM 6386 C CA . LYS C 1 196 ? -4.186 -21.873 62.961 1.00 138.35 196 LYS C CA 1
ATOM 6387 C C . LYS C 1 196 ? -4.105 -23.066 63.905 1.00 139.03 196 LYS C C 1
ATOM 6388 O O . LYS C 1 196 ? -3.014 -23.524 64.257 1.00 139.76 196 LYS C O 1
ATOM 6394 N N . GLY C 1 197 ? -5.268 -23.568 64.317 1.00 137.92 197 GLY C N 1
ATOM 6395 C CA . GLY C 1 197 ? -5.351 -24.639 65.281 1.00 142.09 197 GLY C CA 1
ATOM 6396 C C . GLY C 1 197 ? -5.545 -24.189 66.714 1.00 143.60 197 GLY C C 1
ATOM 6397 O O . GLY C 1 197 ? -5.967 -24.996 67.550 1.00 143.11 197 GLY C O 1
ATOM 6398 N N . THR C 1 198 ? -5.249 -22.932 67.020 1.00 172.44 198 THR C N 1
ATOM 6399 C CA . THR C 1 198 ? -5.439 -22.371 68.345 1.00 172.00 198 THR C CA 1
ATOM 6400 C C . THR C 1 198 ? -6.793 -21.658 68.401 1.00 166.75 198 THR C C 1
ATOM 6401 O O . THR C 1 198 ? -7.661 -21.875 67.547 1.00 163.37 198 THR C O 1
ATOM 6405 N N . GLU C 1 199 ? -6.983 -20.803 69.403 1.00 145.62 199 GLU C N 1
ATOM 6406 C CA . GLU C 1 199 ? -8.202 -20.020 69.537 1.00 146.70 199 GLU C CA 1
ATOM 6407 C C . GLU C 1 199 ? -8.058 -18.607 68.989 1.00 143.91 199 GLU C C 1
ATOM 6408 O O . GLU C 1 199 ? -9.003 -17.818 69.089 1.00 139.02 199 GLU C O 1
ATOM 6414 N N . HIS C 1 200 ? -6.905 -18.271 68.414 1.00 150.87 200 HIS C N 1
ATOM 6415 C CA . HIS C 1 200 ? -6.679 -16.969 67.804 1.00 148.53 200 HIS C CA 1
ATOM 6416 C C . HIS C 1 200 ? -6.720 -17.020 66.282 1.00 148.30 200 HIS C C 1
ATOM 6417 O O . HIS C 1 200 ? -6.356 -16.036 65.630 1.00 146.70 200 HIS C O 1
ATOM 6424 N N . GLU C 1 201 ? -7.153 -18.142 65.700 1.00 150.19 201 GLU C N 1
ATOM 6425 C CA . GLU C 1 201 ? -7.198 -18.249 64.245 1.00 148.01 201 GLU C CA 1
ATOM 6426 C C . GLU C 1 201 ? -8.393 -17.514 63.653 1.00 144.89 201 GLU C C 1
ATOM 6427 O O . GLU C 1 201 ? -8.304 -17.002 62.531 1.00 143.20 201 GLU C O 1
ATOM 6433 N N . LYS C 1 202 ? -9.509 -17.451 64.379 1.00 134.89 202 LYS C N 1
ATOM 6434 C CA . LYS C 1 202 ? -10.697 -16.736 63.936 1.00 131.53 202 LYS C CA 1
ATOM 6435 C C . LYS C 1 202 ? -10.824 -15.364 64.588 1.00 131.75 202 LYS C C 1
ATOM 6436 O O . LYS C 1 202 ? -11.932 -14.825 64.675 1.00 128.24 202 LYS C O 1
ATOM 6442 N N . LEU C 1 203 ? -9.712 -14.790 65.043 1.00 119.99 203 LEU C N 1
ATOM 6443 C CA . LEU C 1 203 ? -9.731 -13.515 65.748 1.00 118.89 203 LEU C CA 1
ATOM 6444 C C . LEU C 1 203 ? -9.660 -12.323 64.801 1.00 114.35 203 LEU C C 1
ATOM 6445 O O . LEU C 1 203 ? -10.371 -11.331 65.002 1.00 110.90 203 LEU C O 1
ATOM 6450 N N . ILE C 1 204 ? -8.823 -12.404 63.765 1.00 109.57 204 ILE C N 1
ATOM 6451 C CA . ILE C 1 204 ? -8.649 -11.272 62.859 1.00 104.46 204 ILE C CA 1
ATOM 6452 C C . ILE C 1 204 ? -9.937 -10.999 62.093 1.00 104.43 204 ILE C C 1
ATOM 6453 O O . ILE C 1 204 ? -10.324 -9.841 61.891 1.00 106.39 204 ILE C O 1
ATOM 6458 N N . GLN C 1 205 ? -10.630 -12.058 61.664 1.00 107.94 205 GLN C N 1
ATOM 6459 C CA . GLN C 1 205 ? -11.865 -11.866 60.912 1.00 107.18 205 GLN C CA 1
ATOM 6460 C C . GLN C 1 205 ? -13.008 -11.408 61.810 1.00 103.26 205 GLN C C 1
ATOM 6461 O O . GLN C 1 205 ? -13.951 -10.769 61.329 1.00 103.52 205 GLN C O 1
ATOM 6467 N N . ASP C 1 206 ? -12.949 -11.722 63.106 1.00 102.03 206 ASP C N 1
ATOM 6468 C CA . ASP C 1 206 ? -13.973 -11.233 64.023 1.00 103.26 206 ASP C CA 1
ATOM 6469 C C . ASP C 1 206 ? -13.783 -9.756 64.343 1.00 97.29 206 ASP C C 1
ATOM 6470 O O . ASP C 1 206 ? -14.755 -9.063 64.665 1.00 91.21 206 ASP C O 1
ATOM 6475 N N . LEU C 1 207 ? -12.551 -9.257 64.251 1.00 104.13 207 LEU C N 1
ATOM 6476 C CA . LEU C 1 207 ? -12.252 -7.876 64.618 1.00 100.20 207 LEU C CA 1
ATOM 6477 C C . LEU C 1 207 ? -12.290 -6.939 63.413 1.00 100.47 207 LEU C C 1
ATOM 6478 O O . LEU C 1 207 ? -13.059 -5.973 63.393 1.00 98.21 207 LEU C O 1
ATOM 6483 N N . TYR C 1 208 ? -11.467 -7.214 62.401 1.00 91.55 208 TYR C N 1
ATOM 6484 C CA . TYR C 1 208 ? -11.205 -6.257 61.334 1.00 85.55 208 TYR C CA 1
ATOM 6485 C C . TYR C 1 208 ? -12.061 -6.458 60.089 1.00 89.31 208 TYR C C 1
ATOM 6486 O O . TYR C 1 208 ? -12.112 -5.554 59.249 1.00 83.93 208 TYR C O 1
ATOM 6495 N N . ARG C 1 209 ? -12.724 -7.601 59.937 1.00 83.62 209 ARG C N 1
ATOM 6496 C CA . ARG C 1 209 ? -13.390 -7.932 58.683 1.00 81.21 209 ARG C CA 1
ATOM 6497 C C . ARG C 1 209 ? -14.846 -7.482 58.720 1.00 81.40 209 ARG C C 1
ATOM 6498 O O . ARG C 1 209 ? -15.598 -7.858 59.626 1.00 79.10 209 ARG C O 1
ATOM 6506 N N . GLY C 1 210 ? -15.239 -6.681 57.731 1.00 91.60 210 GLY C N 1
ATOM 6507 C CA . GLY C 1 210 ? -16.623 -6.286 57.557 1.00 88.79 210 GLY C CA 1
ATOM 6508 C C . GLY C 1 210 ? -17.208 -6.857 56.282 1.00 90.45 210 GLY C C 1
ATOM 6509 O O . GLY C 1 210 ? -16.463 -7.302 55.403 1.00 88.02 210 GLY C O 1
ATOM 6510 N N . THR C 1 211 ? -18.533 -6.847 56.158 1.00 86.67 211 THR C N 1
ATOM 6511 C CA . THR C 1 211 ? -19.219 -7.457 55.027 1.00 86.45 211 THR C CA 1
ATOM 6512 C C . THR C 1 211 ? -19.985 -6.396 54.249 1.00 87.53 211 THR C C 1
ATOM 6513 O O . THR C 1 211 ? -20.752 -5.624 54.833 1.00 86.09 211 THR C O 1
ATOM 6517 N N . MET C 1 212 ? -19.772 -6.364 52.935 1.00 90.66 212 MET C N 1
ATOM 6518 C CA . MET C 1 212 ? -20.506 -5.501 52.023 1.00 90.45 212 MET C CA 1
ATOM 6519 C C . MET C 1 212 ? -20.959 -6.325 50.826 1.00 92.26 212 MET C C 1
ATOM 6520 O O . MET C 1 212 ? -20.624 -7.505 50.693 1.00 96.30 212 MET C O 1
ATOM 6525 N N . GLU C 1 213 ? -21.730 -5.693 49.944 1.00 82.81 213 GLU C N 1
ATOM 6526 C CA . GLU C 1 213 ? -22.202 -6.373 48.747 1.00 86.02 213 GLU C CA 1
ATOM 6527 C C . GLU C 1 213 ? -22.384 -5.366 47.621 1.00 86.01 213 GLU C C 1
ATOM 6528 O O . GLU C 1 213 ? -22.901 -4.265 47.835 1.00 82.06 213 GLU C O 1
ATOM 6534 N N . ASP C 1 214 ? -21.940 -5.751 46.427 1.00 87.47 214 ASP C N 1
ATOM 6535 C CA . ASP C 1 214 ? -22.106 -4.954 45.219 1.00 85.26 214 ASP C CA 1
ATOM 6536 C C . ASP C 1 214 ? -23.315 -5.472 44.451 1.00 80.84 214 ASP C C 1
ATOM 6537 O O . ASP C 1 214 ? -23.475 -6.686 44.286 1.00 81.88 214 ASP C O 1
ATOM 6542 N N . PHE C 1 215 ? -24.163 -4.556 43.988 1.00 88.02 215 PHE C N 1
ATOM 6543 C CA . PHE C 1 215 ? -25.424 -4.927 43.366 1.00 90.01 215 PHE C CA 1
ATOM 6544 C C . PHE C 1 215 ? -25.597 -4.219 42.031 1.00 90.78 215 PHE C C 1
ATOM 6545 O O . PHE C 1 215 ? -25.027 -3.151 41.792 1.00 90.71 215 PHE C O 1
ATOM 6553 N N . VAL C 1 216 ? -26.393 -4.836 41.161 1.00 80.28 216 VAL C N 1
ATOM 6554 C CA . VAL C 1 216 ? -26.888 -4.212 39.939 1.00 82.20 216 VAL C CA 1
ATOM 6555 C C . VAL C 1 216 ? -28.395 -4.419 39.908 1.00 84.33 216 VAL C C 1
ATOM 6556 O O . VAL C 1 216 ? -28.867 -5.562 39.902 1.00 85.86 216 VAL C O 1
ATOM 6560 N N . ALA C 1 217 ? -29.149 -3.322 39.892 1.00 81.53 217 ALA C N 1
ATOM 6561 C CA . ALA C 1 217 ? -30.604 -3.366 39.984 1.00 84.06 217 ALA C CA 1
ATOM 6562 C C . ALA C 1 217 ? -31.207 -2.682 38.766 1.00 86.38 217 ALA C C 1
ATOM 6563 O O . ALA C 1 217 ? -31.006 -1.480 38.562 1.00 84.33 217 ALA C O 1
ATOM 6565 N N . CYS C 1 218 ? -31.956 -3.443 37.973 1.00 96.71 218 CYS C N 1
ATOM 6566 C CA . CYS C 1 218 ? -32.593 -2.909 36.778 1.00 96.86 218 CYS C CA 1
ATOM 6567 C C . CYS C 1 218 ? -33.879 -2.175 37.137 1.00 96.75 218 CYS C C 1
ATOM 6568 O O . CYS C 1 218 ? -34.621 -2.591 38.031 1.00 97.13 218 CYS C O 1
ATOM 6571 N N . LEU C 1 219 ? -34.144 -1.076 36.425 1.00 99.30 219 LEU C N 1
ATOM 6572 C CA . LEU C 1 219 ? -35.329 -0.274 36.711 1.00 94.21 219 LEU C CA 1
ATOM 6573 C C . LEU C 1 219 ? -36.578 -0.824 36.035 1.00 95.71 219 LEU C C 1
ATOM 6574 O O . LEU C 1 219 ? -37.676 -0.715 36.592 1.00 101.11 219 LEU C O 1
ATOM 6579 N N . LYS C 1 220 ? -36.436 -1.412 34.845 1.00 79.33 220 LYS C N 1
ATOM 6580 C CA . LYS C 1 220 ? -37.604 -1.869 34.099 1.00 80.70 220 LYS C CA 1
ATOM 6581 C C . LYS C 1 220 ? -38.208 -3.119 34.731 1.00 82.32 220 LYS C C 1
ATOM 6582 O O . LYS C 1 220 ? -39.392 -3.142 35.086 1.00 82.42 220 LYS C O 1
ATOM 6588 N N . CYS C 1 221 ? -37.404 -4.170 34.884 1.00 93.91 221 CYS C N 1
ATOM 6589 C CA . CYS C 1 221 ? -37.901 -5.435 35.413 1.00 93.91 221 CYS C CA 1
ATOM 6590 C C . CYS C 1 221 ? -37.861 -5.504 36.932 1.00 93.91 221 CYS C C 1
ATOM 6591 O O . CYS C 1 221 ? -38.658 -6.235 37.531 1.00 93.91 221 CYS C O 1
ATOM 6594 N N . GLY C 1 222 ? -36.946 -4.778 37.570 1.00 93.73 222 GLY C N 1
ATOM 6595 C CA . GLY C 1 222 ? -36.852 -4.786 39.015 1.00 90.99 222 GLY C CA 1
ATOM 6596 C C . GLY 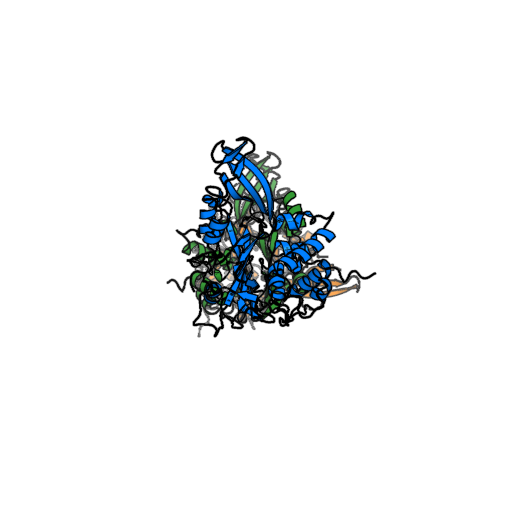C 1 222 ? -36.010 -5.893 39.606 1.00 94.25 222 GLY C C 1
ATOM 6597 O O . GLY C 1 222 ? -35.993 -6.046 40.833 1.00 99.01 222 GLY C O 1
ATOM 6598 N N . ARG C 1 223 ? -35.312 -6.669 38.782 1.00 93.33 223 ARG C N 1
ATOM 6599 C CA . ARG C 1 223 ? -34.477 -7.747 39.285 1.00 100.41 223 ARG C CA 1
ATOM 6600 C C . ARG C 1 223 ? -33.126 -7.208 39.749 1.00 98.62 223 ARG C C 1
ATOM 6601 O O . ARG C 1 223 ? -32.686 -6.127 39.350 1.00 97.26 223 ARG C O 1
ATOM 6609 N N . GLU C 1 224 ? -32.464 -7.987 40.602 1.00 92.87 224 GLU C N 1
ATOM 6610 C CA . GLU C 1 224 ? -31.217 -7.575 41.227 1.00 89.11 224 GLU C CA 1
ATOM 6611 C C . GLU C 1 224 ? -30.202 -8.707 41.161 1.00 90.65 224 GLU C C 1
ATOM 6612 O O . GLU C 1 224 ? -30.556 -9.885 41.252 1.00 94.91 224 GLU C O 1
ATOM 6618 N N . SER C 1 225 ? -28.933 -8.335 41.005 1.00 105.12 225 SER C N 1
ATOM 6619 C CA . SER C 1 225 ? -27.820 -9.278 41.009 1.00 107.49 225 SER C CA 1
ATOM 6620 C C . SER C 1 225 ? -26.766 -8.764 41.978 1.00 107.08 225 SER C C 1
ATOM 6621 O O . SER C 1 225 ? -26.210 -7.680 41.772 1.00 101.90 225 SER C O 1
ATOM 6624 N N . VAL C 1 226 ? -26.492 -9.536 43.027 1.00 95.64 226 VAL C N 1
ATOM 6625 C CA . VAL C 1 226 ? -25.611 -9.100 44.102 1.00 90.73 226 VAL C CA 1
ATOM 6626 C C . VAL C 1 226 ? -24.463 -10.086 44.259 1.00 89.14 226 VAL C C 1
ATOM 6627 O O . VAL C 1 226 ? -24.571 -11.265 43.906 1.00 89.96 226 VAL C O 1
ATOM 6631 N N . LYS C 1 227 ? -23.349 -9.584 44.791 1.00 96.36 227 LYS C N 1
ATOM 6632 C CA . LYS C 1 227 ? -22.211 -10.405 45.178 1.00 100.05 227 LYS C CA 1
ATOM 6633 C C . LYS C 1 227 ? -21.641 -9.856 46.477 1.00 100.24 227 LYS C C 1
ATOM 6634 O O . LYS C 1 227 ? -21.511 -8.639 46.640 1.00 97.52 227 LYS C O 1
ATOM 6640 N N . THR C 1 228 ? -21.312 -10.753 47.401 1.00 102.15 228 THR C N 1
ATOM 6641 C CA . THR C 1 228 ? -20.857 -10.376 48.733 1.00 100.72 228 THR C CA 1
ATOM 6642 C C . THR C 1 228 ? -19.335 -10.348 48.780 1.00 102.65 228 THR C C 1
ATOM 6643 O O . THR C 1 228 ? -18.678 -11.313 48.375 1.00 103.73 228 THR C O 1
ATOM 6647 N N . ASP C 1 229 ? -18.784 -9.243 49.278 1.00 102.88 229 ASP C N 1
ATOM 6648 C CA . ASP C 1 229 ? -17.350 -9.082 49.460 1.00 100.49 229 ASP C CA 1
ATOM 6649 C C . ASP C 1 229 ? -17.040 -8.744 50.911 1.00 99.16 229 ASP C C 1
ATOM 6650 O O . ASP C 1 229 ? -17.875 -8.187 51.631 1.00 98.93 229 ASP C O 1
ATOM 6655 N N . TYR C 1 230 ? -15.828 -9.090 51.333 1.00 106.27 230 TYR C N 1
ATOM 6656 C CA . TYR C 1 230 ? -15.322 -8.746 52.651 1.00 103.92 230 TYR C CA 1
ATOM 6657 C C . TYR C 1 230 ? -14.268 -7.656 52.515 1.00 107.41 230 TYR C C 1
ATOM 6658 O O . TYR C 1 230 ? -13.529 -7.606 51.528 1.00 107.95 230 TYR C O 1
ATOM 6667 N N . PHE C 1 231 ? -14.204 -6.775 53.511 1.00 102.20 231 PHE C N 1
ATOM 6668 C CA . PHE C 1 231 ? -13.280 -5.653 53.459 1.00 98.36 231 PHE C CA 1
ATOM 6669 C C . PHE C 1 231 ? -12.634 -5.434 54.818 1.00 97.52 231 PHE C C 1
ATOM 6670 O O . PHE C 1 231 ? -13.286 -5.565 55.857 1.00 92.48 231 PHE C O 1
ATOM 6678 N N . LEU C 1 232 ? -11.344 -5.101 54.795 1.00 100.34 232 LEU C N 1
ATOM 6679 C CA . LEU C 1 232 ? -10.601 -4.735 55.992 1.00 97.23 232 LEU C CA 1
ATOM 6680 C C . LEU C 1 232 ? -10.377 -3.234 56.107 1.00 99.12 232 LEU C C 1
ATOM 6681 O O . LEU C 1 232 ? -9.911 -2.771 57.153 1.00 104.18 232 LEU C O 1
ATOM 6686 N N . ASP C 1 233 ? -10.694 -2.471 55.063 1.00 87.15 233 ASP C N 1
ATOM 6687 C CA . ASP C 1 233 ? -10.483 -1.032 55.050 1.00 82.03 233 ASP C CA 1
ATOM 6688 C C . ASP C 1 233 ? -11.683 -0.356 54.406 1.00 80.51 233 ASP C C 1
ATOM 6689 O O . ASP C 1 233 ? -12.486 -0.989 53.717 1.00 81.70 233 ASP C O 1
ATOM 6694 N N . LEU C 1 234 ? -11.799 0.950 54.639 1.00 78.31 234 LEU C N 1
ATOM 6695 C CA . LEU C 1 234 ? -12.759 1.790 53.930 1.00 76.48 234 LEU C CA 1
ATOM 6696 C C . LEU C 1 234 ? -11.986 2.778 53.069 1.00 75.82 234 LEU C C 1
ATOM 6697 O O . LEU C 1 234 ? -11.675 3.890 53.519 1.00 76.00 234 LEU C O 1
ATOM 6702 N N . PRO C 1 235 ? -11.647 2.424 51.825 1.00 68.88 235 PRO C N 1
ATOM 6703 C CA . PRO C 1 235 ? -10.875 3.349 50.984 1.00 65.70 235 PRO C CA 1
ATOM 6704 C C . PRO C 1 235 ? -11.701 4.537 50.520 1.00 62.37 235 PRO C C 1
ATOM 6705 O O . PRO C 1 235 ? -12.378 4.471 49.489 1.00 60.69 235 PRO C O 1
ATOM 6709 N N . LEU C 1 236 ? -11.652 5.629 51.275 1.00 59.65 236 LEU C N 1
ATOM 6710 C CA . LEU C 1 236 ? -12.385 6.842 50.947 1.00 58.53 236 LEU C CA 1
ATOM 6711 C C . LEU C 1 236 ? -11.458 7.837 50.264 1.00 59.61 236 LEU C C 1
ATOM 6712 O O . LEU C 1 236 ? -10.283 7.956 50.623 1.00 58.47 236 LEU C O 1
ATOM 6717 N N . ALA C 1 237 ? -11.990 8.547 49.277 1.00 63.60 237 ALA C N 1
ATOM 6718 C CA . ALA C 1 237 ? -11.227 9.569 48.581 1.00 59.66 237 ALA C CA 1
ATOM 6719 C C . ALA C 1 237 ? -11.429 10.927 49.243 1.00 62.46 237 ALA C C 1
ATOM 6720 O O . ALA C 1 237 ? -12.427 11.175 49.924 1.00 60.18 237 ALA C O 1
ATOM 6722 N N . VAL C 1 238 ? -10.454 11.807 49.043 1.00 62.85 238 VAL C N 1
ATOM 6723 C CA . VAL C 1 238 ? -10.561 13.185 49.509 1.00 61.17 238 VAL C CA 1
ATOM 6724 C C . VAL C 1 238 ? -11.120 14.087 48.420 1.00 61.80 238 VAL C C 1
ATOM 6725 O O . VAL C 1 238 ? -12.086 14.823 48.639 1.00 65.74 238 VAL C O 1
ATOM 6729 N N . LYS C 1 239 ? -10.523 14.034 47.231 1.00 75.54 239 LYS C N 1
ATOM 6730 C CA . LYS C 1 239 ? -10.996 14.791 46.074 1.00 76.05 239 LYS C CA 1
ATOM 6731 C C . LYS C 1 239 ? -10.986 13.858 44.870 1.00 73.98 239 LYS C C 1
ATOM 6732 O O . LYS C 1 239 ? -9.918 13.582 44.300 1.00 75.25 239 LYS C O 1
ATOM 6738 N N . PRO C 1 240 ? -12.145 13.343 44.463 1.00 65.37 240 PRO C N 1
ATOM 6739 C CA . PRO C 1 240 ? -12.191 12.444 43.304 1.00 68.07 240 PRO C CA 1
ATOM 6740 C C . PRO C 1 240 ? -11.782 13.162 42.027 1.00 68.83 240 PRO C C 1
ATOM 6741 O O . PRO C 1 240 ? -11.656 14.388 41.970 1.00 71.49 240 PRO C O 1
ATOM 6745 N N . PHE C 1 241 ? -11.574 12.364 40.982 1.00 63.83 241 PHE C N 1
ATOM 6746 C CA . PHE C 1 241 ? -11.192 12.906 39.685 1.00 66.91 241 PHE C CA 1
ATOM 6747 C C . PHE C 1 241 ? -12.280 13.831 39.154 1.00 62.83 241 PHE C C 1
ATOM 6748 O O . PHE C 1 241 ? -13.447 13.443 39.048 1.00 63.20 241 PHE C O 1
ATOM 6756 N N . GLY C 1 242 ? -11.892 15.060 38.824 1.00 63.80 242 GLY C N 1
ATOM 6757 C CA . GLY C 1 242 ? -12.829 16.018 38.270 1.00 66.31 242 GLY C CA 1
ATOM 6758 C C . GLY C 1 242 ? -13.911 16.471 39.224 1.00 68.87 242 GLY C C 1
ATOM 6759 O O . GLY C 1 242 ? -15.010 16.818 38.781 1.00 75.18 242 GLY C O 1
ATOM 6760 N N . ALA C 1 243 ? -13.633 16.480 40.524 1.00 65.81 243 ALA C N 1
ATOM 6761 C CA . ALA C 1 243 ? -14.616 16.916 41.504 1.00 65.87 243 ALA C CA 1
ATOM 6762 C C . ALA C 1 243 ? -14.603 18.434 41.634 1.00 67.21 243 ALA C C 1
ATOM 6763 O O . ALA C 1 243 ? -13.547 19.070 41.563 1.00 71.63 243 ALA C O 1
ATOM 6765 N N . ILE C 1 244 ? -15.791 19.013 41.820 1.00 74.04 244 ILE C N 1
ATOM 6766 C CA .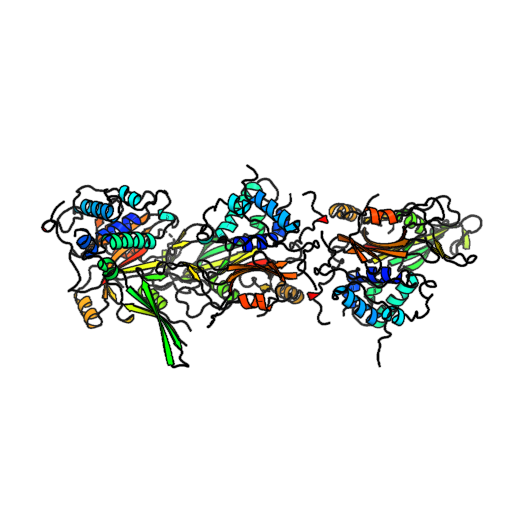 ILE C 1 244 ? -15.892 20.459 41.992 1.00 76.99 244 ILE C CA 1
ATOM 6767 C C . ILE C 1 244 ? -15.246 20.886 43.304 1.00 83.34 244 ILE C C 1
ATOM 6768 O O . ILE C 1 244 ? -14.520 21.886 43.359 1.00 88.21 244 ILE C O 1
ATOM 6773 N N . HIS C 1 245 ? -15.497 20.139 44.376 1.00 78.54 245 HIS C N 1
ATOM 6774 C CA . HIS C 1 245 ? -14.881 20.390 45.668 1.00 73.71 245 HIS C CA 1
ATOM 6775 C C . HIS C 1 245 ? -14.484 19.062 46.293 1.00 67.07 245 HIS C C 1
ATOM 6776 O O . HIS C 1 245 ? -15.120 18.032 46.058 1.00 68.42 245 HIS C O 1
ATOM 6783 N N . ALA C 1 246 ? -13.420 19.096 47.088 1.00 67.70 246 ALA C N 1
ATOM 6784 C CA . ALA C 1 246 ? -13.032 17.920 47.845 1.00 67.40 246 ALA C CA 1
ATOM 6785 C C . ALA C 1 246 ? -13.998 17.701 49.005 1.00 64.57 246 ALA C C 1
ATOM 6786 O O . ALA C 1 246 ? -14.680 18.621 49.464 1.00 65.77 246 ALA C O 1
ATOM 6788 N N . TYR C 1 247 ? -14.058 16.458 49.475 1.00 60.34 247 TYR C N 1
ATOM 6789 C CA . TYR C 1 247 ? -14.928 16.134 50.597 1.00 63.82 247 TYR C CA 1
ATOM 6790 C C . TYR C 1 247 ? -14.412 16.801 51.865 1.00 65.22 247 TYR C C 1
ATOM 6791 O O . TYR C 1 247 ? -13.223 16.713 52.189 1.00 64.95 247 TYR C O 1
ATOM 6800 N N . LYS C 1 248 ? -15.309 17.477 52.580 1.00 63.82 248 LYS C N 1
ATOM 6801 C CA . LYS C 1 248 ? -14.940 18.224 53.774 1.00 65.93 248 LYS C CA 1
ATOM 6802 C C . LYS C 1 248 ? -14.934 17.374 55.037 1.00 64.88 248 LYS C C 1
ATOM 6803 O O . LYS C 1 248 ? -14.435 17.834 56.069 1.00 63.00 248 LYS C O 1
ATOM 6809 N N . SER C 1 249 ? -15.470 16.156 54.987 1.00 64.33 249 SER C N 1
ATOM 6810 C CA . SER C 1 249 ? -15.549 15.314 56.170 1.00 63.66 249 SER C CA 1
ATOM 6811 C C . SER C 1 249 ? -15.453 13.853 55.757 1.00 60.40 249 SER C C 1
ATOM 6812 O O . SER C 1 249 ? -15.730 13.489 54.611 1.00 63.66 249 SER C O 1
ATOM 6815 N N . VAL C 1 250 ? -15.042 13.016 56.714 1.00 62.79 250 VAL C N 1
ATOM 6816 C CA . VAL C 1 250 ? -15.001 11.576 56.477 1.00 62.78 250 VAL C CA 1
ATOM 6817 C C . VAL C 1 250 ? -16.402 11.044 56.208 1.00 62.93 250 VAL C C 1
ATOM 6818 O O . VAL C 1 250 ? -16.596 10.149 55.375 1.00 61.97 250 VAL C O 1
ATOM 6822 N N . GLU C 1 251 ? -17.404 11.595 56.899 1.00 69.14 251 GLU C N 1
ATOM 6823 C CA . GLU C 1 251 ? -18.784 11.188 56.658 1.00 67.54 251 GLU C CA 1
ATOM 6824 C C . GLU C 1 251 ? -19.207 11.490 55.226 1.00 66.88 251 GLU C C 1
ATOM 6825 O O . GLU C 1 251 ? -19.928 10.701 54.603 1.00 68.64 251 GLU C O 1
ATOM 6831 N N . GLU C 1 252 ? -18.765 12.627 54.684 1.00 68.74 252 GLU C N 1
ATOM 6832 C CA . GLU C 1 252 ? -19.149 12.997 53.326 1.00 68.37 252 GLU C CA 1
ATOM 6833 C C . GLU C 1 252 ? -18.523 12.058 52.301 1.00 69.17 252 GLU C C 1
ATOM 6834 O O . GLU C 1 252 ? -19.188 11.637 51.348 1.00 70.07 252 GLU C O 1
ATOM 6840 N N . ALA C 1 253 ? -17.247 11.712 52.485 1.00 65.14 253 ALA C N 1
ATOM 6841 C CA . ALA C 1 253 ? -16.592 10.774 51.580 1.00 63.75 253 ALA C CA 1
ATOM 6842 C C . ALA C 1 253 ? -17.187 9.378 51.695 1.00 64.45 253 ALA C C 1
ATOM 6843 O O . ALA C 1 253 ? -17.270 8.654 50.695 1.00 68.15 253 ALA C O 1
ATOM 6845 N N . LEU C 1 254 ? -17.606 8.984 52.898 1.00 72.34 254 LEU C N 1
ATOM 6846 C CA . LEU C 1 254 ? -18.225 7.673 53.068 1.00 70.90 254 LEU C CA 1
ATOM 6847 C C . LEU C 1 254 ? -19.599 7.624 52.409 1.00 69.32 254 LEU C C 1
ATOM 6848 O O . LEU C 1 254 ? -19.955 6.621 51.777 1.00 67.26 254 LEU C O 1
ATOM 6853 N N . THR C 1 255 ? -20.378 8.700 52.536 1.00 63.61 255 THR C N 1
ATOM 6854 C CA . THR C 1 255 ? -21.688 8.747 51.895 1.00 63.20 255 THR C CA 1
ATOM 6855 C C . THR C 1 255 ? -21.558 8.688 50.379 1.00 65.77 255 THR C C 1
ATOM 6856 O O . THR C 1 255 ? -22.374 8.053 49.700 1.00 67.35 255 THR C O 1
ATOM 6860 N N . ALA C 1 256 ? -20.534 9.344 49.828 1.00 69.86 256 ALA C N 1
ATOM 6861 C CA . ALA C 1 256 ? -20.278 9.241 48.397 1.00 65.43 256 ALA C CA 1
ATOM 6862 C C . ALA C 1 256 ? -19.766 7.858 48.019 1.00 65.27 256 ALA C C 1
ATOM 6863 O O . ALA C 1 256 ? -20.009 7.393 46.900 1.00 64.83 256 ALA C O 1
ATOM 6865 N N . PHE C 1 257 ? -19.065 7.187 48.937 1.00 62.21 257 PHE C N 1
ATOM 6866 C CA . PHE C 1 257 ? -18.552 5.851 48.652 1.00 60.75 257 PHE C CA 1
ATOM 6867 C C . PHE C 1 257 ? -19.679 4.851 48.431 1.00 62.22 257 PHE C C 1
ATOM 6868 O O . PHE C 1 257 ? -19.527 3.911 47.642 1.00 61.67 257 PHE C O 1
ATOM 6876 N N . VAL C 1 258 ? -20.813 5.037 49.105 1.00 61.76 258 VAL C N 1
ATOM 6877 C CA . VAL C 1 258 ? -21.964 4.155 48.951 1.00 64.23 258 VAL C CA 1
ATOM 6878 C C . VAL C 1 258 ? -23.012 4.746 48.013 1.00 64.23 258 VAL C C 1
ATOM 6879 O O . VAL C 1 258 ? -24.128 4.223 47.929 1.00 66.37 258 VAL C O 1
ATOM 6883 N N . GLN C 1 259 ? -22.680 5.819 47.306 1.00 61.60 259 GLN C N 1
ATOM 6884 C CA . GLN C 1 259 ? -23.632 6.428 46.386 1.00 61.62 259 GLN C CA 1
ATOM 6885 C C . GLN C 1 259 ? -23.806 5.540 45.158 1.00 64.54 259 GLN C C 1
ATOM 6886 O O . GLN C 1 259 ? -22.816 5.205 44.496 1.00 62.27 259 GLN C O 1
ATOM 6892 N N . PRO C 1 260 ? -25.030 5.135 44.826 1.00 70.98 260 PRO C N 1
ATOM 6893 C CA . PRO C 1 260 ? -25.225 4.266 43.660 1.00 68.65 260 PRO C CA 1
ATOM 6894 C C . PRO C 1 260 ? -25.000 5.018 42.358 1.00 72.25 260 PRO C C 1
ATOM 6895 O O . PRO C 1 260 ? -25.336 6.198 42.233 1.00 70.41 260 PRO C O 1
ATOM 6899 N N . GLU C 1 261 ? -24.426 4.318 41.384 1.00 66.90 261 GLU C N 1
ATOM 6900 C CA . GLU C 1 261 ? -24.219 4.871 40.054 1.00 67.52 261 GLU C CA 1
ATOM 6901 C C . GLU C 1 261 ? -25.411 4.542 39.165 1.00 67.87 261 GLU C C 1
ATOM 6902 O O . GLU C 1 261 ? -25.920 3.418 39.179 1.00 66.19 261 GLU C O 1
ATOM 6908 N N . LEU C 1 262 ? -25.853 5.531 38.392 1.00 69.10 262 LEU C N 1
ATOM 6909 C CA . LEU C 1 262 ? -26.995 5.368 37.498 1.00 71.51 262 LEU C CA 1
ATOM 6910 C C . LEU C 1 262 ? -26.492 4.952 36.121 1.00 75.22 262 LEU C C 1
ATOM 6911 O O . LEU C 1 262 ? -25.886 5.753 35.403 1.00 72.56 262 LEU C O 1
ATOM 6916 N N . LEU C 1 263 ? -26.745 3.697 35.753 1.00 74.71 263 LEU C N 1
ATOM 6917 C CA . LEU C 1 263 ? -26.365 3.176 34.441 1.00 74.75 263 LEU C CA 1
ATOM 6918 C C . LEU C 1 263 ? -27.482 3.510 33.461 1.00 80.10 263 LEU C C 1
ATOM 6919 O O . LEU C 1 263 ? -28.450 2.764 33.316 1.00 80.15 263 LEU C O 1
ATOM 6924 N N . ASP C 1 264 ? -27.348 4.645 32.776 1.00 98.44 264 ASP C N 1
ATOM 6925 C CA . ASP C 1 264 ? -28.354 5.103 31.826 1.00 97.44 264 ASP C CA 1
ATOM 6926 C C . ASP C 1 264 ? -27.656 5.751 30.636 1.00 102.43 264 ASP C C 1
ATOM 6927 O O . ASP C 1 264 ? -26.427 5.868 30.596 1.00 103.94 264 ASP C O 1
ATOM 6932 N N . GLY C 1 265 ? -28.454 6.184 29.661 1.00 86.14 265 GLY C N 1
ATOM 6933 C CA . GLY C 1 265 ? -27.924 6.808 28.464 1.00 83.96 265 GLY C CA 1
ATOM 6934 C C . GLY C 1 265 ? -27.161 5.836 27.590 1.00 87.18 265 GLY C C 1
ATOM 6935 O O . GLY C 1 265 ? -27.702 4.808 27.174 1.00 85.95 265 GLY C O 1
ATOM 6936 N N . SER C 1 266 ? -25.899 6.154 27.301 1.00 87.86 266 SER C N 1
ATOM 6937 C CA . SER C 1 266 ? -25.063 5.237 26.536 1.00 87.86 266 SER C CA 1
ATOM 6938 C C . SER C 1 266 ? -24.590 4.064 27.383 1.00 87.86 266 SER C C 1
ATOM 6939 O O . SER C 1 266 ? -24.333 2.980 26.847 1.00 87.86 266 SER C O 1
ATOM 6942 N N . ASN C 1 267 ? -24.477 4.256 28.693 1.00 84.98 267 ASN C N 1
ATOM 6943 C CA . ASN C 1 267 ? -23.964 3.223 29.590 1.00 84.98 267 ASN C CA 1
ATOM 6944 C C . ASN C 1 267 ? -25.114 2.476 30.264 1.00 84.98 267 ASN C C 1
ATOM 6945 O O . ASN C 1 267 ? -25.238 2.429 31.487 1.00 84.98 267 ASN C O 1
ATOM 6950 N N . GLN C 1 268 ? -25.970 1.886 29.435 1.00 92.10 268 GLN C N 1
ATOM 6951 C CA . GLN C 1 268 ? -27.055 1.059 29.936 1.00 92.10 268 GLN C CA 1
ATOM 6952 C C . GLN C 1 268 ? -26.519 -0.302 30.377 1.00 92.10 268 GLN C C 1
ATOM 6953 O O . GLN C 1 268 ? -25.358 -0.649 30.148 1.00 92.10 268 GLN C O 1
ATOM 6959 N N . TYR C 1 269 ? -27.383 -1.081 31.020 1.00 93.35 269 TYR C N 1
ATOM 6960 C CA . TYR C 1 269 ? -27.006 -2.374 31.572 1.00 93.35 269 TYR C CA 1
ATOM 6961 C C . TYR C 1 269 ? -27.662 -3.504 30.789 1.00 93.35 269 TYR C C 1
ATOM 6962 O O . TYR C 1 269 ? -28.851 -3.438 30.459 1.00 93.35 269 TYR C O 1
ATOM 6971 N N . MET C 1 270 ? -26.878 -4.542 30.500 1.00 98.57 270 MET C N 1
ATOM 6972 C CA . MET C 1 270 ? -27.369 -5.735 29.811 1.00 98.57 270 MET C CA 1
ATOM 6973 C C . MET C 1 270 ? -28.084 -6.606 30.835 1.00 98.57 270 MET C C 1
ATOM 6974 O O . MET C 1 270 ? -27.490 -7.477 31.473 1.00 98.57 270 MET C O 1
ATOM 6979 N N . CYS C 1 271 ? -29.381 -6.363 30.994 1.00 106.16 271 CYS C N 1
ATOM 6980 C CA . CYS C 1 271 ? -30.170 -7.060 31.997 1.00 106.16 271 CYS C CA 1
ATOM 6981 C C . CYS C 1 271 ? -30.484 -8.483 31.552 1.00 106.16 271 CYS C C 1
ATOM 6982 O O . CYS C 1 271 ? -30.824 -8.727 30.392 1.00 106.16 271 CYS C O 1
ATOM 6985 N N . GLU C 1 272 ? -30.370 -9.426 32.491 1.00 113.88 272 GLU C N 1
ATOM 6986 C CA . GLU C 1 272 ? -30.679 -10.818 32.182 1.00 113.88 272 GLU C CA 1
ATOM 6987 C C . GLU C 1 272 ? -32.180 -11.029 32.024 1.00 113.88 272 GLU C C 1
ATOM 6988 O O . GLU C 1 272 ? -32.617 -11.804 31.165 1.00 113.88 272 GLU C O 1
ATOM 6994 N N . ASN C 1 273 ? -32.986 -10.346 32.839 1.00 115.85 273 ASN C N 1
ATOM 6995 C CA . ASN C 1 273 ? -34.432 -10.520 32.762 1.00 117.24 273 ASN C CA 1
ATOM 6996 C C . ASN C 1 273 ? -35.033 -9.715 31.616 1.00 114.50 273 ASN C C 1
ATOM 6997 O O . ASN C 1 273 ? -35.953 -10.187 30.940 1.00 115.28 273 ASN C O 1
ATOM 7002 N N . CYS C 1 274 ? -34.525 -8.505 31.379 1.00 166.81 274 CYS C N 1
ATOM 7003 C CA . CYS C 1 274 ? -35.015 -7.682 30.281 1.00 170.24 274 CYS C CA 1
ATOM 7004 C C . CYS C 1 274 ? -34.392 -8.045 28.941 1.00 174.89 274 CYS C C 1
ATOM 7005 O O . CYS C 1 274 ? -34.908 -7.613 27.904 1.00 175.51 274 CYS C O 1
ATOM 7008 N N . LYS C 1 275 ? -33.303 -8.812 28.936 1.00 104.23 275 LYS C N 1
ATOM 7009 C CA . LYS C 1 275 ? -32.644 -9.308 27.731 1.00 106.00 275 LYS C CA 1
ATOM 7010 C C . LYS C 1 275 ? -32.173 -8.195 26.802 1.00 105.88 275 LYS C C 1
ATOM 7011 O O . LYS C 1 275 ? -31.861 -8.462 25.635 1.00 106.84 275 LYS C O 1
ATOM 7017 N N . SER C 1 276 ? -32.109 -6.956 27.283 1.00 97.94 276 SER C N 1
ATOM 7018 C CA . SER C 1 276 ? -31.692 -5.831 26.460 1.00 97.87 276 SER C CA 1
ATOM 7019 C C . SER C 1 276 ? -31.072 -4.771 27.362 1.00 96.14 276 SER C C 1
ATOM 7020 O O . SER C 1 276 ? -31.047 -4.906 28.588 1.00 94.97 276 SER C O 1
ATOM 7023 N N . LYS C 1 277 ? -30.566 -3.709 26.740 1.00 88.37 277 LYS C N 1
ATOM 7024 C CA . LYS C 1 277 ? -29.961 -2.615 27.488 1.00 85.07 277 LYS C CA 1
ATOM 7025 C C . LYS C 1 277 ? -31.047 -1.780 28.157 1.00 83.95 277 LYS C C 1
ATOM 7026 O O . LYS C 1 277 ? -31.951 -1.271 27.487 1.00 84.91 277 LYS C O 1
ATOM 7032 N N . GLN C 1 278 ? -30.956 -1.641 29.478 1.00 85.50 278 GLN C N 1
ATOM 7033 C CA . GLN C 1 278 ? -31.939 -0.898 30.252 1.00 85.06 278 GLN C CA 1
ATOM 7034 C C . GLN C 1 278 ? -31.228 -0.042 31.288 1.00 82.77 278 GLN C C 1
ATOM 7035 O O . GLN C 1 278 ? -30.059 -0.264 31.613 1.00 82.65 278 GLN C O 1
ATOM 7041 N N . ASP C 1 279 ? -31.951 0.949 31.803 1.00 78.97 279 ASP C N 1
ATOM 7042 C CA . ASP C 1 279 ? -31.441 1.746 32.907 1.00 78.63 279 ASP C CA 1
ATOM 7043 C C . ASP C 1 279 ? -31.350 0.893 34.167 1.00 77.40 279 ASP C C 1
ATOM 7044 O O . ASP C 1 279 ? -32.160 -0.011 34.391 1.00 77.87 279 ASP C O 1
ATOM 7049 N N . ALA C 1 280 ? -30.349 1.183 34.994 1.00 79.45 280 ALA C N 1
ATOM 7050 C CA . ALA C 1 280 ? -30.103 0.366 36.173 1.00 80.35 280 ALA C CA 1
ATOM 7051 C C . ALA C 1 280 ? -29.325 1.174 37.203 1.00 77.83 280 ALA C C 1
ATOM 7052 O O . ALA C 1 280 ? -28.831 2.269 36.926 1.00 78.49 280 ALA C O 1
ATOM 7054 N N . HIS C 1 281 ? -29.230 0.608 38.404 1.00 76.34 281 HIS C N 1
ATOM 7055 C CA . HIS C 1 281 ? -28.424 1.147 39.489 1.00 75.49 281 HIS C CA 1
ATOM 7056 C C . HIS C 1 281 ? -27.332 0.148 39.842 1.00 75.29 281 HIS C C 1
ATOM 7057 O O . HIS C 1 281 ? -27.580 -1.060 39.904 1.00 75.61 281 HIS C O 1
ATOM 7064 N N . LYS C 1 282 ? -26.124 0.656 40.077 1.00 89.09 282 LYS C N 1
ATOM 7065 C CA . LYS C 1 282 ? -24.989 -0.179 40.452 1.00 92.83 282 LYS C CA 1
ATOM 7066 C C . LYS C 1 282 ? -24.173 0.552 41.503 1.00 91.34 282 LYS C C 1
ATOM 7067 O O . LYS C 1 282 ? -23.706 1.669 41.261 1.00 89.42 282 LYS C O 1
ATOM 7073 N N . GLY C 1 283 ? -23.998 -0.075 42.660 1.00 80.33 283 GLY C N 1
ATOM 7074 C CA . GLY C 1 283 ? -23.231 0.545 43.724 1.00 79.94 283 GLY C CA 1
ATOM 7075 C C . GLY C 1 283 ? -22.923 -0.454 44.816 1.00 79.27 283 GLY C C 1
ATOM 7076 O O . GLY C 1 283 ? -23.249 -1.640 44.719 1.00 79.43 283 GLY C O 1
ATOM 7077 N N . LEU C 1 284 ? -22.284 0.050 45.865 1.00 86.60 284 LEU C N 1
ATOM 7078 C CA . LEU C 1 284 ? -21.905 -0.747 47.020 1.00 88.83 284 LEU C CA 1
ATOM 7079 C C . LEU C 1 284 ? -22.798 -0.405 48.205 1.00 88.48 284 LEU C C 1
ATOM 7080 O O . LEU C 1 284 ? -23.280 0.724 48.336 1.00 85.75 284 LEU C O 1
ATOM 7085 N N . ARG C 1 285 ? -23.019 -1.394 49.067 1.00 76.43 285 ARG C N 1
ATOM 7086 C CA . ARG C 1 285 ? -23.781 -1.183 50.289 1.00 75.78 285 ARG C CA 1
ATOM 7087 C C . ARG C 1 285 ? -23.257 -2.126 51.362 1.00 76.05 285 ARG C C 1
ATOM 7088 O O . ARG C 1 285 ? -23.017 -3.307 51.100 1.00 76.86 285 ARG C O 1
ATOM 7096 N N . ILE C 1 286 ? -23.078 -1.591 52.563 1.00 80.39 286 ILE C N 1
ATOM 7097 C CA . ILE C 1 286 ? -22.448 -2.318 53.658 1.00 79.86 286 ILE C CA 1
ATOM 7098 C C . ILE C 1 286 ? -23.522 -3.017 54.478 1.00 85.49 286 ILE C C 1
ATOM 7099 O O . ILE C 1 286 ? -24.545 -2.414 54.827 1.00 85.76 286 ILE C O 1
ATOM 7104 N N . THR C 1 287 ? -23.294 -4.298 54.780 1.00 103.88 287 THR C N 1
ATOM 7105 C CA . THR C 1 287 ? -24.203 -5.077 55.607 1.00 102.21 287 THR C CA 1
ATOM 7106 C C . THR C 1 287 ? -23.684 -5.320 57.016 1.00 105.62 287 THR C C 1
ATOM 7107 O O . THR C 1 287 ? -24.488 -5.600 57.911 1.00 106.88 287 THR C O 1
ATOM 7111 N N . GLN C 1 288 ? -22.374 -5.223 57.234 1.00 89.16 288 GLN C N 1
ATOM 7112 C CA . GLN C 1 288 ? -21.796 -5.383 58.561 1.00 90.01 288 GLN C CA 1
ATOM 7113 C C . GLN C 1 288 ? -20.503 -4.587 58.634 1.00 93.20 288 GLN C C 1
ATOM 7114 O O . GLN C 1 288 ? -19.620 -4.759 57.788 1.00 93.49 288 GLN C O 1
ATOM 7120 N N . PHE C 1 289 ? -20.396 -3.727 59.638 1.00 84.38 289 PHE C N 1
ATOM 7121 C CA . PHE C 1 289 ? -19.153 -2.995 59.816 1.00 80.78 289 PHE C CA 1
ATOM 7122 C C . PHE C 1 289 ? -18.179 -3.792 60.677 1.00 81.19 289 PHE C C 1
ATOM 7123 O O . PHE C 1 289 ? -18.596 -4.574 61.538 1.00 85.48 289 PHE C O 1
ATOM 7131 N N . PRO C 1 290 ? -16.877 -3.621 60.460 1.00 83.58 290 PRO C N 1
ATOM 7132 C CA . PRO C 1 290 ? -15.897 -4.326 61.292 1.00 84.69 290 PRO C CA 1
ATOM 7133 C C . PRO C 1 290 ? -15.915 -3.814 62.722 1.00 88.29 290 PRO C C 1
ATOM 7134 O O . PRO C 1 290 ? -16.304 -2.676 62.995 1.00 87.81 290 PRO C O 1
ATOM 7138 N N . TYR C 1 291 ? -15.490 -4.680 63.645 1.00 84.42 291 TYR C N 1
ATOM 7139 C CA . TYR C 1 291 ? -15.362 -4.262 65.038 1.00 84.06 291 TYR C CA 1
ATOM 7140 C C . TYR C 1 291 ? -14.284 -3.197 65.189 1.00 84.93 291 TYR C C 1
ATOM 7141 O O . TYR C 1 291 ? -14.481 -2.195 65.885 1.00 82.22 291 TYR C O 1
ATOM 7150 N N . LEU C 1 292 ? -13.138 -3.398 64.543 1.00 81.72 292 LEU C N 1
ATOM 7151 C CA . LEU C 1 292 ? -12.068 -2.404 64.493 1.00 80.03 292 LEU C CA 1
ATOM 7152 C C . LEU C 1 292 ? -12.107 -1.758 63.112 1.00 79.69 292 LEU C C 1
ATOM 7153 O O . LEU C 1 292 ? -11.606 -2.319 62.135 1.00 78.37 292 LEU C O 1
ATOM 7158 N N . LEU C 1 293 ? -12.712 -0.575 63.036 1.00 77.95 293 LEU C N 1
ATOM 7159 C CA . LEU C 1 293 ? -12.885 0.112 61.765 1.00 70.19 293 LEU C CA 1
ATOM 7160 C C . LEU C 1 293 ? -11.588 0.790 61.343 1.00 71.25 293 LEU C C 1
ATOM 7161 O O . LEU C 1 293 ? -10.999 1.559 62.110 1.00 69.19 293 LEU C O 1
ATOM 7166 N N . THR C 1 294 ? -11.148 0.505 60.120 1.00 77.43 294 THR C N 1
ATOM 7167 C CA . THR C 1 294 ? -9.985 1.147 59.525 1.00 74.38 294 THR C CA 1
ATOM 7168 C C . THR C 1 294 ? -10.434 1.951 58.315 1.00 71.86 294 THR C C 1
ATOM 7169 O O . THR C 1 294 ? -11.083 1.410 57.413 1.00 76.00 294 THR C O 1
ATOM 7173 N N . ILE C 1 295 ? -10.096 3.237 58.298 1.00 67.92 295 ILE C N 1
ATOM 7174 C CA . ILE C 1 295 ? -10.479 4.142 57.222 1.00 67.54 295 ILE C CA 1
ATOM 7175 C C . ILE C 1 295 ? -9.210 4.639 56.546 1.00 67.89 295 ILE C C 1
ATOM 7176 O O . ILE C 1 295 ? -8.349 5.243 57.198 1.00 68.03 295 ILE C O 1
ATOM 7181 N N . GLN C 1 296 ? -9.095 4.385 55.246 1.00 80.45 296 GLN C N 1
ATOM 7182 C CA . GLN C 1 296 ? -7.975 4.859 54.447 1.00 76.83 296 GLN C CA 1
ATOM 7183 C C . GLN C 1 296 ? -8.406 6.094 53.667 1.00 76.15 296 GLN C C 1
ATOM 7184 O O . GLN C 1 296 ? -9.413 6.061 52.951 1.00 75.48 296 GLN C O 1
ATOM 7190 N N . LEU C 1 297 ? -7.649 7.179 53.812 1.00 67.75 297 LEU C N 1
ATOM 7191 C CA . LEU C 1 297 ? -7.932 8.437 53.131 1.00 67.58 297 LEU C CA 1
ATOM 7192 C C . LEU C 1 297 ? -6.947 8.588 51.979 1.00 68.26 297 LEU C C 1
ATOM 7193 O O . LEU C 1 297 ? -5.749 8.792 52.202 1.00 68.92 297 LEU C O 1
ATOM 7198 N N . LYS C 1 298 ? -7.450 8.488 50.749 1.00 68.30 298 LYS C N 1
ATOM 7199 C CA . LYS C 1 298 ? -6.604 8.561 49.558 1.00 70.49 298 LYS C CA 1
ATOM 7200 C C . LYS C 1 298 ? -6.143 10.003 49.363 1.00 68.22 298 LYS C C 1
ATOM 7201 O O . LYS C 1 298 ? -6.668 10.762 48.545 1.00 68.07 298 LYS C O 1
ATOM 7207 N N . ARG C 1 299 ? -5.138 10.388 50.147 1.00 74.06 299 ARG C N 1
ATOM 7208 C CA . ARG C 1 299 ? -4.447 11.653 49.944 1.00 74.66 299 ARG C CA 1
ATOM 7209 C C . ARG C 1 299 ? -3.184 11.498 49.113 1.00 76.72 299 ARG C C 1
ATOM 7210 O O . ARG C 1 299 ? -2.832 12.413 48.362 1.00 74.00 299 ARG C O 1
ATOM 7218 N N . PHE C 1 300 ? -2.505 10.360 49.226 1.00 80.70 300 PHE C N 1
ATOM 7219 C CA . PHE C 1 300 ? -1.302 10.092 48.453 1.00 83.61 300 PHE C CA 1
ATOM 7220 C C . PHE C 1 300 ? -1.672 9.477 47.110 1.00 83.38 300 PHE C C 1
ATOM 7221 O O . PHE C 1 300 ? -2.508 8.569 47.043 1.00 85.15 300 PHE C O 1
ATOM 7229 N N . ASP C 1 301 ? -1.046 9.976 46.048 1.00 79.95 301 ASP C N 1
ATOM 7230 C CA . ASP C 1 301 ? -1.232 9.439 44.711 1.00 80.92 301 ASP C CA 1
ATOM 7231 C C . ASP C 1 301 ? 0.083 9.579 43.961 1.00 82.64 301 ASP C C 1
ATOM 7232 O O . ASP C 1 301 ? 0.916 10.428 44.288 1.00 82.44 301 ASP C O 1
ATOM 7237 N N . PHE C 1 302 ? 0.270 8.731 42.955 1.00 78.88 302 PHE C N 1
ATOM 7238 C CA . PHE C 1 302 ? 1.489 8.734 42.157 1.00 82.55 302 PHE C CA 1
ATOM 7239 C C . PHE C 1 302 ? 1.188 9.327 40.789 1.00 83.15 302 PHE C C 1
ATOM 7240 O O . PHE C 1 302 ? 0.378 8.779 40.034 1.00 83.21 302 PHE C O 1
ATOM 7248 N N . ASP C 1 303 ? 1.838 10.445 40.478 1.00 90.88 303 ASP C N 1
ATOM 7249 C CA . ASP C 1 303 ? 1.719 11.079 39.173 1.00 91.63 303 ASP C CA 1
ATOM 7250 C C . ASP C 1 303 ? 2.791 10.518 38.249 1.00 93.22 303 ASP C C 1
ATOM 7251 O O . ASP C 1 303 ? 3.978 10.527 38.590 1.00 94.66 303 ASP C O 1
ATOM 7256 N N . TYR C 1 304 ? 2.370 10.020 37.086 1.00 110.48 304 TYR C N 1
ATOM 7257 C CA . TYR C 1 304 ? 3.311 9.439 36.138 1.00 112.06 304 TYR C CA 1
ATOM 7258 C C . TYR C 1 304 ? 3.957 10.473 35.227 1.00 113.36 304 TYR C C 1
ATOM 7259 O O . TYR C 1 304 ? 4.871 10.122 34.473 1.00 116.45 304 TYR C O 1
ATOM 7268 N N . ASN C 1 305 ? 3.517 11.728 35.277 1.00 91.97 305 ASN C N 1
ATOM 7269 C CA . ASN C 1 305 ? 4.072 12.779 34.437 1.00 93.63 305 ASN C CA 1
ATOM 7270 C C . ASN C 1 305 ? 5.003 13.718 35.192 1.00 96.00 305 ASN C C 1
ATOM 7271 O O . ASN C 1 305 ? 5.494 14.684 34.600 1.00 98.50 305 ASN C O 1
ATOM 7276 N N . THR C 1 306 ? 5.260 13.464 36.475 1.00 97.00 306 THR C N 1
ATOM 7277 C CA . THR C 1 306 ? 6.134 14.341 37.250 1.00 98.23 306 THR C CA 1
ATOM 7278 C C . THR C 1 306 ? 7.584 13.840 37.266 1.00 105.16 306 THR C C 1
ATOM 7279 O O . THR C 1 306 ? 8.495 14.591 36.904 1.00 112.13 306 THR C O 1
ATOM 7283 N N . MET C 1 307 ? 7.828 12.590 37.681 1.00 101.37 307 MET C N 1
ATOM 7284 C CA . MET C 1 307 ? 6.972 11.540 38.239 1.00 99.22 307 MET C CA 1
ATOM 7285 C C . MET C 1 307 ? 7.303 11.309 39.715 1.00 98.45 307 MET C C 1
ATOM 7286 O O . MET C 1 307 ? 8.119 10.456 40.062 1.00 98.92 307 MET C O 1
ATOM 7291 N N . HIS C 1 308 ? 6.660 12.091 40.578 1.00 114.74 308 HIS C N 1
ATOM 7292 C CA . HIS C 1 308 ? 6.839 12.005 42.018 1.00 114.51 308 HIS C CA 1
ATOM 7293 C C . HIS C 1 308 ? 5.481 11.814 42.676 1.00 110.66 308 HIS C C 1
ATOM 7294 O O . HIS C 1 308 ? 4.432 12.006 42.057 1.00 109.08 308 HIS C O 1
ATOM 7301 N N . ARG C 1 309 ? 5.509 11.426 43.948 1.00 88.56 309 ARG C N 1
ATOM 7302 C CA . ARG C 1 309 ? 4.282 11.340 44.724 1.00 85.87 309 ARG C CA 1
ATOM 7303 C C . ARG C 1 309 ? 3.668 12.725 44.898 1.00 84.94 309 ARG C C 1
ATOM 7304 O O . ARG C 1 309 ? 4.370 13.738 44.957 1.00 85.38 309 ARG C O 1
ATOM 7312 N N . ILE C 1 310 ? 2.341 12.761 44.980 1.00 82.83 310 ILE C N 1
ATOM 7313 C CA . ILE C 1 310 ? 1.604 13.991 45.230 1.00 78.11 310 ILE C CA 1
ATOM 7314 C C . ILE C 1 310 ? 0.603 13.724 46.346 1.00 79.55 310 ILE C C 1
ATOM 7315 O O . ILE C 1 310 ? 0.088 12.611 46.491 1.00 79.80 310 ILE C O 1
ATOM 7320 N N . LYS C 1 311 ? 0.344 14.750 47.156 1.00 66.83 311 LYS C N 1
ATOM 7321 C CA . LYS C 1 311 ? -0.518 14.616 48.322 1.00 66.05 311 LYS C CA 1
ATOM 7322 C C . LYS C 1 311 ? -1.581 15.703 48.306 1.00 64.98 311 LYS C C 1
ATOM 7323 O O . LYS C 1 311 ? -1.269 16.880 48.104 1.00 65.34 311 LYS C O 1
ATOM 7329 N N . LEU C 1 312 ? -2.833 15.303 48.520 1.00 71.65 312 LEU C N 1
ATOM 7330 C CA . LEU C 1 312 ? -3.925 16.256 48.646 1.00 71.00 312 LEU C CA 1
ATOM 7331 C C . LEU C 1 312 ? -3.891 16.906 50.023 1.00 71.16 312 LEU C C 1
ATOM 7332 O O . LEU C 1 312 ? -3.617 16.247 51.031 1.00 70.63 312 LEU C O 1
ATOM 7337 N N . ASN C 1 313 ? -4.171 18.209 50.062 1.00 80.94 313 ASN C N 1
ATOM 7338 C CA . ASN C 1 313 ? -4.113 18.980 51.299 1.00 79.20 313 ASN C CA 1
ATOM 7339 C C . ASN C 1 313 ? -5.453 19.620 51.645 1.00 81.61 313 ASN C C 1
ATOM 7340 O O . ASN C 1 313 ? -5.492 20.602 52.392 1.00 83.00 313 ASN C O 1
ATOM 7345 N N . ASP C 1 314 ? -6.551 19.083 51.121 1.00 71.92 314 ASP C N 1
ATOM 7346 C CA . ASP C 1 314 ? -7.862 19.641 51.415 1.00 71.28 314 ASP C CA 1
ATOM 7347 C C . ASP C 1 314 ? -8.298 19.260 52.825 1.00 70.59 314 ASP C C 1
ATOM 7348 O O . ASP C 1 314 ? -8.043 18.147 53.293 1.00 70.25 314 ASP C O 1
ATOM 7353 N N . LYS C 1 315 ? -8.960 20.196 53.501 1.00 69.26 315 LYS C N 1
ATOM 7354 C CA . LYS C 1 315 ? -9.349 20.005 54.894 1.00 68.71 315 LYS C CA 1
ATOM 7355 C C . LYS C 1 315 ? -10.519 19.033 54.977 1.00 67.84 315 LYS C C 1
ATOM 7356 O O . LYS C 1 315 ? -11.635 19.353 54.554 1.00 67.65 315 LYS C O 1
ATOM 7362 N N . MET C 1 316 ? -10.269 17.845 55.521 1.00 71.96 316 MET C N 1
ATOM 7363 C CA . MET C 1 316 ? -11.309 16.863 55.792 1.00 71.34 316 MET C CA 1
ATOM 7364 C C . MET C 1 316 ? -11.323 16.547 57.281 1.00 71.95 316 MET C C 1
ATOM 7365 O O . MET C 1 316 ? -10.269 16.342 57.892 1.00 71.60 316 MET C O 1
ATOM 7370 N N . THR C 1 317 ? -12.518 16.508 57.860 1.00 71.44 317 THR C N 1
ATOM 7371 C CA . THR C 1 317 ? -12.690 16.348 59.295 1.00 67.97 317 THR C CA 1
ATOM 7372 C C . THR C 1 317 ? -13.081 14.917 59.649 1.00 67.81 317 THR C C 1
ATOM 7373 O O . THR C 1 317 ? -13.516 14.134 58.801 1.00 68.91 317 THR C O 1
ATOM 7377 N N . PHE C 1 318 ? -12.916 14.587 60.934 1.00 66.75 318 PHE C N 1
ATOM 7378 C CA . PHE C 1 318 ? -13.319 13.298 61.479 1.00 66.19 318 PHE C CA 1
ATOM 7379 C C . PHE C 1 318 ? -13.516 13.451 62.976 1.00 66.52 318 PHE C C 1
ATOM 7380 O O . PHE C 1 318 ? -12.681 14.087 63.634 1.00 66.74 318 PHE C O 1
ATOM 7388 N N . PRO C 1 319 ? -14.595 12.912 63.543 1.00 70.27 319 PRO C N 1
ATOM 7389 C CA . PRO C 1 319 ? -14.843 13.093 64.978 1.00 69.53 319 PRO C CA 1
ATOM 7390 C C . PRO C 1 319 ? -14.326 11.940 65.824 1.00 69.50 319 PRO C C 1
ATOM 7391 O O . PRO C 1 319 ? -13.850 10.931 65.294 1.00 67.21 319 PRO C O 1
ATOM 7395 N N . ASP C 1 320 ? -14.417 12.085 67.147 1.00 70.52 320 ASP C N 1
ATOM 7396 C CA . ASP C 1 320 ? -14.073 10.986 68.043 1.00 67.85 320 ASP C CA 1
ATOM 7397 C C . ASP C 1 320 ? -15.203 9.974 68.159 1.00 63.37 320 ASP C C 1
ATOM 7398 O O . ASP C 1 320 ? -14.949 8.797 68.436 1.00 67.72 320 ASP C O 1
ATOM 7403 N N . VAL C 1 321 ? -16.443 10.406 67.954 1.00 62.68 321 VAL C N 1
ATOM 7404 C CA . VAL C 1 321 ? -17.605 9.525 67.961 1.00 62.84 321 VAL C CA 1
ATOM 7405 C C . VAL C 1 321 ? -18.153 9.493 66.542 1.00 63.01 321 VAL C C 1
ATOM 7406 O O . VAL C 1 321 ? -18.665 10.502 66.040 1.00 62.55 321 VAL C O 1
ATOM 7410 N N . LEU C 1 322 ? -18.046 8.340 65.891 1.00 64.86 322 LEU C N 1
ATOM 7411 C CA . LEU C 1 322 ? -18.490 8.164 64.516 1.00 64.82 322 LEU C CA 1
ATOM 7412 C C . LEU C 1 322 ? -19.759 7.322 64.502 1.00 64.94 322 LEU C C 1
ATOM 7413 O O . LEU C 1 322 ? -19.787 6.223 65.066 1.00 65.90 322 LEU C O 1
ATOM 7418 N N . ASP C 1 323 ? -20.805 7.844 63.863 1.00 66.81 323 ASP C N 1
ATOM 7419 C CA . ASP C 1 323 ? -22.097 7.175 63.775 1.00 67.94 323 ASP C CA 1
ATOM 7420 C C . ASP C 1 323 ? -22.227 6.537 62.396 1.00 68.96 323 ASP C C 1
ATOM 7421 O O . ASP C 1 323 ? -22.267 7.243 61.383 1.00 71.15 323 ASP C O 1
ATOM 7426 N N . LEU C 1 324 ? -22.303 5.205 62.362 1.00 78.87 324 LEU C N 1
ATOM 7427 C CA . LEU C 1 324 ? -22.320 4.448 61.116 1.00 79.46 324 LEU C CA 1
ATOM 7428 C C . LEU C 1 324 ? -23.577 3.592 60.994 1.00 81.56 324 LEU C C 1
ATOM 7429 O O . LEU C 1 324 ? -23.554 2.533 60.366 1.00 83.13 324 LEU C O 1
ATOM 7434 N N . ASN C 1 325 ? -24.684 4.040 61.586 1.00 79.91 325 ASN C N 1
ATOM 7435 C CA . ASN C 1 325 ? -25.919 3.266 61.549 1.00 78.65 325 ASN C CA 1
ATOM 7436 C C . ASN C 1 325 ? -26.799 3.607 60.355 1.00 78.73 325 ASN C C 1
ATOM 7437 O O . ASN C 1 325 ? -27.544 2.741 59.880 1.00 81.73 325 ASN C O 1
ATOM 7442 N N . ASP C 1 326 ? -26.733 4.842 59.858 1.00 83.53 326 ASP C N 1
ATOM 7443 C CA . ASP C 1 326 ? -27.532 5.227 58.702 1.00 84.93 326 ASP C CA 1
ATOM 7444 C C . ASP C 1 326 ? -27.058 4.571 57.412 1.00 86.15 326 ASP C C 1
ATOM 7445 O O . ASP C 1 326 ? -27.757 4.667 56.398 1.00 88.21 326 ASP C O 1
ATOM 7450 N N . TYR C 1 327 ? -25.902 3.911 57.424 1.00 89.27 327 TYR C N 1
ATOM 7451 C CA . TYR C 1 327 ? -25.347 3.281 56.234 1.00 88.37 327 TYR C CA 1
ATOM 7452 C C . TYR C 1 327 ? -25.623 1.785 56.164 1.00 91.46 327 TYR C C 1
ATOM 7453 O O . TYR C 1 327 ? -25.175 1.132 55.216 1.00 91.26 327 TYR C O 1
ATOM 7462 N N . VAL C 1 328 ? -26.342 1.228 57.133 1.00 100.34 328 VAL C N 1
ATOM 7463 C CA . VAL C 1 328 ? -26.667 -0.194 57.118 1.00 100.12 328 VAL C CA 1
ATOM 7464 C C . VAL C 1 328 ? -28.089 -0.404 56.613 1.00 101.53 328 VAL C C 1
ATOM 7465 O O . VAL C 1 328 ? -29.055 0.005 57.258 1.00 101.57 328 VAL C O 1
ATOM 7469 N N . CYS C 1 382 ? -17.879 20.713 64.919 1.00 92.12 382 CYS C N 1
ATOM 7470 C CA . CYS C 1 382 ? -17.222 19.413 64.837 1.00 87.28 382 CYS C CA 1
ATOM 7471 C C . CYS C 1 382 ? -15.933 19.396 65.652 1.00 92.01 382 CYS C C 1
ATOM 7472 O O . CYS C 1 382 ? -14.863 19.733 65.145 1.00 94.75 382 CYS C O 1
ATOM 7475 N N . VAL C 1 383 ? -16.043 19.010 66.921 1.00 86.25 383 VAL C N 1
ATOM 7476 C CA . VAL C 1 383 ? -14.904 18.928 67.833 1.00 87.46 383 VAL C CA 1
ATOM 7477 C C . VAL C 1 383 ? -14.976 17.561 68.502 1.00 89.17 383 VAL C C 1
ATOM 7478 O O . VAL C 1 383 ? -15.776 17.353 69.420 1.00 92.60 383 VAL C O 1
ATOM 7482 N N . GLY C 1 384 ? -14.144 16.627 68.050 1.00 82.33 384 GLY C N 1
ATOM 7483 C CA . GLY C 1 384 ? -14.122 15.306 68.643 1.00 81.62 384 GLY C CA 1
ATOM 7484 C C . GLY C 1 384 ? -12.949 15.100 69.578 1.00 86.10 384 GLY C C 1
ATOM 7485 O O . GLY C 1 384 ? -13.083 14.457 70.624 1.00 83.23 384 GLY C O 1
ATOM 7486 N N . GLN C 1 385 ? -11.801 15.675 69.212 1.00 78.26 385 GLN C N 1
ATOM 7487 C CA . GLN C 1 385 ? -10.494 15.513 69.848 1.00 76.76 385 GLN C CA 1
ATOM 7488 C C . GLN C 1 385 ? -10.523 15.454 71.376 1.00 83.43 385 GLN C C 1
ATOM 7489 O O . GLN C 1 385 ? -9.823 14.615 71.957 1.00 79.36 385 GLN C O 1
ATOM 7495 N N . PRO C 1 386 ? -11.291 16.317 72.080 1.00 75.91 386 PRO C N 1
ATOM 7496 C CA . PRO C 1 386 ? -11.325 16.210 73.546 1.00 73.95 386 PRO C CA 1
ATOM 7497 C C . PRO C 1 386 ? -11.949 14.918 74.051 1.00 74.48 386 PRO C C 1
ATOM 7498 O O . PRO C 1 386 ? -12.211 13.988 73.281 1.00 70.37 386 PRO C O 1
ATOM 7502 N N . ILE C 1 387 ? -12.198 14.862 75.359 1.00 68.33 387 ILE C N 1
ATOM 7503 C CA . ILE C 1 387 ? -12.745 13.659 75.972 1.00 65.44 387 ILE C CA 1
ATOM 7504 C C . ILE C 1 387 ? -14.176 13.446 75.498 1.00 65.88 387 ILE C C 1
ATOM 7505 O O . ILE C 1 387 ? -14.944 14.402 75.323 1.00 70.07 387 ILE C O 1
ATOM 7510 N N . ASP C 1 388 ? -14.541 12.184 75.287 1.00 77.04 388 ASP C N 1
ATOM 7511 C CA . ASP C 1 388 ? -15.841 11.838 74.732 1.00 79.51 388 ASP C CA 1
ATOM 7512 C C . ASP C 1 388 ? -16.909 11.807 75.817 1.00 78.96 388 ASP C C 1
ATOM 7513 O O . ASP C 1 388 ? -16.652 11.406 76.954 1.00 79.02 388 ASP C O 1
ATOM 7518 N N . HIS C 1 389 ? -18.114 12.229 75.450 1.00 92.94 389 HIS C N 1
ATOM 7519 C CA . HIS C 1 389 ? -19.270 12.171 76.336 1.00 92.97 389 HIS C CA 1
ATOM 7520 C C . HIS C 1 389 ? -19.903 10.787 76.242 1.00 92.42 389 HIS C C 1
ATOM 7521 O O . HIS C 1 389 ? -20.394 10.395 75.178 1.00 92.43 389 HIS C O 1
ATOM 7528 N N . ALA C 1 390 ? -19.900 10.052 77.356 1.00 81.59 390 ALA C N 1
ATOM 7529 C CA . ALA C 1 390 ? -20.568 8.757 77.392 1.00 81.67 390 ALA C CA 1
ATOM 7530 C C . ALA C 1 390 ? -22.080 8.891 77.282 1.00 82.08 390 ALA C C 1
ATOM 7531 O O . ALA C 1 390 ? -22.746 7.948 76.842 1.00 82.35 390 ALA C O 1
ATOM 7533 N N . ALA C 1 391 ? -22.632 10.044 77.659 1.00 83.08 391 ALA C N 1
ATOM 7534 C CA . ALA C 1 391 ? -24.077 10.229 77.580 1.00 86.21 391 ALA C CA 1
ATOM 7535 C C . ALA C 1 391 ? -24.544 10.326 76.132 1.00 84.57 391 ALA C C 1
ATOM 7536 O O . ALA C 1 391 ? -25.540 9.702 75.747 1.00 80.90 391 ALA C O 1
ATOM 7538 N N . VAL C 1 392 ? -23.832 11.101 75.310 1.00 79.98 392 VAL C N 1
ATOM 7539 C CA . VAL C 1 392 ? -24.207 11.203 73.904 1.00 78.69 392 VAL C CA 1
ATOM 7540 C C . VAL C 1 392 ? -23.935 9.889 73.186 1.00 73.66 392 VAL C C 1
ATOM 7541 O O . VAL C 1 392 ? -24.579 9.582 72.177 1.00 75.29 392 VAL C O 1
ATOM 7545 N N . ASP C 1 393 ? -22.990 9.089 73.688 1.00 70.95 393 ASP C N 1
ATOM 7546 C CA . ASP C 1 393 ? -22.801 7.748 73.146 1.00 70.85 393 ASP C CA 1
ATOM 7547 C C . ASP C 1 393 ? -24.019 6.877 73.420 1.00 72.56 393 ASP C C 1
ATOM 7548 O O . ASP C 1 393 ? -24.446 6.101 72.558 1.00 71.91 393 ASP C O 1
ATOM 7553 N N . ASP C 1 394 ? -24.594 6.996 74.620 1.00 77.02 394 ASP C N 1
ATOM 7554 C CA . ASP C 1 394 ? -25.812 6.261 74.940 1.00 77.02 394 ASP C CA 1
ATOM 7555 C C . ASP C 1 394 ? -26.992 6.756 74.118 1.00 76.61 394 ASP C C 1
ATOM 7556 O O . ASP C 1 394 ? -27.873 5.964 73.763 1.00 78.71 394 ASP C O 1
ATOM 7561 N N . ILE C 1 395 ? -27.031 8.055 73.812 1.00 75.47 395 ILE C N 1
ATOM 7562 C CA . ILE C 1 395 ? -28.113 8.592 72.992 1.00 78.39 395 ILE C CA 1
ATOM 7563 C C . ILE C 1 395 ? -28.031 8.034 71.577 1.00 78.69 395 ILE C C 1
ATOM 7564 O O . ILE C 1 395 ? -29.033 7.577 71.013 1.00 81.74 395 ILE C O 1
ATOM 7569 N N . VAL C 1 396 ? -26.834 8.059 70.983 1.00 77.55 396 VAL C N 1
ATOM 7570 C CA . VAL C 1 396 ? -26.658 7.490 69.650 1.00 77.71 396 VAL C CA 1
ATOM 7571 C C . VAL C 1 396 ? -26.916 5.991 69.673 1.00 77.50 396 VAL C C 1
ATOM 7572 O O . VAL C 1 396 ? -27.434 5.428 68.702 1.00 79.19 396 VAL C O 1
ATOM 7576 N N . LYS C 1 397 ? -26.579 5.324 70.780 1.00 74.68 397 LYS C N 1
ATOM 7577 C CA . LYS C 1 397 ? -26.876 3.901 70.895 1.00 74.17 397 LYS C CA 1
ATOM 7578 C C . LYS C 1 397 ? -28.376 3.644 70.943 1.00 76.70 397 LYS C C 1
ATOM 7579 O O . LYS C 1 397 ? -28.839 2.607 70.453 1.00 80.87 397 LYS C O 1
ATOM 7585 N N . THR C 1 398 ? -29.151 4.573 71.509 1.00 77.04 398 THR C N 1
ATOM 7586 C CA . THR C 1 398 ? -30.602 4.452 71.448 1.00 79.05 398 THR C CA 1
ATOM 7587 C C . THR C 1 398 ? -31.138 4.721 70.049 1.00 76.91 398 THR C C 1
ATOM 7588 O O . THR C 1 398 ? -32.292 4.383 69.764 1.00 77.93 398 THR C O 1
ATOM 7592 N N . SER C 1 399 ? -30.327 5.317 69.173 1.00 84.26 399 SER C N 1
ATOM 7593 C CA . SER C 1 399 ? -30.714 5.611 67.799 1.00 87.15 399 SER C CA 1
ATOM 7594 C C . SER C 1 399 ? -29.798 4.910 66.799 1.00 88.13 399 SER C C 1
ATOM 7595 O O . SER C 1 399 ? -29.533 5.435 65.715 1.00 82.50 399 SER C O 1
ATOM 7598 N N . GLY C 1 400 ? -29.309 3.730 67.150 1.00 89.48 400 GLY C N 1
ATOM 7599 C CA . GLY C 1 400 ? -28.440 2.954 66.282 1.00 81.33 400 GLY C CA 1
ATOM 7600 C C . GLY C 1 400 ? -27.343 2.252 67.060 1.00 82.62 400 GLY C C 1
ATOM 7601 O O . GLY C 1 400 ? -26.823 2.757 68.054 1.00 81.75 400 GLY C O 1
ATOM 7602 N N . ASP C 1 401 ? -26.963 1.065 66.587 1.00 89.37 401 ASP C N 1
ATOM 7603 C CA . ASP C 1 401 ? -26.041 0.205 67.317 1.00 88.35 401 ASP C CA 1
ATOM 7604 C C . ASP C 1 401 ? -24.590 0.332 66.864 1.00 86.89 401 ASP C C 1
ATOM 7605 O O . ASP C 1 401 ? -23.695 -0.135 67.577 1.00 86.25 401 ASP C O 1
ATOM 7610 N N . ASN C 1 402 ? -24.329 0.946 65.713 1.00 83.94 402 ASN C N 1
ATOM 7611 C CA . ASN C 1 402 ? -22.974 1.045 65.164 1.00 80.80 402 ASN C CA 1
ATOM 7612 C C . ASN C 1 402 ? -22.385 2.399 65.552 1.00 76.30 402 ASN C C 1
ATOM 7613 O O . ASN C 1 402 ? -22.519 3.387 64.830 1.00 75.61 402 ASN C O 1
ATOM 7618 N N . VAL C 1 403 ? -21.718 2.435 66.704 1.00 72.92 403 VAL C N 1
ATOM 7619 C CA . VAL C 1 403 ? -21.035 3.624 67.199 1.00 72.18 403 VAL C CA 1
ATOM 7620 C C . VAL C 1 403 ? -19.564 3.278 67.383 1.00 72.17 403 VAL C C 1
ATOM 7621 O O . VAL C 1 403 ? -19.237 2.215 67.924 1.00 72.36 403 VAL C O 1
ATOM 7625 N N . TYR C 1 404 ? -18.681 4.170 66.938 1.00 63.29 404 TYR C N 1
ATOM 7626 C CA . TYR C 1 404 ? -17.251 3.900 66.920 1.00 63.18 404 TYR C CA 1
ATOM 7627 C C . TYR C 1 404 ? -16.483 5.043 67.568 1.00 62.77 404 TYR C C 1
ATOM 7628 O O . TYR C 1 404 ? -16.902 6.202 67.521 1.00 62.30 404 TYR C O 1
ATOM 7637 N N . GLU C 1 405 ? -15.348 4.698 68.172 1.00 61.03 405 GLU C N 1
ATOM 7638 C CA . GLU C 1 405 ? -14.524 5.635 68.924 1.00 60.90 405 GLU C CA 1
ATOM 7639 C C . GLU C 1 405 ? -13.146 5.735 68.287 1.00 60.55 405 GLU C C 1
ATOM 7640 O O . GLU C 1 405 ? -12.463 4.720 68.112 1.00 60.99 405 GLU C O 1
ATOM 7646 N N . LEU C 1 406 ? -12.739 6.958 67.956 1.00 64.28 406 LEU C N 1
ATOM 7647 C CA . LEU C 1 406 ? -11.426 7.194 67.371 1.00 63.93 406 LEU C CA 1
ATOM 7648 C C . LEU C 1 406 ? -10.334 6.958 68.408 1.00 65.32 406 LEU C C 1
ATOM 7649 O O . LEU C 1 406 ? -10.372 7.529 69.502 1.00 66.78 406 LEU C O 1
ATOM 7654 N N . PHE C 1 407 ? -9.358 6.110 68.069 1.00 64.24 407 PHE C N 1
ATOM 7655 C CA . PHE C 1 407 ? -8.228 5.870 68.959 1.00 65.65 407 PHE C CA 1
ATOM 7656 C C . PHE C 1 407 ? -6.865 5.957 68.286 1.00 68.16 407 PHE C C 1
ATOM 7657 O O . PHE C 1 407 ? -5.853 5.926 68.994 1.00 66.64 407 PHE C O 1
ATOM 7665 N N . SER C 1 408 ? -6.798 6.063 66.960 1.00 67.77 408 SER C N 1
ATOM 7666 C CA . SER C 1 408 ? -5.522 6.196 66.270 1.00 68.32 408 SER C CA 1
ATOM 7667 C C . SER C 1 408 ? -5.695 7.075 65.042 1.00 69.85 408 SER C C 1
ATOM 7668 O O . SER C 1 408 ? -6.605 6.852 64.237 1.00 67.36 408 SER C O 1
ATOM 7671 N N . VAL C 1 409 ? -4.819 8.068 64.906 1.00 68.43 409 VAL C N 1
ATOM 7672 C CA . VAL C 1 409 ? -4.838 9.015 63.794 1.00 65.98 409 VAL C CA 1
ATOM 7673 C C . VAL C 1 409 ? -3.425 9.039 63.223 1.00 67.90 409 VAL C C 1
ATOM 7674 O O . VAL C 1 409 ? -2.542 9.714 63.763 1.00 67.69 409 VAL C O 1
ATOM 7678 N N . MET C 1 410 ? -3.204 8.307 62.135 1.00 65.71 410 MET C N 1
ATOM 7679 C CA . MET C 1 410 ? -1.885 8.209 61.522 1.00 69.50 410 MET C CA 1
ATOM 7680 C C . MET C 1 410 ? -1.733 9.311 60.480 1.00 68.10 410 MET C C 1
ATOM 7681 O O . MET C 1 410 ? -2.454 9.328 59.476 1.00 69.97 410 MET C O 1
ATOM 7686 N N . VAL C 1 411 ? -0.791 10.225 60.718 1.00 70.60 411 VAL C N 1
ATOM 7687 C CA . VAL C 1 411 ? -0.677 11.452 59.943 1.00 74.43 411 VAL C CA 1
ATOM 7688 C C . VAL C 1 411 ? 0.685 11.510 59.261 1.00 77.00 411 VAL C C 1
ATOM 7689 O O . VAL C 1 411 ? 1.618 10.777 59.600 1.00 75.83 411 VAL C O 1
ATOM 7693 N N . HIS C 1 412 ? 0.785 12.409 58.283 1.00 74.02 412 HIS C N 1
ATOM 7694 C CA . HIS C 1 412 ? 2.019 12.672 57.559 1.00 75.18 412 HIS C CA 1
ATOM 7695 C C . HIS C 1 412 ? 2.224 14.176 57.449 1.00 75.60 412 HIS C C 1
ATOM 7696 O O . HIS C 1 412 ? 1.263 14.950 57.434 1.00 74.96 412 HIS C O 1
ATOM 7703 N N . SER C 1 413 ? 3.490 14.584 57.374 1.00 79.18 413 SER C N 1
ATOM 7704 C CA . SER C 1 413 ? 3.845 15.989 57.249 1.00 81.48 413 SER C CA 1
ATOM 7705 C C . SER C 1 413 ? 4.976 16.146 56.245 1.00 86.98 413 SER C C 1
ATOM 7706 O O . SER C 1 413 ? 5.909 15.338 56.217 1.00 87.17 413 SER C O 1
ATOM 7709 N N . GLY C 1 414 ? 4.886 17.187 55.421 1.00 86.39 414 GLY C N 1
ATOM 7710 C CA . GLY C 1 414 ? 5.962 17.523 54.510 1.00 87.74 414 GLY C CA 1
ATOM 7711 C C . GLY C 1 414 ? 5.803 16.988 53.101 1.00 91.41 414 GLY C C 1
ATOM 7712 O O . GLY C 1 414 ? 4.692 16.941 52.563 1.00 91.27 414 GLY C O 1
ATOM 7713 N N . ASN C 1 415 ? 6.917 16.584 52.497 1.00 90.49 415 ASN C N 1
ATOM 7714 C CA . ASN C 1 415 ? 6.920 16.121 51.118 1.00 87.47 415 ASN C CA 1
ATOM 7715 C C . ASN C 1 415 ? 6.327 14.720 51.015 1.00 87.15 415 ASN C C 1
ATOM 7716 O O . ASN C 1 415 ? 6.456 13.896 51.925 1.00 90.17 415 ASN C O 1
ATOM 7721 N N . ALA C 1 416 ? 5.673 14.454 49.881 1.00 93.09 416 ALA C N 1
ATOM 7722 C CA . ALA C 1 416 ? 5.006 13.170 49.696 1.00 94.22 416 ALA C CA 1
ATOM 7723 C C . ALA C 1 416 ? 5.998 12.047 49.420 1.00 100.86 416 ALA C C 1
ATOM 7724 O O . ALA C 1 416 ? 5.771 10.908 49.846 1.00 100.82 416 ALA C O 1
ATOM 7726 N N . ALA C 1 417 ? 7.092 12.338 48.713 1.00 110.61 417 ALA C N 1
ATOM 7727 C CA . ALA C 1 417 ? 8.076 11.299 48.426 1.00 114.37 417 ALA C CA 1
ATOM 7728 C C . ALA C 1 417 ? 8.812 10.870 49.689 1.00 112.62 417 ALA C C 1
ATOM 7729 O O . ALA C 1 417 ? 9.063 9.676 49.893 1.00 107.03 417 ALA C O 1
ATOM 7731 N N . GLY C 1 418 ? 9.165 11.825 50.545 1.00 102.53 418 GLY C N 1
ATOM 7732 C CA . GLY C 1 418 ? 9.807 11.516 51.807 1.00 103.65 418 GLY C CA 1
ATOM 7733 C C . GLY C 1 418 ? 8.957 11.916 52.995 1.00 102.50 418 GLY C C 1
ATOM 7734 O O . GLY C 1 418 ? 8.154 11.119 53.488 1.00 102.27 418 GLY C O 1
ATOM 7735 N N . GLY C 1 419 ? 9.125 13.151 53.460 1.00 91.48 419 GLY C N 1
ATOM 7736 C CA . GLY C 1 419 ? 8.315 13.666 54.545 1.00 88.04 419 GLY C CA 1
ATOM 7737 C C . GLY C 1 419 ? 8.599 12.988 55.876 1.00 85.12 419 GLY C C 1
ATOM 7738 O O . GLY C 1 419 ? 9.582 12.269 56.061 1.00 87.51 419 GLY C O 1
ATOM 7739 N N . HIS C 1 420 ? 7.694 13.239 56.820 1.00 74.61 420 HIS C N 1
ATOM 7740 C CA . HIS C 1 420 ? 7.798 12.709 58.172 1.00 76.10 420 HIS C CA 1
ATOM 7741 C C . HIS C 1 420 ? 6.452 12.139 58.589 1.00 72.52 420 HIS C C 1
ATOM 7742 O O . HIS C 1 420 ? 5.435 12.837 58.536 1.00 68.62 420 HIS C O 1
ATOM 7749 N N . TYR C 1 421 ? 6.450 10.874 59.001 1.00 66.18 421 TYR C N 1
ATOM 7750 C CA . TYR C 1 421 ? 5.247 10.183 59.437 1.00 63.30 421 TYR C CA 1
ATOM 7751 C C . TYR C 1 421 ? 5.267 10.004 60.950 1.00 68.15 421 TYR C C 1
ATOM 7752 O O . TYR C 1 421 ? 6.303 9.666 61.531 1.00 70.14 421 TYR C O 1
ATOM 7761 N N . PHE C 1 422 ? 4.119 10.234 61.579 1.00 77.71 422 PHE C N 1
ATOM 7762 C CA . PHE C 1 422 ? 3.927 9.959 62.999 1.00 76.02 422 PHE C CA 1
ATOM 7763 C C . PHE C 1 422 ? 2.429 9.789 63.236 1.00 77.63 422 PHE C C 1
ATOM 7764 O O . PHE C 1 422 ? 1.639 9.746 62.287 1.00 76.31 422 PHE C O 1
ATOM 7772 N N . ALA C 1 423 ? 2.031 9.688 64.503 1.00 81.35 423 ALA C N 1
ATOM 7773 C CA . ALA C 1 423 ? 0.651 9.344 64.813 1.00 79.82 423 ALA C CA 1
ATOM 7774 C C . ALA C 1 423 ? 0.200 10.020 66.099 1.00 80.09 423 ALA C C 1
ATOM 7775 O O . ALA C 1 423 ? 1.008 10.314 66.985 1.00 81.82 423 ALA C O 1
ATOM 7777 N N . TYR C 1 424 ? -1.108 10.262 66.182 1.00 73.62 424 TYR C N 1
ATOM 7778 C CA . TYR C 1 424 ? -1.788 10.653 67.412 1.00 74.66 424 TYR C CA 1
ATOM 7779 C C . TYR C 1 424 ? -2.608 9.454 67.872 1.00 73.16 424 TYR C C 1
ATOM 7780 O O . TYR C 1 424 ? -3.598 9.091 67.227 1.00 71.08 424 TYR C O 1
ATOM 7789 N N . ILE C 1 425 ? -2.200 8.837 68.978 1.00 76.06 425 ILE C N 1
ATOM 7790 C CA . ILE C 1 425 ? -2.828 7.619 69.472 1.00 74.92 425 ILE C CA 1
ATOM 7791 C C . ILE C 1 425 ? -3.327 7.856 70.890 1.00 74.43 425 ILE C C 1
ATOM 7792 O O . ILE C 1 425 ? -2.639 8.480 71.705 1.00 72.46 425 ILE C O 1
ATOM 7797 N N . LYS C 1 426 ? -4.524 7.352 71.181 1.00 64.75 426 LYS C N 1
ATOM 7798 C CA . LYS C 1 426 ? -5.150 7.500 72.486 1.00 66.35 426 LYS C CA 1
ATOM 7799 C C . LYS C 1 426 ? -5.120 6.176 73.235 1.00 68.12 426 LYS C C 1
ATOM 7800 O O . LYS C 1 426 ? -5.361 5.114 72.652 1.00 67.99 426 LYS C O 1
ATOM 7806 N N . ASN C 1 427 ? -4.817 6.244 74.529 1.00 73.05 427 ASN C N 1
ATOM 7807 C CA . ASN C 1 427 ? -4.926 5.081 75.403 1.00 70.18 427 ASN C CA 1
ATOM 7808 C C . ASN C 1 427 ? -6.386 4.947 75.818 1.00 69.92 427 ASN C C 1
ATOM 7809 O O . ASN C 1 427 ? -6.899 5.774 76.577 1.00 72.47 427 ASN C O 1
ATOM 7814 N N . LEU C 1 428 ? -7.059 3.909 75.315 1.00 66.76 428 LEU C N 1
ATOM 7815 C CA . LEU C 1 428 ? -8.504 3.805 75.485 1.00 66.78 428 LEU C CA 1
ATOM 7816 C C . LEU C 1 428 ? -8.913 3.557 76.931 1.00 68.17 428 LEU C C 1
ATOM 7817 O O . LEU C 1 428 ? -10.094 3.711 77.258 1.00 68.65 428 LEU C O 1
ATOM 7822 N N . ASP C 1 429 ? -7.976 3.180 77.802 1.00 65.06 429 ASP C N 1
ATOM 7823 C CA . ASP C 1 429 ? -8.303 2.938 79.202 1.00 66.64 429 ASP C CA 1
ATOM 7824 C C . ASP C 1 429 ? -8.261 4.220 80.028 1.00 66.99 429 ASP C C 1
ATOM 7825 O O . ASP C 1 429 ? -9.204 4.513 80.769 1.00 67.78 429 ASP C O 1
ATOM 7830 N N . GLN C 1 430 ? -7.182 4.991 79.914 1.00 70.05 430 GLN C N 1
ATOM 7831 C CA . GLN C 1 430 ? -7.072 6.264 80.613 1.00 70.59 430 GLN C CA 1
ATOM 7832 C C . GLN C 1 430 ? -7.630 7.432 79.810 1.00 69.24 430 GLN C C 1
ATOM 7833 O O . GLN C 1 430 ? -7.704 8.547 80.340 1.00 69.65 430 GLN C O 1
ATOM 7839 N N . ASP C 1 431 ? -8.028 7.201 78.556 1.00 78.86 431 ASP C N 1
ATOM 7840 C CA . ASP C 1 431 ? -8.689 8.210 77.724 1.00 77.23 431 ASP C CA 1
ATOM 7841 C C . ASP C 1 431 ? -7.833 9.467 77.580 1.00 78.55 431 ASP C C 1
ATOM 7842 O O . ASP C 1 431 ? -8.329 10.594 77.664 1.00 79.46 431 ASP C O 1
ATOM 7847 N N . ARG C 1 432 ? -6.535 9.274 77.360 1.00 66.90 432 ARG C N 1
ATOM 7848 C CA . ARG C 1 432 ? -5.599 10.370 77.155 1.00 66.02 432 ARG C CA 1
ATOM 7849 C C . ARG C 1 432 ? -4.971 10.243 75.776 1.00 65.42 432 ARG C C 1
ATOM 7850 O O . ARG C 1 432 ? -4.554 9.150 75.377 1.00 63.04 432 ARG C O 1
ATOM 7858 N N . TRP C 1 433 ? -4.906 11.358 75.054 1.00 69.49 433 TRP C N 1
ATOM 7859 C CA . TRP C 1 433 ? -4.304 11.383 73.731 1.00 67.59 433 TRP C CA 1
ATOM 7860 C C . TRP C 1 433 ? -2.815 11.675 73.833 1.00 67.83 433 TRP C C 1
ATOM 7861 O O . TRP C 1 433 ? -2.392 12.558 74.584 1.00 69.57 433 TRP C O 1
ATOM 7872 N N . TYR C 1 434 ? -2.023 10.921 73.075 1.00 71.22 434 TYR C N 1
ATOM 7873 C CA . TYR C 1 434 ? -0.578 11.079 73.055 1.00 72.00 434 TYR C CA 1
ATOM 7874 C C . TYR C 1 434 ? -0.095 11.222 71.619 1.00 71.42 434 TYR C C 1
ATOM 7875 O O . TYR C 1 434 ? -0.697 10.682 70.687 1.00 70.34 434 TYR C O 1
ATOM 7884 N N . VAL C 1 435 ? 1.001 11.954 71.452 1.00 78.71 435 VAL C N 1
ATOM 7885 C CA . VAL C 1 435 ? 1.652 12.110 70.157 1.00 79.55 435 VAL C CA 1
ATOM 7886 C C . VAL C 1 435 ? 2.870 11.196 70.129 1.00 79.11 435 VAL C C 1
ATOM 7887 O O . VAL C 1 435 ? 3.799 11.354 70.928 1.00 78.05 435 VAL C O 1
ATOM 7891 N N . PHE C 1 436 ? 2.855 10.226 69.221 1.00 79.00 436 PHE C N 1
ATOM 7892 C CA . PHE C 1 436 ? 3.970 9.299 69.031 1.00 77.81 436 PHE C CA 1
ATOM 7893 C C . PHE C 1 436 ? 4.743 9.760 67.802 1.00 79.43 436 PHE C C 1
ATOM 7894 O O . PHE C 1 436 ? 4.316 9.533 66.668 1.00 78.80 436 PHE C O 1
ATOM 7902 N N . ASN C 1 437 ? 5.881 10.423 68.028 1.00 79.05 437 ASN C N 1
ATOM 7903 C CA . ASN C 1 437 ? 6.700 10.992 66.953 1.00 81.37 437 ASN C CA 1
ATOM 7904 C C . ASN C 1 437 ? 8.124 10.467 67.117 1.00 81.62 437 ASN C C 1
ATOM 7905 O O . ASN C 1 437 ? 8.978 11.135 67.706 1.00 83.48 437 ASN C O 1
ATOM 7910 N N . ASP C 1 438 ? 8.368 9.267 66.586 1.00 90.40 438 ASP C N 1
ATOM 7911 C CA . ASP C 1 438 ? 9.667 8.608 66.665 1.00 97.99 438 ASP C CA 1
ATOM 7912 C C . ASP C 1 438 ? 10.153 8.503 68.105 1.00 94.74 438 ASP C C 1
ATOM 7913 O O . ASP C 1 438 ? 9.507 7.861 68.939 1.00 91.34 438 ASP C O 1
ATOM 7918 N N . THR C 1 439 ? 11.284 9.139 68.407 1.00 93.37 439 THR C N 1
ATOM 7919 C CA . THR C 1 439 ? 11.938 8.980 69.701 1.00 96.48 439 THR C CA 1
ATOM 7920 C C . THR C 1 439 ? 11.230 9.710 70.836 1.00 90.45 439 THR C C 1
ATOM 7921 O O . THR C 1 439 ? 11.682 9.601 71.981 1.00 93.00 439 THR C O 1
ATOM 7925 N N . ARG C 1 440 ? 10.152 10.444 70.569 1.00 77.69 440 ARG C N 1
ATOM 7926 C CA . ARG C 1 440 ? 9.495 11.246 71.593 1.00 78.69 440 ARG C CA 1
ATOM 7927 C C . ARG C 1 440 ? 8.005 10.941 71.628 1.00 76.00 440 ARG C C 1
ATOM 7928 O O . ARG C 1 440 ? 7.327 11.007 70.598 1.00 74.79 440 ARG C O 1
ATOM 7936 N N . VAL C 1 441 ? 7.504 10.612 72.817 1.00 77.66 441 VAL C N 1
ATOM 7937 C CA . VAL C 1 441 ? 6.081 10.405 73.059 1.00 76.46 441 VAL C CA 1
ATOM 7938 C C . VAL C 1 441 ? 5.649 11.400 74.125 1.00 76.84 441 VAL C C 1
ATOM 7939 O O . VAL C 1 441 ? 6.158 11.368 75.253 1.00 79.05 441 VAL C O 1
ATOM 7943 N N . ASP C 1 442 ? 4.715 12.280 73.773 1.00 79.64 442 ASP C N 1
ATOM 7944 C CA . ASP C 1 442 ? 4.249 13.331 74.665 1.00 79.50 442 ASP C CA 1
ATOM 7945 C C . ASP C 1 442 ? 2.727 13.334 74.704 1.00 81.01 442 ASP C C 1
ATOM 7946 O O . ASP C 1 442 ? 2.061 12.592 73.978 1.00 79.72 442 ASP C O 1
ATOM 7951 N N . PHE C 1 443 ? 2.180 14.183 75.571 1.00 80.98 443 PHE C N 1
ATOM 7952 C CA . PHE C 1 443 ? 0.742 14.402 75.595 1.00 76.48 443 PHE C CA 1
ATOM 7953 C C . PHE C 1 443 ? 0.315 15.204 74.371 1.00 77.66 443 PHE C C 1
ATOM 7954 O O . PHE C 1 443 ? 1.048 16.065 73.877 1.00 75.75 443 PHE C O 1
ATOM 7962 N N . ALA C 1 444 ? -0.885 14.911 73.878 1.00 79.36 444 ALA C N 1
ATOM 7963 C CA . ALA C 1 444 ? -1.406 15.520 72.660 1.00 77.78 444 ALA C CA 1
ATOM 7964 C C . ALA C 1 444 ? -2.614 16.377 73.007 1.00 76.34 444 ALA C C 1
ATOM 7965 O O . ALA C 1 444 ? -3.636 15.857 73.468 1.00 78.51 444 ALA C O 1
ATOM 7967 N N . THR C 1 445 ? -2.495 17.683 72.784 1.00 79.95 445 THR C N 1
ATOM 7968 C CA . THR C 1 445 ? -3.611 18.581 73.019 1.00 81.98 445 THR C CA 1
ATOM 7969 C C . THR C 1 445 ? -4.645 18.437 71.903 1.00 80.82 445 THR C C 1
ATOM 7970 O O . THR C 1 445 ? -4.304 18.064 70.778 1.00 80.18 445 THR C O 1
ATOM 7974 N N . PRO C 1 446 ? -5.922 18.703 72.198 1.00 80.61 446 PRO C N 1
ATOM 7975 C CA . PRO C 1 446 ? -6.943 18.630 71.140 1.00 81.23 446 PRO C CA 1
ATOM 7976 C C . PRO C 1 446 ? -6.648 19.515 69.943 1.00 80.77 446 PRO C C 1
ATOM 7977 O O . PRO C 1 446 ? -7.105 19.209 68.835 1.00 81.48 446 PRO C O 1
ATOM 7981 N N . LEU C 1 447 ? -5.894 20.602 70.125 1.00 76.73 447 LEU C N 1
ATOM 7982 C CA . LEU C 1 447 ? -5.558 21.459 68.993 1.00 72.66 447 LEU C CA 1
ATOM 7983 C C . LEU C 1 447 ? -4.535 20.794 68.079 1.00 73.48 447 LEU C C 1
ATOM 7984 O O . LEU C 1 447 ? -4.615 20.928 66.853 1.00 74.20 447 LEU C O 1
ATOM 7989 N N . GLU C 1 448 ? -3.566 20.079 68.658 1.00 76.11 448 GLU C N 1
ATOM 7990 C CA . GLU C 1 448 ? -2.569 19.384 67.846 1.00 74.74 448 GLU C CA 1
ATOM 7991 C C . GLU C 1 448 ? -3.221 18.363 66.923 1.00 76.13 448 GLU C C 1
ATOM 7992 O O . GLU C 1 448 ? -2.815 18.213 65.764 1.00 77.71 448 GLU C O 1
ATOM 7998 N N . ILE C 1 449 ? -4.232 17.650 67.418 1.00 73.06 449 ILE C N 1
ATOM 7999 C CA . ILE C 1 449 ? -4.892 16.642 66.597 1.00 72.54 449 ILE C CA 1
ATOM 8000 C C . ILE C 1 449 ? -5.934 17.278 65.683 1.00 70.86 449 ILE C C 1
ATOM 8001 O O . ILE C 1 449 ? -6.191 16.772 64.585 1.00 71.07 449 ILE C O 1
ATOM 8006 N N . GLU C 1 450 ? -6.547 18.387 66.108 1.00 73.01 450 GLU C N 1
ATOM 8007 C CA . GLU C 1 450 ? -7.522 19.060 65.257 1.00 74.29 450 GLU C CA 1
ATOM 8008 C C . GLU C 1 450 ? -6.857 19.707 64.048 1.00 74.18 450 GLU C C 1
ATOM 8009 O O . GLU C 1 450 ? -7.509 19.903 63.016 1.00 74.88 450 GLU C O 1
ATOM 8015 N N . LYS C 1 451 ? -5.568 20.041 64.154 1.00 69.33 451 LYS C N 1
ATOM 8016 C CA . LYS C 1 451 ? -4.843 20.569 63.002 1.00 71.02 451 LYS C CA 1
ATOM 8017 C C . LYS C 1 451 ? -4.694 19.524 61.905 1.00 70.59 451 LYS C C 1
ATOM 8018 O O . LYS C 1 451 ? -4.543 19.879 60.731 1.00 72.97 451 LYS C O 1
ATOM 8024 N N . SER C 1 452 ? -4.737 18.237 62.261 1.00 72.54 452 SER C N 1
ATOM 8025 C CA . SER C 1 452 ? -4.572 17.164 61.289 1.00 71.97 452 SER C CA 1
ATOM 8026 C C . SER C 1 452 ? -5.736 17.059 60.313 1.00 70.48 452 SER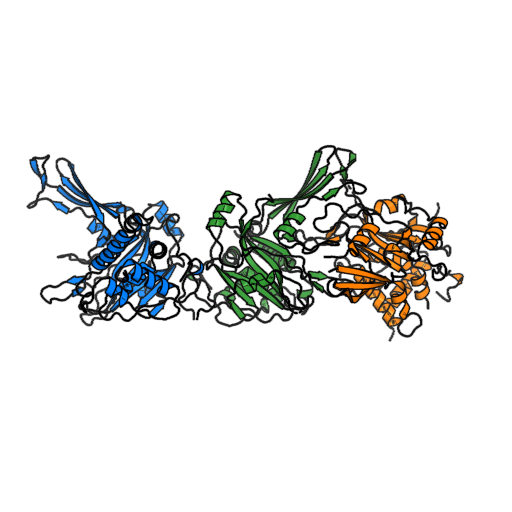 C C 1
ATOM 8027 O O . SER C 1 452 ? -5.710 16.178 59.447 1.00 71.62 452 SER C O 1
ATOM 8030 N N . PHE C 1 453 ? -6.750 17.921 60.425 1.00 68.33 453 PHE C N 1
ATOM 8031 C CA . PHE C 1 453 ? -7.846 17.893 59.464 1.00 67.89 453 PHE C CA 1
ATOM 8032 C C . PHE C 1 453 ? -7.391 18.348 58.084 1.00 68.42 453 PHE C C 1
ATOM 8033 O O . PHE C 1 453 ? -7.986 17.954 57.076 1.00 68.22 453 PHE C O 1
ATOM 8041 N N . GLY C 1 454 ? -6.347 19.164 58.015 1.00 69.54 454 GLY C N 1
ATOM 8042 C CA . GLY C 1 454 ? -5.796 19.622 56.755 1.00 72.87 454 GLY C CA 1
ATOM 8043 C C . GLY C 1 454 ? -6.059 21.100 56.523 1.00 79.63 454 GLY C C 1
ATOM 8044 O O . GLY C 1 454 ? -6.549 21.824 57.393 1.00 81.22 454 GLY C O 1
ATOM 8045 N N . GLY C 1 455 ? -5.726 21.539 55.319 1.00 87.74 455 GLY C N 1
ATOM 8046 C CA . GLY C 1 455 ? -5.874 22.929 54.923 1.00 93.85 455 GLY C CA 1
ATOM 8047 C C . GLY C 1 455 ? -4.675 23.351 54.096 1.00 98.44 455 GLY C C 1
ATOM 8048 O O . GLY C 1 455 ? -3.558 22.860 54.270 1.00 96.35 455 GLY C O 1
ATOM 8049 N N . HIS C 1 456 ? -4.929 24.280 53.179 1.00 119.87 456 HIS C N 1
ATOM 8050 C CA . HIS C 1 456 ? -3.899 24.810 52.297 1.00 121.70 456 HIS C CA 1
ATOM 8051 C C . HIS C 1 456 ? -3.204 26.009 52.930 1.00 128.56 456 HIS C C 1
ATOM 8052 O O . HIS C 1 456 ? -3.835 27.021 53.237 1.00 130.42 456 HIS C O 1
ATOM 8059 N N . PRO C 1 457 ? -1.898 25.879 53.122 1.00 132.00 457 PRO C N 1
ATOM 8060 C CA . PRO C 1 457 ? -1.075 26.937 53.733 1.00 135.86 457 PRO C CA 1
ATOM 8061 C C . PRO C 1 457 ? -0.798 28.120 52.797 1.00 138.93 457 PRO C C 1
ATOM 8062 O O . PRO C 1 457 ? -1.582 28.364 51.880 1.00 134.91 457 PRO C O 1
ATOM 8066 N N . SER C 1 458 ? 0.298 28.844 53.031 1.00 143.48 458 SER C N 1
ATOM 8067 C CA . SER C 1 458 ? 0.615 30.021 52.231 1.00 145.85 458 SER C CA 1
ATOM 8068 C C . SER C 1 458 ? 1.615 29.687 51.129 1.00 142.78 458 SER C C 1
ATOM 8069 O O . SER C 1 458 ? 2.807 29.967 51.253 1.00 140.53 458 SER C O 1
ATOM 8072 N N . SER C 1 463 ? 3.661 24.856 55.181 1.00 159.60 463 SER C N 1
ATOM 8073 C CA . SER C 1 463 ? 3.599 24.163 56.462 1.00 163.73 463 SER C CA 1
ATOM 8074 C C . SER C 1 463 ? 2.207 23.588 56.696 1.00 163.95 463 SER C C 1
ATOM 8075 O O . SER C 1 463 ? 1.263 24.325 56.983 1.00 164.21 463 SER C O 1
ATOM 8078 N N . ASN C 1 464 ? 2.084 22.268 56.574 1.00 129.04 464 ASN C N 1
ATOM 8079 C CA . ASN C 1 464 ? 0.792 21.615 56.728 1.00 120.38 464 ASN C CA 1
ATOM 8080 C C . ASN C 1 464 ? 1.000 20.134 57.010 1.00 117.00 464 ASN C C 1
ATOM 8081 O O . ASN C 1 464 ? 1.829 19.481 56.370 1.00 118.80 464 ASN C O 1
ATOM 8086 N N . THR C 1 465 ? 0.249 19.622 57.983 1.00 85.79 465 THR C N 1
ATOM 8087 C CA . THR C 1 465 ? 0.235 18.209 58.331 1.00 84.65 465 THR C CA 1
ATOM 8088 C C . THR C 1 465 ? -1.206 17.723 58.308 1.00 79.15 465 THR C C 1
ATOM 8089 O O . THR C 1 465 ? -2.119 18.454 58.703 1.00 76.02 465 THR C O 1
ATOM 8093 N N . ASN C 1 466 ? -1.411 16.491 57.845 1.00 68.13 466 ASN C N 1
ATOM 8094 C CA . ASN C 1 466 ? -2.757 15.945 57.748 1.00 67.06 466 ASN C CA 1
ATOM 8095 C C . ASN C 1 466 ? -2.709 14.432 57.906 1.00 66.67 466 ASN C C 1
ATOM 8096 O O . ASN C 1 466 ? -1.663 13.799 57.736 1.00 67.25 466 ASN C O 1
ATOM 8101 N N . ALA C 1 467 ? -3.866 13.862 58.233 1.00 66.44 467 ALA C N 1
ATOM 8102 C CA . ALA C 1 467 ? -3.991 12.440 58.518 1.00 64.79 467 ALA C CA 1
ATOM 8103 C C . ALA C 1 467 ? -4.351 11.661 57.261 1.00 63.62 467 ALA C C 1
ATOM 8104 O O . ALA C 1 467 ? -5.146 12.121 56.438 1.00 64.63 467 ALA C O 1
ATOM 8106 N N . TYR C 1 468 ? -3.771 10.467 57.124 1.00 69.51 468 TYR C N 1
ATOM 8107 C CA . TYR C 1 468 ? -4.066 9.592 56.000 1.00 69.78 468 TYR C CA 1
ATOM 8108 C C . TYR C 1 468 ? -4.735 8.284 56.398 1.00 67.55 468 TYR C C 1
ATOM 8109 O O . TYR C 1 468 ? -5.140 7.526 55.508 1.00 68.70 468 TYR C O 1
ATOM 8118 N N . MET C 1 469 ? -4.864 7.994 57.692 1.00 72.78 469 MET C N 1
ATOM 8119 C CA . MET C 1 469 ? -5.548 6.790 58.138 1.00 74.97 469 MET C CA 1
ATOM 8120 C C . MET C 1 469 ? -6.176 7.036 59.502 1.00 75.29 469 MET C C 1
ATOM 8121 O O . MET C 1 469 ? -5.631 7.767 60.334 1.00 73.47 469 MET C O 1
ATOM 8126 N N . LEU C 1 470 ? -7.328 6.411 59.718 1.00 64.14 470 LEU C N 1
ATOM 8127 C CA . LEU C 1 470 ? -8.059 6.488 60.971 1.00 63.93 470 LEU C CA 1
ATOM 8128 C C . LEU C 1 470 ? -8.347 5.080 61.468 1.00 65.82 470 LEU C C 1
ATOM 8129 O O . LEU C 1 470 ? -8.626 4.175 60.673 1.00 66.12 470 LEU C O 1
ATOM 8134 N N . MET C 1 471 ? -8.275 4.895 62.785 1.00 66.63 471 MET C N 1
ATOM 8135 C CA . MET C 1 471 ? -8.568 3.610 63.411 1.00 66.32 471 MET C CA 1
ATOM 8136 C C . MET C 1 471 ? -9.593 3.839 64.512 1.00 64.56 471 MET C C 1
ATOM 8137 O O . MET C 1 471 ? -9.297 4.499 65.514 1.00 67.48 471 MET C O 1
ATOM 8142 N N . TYR C 1 472 ? -10.792 3.302 64.324 1.00 61.55 472 TYR C N 1
ATOM 8143 C CA . TYR C 1 472 ? -11.868 3.403 65.296 1.00 62.42 472 TYR C CA 1
ATOM 8144 C C . TYR C 1 472 ? -12.127 2.041 65.925 1.00 67.22 472 TYR C C 1
ATOM 8145 O O . TYR C 1 472 ? -11.924 0.999 65.295 1.00 68.93 472 TYR C O 1
ATOM 8154 N N . ARG C 1 473 ? -12.571 2.058 67.177 1.00 63.49 473 ARG C N 1
ATOM 8155 C CA . ARG C 1 473 ? -13.026 0.859 67.864 1.00 66.18 473 ARG C CA 1
ATOM 8156 C C . ARG C 1 473 ? -14.515 0.981 68.155 1.00 67.09 473 ARG C C 1
ATOM 8157 O O . ARG C 1 473 ? -14.989 2.039 68.580 1.00 64.98 473 ARG C O 1
ATOM 8165 N N . ARG C 1 474 ? -15.246 -0.104 67.918 1.00 67.17 474 ARG C N 1
ATOM 8166 C CA . ARG C 1 474 ? -16.689 -0.091 68.113 1.00 66.97 474 ARG C CA 1
ATOM 8167 C C . ARG C 1 474 ? -17.021 -0.011 69.597 1.00 68.17 474 ARG C C 1
ATOM 8168 O O . ARG C 1 474 ? -16.447 -0.736 70.416 1.00 69.48 474 ARG C O 1
ATOM 8176 N N . ILE C 1 475 ? -17.949 0.877 69.942 1.00 78.58 475 ILE C N 1
ATOM 8177 C CA . ILE C 1 475 ? -18.355 1.070 71.330 1.00 78.66 475 ILE C CA 1
ATOM 8178 C C . ILE C 1 475 ? -19.285 -0.074 71.717 1.00 78.42 475 ILE C C 1
ATOM 8179 O O . ILE C 1 475 ? -20.440 -0.124 71.289 1.00 75.75 475 ILE C O 1
ATOM 8184 N N . ASP C 1 476 ? -18.770 -1.009 72.513 1.00 74.07 476 ASP C N 1
ATOM 8185 C CA . ASP C 1 476 ? -19.548 -2.141 73.008 1.00 78.13 476 ASP C CA 1
ATOM 8186 C C . ASP C 1 476 ? -19.059 -2.449 74.416 1.00 76.96 476 ASP C C 1
ATOM 8187 O O . ASP C 1 476 ? -17.993 -3.063 74.590 1.00 71.72 476 ASP C O 1
ATOM 8192 N N . PRO C 1 477 ? -19.808 -2.045 75.446 1.00 82.08 477 PRO C N 1
ATOM 8193 C CA . PRO C 1 477 ? -19.345 -2.272 76.826 1.00 78.28 477 PRO C CA 1
ATOM 8194 C C . PRO C 1 477 ? -19.137 -3.737 77.166 1.00 80.25 477 PRO C C 1
ATOM 8195 O O . PRO C 1 477 ? -18.486 -4.036 78.174 1.00 80.84 477 PRO C O 1
ATOM 8199 N N . LYS C 1 478 ? -19.663 -4.657 76.357 1.00 91.69 478 LYS C N 1
ATOM 8200 C CA . LYS C 1 478 ? -19.440 -6.079 76.593 1.00 92.96 478 LYS C CA 1
ATOM 8201 C C . LYS C 1 478 ? -18.111 -6.538 76.005 1.00 93.73 478 LYS C C 1
ATOM 8202 O O . LYS C 1 478 ? -17.335 -7.231 76.672 1.00 93.18 478 LYS C O 1
ATOM 8208 N N . ARG C 1 479 ? -17.829 -6.156 74.759 1.00 85.17 479 ARG C N 1
ATOM 8209 C CA . ARG C 1 479 ? -16.642 -6.639 74.063 1.00 83.13 479 ARG C CA 1
ATOM 8210 C C . ARG C 1 479 ? -15.411 -5.774 74.294 1.00 83.24 479 ARG C C 1
ATOM 8211 O O . ARG C 1 479 ? -14.287 -6.283 74.204 1.00 79.77 479 ARG C O 1
ATOM 8219 N N . ASN C 1 480 ? -15.590 -4.482 74.578 1.00 73.28 480 ASN C N 1
ATOM 8220 C CA . ASN C 1 480 ? -14.459 -3.576 74.748 1.00 72.25 480 ASN C CA 1
ATOM 8221 C C . ASN C 1 480 ? -13.540 -4.039 75.869 1.00 72.06 480 ASN C C 1
ATOM 8222 O O . ASN C 1 480 ? -13.834 -3.836 77.052 1.00 76.65 480 ASN C O 1
ATOM 8227 N N . ALA C 1 481 ? -12.425 -4.662 75.502 1.00 77.61 481 ALA C N 1
ATOM 8228 C CA . ALA C 1 481 ? -11.464 -5.170 76.467 1.00 83.08 481 ALA C CA 1
ATOM 8229 C C . ALA C 1 481 ? -10.454 -4.093 76.835 1.00 81.09 481 ALA C C 1
ATOM 8230 O O . ALA C 1 481 ? -10.111 -3.228 76.024 1.00 81.64 481 ALA C O 1
ATOM 8232 N N . ARG C 1 482 ? -9.980 -4.154 78.073 1.00 66.77 482 ARG C N 1
ATOM 8233 C CA . ARG C 1 482 ? -8.978 -3.225 78.566 1.00 66.17 482 ARG C CA 1
ATOM 8234 C C . ARG C 1 482 ? -7.582 -3.821 78.420 1.00 66.40 482 ARG C C 1
ATOM 8235 O O . ARG C 1 482 ? -7.411 -5.026 78.224 1.00 67.18 482 ARG C O 1
ATOM 8243 N N . PHE C 1 483 ? -6.579 -2.951 78.508 1.00 70.93 483 PHE C N 1
ATOM 8244 C CA . PHE C 1 483 ? -5.192 -3.398 78.468 1.00 71.77 483 PHE C CA 1
ATOM 8245 C C . PHE C 1 483 ? -4.907 -4.327 79.639 1.00 71.49 483 PHE C C 1
ATOM 8246 O O . PHE C 1 483 ? -4.989 -3.917 80.801 1.00 70.57 483 PHE C O 1
ATOM 8254 N N . ILE C 1 484 ? -4.583 -5.582 79.332 1.00 73.29 484 ILE C N 1
ATOM 8255 C CA . ILE C 1 484 ? -4.230 -6.552 80.362 1.00 77.98 484 ILE C CA 1
ATOM 8256 C C . ILE C 1 484 ? -2.957 -6.082 81.051 1.00 75.10 484 ILE C C 1
ATOM 8257 O O . ILE C 1 484 ? -1.875 -6.078 80.453 1.00 74.96 484 ILE C O 1
ATOM 8262 N N . LEU C 1 485 ? -3.086 -5.675 82.311 1.00 77.10 485 LEU C N 1
ATOM 8263 C CA . LEU C 1 485 ? -1.967 -5.119 83.051 1.00 77.86 485 LEU C CA 1
ATOM 8264 C C . LEU C 1 485 ? -0.893 -6.177 83.291 1.00 79.62 485 LEU C C 1
ATOM 8265 O O . LEU C 1 485 ? -1.140 -7.384 83.220 1.00 80.40 485 LEU C O 1
ATOM 8270 N N . SER C 1 486 ? 0.320 -5.701 83.580 1.00 83.72 486 SER C N 1
ATOM 8271 C CA . SER C 1 486 ? 1.443 -6.592 83.847 1.00 89.62 486 SER C CA 1
ATOM 8272 C C . SER C 1 486 ? 1.253 -7.422 85.109 1.00 93.05 486 SER C C 1
ATOM 8273 O O . SER C 1 486 ? 2.024 -8.361 85.331 1.00 99.41 486 SER C O 1
ATOM 8276 N N . ASN C 1 487 ? 0.255 -7.104 85.934 1.00 77.53 487 ASN C N 1
ATOM 8277 C CA . ASN C 1 487 ? -0.059 -7.912 87.103 1.00 80.52 487 ASN C CA 1
ATOM 8278 C C . ASN C 1 487 ? -0.772 -9.210 86.749 1.00 81.29 487 ASN C C 1
ATOM 8279 O O . ASN C 1 487 ? -0.929 -10.069 87.624 1.00 76.98 487 ASN C O 1
ATOM 8284 N N . GLN C 1 488 ? -1.206 -9.372 85.500 1.00 90.00 488 GLN C N 1
ATOM 8285 C CA . GLN C 1 488 ? -1.869 -10.586 85.048 1.00 91.24 488 GLN C CA 1
ATOM 8286 C C . GLN C 1 488 ? -1.029 -11.392 84.068 1.00 91.75 488 GLN C C 1
ATOM 8287 O O . GLN C 1 488 ? -1.444 -12.487 83.673 1.00 97.34 488 GLN C O 1
ATOM 8293 N N . LEU C 1 489 ? 0.132 -10.885 83.667 1.00 99.18 489 LEU C N 1
ATOM 8294 C CA . LEU C 1 489 ? 0.969 -11.609 82.722 1.00 98.46 489 LEU C CA 1
ATOM 8295 C C . LEU C 1 489 ? 1.608 -12.817 83.405 1.00 104.15 489 LEU C C 1
ATOM 8296 O O . LEU C 1 489 ? 2.047 -12.721 84.556 1.00 108.07 489 LEU C O 1
ATOM 8301 N N . PRO C 1 490 ? 1.673 -13.964 82.727 1.00 110.47 490 PRO C N 1
ATOM 8302 C CA . PRO C 1 490 ? 2.205 -15.173 83.370 1.00 112.34 490 PRO C CA 1
ATOM 8303 C C . PRO C 1 490 ? 3.725 -15.200 83.449 1.00 112.65 490 PRO C C 1
ATOM 8304 O O . PRO C 1 490 ? 4.288 -15.595 84.475 1.00 110.81 490 PRO C O 1
ATOM 8308 N N . GLN C 1 491 ? 4.401 -14.781 82.381 1.00 120.91 491 GLN C N 1
ATOM 8309 C CA . GLN C 1 491 ? 5.851 -14.877 82.304 1.00 125.89 491 GLN C CA 1
ATOM 8310 C C . GLN C 1 491 ? 6.376 -13.744 81.433 1.00 130.09 491 GLN C C 1
ATOM 8311 O O . GLN C 1 491 ? 5.623 -12.871 80.990 1.00 123.32 491 GLN C O 1
ATOM 8317 N N . HIS C 1 492 ? 7.684 -13.763 81.193 1.00 127.54 492 HIS C N 1
ATOM 8318 C CA . HIS C 1 492 ? 8.335 -12.742 80.381 1.00 126.19 492 HIS C CA 1
ATOM 8319 C C . HIS C 1 492 ? 9.543 -13.315 79.645 1.00 124.74 492 HIS C C 1
ATOM 8320 O O . HIS C 1 492 ? 10.324 -14.080 80.209 1.00 124.37 492 HIS C O 1
#

Nearest PDB structures (foldseek):
  8itn-assembly1_A-2  TM=1.003E+00  e=1.722E-80  Caenorhabditis elegans
  8itn-assembly2_C  TM=9.958E-01  e=4.849E-72  Caenorhabditis elegans
  8itn-assembly2_B  TM=9.905E-01  e=2.759E-66  Caenorhabditis elegans
  8itp-assembly1_D  TM=9.375E-01  e=7.373E-63  Caenorhabditis elegans
  3i3t-assembly3_E  TM=7.536E-01  e=9.341E-23  Homo sapiens

Radius of gyration: 41.08 Å; Cα contacts (8 Å, |Δi|>4): 2032; chains: 3; bounding box: 78×66×138 Å

Foldseek 3Di:
DDADADPQRAHAAAAAAPLLVACVRQVLVQQLLAQLNVVVLAVVDPLLQLSVLSSVVSLCRAPPRALYYYCPSNCVSLVQPDSNSNQPDDVVVVVVSSLVSVLVVCVPHPCVCVSCQAQKFKKKKWKAFPPPGDIDIDIDIDRAAEFEQADPPRPDGAQAPVSRVVVQQDWDWQDDPRFDCDPVVNGGGIITIHMATLTAGQKYKYFYPQWDAPVVVGAIAGDQAFYYYAQKDQCQVRVHAHLDFDDPVVVVVSCVVGQFIKGWFKFWKFWAGRSGGATWIWGANPVVRFIWTRGGSDIGGDDSVNRRQQSGDADPDNVHTGMHTRMIIIGTDDPVPRDHRDHPVPRDDD/DDADADPQGAGQAFADAPLLVFCPRQVLVQLLLAAVNLVVLAVVPVCLQLSNVSSVVSVCRNPPRDLYHYCPSNVVSVVQPDSNSNLPDDVVVVVVSNLVSVLVVCPPPPCNCPSCQAQKFKKWKKQADVVVRGIDIDIDMDSEAEFEQADDPDPDGAQEPVSRSCVQQDWDDNTIGMATCTAGQKYKYFYPQWDAPPVVGAIGGHFDQYYYAQKDQCFVRVVHRQDQDDVVVVVVVVVVGQFIKGWFKFWKFWDDRRGGATWIWGANPVVRFIWTRHRSDIGGDDSVVVSQQSGDDPCGTMHTGMIIIGGDDPVPDDHRDHPVPRPDD/DDADADPQRAHQAFAAAPLLVFCPRAVLVQQLLQAVNLVLLADVVLLQLSNVSNVVSVCRFDPRDLHDYCVSNVVSVVQPDSNSNLVDDVVVVVVVNVVSVLVVCPPHPCNCVCCQAQKFKKKKKKAFDPPGDMDIDMDIDREAEFEQADPPRPHGAAEPVRRSVVQFDKDWQDDPRFDCDPVVNHGGIITIGMATLTAGQKYKYFYPQWDADPVVGAIGGDFHQYYDAQKDQDFVRVHQHLDFDDVVVVVVSCVVGQWIKGWFKFWKFWDDRSGGATWIWGANVVVRFIWTRGGSDIGGDDSVNQSQQSGDDDCTGMHTGMIIIGTDDVVPDDHRDHPVPRDDD

Organism: Caenorhabditis elegans (NCBI:txid6239)

Sequence (1024 aa):
YAIPVDENGHRYVGLVNQAMTCYLNSLVQSLYMTPEFRNAMYDKKAEQSIPCQLQKLFLLLQTSENDSLETKDLTQSFGWTSNEAYDQHDVQELCRLMFDALEHKWKGTEHEKLIQDLYRGTMEDFVACLKCGRESVKTDYFLDLPLAVKPFGAIHAYKSVEEALTAFVQPELLDGSNQYMCENCKSKQDAHKGLRITQFPYLLTIQLKRFDFDYNTMHRIKLNDKMTFPDVLDLNDYVCVGQPIDHAAVDDIVKTSGDNVYELFSVMVHSGNAAGGHYFAYIKNLDQDRWYVFNDTRVDFATPLEIEKSFGGHPSGWNQSNTNAYMLMYRRIDPKRNARFILSNQLPQHYAIPVDENGHRYVGLVNQAMTCYLNSLVQSLYMTPEFRNAMYDKKAEQSIPCQLQKLFLLLQTSENDSLETKDLTQSFGWTSNEAYDQHDVQELCRLMFDALEHKWKGTEHEKLIQDLYRGTMEDFVACLKCGRESVKTDYFLDLPLAVKPFGAIHAYKSVEEALTAFVQPELAHKGLRITQFPYLLTIQLKRFDFDYNTMHRIKLNDKMTFPDVLDLNDYVCVGQPIDHAAVDDIVKTSGDNVYELFSVMVHSGNAAGGHYFAYIKNLDQDRWYVFNDTRVDFATPLEIEKSFGGHPSSNTNAYMLMYRRIDPKRNARFILSNQLPQHYAIPVDENGHRYVGLVNQAMTCYLNSLVQSLYMTPEFRNAMYDKAEQSIPCQLQKLFLLLQTSENDSLETKDLTQSFGWTSNEAYDQHDVQELCRLMFDALEHKWKGTEHEKLIQDLYRGTMEDFVACLKCGRESVKTDYFLDLPLAVKPFGAIHAYKSVEEALTAFVQPELLDGSNQYMCENCKSKQDAHKGLRITQFPYLLTIQLKRFDFDYNTMHRIKLNDKMTFPDVLDLNDYVCVGQPIDHAAVDDIVKTSGDNVYELFSVMVHSGNAAGGHYFAYIKNLDQDRWYVFNDTRVDFATPLEIEKSFGGHPSSNTNAYMLMYRRIDPKRNARFILSNQLPQH